Protein AF-0000000087422431 (afdb_homodimer)

InterPro domains:
  IPR000873 AMP-dependent synthetase/ligase domain [PF00501] (9-174)
  IPR000873 AMP-dependent synthetase/ligase domain [PF00501] (212-416)
  IPR042099 ANL, N-terminal domain [G3DSA:3.40.50.12780] (2-446)

Nearest PDB structures (foldseek):
  5u2a-assembly1_A  TM=7.750E-01  e=2.544E-23  Brucella canis ATCC 23365
  1ult-assembly1_A  TM=7.625E-01  e=5.627E-22  Thermus thermophilus
  1ult-assembly1_B  TM=7.715E-01  e=6.254E-21  Thermus thermophilus
  1v26-assembly1_A  TM=7.628E-01  e=1.396E-20  Thermus thermophilus
  3etc-assembly2_A  TM=7.411E-01  e=2.646E-21  Methanosarcina acetivorans

Radius of gyration: 31.4 Å; Cα contacts (8 Å, |Δi|>4): 1881; chains: 2; bounding box: 69×91×74 Å

Solvent-accessible surface area (backbone atoms only — not comparable to full-atom values): 45434 Å² total; per-residue (Å²): 133,68,31,35,41,47,46,53,51,53,51,42,61,74,32,28,88,37,55,30,42,34,31,47,47,96,89,68,43,75,45,76,33,28,28,45,60,49,49,51,52,23,48,21,36,28,51,26,39,42,74,74,66,55,46,65,60,41,28,37,31,36,40,32,68,58,27,50,64,48,52,39,48,53,53,13,37,38,42,51,30,14,16,43,30,45,31,54,57,88,52,55,56,68,54,52,51,49,45,38,58,55,65,58,42,40,32,38,33,25,44,30,55,66,53,46,48,56,65,29,45,94,84,43,81,62,70,83,82,43,32,37,35,20,65,39,86,53,92,77,51,72,86,48,96,41,57,39,36,45,65,55,36,41,53,50,7,51,56,42,48,74,71,55,48,56,60,57,50,53,53,47,29,72,63,39,57,42,73,36,53,31,36,35,30,39,56,76,78,48,56,98,76,60,64,36,20,25,26,26,20,48,34,47,49,50,46,34,50,40,50,34,37,64,63,46,71,52,80,81,36,20,37,27,61,79,49,45,42,15,34,52,67,51,33,50,53,51,52,14,38,48,73,68,52,17,24,35,40,41,15,30,94,89,44,58,44,83,82,41,32,38,75,63,39,28,28,31,37,36,35,42,41,65,60,53,48,54,50,47,50,50,43,48,53,51,45,49,60,51,34,50,68,59,44,73,65,82,81,88,77,57,56,69,64,41,54,49,76,67,44,49,55,63,51,41,24,58,64,46,36,42,52,53,25,47,53,24,45,58,49,48,40,36,36,38,32,40,86,70,72,66,54,69,68,55,46,51,54,42,66,44,30,84,48,41,80,24,30,41,39,63,46,48,51,50,41,70,40,24,39,31,41,86,61,49,69,53,92,78,34,29,20,33,56,33,52,32,20,30,74,51,46,53,94,38,58,92,58,37,66,24,40,36,28,40,32,47,90,45,46,41,80,43,35,66,71,66,77,53,82,87,42,58,48,96,85,50,40,30,57,68,84,44,42,22,30,46,55,67,49,29,36,30,75,46,81,132,133,67,30,36,41,48,46,55,50,54,49,42,59,75,32,28,86,38,54,30,41,34,30,48,47,97,89,68,44,77,46,76,32,28,28,45,61,48,49,51,53,23,49,20,37,28,51,26,40,42,74,73,65,55,47,64,59,40,28,36,31,35,39,32,68,59,26,51,64,49,53,39,51,53,52,14,38,38,42,52,31,15,16,42,31,45,31,55,58,88,54,57,56,69,53,50,52,47,46,39,58,54,63,58,43,40,32,38,32,26,44,29,58,66,53,46,48,56,65,26,46,96,86,39,80,62,69,82,80,42,32,36,34,19,65,38,85,51,92,78,51,70,85,49,94,42,58,38,36,44,65,55,36,41,52,50,6,51,58,42,48,75,71,57,48,56,60,56,50,53,53,46,30,72,62,41,56,42,75,37,52,31,36,35,28,40,56,76,80,48,56,97,76,59,62,37,21,24,26,27,20,48,34,47,48,48,46,33,51,40,50,34,37,64,64,46,71,53,80,80,36,20,39,27,62,79,49,45,42,15,35,53,67,50,33,50,52,51,53,15,38,48,74,67,50,17,26,35,38,41,15,30,95,88,44,60,44,83,83,41,31,37,75,61,39,27,28,29,38,36,35,42,40,65,60,54,49,52,50,46,50,51,45,47,52,50,43,48,62,52,35,50,68,60,45,72,70,80,87,84,74,57,55,69,64,42,54,50,76,68,44,48,54,64,51,42,24,59,63,46,35,45,54,52,24,46,54,25,44,58,51,47,40,38,35,38,32,40,86,69,72,64,55,67,68,56,47,54,54,43,66,45,29,85,48,41,79,24,30,42,38,64,44,48,50,51,42,72,41,24,40,30,43,87,62,50,69,53,91,78,35,29,20,31,55,33,54,32,20,27,75,49,48,53,96,40,58,92,61,37,64,24,41,36,29,42,32,49,91,44,45,42,81,44,33,67,71,65,75,54,82,87,43,57,50,98,86,50,39,29,57,67,82,43,43,21,29,46,56,65,49,29,36,30,73,45,82,131

Sequence (896 aa):
MHNFPTHFWRKFQDYKDLTALATVDERGKVVEETYWEWTRRVQRLAIALMDAGFEPGTRMGMVAPSGREWIDLAFATWLVGGCLVPIRPDRQRSTTLRALARTGAEWIVVRDADEWEYLRGKNGKLPPHLHWIALEDSADWPEASRFHSLEGLDGHGRSLAVRGRVDDLAEVIYGVDRDQPTLVLFDAKLGDDPHGAFFTGESVGEMLELLGDDLQLRDHDRLATTLEYGVFSSWLLTAATLLQGCQVATASSKGVLRANLNKLLPTRLVCGPAFLDDRANRLRDEIEESTEVLQADGGAAGGLTGLLGRVSKEAARRLFFDPLSRQFGGKLDTVYLIGGSLSDEVTDVIDRTDLTLLGVWGTPECGISHIERPGARRRGSVGRPVQGYACKIDGAKRGEPGEILIRSEVLFEGYWDGDGPRTVDAKGWLHTGTRGRIESGYLYLLPDMHNFPTHFWRKFQDYKDLTALATVDERGKVVEETYWEWTRRVQRLAIALMDAGFEPGTRMGMVAPSGREWIDLAFATWLVGGCLVPIRPDRQRSTTLRALARTGAEWIVVRDADEWEYLRGKNGKLPPHLHWIALEDSADWPEASRFHSLEGLDGHGRSLAVRGRVDDLAEVIYGVDRDQPTLVLFDAKLGDDPHGAFFTGESVGEMLELLGDDLQLRDHDRLATTLEYGVFSSWLLTAATLLQGCQVATASSKGVLRANLNKLLPTRLVCGPAFLDDRANRLRDEIEESTEVLQADGGAAGGLTGLLGRVSKEAARRLFFDPLSRQFGGKLDTVYLIGGSLSDEVTDVIDRTDLTLLGVWGTPECGISHIERPGARRRGSVGRPVQGYACKIDGAKRGEPGEILIRSEVLFEGYWDGDGPRTVDAKGWLHTGTRGRIESGYLYLLPD

Organism: Persicimonas caeni (NCBI:txid2292766)

Secondary structure (DSSP, 8-state):
---HHHHHHHHHHHTTTSEEEEEE-TTS-EEEEEHHHHHHHHHHHHHHHHHTT--TT-EEEEES-SSHHHHHHHHHHHHTT-EEEE--TTS-HHHHHHHHHHHT--EEEESSHHHHHHHH-SS----TT-EEEESS--TT----TTEEEHHHHHHHHHHHHHTTTHHHHHHHHHH--TTSEEEEE--TT--SS---EEEEHHHHHHHHHHHHHHTT--TT-EEEESS-TTSHHHHHHHHHHHHTT-EEE---TT--HHHHHHHH--SEEEE-HHHHHHHHHHHHHHHHHHHHHHHTSS---SHHHHHHTTS-HHHHIIIIIHHHHHHTTT---EEEEESS---HHHHHHHHTSS-EEEEEEEETTTEEEEE--TT---TTB--EEPTTEEEEETTPPTT--EEEEEEETT---EETTS-S---B-TTS-EEEEEEEEEETTEEEEPP-/---HHHHHHHHHHHTTTSEEEEEE-TTS-EEEEEHHHHHHHHHHHHHHHHHTT--TT-EEEEES-SSHHHHHHHHHHHHTT-EEEE--TTS-HHHHHHHHHHHT--EEEESSHHHHHHHH-TT----TT-EEEESS--TT----TTEEEHHHHHHHHHHHHHTTTHHHHHHHHHH--TTSEEEEE--TT--SS---EEEEHHHHHHHHHHHHHHTT--TT-EEEESS-TTSHHHHHHHHHHHHTT-EEE---TT--HHHHHHHH--SEEEE-HHHHHHHHHHHHHHHHHHHHHHHTSS---SHHHHHHTTS-HHHHIIIIIHHHHHHTTT---EEEEESS---HHHHHHHHTSS-EEEEEEEETTTEEEEE--TT---TTB--EEPTTEEEEETTPPTT--EEEEEEETT---EETTS-S---B-TTS-EEEEEEEEEETTEEEEPP-

Foldseek 3Di:
DAFQLVLLVVLLVVLQAFWAEWEADPVRDIDTDGSVRLVVLLLLLLLLCVVLPQAALAEEEELEFDFSLSVSVLSSCVLLNYAYEFAHNPDDLVLSVLSCVLLVHQEYEYADPVSVDNNCDDVRDDPPSHAYEHADDDPPPPPDSRYYYSVRSSVNSVVVVVVPCSVVSVVSNRPHDNQRWHYWAWDRNSPPNIFTFIFGRNLLSVLLQLVLVQVPDDLAAEEEEQDGVSNVLVVSVSVSCVSNSYYYYGYDSPDDSQQSLQVRQGQEYEYEQCVLQVLVVVLVVVVCVVCVVVVVPDDQPDPLCSVVVPDALVRLCVSPVVVVCNSRNNNYAEYEYEDDAHDPSSVVSCVSYNHHYKYWDDDSQQHTQAMAHPPGDDHQFNHAGRPQKDWDAPPDDAFDKHFIKMAGPSGTPDTSSNPDDDQADPVRIGRRVFMWHDDPRTTHGDDD/DAFQLVQLVVLLVVLQAFWAEWEADPVRDIDTDGSVRLVLLLLLLLLLCVVLPQAALAEEEELEFDFSLSVSVLSSCVLLNYAYEFAHNPDDLVLSVLSCVLLVHQEYEYADPVSVDRNCDPVRDDPPSHAYEHADDDPPPDPDSRYYYSVRSSVNSVVVVVVPCSVVSVVSNRPHDNQRWHYWAWDRVSPPNIFTFIFGRNLLSVLLQLVLVQVPDDQAAEEEEQDGVSNVLVVSVSVSCVSNSYYYYGYHSPDDSLQSLLVRQGQEYEYEQVVLQVLVVVLVVVVCVVCVVVPVDDDQPPPLCSVVVPDALVRLCVSPVVVVCNSRNNNYAEYEYEDDAHDPSSVVSCVSYNHHYKYWDDDSQQHTQAMAHPPGDDHQFNHAGRPQKDWDAPPDDAFDKHFIKMAGPSGTPDTSSNPDDDQADPVRIGRRVFMWHDDPRTTHGDDD

Structure (mmCIF, N/CA/C/O backbone):
data_AF-0000000087422431-model_v1
#
loop_
_entity.id
_entity.type
_entity.pdbx_description
1 polymer 'Acyl--CoA ligase'
#
loop_
_atom_site.group_PDB
_atom_site.id
_atom_site.type_symbol
_atom_site.label_atom_id
_atom_site.label_alt_id
_atom_site.label_comp_id
_atom_site.label_asym_id
_atom_site.label_entity_id
_atom_site.label_seq_id
_atom_site.pdbx_PDB_ins_code
_atom_site.Cartn_x
_atom_site.Cartn_y
_atom_site.Cartn_z
_atom_site.occupancy
_atom_site.B_iso_or_equiv
_atom_site.auth_seq_id
_atom_site.auth_comp_id
_atom_site.auth_asym_id
_atom_site.auth_atom_id
_atom_site.pdbx_PDB_model_num
ATOM 1 N N . MET A 1 1 ? 14.273 14.57 -10.117 1 48.66 1 MET A N 1
ATOM 2 C CA . MET A 1 1 ? 13.406 14.711 -8.953 1 48.66 1 MET A CA 1
ATOM 3 C C . MET A 1 1 ? 13.82 15.914 -8.109 1 48.66 1 MET A C 1
ATOM 5 O O . MET A 1 1 ? 15.008 16.094 -7.824 1 48.66 1 MET A O 1
ATOM 9 N N . HIS A 1 2 ? 13.102 16.953 -8.148 1 69.06 2 HIS A N 1
ATOM 10 C CA . HIS A 1 2 ? 13.367 18.25 -7.559 1 69.06 2 HIS A CA 1
ATOM 11 C C . HIS A 1 2 ? 13.367 18.188 -6.035 1 69.06 2 HIS A C 1
ATOM 13 O O . HIS A 1 2 ? 12.82 17.234 -5.457 1 69.06 2 HIS A O 1
ATOM 19 N N . ASN A 1 3 ? 14.328 18.797 -5.477 1 86.31 3 ASN A N 1
ATOM 20 C CA . ASN A 1 3 ? 14.32 18.922 -4.023 1 86.31 3 ASN A CA 1
ATOM 21 C C . ASN A 1 3 ? 12.945 19.312 -3.502 1 86.31 3 ASN A C 1
ATOM 23 O O . ASN A 1 3 ? 12.062 19.703 -4.281 1 86.31 3 ASN A O 1
ATOM 27 N N . PHE A 1 4 ? 12.797 19.125 -2.24 1 88.81 4 PHE A N 1
ATOM 28 C CA . PHE A 1 4 ? 11.469 19.219 -1.637 1 88.81 4 PHE A CA 1
ATOM 29 C C . PHE A 1 4 ? 10.875 20.609 -1.846 1 88.81 4 PHE A C 1
ATOM 31 O O . PHE A 1 4 ? 9.75 20.75 -2.328 1 88.81 4 PHE A O 1
ATOM 38 N N . PRO A 1 5 ? 11.547 21.672 -1.594 1 89.5 5 PRO A N 1
ATOM 39 C CA . PRO A 1 5 ? 10.961 23 -1.804 1 89.5 5 PRO A CA 1
ATOM 40 C C . PRO A 1 5 ? 10.57 23.25 -3.258 1 89.5 5 PRO A C 1
ATOM 42 O O . PRO A 1 5 ? 9.5 23.812 -3.527 1 89.5 5 PRO A O 1
ATOM 45 N N . THR A 1 6 ? 11.438 22.828 -4.109 1 87.38 6 THR A N 1
ATOM 46 C CA . THR A 1 6 ? 11.109 23 -5.52 1 87.38 6 THR A CA 1
ATOM 47 C C . THR A 1 6 ? 9.867 22.203 -5.887 1 87.38 6 THR A C 1
ATOM 49 O O . THR A 1 6 ? 9.031 22.656 -6.664 1 87.38 6 THR A O 1
ATOM 52 N N . HIS A 1 7 ? 9.758 21.078 -5.262 1 85.12 7 HIS A N 1
ATOM 53 C CA . HIS A 1 7 ? 8.648 20.172 -5.555 1 85.12 7 HIS A CA 1
ATOM 54 C C . HIS A 1 7 ? 7.309 20.812 -5.199 1 85.12 7 HIS A C 1
ATOM 56 O O . HIS A 1 7 ? 6.422 20.922 -6.051 1 85.12 7 HIS A O 1
ATOM 62 N N . PHE A 1 8 ? 7.184 21.312 -4.02 1 87.56 8 PHE A N 1
ATOM 63 C CA . PHE A 1 8 ? 5.867 21.812 -3.646 1 87.56 8 PHE A CA 1
ATOM 64 C C . PHE A 1 8 ? 5.645 23.203 -4.203 1 87.56 8 PHE A C 1
ATOM 66 O O . PHE A 1 8 ? 4.508 23.594 -4.484 1 87.56 8 PHE A O 1
ATOM 73 N N . TRP A 1 9 ? 6.703 23.906 -4.398 1 88.12 9 TRP A N 1
ATOM 74 C CA . TRP A 1 9 ? 6.562 25.25 -4.945 1 88.12 9 TRP A CA 1
ATOM 75 C C . TRP A 1 9 ? 6.031 25.203 -6.375 1 88.12 9 TRP A C 1
ATOM 77 O O . TRP A 1 9 ? 5.133 25.969 -6.734 1 88.12 9 TRP A O 1
ATOM 87 N N . ARG A 1 10 ? 6.539 24.344 -7.172 1 86.88 10 ARG A N 1
ATOM 88 C CA . ARG A 1 10 ? 6.051 24.156 -8.539 1 86.88 10 ARG A CA 1
ATOM 89 C C . ARG A 1 10 ? 4.582 23.75 -8.539 1 86.88 10 ARG A C 1
ATOM 91 O O . ARG A 1 10 ? 3.789 24.266 -9.328 1 86.88 10 ARG A O 1
ATOM 98 N N . LYS A 1 11 ? 4.215 22.906 -7.719 1 89.25 11 LYS A N 1
ATOM 99 C CA . LYS A 1 11 ? 2.822 22.469 -7.617 1 89.25 11 LYS A CA 1
ATOM 100 C C . LYS A 1 11 ? 1.907 23.641 -7.266 1 89.25 11 LYS A C 1
ATOM 102 O O . LYS A 1 11 ? 0.838 23.797 -7.859 1 89.25 11 LYS A O 1
ATOM 107 N N . PHE A 1 12 ? 2.367 24.438 -6.32 1 93.25 12 PHE A N 1
ATOM 108 C CA . PHE A 1 12 ? 1.546 25.562 -5.859 1 93.25 12 PHE A CA 1
ATOM 109 C C . PHE A 1 12 ? 1.369 26.594 -6.965 1 93.25 12 PHE A C 1
ATOM 111 O O . PHE A 1 12 ? 0.333 27.25 -7.039 1 93.25 12 PHE A O 1
ATOM 118 N N . GLN A 1 13 ? 2.316 26.625 -7.844 1 90.12 13 GLN A N 1
ATOM 119 C CA . GLN A 1 13 ? 2.17 27.516 -9 1 90.12 13 GLN A CA 1
ATOM 120 C C . GLN A 1 13 ? 1.125 26.969 -9.969 1 90.12 13 GLN A C 1
ATOM 122 O O . GLN A 1 13 ? 0.373 27.75 -10.57 1 90.12 13 GLN A O 1
ATOM 127 N N . ASP A 1 14 ? 1.081 25.719 -10.047 1 88.69 14 ASP A N 1
ATOM 128 C CA . ASP A 1 14 ? 0.095 25.078 -10.922 1 88.69 14 ASP A CA 1
ATOM 129 C C . ASP A 1 14 ? -1.32 25.281 -10.375 1 88.69 14 ASP A C 1
ATOM 131 O O . ASP A 1 14 ? -2.285 25.312 -11.148 1 88.69 14 ASP A O 1
ATOM 135 N N . TYR A 1 15 ? -1.396 25.438 -9.031 1 92.25 15 TYR A N 1
ATOM 136 C CA . TYR A 1 15 ? -2.68 25.578 -8.352 1 92.25 15 TYR A CA 1
ATOM 137 C C . TYR A 1 15 ? -3.041 27.031 -8.148 1 92.25 15 TYR A C 1
ATOM 139 O O . TYR A 1 15 ? -3.943 27.359 -7.367 1 92.25 15 TYR A O 1
ATOM 147 N N . LYS A 1 16 ? -2.471 27.938 -8.781 1 94.31 16 LYS A N 1
ATOM 148 C CA . LYS A 1 16 ? -2.447 29.344 -8.414 1 94.31 16 LYS A CA 1
ATOM 149 C C . LYS A 1 16 ? -3.861 29.906 -8.281 1 94.31 16 LYS A C 1
ATOM 151 O O . LYS A 1 16 ? -4.129 30.734 -7.414 1 94.31 16 LYS A O 1
ATOM 156 N N . ASP A 1 17 ? -4.84 29.438 -9.07 1 95.25 17 ASP A N 1
ATOM 157 C CA . ASP A 1 17 ? -6.172 30.031 -9.102 1 95.25 17 ASP A CA 1
ATOM 158 C C . ASP A 1 17 ? -7.129 29.297 -8.172 1 95.25 17 ASP A C 1
ATOM 160 O O . ASP A 1 17 ? -8.25 29.75 -7.941 1 95.25 17 ASP A O 1
ATOM 164 N N . LEU A 1 18 ? -6.699 28.203 -7.633 1 95.69 18 LEU A N 1
ATOM 165 C CA . LEU A 1 18 ? -7.516 27.422 -6.703 1 95.69 18 LEU A CA 1
ATOM 166 C C . LEU A 1 18 ? -7.457 28.016 -5.301 1 95.69 18 LEU A C 1
ATOM 168 O O . LEU A 1 18 ? -6.48 28.688 -4.945 1 95.69 18 LEU A O 1
ATOM 172 N N . THR A 1 19 ? -8.5 27.812 -4.516 1 97.44 19 THR A N 1
ATOM 173 C CA . THR A 1 19 ? -8.516 28.219 -3.119 1 97.44 19 THR A CA 1
ATOM 174 C C . THR A 1 19 ? -7.602 27.328 -2.279 1 97.44 19 THR A C 1
ATOM 176 O O . THR A 1 19 ? -7.664 26.109 -2.379 1 97.44 19 THR A O 1
ATOM 179 N N . ALA A 1 20 ? -6.73 27.984 -1.467 1 97.69 20 ALA A N 1
ATOM 180 C CA . ALA A 1 20 ? -5.812 27.234 -0.611 1 97.6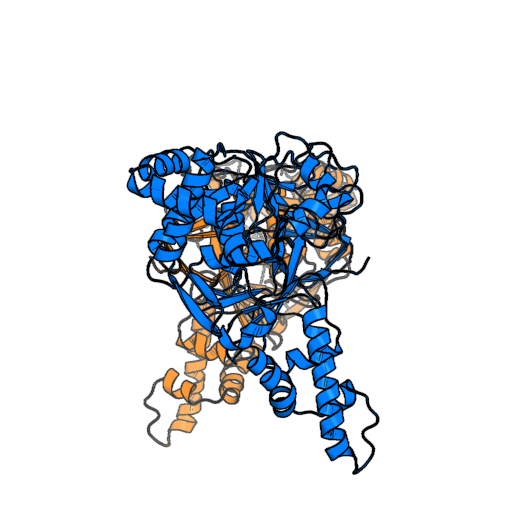9 20 ALA A CA 1
ATOM 181 C C . ALA A 1 20 ? -6.289 27.234 0.838 1 97.69 20 ALA A C 1
ATOM 183 O O . ALA A 1 20 ? -6.438 26.172 1.451 1 97.69 20 ALA A O 1
ATOM 184 N N . LEU A 1 21 ? -6.566 28.422 1.352 1 97.19 21 LEU A N 1
ATOM 185 C CA . LEU A 1 21 ? -6.906 28.562 2.762 1 97.19 21 LEU A CA 1
ATOM 186 C C . LEU A 1 21 ? -8.227 29.312 2.926 1 97.19 21 LEU A C 1
ATOM 188 O O . LEU A 1 21 ? -8.5 30.266 2.184 1 97.19 21 LEU A O 1
ATOM 192 N N . ALA A 1 22 ? -9.008 28.906 3.84 1 96.06 22 ALA A N 1
ATOM 193 C CA . ALA A 1 22 ? -10.234 29.578 4.238 1 96.06 22 ALA A CA 1
ATOM 194 C C . ALA A 1 22 ? -10.242 29.875 5.738 1 96.06 22 ALA A C 1
ATOM 196 O O . ALA A 1 22 ? -9.953 28.984 6.547 1 96.06 22 ALA A O 1
ATOM 197 N N . THR A 1 23 ? -10.492 31.094 6.113 1 94.5 23 THR A N 1
ATOM 198 C CA . THR A 1 23 ? -10.586 31.531 7.504 1 94.5 23 THR A CA 1
ATOM 199 C C . THR A 1 23 ? -11.805 32.406 7.715 1 94.5 23 THR A C 1
ATOM 201 O O . THR A 1 23 ? -12.523 32.719 6.762 1 94.5 23 THR A O 1
ATOM 204 N N . VAL A 1 24 ? -12.07 32.688 8.977 1 91.44 24 VAL A N 1
ATOM 205 C CA . VAL A 1 24 ? -13.102 33.656 9.328 1 91.44 24 VAL A CA 1
ATOM 206 C C . VAL A 1 24 ? -12.461 34.875 9.953 1 91.44 24 VAL A C 1
ATOM 208 O O . VAL A 1 24 ? -11.68 34.781 10.906 1 91.44 24 VAL A O 1
ATOM 211 N N . ASP A 1 25 ? -12.805 36.031 9.414 1 87.81 25 ASP A N 1
ATOM 212 C CA . ASP A 1 25 ? -12.188 37.25 9.922 1 87.81 25 ASP A CA 1
ATOM 213 C C . ASP A 1 25 ? -12.906 37.75 11.172 1 87.81 25 ASP A C 1
ATOM 215 O O . ASP A 1 25 ? -13.812 37.094 11.68 1 87.81 25 ASP A O 1
ATOM 219 N N . GLU A 1 26 ? -12.414 38.812 11.711 1 82.94 26 GLU A N 1
ATOM 220 C CA . GLU A 1 26 ? -12.93 39.375 12.961 1 82.94 26 GLU A CA 1
ATOM 221 C C . GLU A 1 26 ? -14.398 39.75 12.836 1 82.94 26 GLU A C 1
ATOM 223 O O . GLU A 1 26 ? -15.117 39.812 13.836 1 82.94 26 GLU A O 1
ATOM 228 N N . ARG A 1 27 ? -14.891 40.062 11.672 1 87.06 27 ARG A N 1
ATOM 229 C CA . ARG A 1 27 ? -16.281 40.469 11.438 1 87.06 27 ARG A CA 1
ATOM 230 C C . ARG A 1 27 ? -17.156 39.219 11.188 1 87.06 27 ARG A C 1
ATOM 232 O O . ARG A 1 27 ? -18.344 39.375 10.875 1 87.06 27 ARG A O 1
ATOM 239 N N . GLY A 1 28 ? -16.5 38.031 11.219 1 87.06 28 GLY A N 1
ATOM 240 C CA . GLY A 1 28 ? -17.266 36.812 11.039 1 87.06 28 GLY A CA 1
ATOM 241 C C . GLY A 1 28 ? -17.438 36.438 9.586 1 87.06 28 GLY A C 1
ATOM 242 O O . GLY A 1 28 ? -18.25 35.562 9.258 1 87.06 28 GLY A O 1
ATOM 243 N N . LYS A 1 29 ? -16.75 37.062 8.773 1 91.19 29 LYS A N 1
ATOM 244 C CA . LYS A 1 29 ? -16.844 36.75 7.344 1 91.19 29 LYS A CA 1
ATOM 245 C C . LYS A 1 29 ? -15.781 35.75 6.914 1 91.19 29 LYS A C 1
ATOM 247 O O . LYS A 1 29 ? -14.633 35.844 7.348 1 91.19 29 LYS A O 1
ATOM 252 N N . VAL A 1 30 ? -16.234 34.875 6.02 1 93.06 30 VAL A N 1
ATOM 253 C CA . VAL A 1 30 ? -15.297 33.906 5.484 1 93.06 30 VAL A CA 1
ATOM 254 C C . VAL A 1 30 ? -14.352 34.562 4.488 1 93.06 30 VAL A C 1
ATOM 256 O O . VAL A 1 30 ? -14.797 35.281 3.596 1 93.06 30 VAL A O 1
ATOM 259 N N . VAL A 1 31 ? -13.133 34.406 4.672 1 94.31 31 VAL A N 1
ATOM 260 C CA . VAL A 1 31 ? -12.102 34.875 3.76 1 94.31 31 VAL A CA 1
ATOM 261 C C . VAL A 1 31 ? -11.391 33.688 3.107 1 94.31 31 VAL A C 1
ATOM 263 O O . VAL A 1 31 ? -10.82 32.844 3.799 1 94.31 31 VAL A O 1
ATOM 266 N N . GLU A 1 32 ? -11.438 33.656 1.798 1 96.06 32 GLU A N 1
ATOM 267 C CA . GLU A 1 32 ? -10.742 32.625 1.038 1 96.06 32 GLU A CA 1
ATOM 268 C C . GLU A 1 32 ? -9.523 33.188 0.317 1 96.06 32 GLU A C 1
ATOM 270 O O . GLU A 1 32 ? -9.594 34.25 -0.28 1 96.06 32 GLU A O 1
ATOM 275 N N . GLU A 1 33 ? -8.484 32.5 0.453 1 97 33 GLU A N 1
ATOM 276 C CA . GLU A 1 33 ? -7.25 32.875 -0.231 1 97 33 GLU A CA 1
ATOM 277 C C . GLU A 1 33 ? -6.852 31.812 -1.267 1 97 33 GLU A C 1
ATOM 279 O O . GLU A 1 33 ? -6.871 30.609 -0.982 1 97 33 GLU A O 1
ATOM 284 N N . THR A 1 34 ? -6.516 32.312 -2.404 1 97.88 34 THR A N 1
ATOM 285 C CA . THR A 1 34 ? -6.031 31.406 -3.447 1 97.88 34 THR A CA 1
ATOM 286 C C . THR A 1 34 ? -4.598 30.969 -3.164 1 97.88 34 THR A C 1
ATOM 288 O O . THR A 1 34 ? -3.922 31.562 -2.314 1 97.88 34 THR A O 1
ATOM 291 N N . TYR A 1 35 ? -4.145 29.906 -3.844 1 97.75 35 TYR A N 1
ATOM 292 C CA . TYR A 1 35 ? -2.754 29.469 -3.732 1 97.75 35 TYR A CA 1
ATOM 293 C C . TYR A 1 35 ? -1.807 30.609 -4.129 1 97.75 35 TYR A C 1
ATOM 295 O O . TYR A 1 35 ? -0.732 30.75 -3.543 1 97.75 35 TYR A O 1
ATOM 303 N N . TRP A 1 36 ? -2.176 31.422 -5.047 1 96.62 36 TRP A N 1
ATOM 304 C CA . TRP A 1 36 ? -1.36 32.562 -5.469 1 96.62 36 TRP A CA 1
ATOM 305 C C . TRP A 1 36 ? -1.196 33.562 -4.336 1 96.62 36 TRP A C 1
ATOM 307 O O . TRP A 1 36 ? -0.077 33.969 -4.016 1 96.62 36 TRP A O 1
ATOM 317 N N . GLU A 1 37 ? -2.277 33.969 -3.777 1 96.38 37 GLU A N 1
ATOM 318 C CA . GLU A 1 37 ? -2.24 34.906 -2.674 1 96.38 37 GLU A CA 1
ATOM 319 C C . GLU A 1 37 ? -1.462 34.375 -1.485 1 96.38 37 GLU A C 1
ATOM 321 O O . GLU A 1 37 ? -0.617 35.062 -0.909 1 96.38 37 GLU A O 1
ATOM 326 N N . TRP A 1 38 ? -1.755 33.125 -1.165 1 96.81 38 TRP A N 1
ATOM 327 C CA . TRP A 1 38 ? -1.132 32.469 -0.02 1 96.81 38 TRP A CA 1
ATOM 328 C C . TRP A 1 38 ? 0.373 32.312 -0.228 1 96.81 38 TRP A C 1
ATOM 330 O O . TRP A 1 38 ? 1.162 32.625 0.667 1 96.81 38 TRP A O 1
ATOM 340 N N . THR A 1 39 ? 0.79 31.891 -1.399 1 95.31 39 THR A N 1
ATOM 341 C CA . THR A 1 39 ? 2.203 31.641 -1.647 1 95.31 39 THR A CA 1
ATOM 342 C C . THR A 1 39 ? 2.998 32.938 -1.671 1 95.31 39 THR A C 1
ATOM 344 O O . THR A 1 39 ? 4.184 32.938 -1.333 1 95.31 39 THR A O 1
ATOM 347 N N . ARG A 1 40 ? 2.363 34.062 -1.988 1 94.06 40 ARG A N 1
ATOM 348 C CA . ARG A 1 40 ? 3.029 35.344 -1.913 1 94.06 40 ARG A CA 1
ATOM 349 C C . ARG A 1 40 ? 3.365 35.719 -0.47 1 94.06 40 ARG A C 1
ATOM 351 O O . ARG A 1 40 ? 4.441 36.25 -0.192 1 94.06 40 ARG A O 1
ATOM 358 N N . ARG A 1 41 ? 2.447 35.438 0.38 1 94.88 41 ARG A N 1
ATOM 359 C CA . ARG A 1 41 ? 2.705 35.656 1.797 1 94.88 41 ARG A CA 1
ATOM 360 C C . ARG A 1 41 ? 3.811 34.75 2.314 1 94.88 41 ARG A C 1
ATOM 362 O O . ARG A 1 41 ? 4.695 35.188 3.053 1 94.88 41 ARG A O 1
ATOM 369 N N . VAL A 1 42 ? 3.787 33.5 1.936 1 96.38 42 VAL A N 1
ATOM 370 C CA . VAL A 1 42 ? 4.812 32.531 2.326 1 96.38 42 VAL A CA 1
ATOM 371 C C . VAL A 1 42 ? 6.18 33 1.836 1 96.38 42 VAL A C 1
ATOM 373 O O . VAL A 1 42 ? 7.168 32.938 2.572 1 96.38 42 VAL A O 1
ATOM 376 N N . GLN A 1 43 ? 6.199 33.5 0.636 1 94.75 43 GLN A N 1
ATOM 377 C CA . GLN A 1 43 ? 7.441 34.031 0.058 1 94.75 43 GLN A CA 1
ATOM 378 C C . GLN A 1 43 ? 7.977 35.188 0.854 1 94.75 43 GLN A C 1
ATOM 380 O O . GLN A 1 43 ? 9.18 35.281 1.123 1 94.75 43 GLN A O 1
ATOM 385 N N . ARG A 1 44 ? 7.148 36.125 1.2 1 95.19 44 ARG A N 1
ATOM 386 C CA . ARG A 1 44 ? 7.559 37.281 1.973 1 95.19 44 ARG A CA 1
ATOM 387 C C . ARG A 1 44 ? 8.133 36.875 3.326 1 95.19 44 ARG A C 1
ATOM 389 O O . ARG A 1 44 ? 9.164 37.406 3.752 1 95.19 44 ARG A O 1
ATOM 396 N N . LEU A 1 45 ? 7.473 35.969 3.924 1 96.31 45 LEU A N 1
ATOM 397 C CA . LEU A 1 45 ? 7.949 35.469 5.215 1 96.31 45 LEU A CA 1
ATOM 398 C C . LEU A 1 45 ? 9.297 34.781 5.07 1 96.31 45 LEU A C 1
ATOM 400 O O . LEU A 1 45 ? 10.18 34.938 5.922 1 96.31 45 LEU A O 1
ATOM 404 N N . ALA A 1 46 ? 9.43 34 4.039 1 96.31 46 ALA A N 1
ATOM 405 C CA . ALA A 1 46 ? 10.688 33.281 3.781 1 96.31 46 ALA A CA 1
ATOM 406 C C . ALA A 1 46 ? 11.836 34.281 3.611 1 96.31 46 ALA A C 1
ATOM 408 O O . ALA A 1 46 ? 12.906 34.094 4.203 1 96.31 46 ALA A O 1
ATOM 409 N N . ILE A 1 47 ? 11.594 35.344 2.836 1 95.44 47 ILE A N 1
ATOM 410 C CA . ILE A 1 47 ? 12.617 36.375 2.588 1 95.44 47 ILE A CA 1
ATOM 411 C C . ILE A 1 47 ? 12.969 37.062 3.895 1 95.44 47 ILE A C 1
ATOM 413 O O . ILE A 1 47 ? 14.141 37.344 4.172 1 95.44 47 ILE A O 1
ATOM 417 N N . ALA A 1 48 ? 11.938 37.344 4.641 1 95.69 48 ALA A N 1
ATOM 418 C CA . ALA A 1 48 ? 12.164 38 5.926 1 95.69 48 ALA A CA 1
ATOM 419 C C . ALA A 1 48 ? 12.969 37.125 6.867 1 95.69 48 ALA A C 1
ATOM 421 O O . ALA A 1 48 ? 13.867 37.594 7.562 1 95.69 48 ALA A O 1
ATOM 422 N N . LEU A 1 49 ? 12.664 35.875 6.918 1 95.56 49 LEU A N 1
ATOM 423 C CA . LEU A 1 49 ? 13.398 34.906 7.746 1 95.56 49 LEU A CA 1
ATOM 424 C C . LEU A 1 49 ? 14.859 34.844 7.324 1 95.56 49 LEU A C 1
ATOM 426 O O . LEU A 1 49 ? 15.758 34.906 8.172 1 95.56 49 LEU A O 1
ATOM 430 N N . MET A 1 50 ? 15.102 34.781 6.074 1 94.19 50 MET A N 1
ATOM 431 C CA . MET A 1 50 ? 16.469 34.719 5.555 1 94.19 50 MET A CA 1
ATOM 432 C C . MET A 1 50 ? 17.25 35.969 5.949 1 94.19 50 MET A C 1
ATOM 434 O O . MET A 1 50 ? 18.391 35.875 6.387 1 94.19 50 MET A O 1
ATOM 438 N N . ASP A 1 51 ? 16.594 37.062 5.758 1 93.31 51 ASP A N 1
ATOM 439 C CA . ASP A 1 51 ? 17.25 38.312 6.082 1 93.31 51 ASP A CA 1
ATOM 440 C C . ASP A 1 51 ? 17.547 38.406 7.578 1 93.31 51 ASP A C 1
ATOM 442 O O . ASP A 1 51 ? 18.531 39.031 7.98 1 93.31 51 ASP A O 1
ATOM 446 N N . ALA A 1 52 ? 16.703 37.781 8.344 1 91.81 52 ALA A N 1
ATOM 447 C CA . ALA A 1 52 ? 16.875 37.812 9.789 1 91.81 52 ALA A CA 1
ATOM 448 C C . ALA A 1 52 ? 17.906 36.781 10.242 1 91.81 52 ALA A C 1
ATOM 450 O O . ALA A 1 52 ? 18.203 36.656 11.43 1 91.81 52 ALA A O 1
ATOM 451 N N . GLY A 1 53 ? 18.406 35.938 9.312 1 92.12 53 GLY A N 1
ATOM 452 C CA . GLY A 1 53 ? 19.5 35.062 9.648 1 92.12 53 GLY A CA 1
ATOM 453 C C . GLY A 1 53 ? 19.078 33.594 9.656 1 92.12 53 GLY A C 1
ATOM 454 O O . GLY A 1 53 ? 19.859 32.719 10.078 1 92.12 53 GLY A O 1
ATOM 455 N N . PHE A 1 54 ? 17.891 33.312 9.227 1 94.75 54 PHE A N 1
ATOM 456 C CA . PHE A 1 54 ? 17.438 31.922 9.109 1 94.75 54 PHE A CA 1
ATOM 457 C C . PHE A 1 54 ? 18.109 31.234 7.926 1 94.75 54 PHE A C 1
ATOM 459 O O . PHE A 1 54 ? 17.984 31.688 6.785 1 94.75 54 PHE A O 1
ATOM 466 N N . GLU A 1 55 ? 18.812 30.172 8.141 1 92.75 55 GLU A N 1
ATOM 467 C CA . GLU A 1 55 ? 19.594 29.469 7.121 1 92.75 55 GLU A CA 1
ATOM 468 C C . GLU A 1 55 ? 19.031 28.078 6.871 1 92.75 55 GLU A C 1
ATOM 470 O O . GLU A 1 55 ? 18.344 27.516 7.727 1 92.75 55 GLU A O 1
ATOM 475 N N . PRO A 1 56 ? 19.344 27.547 5.66 1 92.88 56 PRO A N 1
ATOM 476 C CA . PRO A 1 56 ? 18.969 26.141 5.438 1 92.88 56 PRO A CA 1
ATOM 477 C C . PRO A 1 56 ? 19.531 25.219 6.512 1 92.88 56 PRO A C 1
ATOM 479 O O . PRO A 1 56 ? 20.672 25.375 6.949 1 92.88 56 PRO A O 1
ATOM 482 N N . GLY A 1 57 ? 18.672 24.328 6.953 1 92.06 57 GLY A N 1
ATOM 483 C CA . GLY A 1 57 ? 19.094 23.391 7.973 1 92.06 57 GLY A CA 1
ATOM 484 C C . GLY A 1 57 ? 18.734 23.812 9.383 1 92.06 57 GLY A C 1
ATOM 485 O O . GLY A 1 57 ? 18.766 23.016 10.312 1 92.06 57 GLY A O 1
ATOM 486 N N . THR A 1 58 ? 18.359 25.094 9.516 1 95 58 THR A N 1
ATOM 487 C CA . THR A 1 58 ? 17.938 25.609 10.82 1 95 58 THR A CA 1
ATOM 488 C C . THR A 1 58 ? 16.625 24.984 11.25 1 95 58 THR A C 1
ATOM 490 O O . THR A 1 58 ? 15.711 24.812 10.438 1 95 58 THR A O 1
ATOM 493 N N . ARG A 1 59 ? 16.578 24.625 12.539 1 96.31 59 ARG A N 1
ATOM 494 C CA . ARG A 1 59 ? 15.359 24.031 13.07 1 96.31 59 ARG A CA 1
ATOM 495 C C . ARG A 1 59 ? 14.414 25.094 13.625 1 96.31 59 ARG A C 1
ATOM 497 O O . ARG A 1 59 ? 14.836 25.953 14.398 1 96.31 59 ARG A O 1
ATOM 504 N N . MET A 1 60 ? 13.219 25.031 13.203 1 97.56 60 MET A N 1
ATOM 505 C CA . MET A 1 60 ? 12.133 25.875 13.68 1 97.56 60 MET A CA 1
ATOM 506 C C . MET A 1 60 ? 11.195 25.094 14.594 1 97.56 60 MET A C 1
ATOM 508 O O . MET A 1 60 ? 10.406 24.266 14.125 1 97.56 60 MET A O 1
ATOM 512 N N . GLY A 1 61 ? 11.305 25.375 15.891 1 96.75 61 GLY A N 1
ATOM 513 C CA . GLY A 1 61 ? 10.336 24.812 16.828 1 96.75 61 GLY A CA 1
ATOM 514 C C . GLY A 1 61 ? 8.992 25.5 16.781 1 96.75 61 GLY A C 1
ATOM 515 O O . GLY A 1 61 ? 8.891 26.703 17.047 1 96.75 61 GLY A O 1
ATOM 516 N N . MET A 1 62 ? 7.969 24.766 16.406 1 96.31 62 MET A N 1
ATOM 517 C CA . MET A 1 62 ? 6.613 25.297 16.312 1 96.31 62 MET A CA 1
ATOM 518 C C . MET A 1 62 ? 5.797 24.969 17.547 1 96.31 62 MET A C 1
ATOM 520 O O . MET A 1 62 ? 5.09 23.953 17.578 1 96.31 62 MET A O 1
ATOM 524 N N . VAL A 1 63 ? 5.91 25.859 18.562 1 93.81 63 VAL A N 1
ATOM 525 C CA . VAL A 1 63 ? 5.152 25.672 19.797 1 93.81 63 VAL A CA 1
ATOM 526 C C . VAL A 1 63 ? 3.977 26.641 19.844 1 93.81 63 VAL A C 1
ATOM 528 O O . VAL A 1 63 ? 3.877 27.469 20.75 1 93.81 63 VAL A O 1
ATOM 531 N N . ALA A 1 64 ? 3.162 26.688 18.844 1 92.56 64 ALA A N 1
ATOM 532 C CA . ALA A 1 64 ? 2.045 27.609 18.703 1 92.56 64 ALA A CA 1
ATOM 533 C C . ALA A 1 64 ? 0.765 26.875 18.312 1 92.56 64 ALA A C 1
ATOM 535 O O . ALA A 1 64 ? 0.816 25.75 17.828 1 92.56 64 ALA A O 1
ATOM 536 N N . PRO A 1 65 ? -0.363 27.484 18.609 1 91.31 65 PRO A N 1
ATOM 537 C CA . PRO A 1 65 ? -1.623 26.859 18.203 1 91.31 65 PRO A CA 1
ATOM 538 C C . PRO A 1 65 ? -1.791 26.797 16.688 1 91.31 65 PRO A C 1
ATOM 540 O O . PRO A 1 65 ? -1.229 27.625 15.961 1 91.31 65 PRO A O 1
ATOM 543 N N . SER A 1 66 ? -2.611 25.828 16.297 1 92.75 66 SER A N 1
ATOM 544 C CA . SER A 1 66 ? -2.91 25.688 14.875 1 92.75 66 SER A CA 1
ATOM 545 C C . SER A 1 66 ? -3.627 26.922 14.328 1 92.75 66 SER A C 1
ATOM 547 O O . SER A 1 66 ? -4.418 27.547 15.031 1 92.75 66 SER A O 1
ATOM 549 N N . GLY A 1 67 ? -3.371 27.203 13.062 1 93.56 67 GLY A N 1
ATOM 550 C CA . GLY A 1 67 ? -3.98 28.328 12.383 1 93.56 67 GLY A CA 1
ATOM 551 C C . GLY A 1 67 ? -3.277 28.688 11.086 1 93.56 67 GLY A C 1
ATOM 552 O O . GLY A 1 67 ? -2.32 28.031 10.688 1 93.56 67 GLY A O 1
ATOM 553 N N . ARG A 1 68 ? -3.793 29.703 10.492 1 94.38 68 ARG A N 1
ATOM 554 C CA . ARG A 1 68 ? -3.25 30.141 9.211 1 94.38 68 ARG A CA 1
ATOM 555 C C . ARG A 1 68 ? -1.78 30.531 9.344 1 94.38 68 ARG A C 1
ATOM 557 O O . ARG A 1 68 ? -0.957 30.156 8.508 1 94.38 68 ARG A O 1
ATOM 564 N N . GLU A 1 69 ? -1.456 31.234 10.352 1 94.38 69 GLU A N 1
ATOM 565 C CA . GLU A 1 69 ? -0.097 31.719 10.562 1 94.38 69 GLU A CA 1
ATOM 566 C C . GLU A 1 69 ? 0.881 30.562 10.766 1 94.38 69 GLU A C 1
ATOM 568 O O . GLU A 1 69 ? 2.031 30.641 10.328 1 94.38 69 GLU A O 1
ATOM 573 N N . TRP A 1 70 ? 0.412 29.562 11.484 1 95.69 70 TRP A N 1
ATOM 574 C CA . TRP A 1 70 ? 1.21 28.359 11.656 1 95.69 70 TRP A CA 1
ATOM 575 C C . TRP A 1 70 ? 1.561 27.734 10.305 1 95.69 70 TRP A C 1
ATOM 577 O O . TRP A 1 70 ? 2.721 27.406 10.047 1 95.69 70 TRP A O 1
ATOM 587 N N . ILE A 1 71 ? 0.58 27.672 9.422 1 97.19 71 ILE A N 1
ATOM 588 C CA . ILE A 1 71 ? 0.757 27.094 8.094 1 97.19 71 ILE A CA 1
ATOM 589 C C . ILE A 1 71 ? 1.726 27.953 7.289 1 97.19 71 ILE A C 1
ATOM 591 O O . ILE A 1 71 ? 2.623 27.438 6.625 1 97.19 71 ILE A O 1
ATOM 595 N N . ASP A 1 72 ? 1.558 29.266 7.395 1 96.75 72 ASP A N 1
ATOM 596 C CA . ASP A 1 72 ? 2.428 30.203 6.68 1 96.75 72 ASP A CA 1
ATOM 597 C C . ASP A 1 72 ? 3.893 29.969 7.047 1 96.75 72 ASP A C 1
ATOM 599 O O . ASP A 1 72 ? 4.746 29.844 6.164 1 96.75 72 ASP A O 1
ATOM 603 N N . LEU A 1 73 ? 4.098 29.891 8.297 1 96.94 73 LEU A N 1
ATOM 604 C CA . LEU A 1 73 ? 5.469 29.766 8.781 1 96.94 73 LEU A CA 1
ATOM 605 C C . LEU A 1 73 ? 6.043 28.391 8.461 1 96.94 73 LEU A C 1
ATOM 607 O O . LEU A 1 73 ? 7.242 28.266 8.195 1 96.94 73 LEU A O 1
ATOM 611 N N . ALA A 1 74 ? 5.258 27.422 8.578 1 97.88 74 ALA A N 1
ATOM 612 C CA . ALA A 1 74 ? 5.723 26.062 8.258 1 97.88 74 ALA A CA 1
ATOM 613 C C . ALA A 1 74 ? 6.234 25.984 6.824 1 97.88 74 ALA A C 1
ATOM 615 O O . ALA A 1 74 ? 7.34 25.5 6.582 1 97.88 74 ALA A O 1
ATOM 616 N N . PHE A 1 75 ? 5.469 26.5 5.891 1 98 75 PHE A N 1
ATOM 617 C CA . PHE A 1 75 ? 5.867 26.406 4.488 1 98 75 PHE A CA 1
ATOM 618 C C . PHE A 1 75 ? 6.984 27.391 4.18 1 98 75 PHE A C 1
ATOM 620 O O . PHE A 1 75 ? 7.84 27.125 3.332 1 98 75 PHE A O 1
ATOM 627 N N . ALA A 1 76 ? 6.984 28.562 4.879 1 97.5 76 ALA A N 1
ATOM 628 C CA . ALA A 1 76 ? 8.117 29.469 4.73 1 97.5 76 ALA A CA 1
ATOM 629 C C . ALA A 1 76 ? 9.414 28.812 5.191 1 97.5 76 ALA A C 1
ATOM 631 O O . ALA A 1 76 ? 10.453 28.953 4.535 1 97.5 76 ALA A O 1
ATOM 632 N N . THR A 1 77 ? 9.352 28.125 6.309 1 97.62 77 THR A N 1
ATOM 633 C CA . THR A 1 77 ? 10.492 27.375 6.836 1 97.62 77 THR A CA 1
ATOM 634 C C . THR A 1 77 ? 11 26.359 5.816 1 97.62 77 THR A C 1
ATOM 636 O O . THR A 1 77 ? 12.195 26.312 5.535 1 97.62 77 THR A O 1
ATOM 639 N N . TRP A 1 78 ? 10.102 25.625 5.246 1 97.06 78 TRP A N 1
ATOM 640 C CA . TRP A 1 78 ? 10.461 24.609 4.262 1 97.06 78 TRP A CA 1
ATOM 641 C C . TRP A 1 78 ? 11.008 25.25 2.994 1 97.06 78 TRP A C 1
ATOM 643 O O . TRP A 1 78 ? 11.93 24.719 2.365 1 97.06 78 TRP A O 1
ATOM 653 N N . LEU A 1 79 ? 10.438 26.375 2.66 1 95.31 79 LEU A N 1
ATOM 654 C CA . LEU A 1 79 ? 10.859 27.047 1.438 1 95.31 79 LEU A CA 1
ATOM 655 C C . LEU A 1 79 ? 12.32 27.484 1.527 1 95.31 79 LEU A C 1
ATOM 657 O O . LEU A 1 79 ? 13.047 27.438 0.532 1 95.31 79 LEU A O 1
ATOM 661 N N . VAL A 1 80 ? 12.781 27.875 2.719 1 94.75 80 VAL A N 1
ATOM 662 C CA . VAL A 1 80 ? 14.148 28.328 2.92 1 94.75 80 VAL A CA 1
ATOM 663 C C . VAL A 1 80 ? 15.062 27.141 3.191 1 94.75 80 VAL A C 1
ATOM 665 O O . VAL A 1 80 ? 16.281 27.297 3.34 1 94.75 80 VAL A O 1
ATOM 668 N N . GLY A 1 81 ? 14.484 25.922 3.277 1 95.25 81 GLY A N 1
ATOM 669 C CA . GLY A 1 81 ? 15.281 24.719 3.527 1 95.25 81 GLY A CA 1
ATOM 670 C C . GLY A 1 81 ? 15.438 24.406 5.004 1 95.25 81 GLY A C 1
ATOM 671 O O . GLY A 1 81 ? 16.328 23.656 5.387 1 95.25 81 GLY A O 1
ATOM 672 N N . GLY A 1 82 ? 14.648 25.016 5.773 1 96.94 82 GLY A N 1
ATOM 673 C CA . GLY A 1 82 ? 14.703 24.766 7.203 1 96.94 82 GLY A CA 1
ATOM 674 C C . GLY A 1 82 ? 14.031 23.469 7.605 1 96.94 82 GLY A C 1
ATOM 675 O O . GLY A 1 82 ? 13.422 22.797 6.77 1 96.94 82 GLY A O 1
ATOM 676 N N . CYS A 1 83 ? 14.188 23.141 8.883 1 97.62 83 CYS A N 1
ATOM 677 C CA . CYS A 1 83 ? 13.633 21.922 9.461 1 97.62 83 CYS A CA 1
ATOM 678 C C . CYS A 1 83 ? 12.516 22.25 10.453 1 97.62 83 CYS A C 1
ATOM 680 O O . CYS A 1 83 ? 12.734 22.984 11.422 1 97.62 83 CYS A O 1
ATOM 682 N N . LEU A 1 84 ? 11.391 21.734 10.141 1 98.06 84 LEU A N 1
ATOM 683 C CA . LEU A 1 84 ? 10.219 21.984 10.969 1 98.06 84 LEU A CA 1
ATOM 684 C C . LEU A 1 84 ? 10.164 21.031 12.148 1 98.06 84 LEU A C 1
ATOM 686 O O . LEU A 1 84 ? 10.352 19.828 11.977 1 98.06 84 LEU A O 1
ATOM 690 N N . VAL A 1 85 ? 9.922 21.562 13.375 1 97.06 85 VAL A N 1
ATOM 691 C CA . VAL A 1 85 ? 9.781 20.781 14.594 1 97.06 85 VAL A CA 1
ATOM 692 C C . VAL A 1 85 ? 8.453 21.109 15.281 1 97.06 85 VAL A C 1
ATOM 694 O O . VAL A 1 85 ? 8.422 21.906 16.219 1 97.06 85 VAL A O 1
ATOM 697 N N . PRO A 1 86 ? 7.402 20.438 14.898 1 96.31 86 PRO A N 1
ATOM 698 C CA . PRO A 1 86 ? 6.102 20.703 15.508 1 96.31 86 PRO A CA 1
ATOM 699 C C . PRO A 1 86 ? 5.984 20.141 16.922 1 96.31 86 PRO A C 1
ATOM 701 O O . PRO A 1 86 ? 6.324 18.969 17.156 1 96.31 86 PRO A O 1
ATOM 704 N N . ILE A 1 87 ? 5.551 20.969 17.844 1 93.06 87 ILE A N 1
ATOM 705 C CA . ILE A 1 87 ? 5.293 20.562 19.219 1 93.06 87 ILE A CA 1
ATOM 706 C C . ILE A 1 87 ? 3.961 21.141 19.688 1 93.06 87 ILE A C 1
ATOM 708 O O . ILE A 1 87 ? 3.684 22.328 19.484 1 93.06 87 ILE A O 1
ATOM 712 N N . ARG A 1 88 ? 3.193 20.297 20.344 1 89.81 88 ARG A N 1
ATOM 713 C CA . ARG A 1 88 ? 1.921 20.766 20.875 1 89.81 88 ARG A CA 1
ATOM 714 C C . ARG A 1 88 ? 2.141 21.844 21.938 1 89.81 88 ARG A C 1
ATOM 716 O O . ARG A 1 88 ? 2.994 21.688 22.828 1 89.81 88 ARG A O 1
ATOM 723 N N . PRO A 1 89 ? 1.353 22.859 21.875 1 83.12 89 PRO A N 1
ATOM 724 C CA . PRO A 1 89 ? 1.586 23.969 22.812 1 83.12 89 PRO A CA 1
ATOM 725 C C . PRO A 1 89 ? 1.098 23.672 24.219 1 83.12 89 PRO A C 1
ATOM 727 O O . PRO A 1 89 ? 1.474 24.375 25.172 1 83.12 89 PRO A O 1
ATOM 730 N N . ASP A 1 90 ? 0.258 22.75 24.453 1 77.62 90 ASP A N 1
ATOM 731 C CA . ASP A 1 90 ? -0.344 22.531 25.766 1 77.62 90 ASP A CA 1
ATOM 732 C C . ASP A 1 90 ? 0.485 21.547 26.578 1 77.62 90 ASP A C 1
ATOM 734 O O . ASP A 1 90 ? 0.038 21.078 27.641 1 77.62 90 ASP A O 1
ATOM 738 N N . ARG A 1 91 ? 1.652 21.391 26.188 1 74 91 ARG A N 1
ATOM 739 C CA . ARG A 1 91 ? 2.514 20.453 26.922 1 74 91 ARG A CA 1
ATOM 740 C C . ARG A 1 91 ? 3.238 21.172 28.062 1 74 91 ARG A C 1
ATOM 742 O O . ARG A 1 91 ? 3.279 22.406 28.109 1 74 91 ARG A O 1
ATOM 749 N N . GLN A 1 92 ? 3.758 20.25 28.891 1 78.88 92 GLN A N 1
ATOM 750 C CA . GLN A 1 92 ? 4.527 20.781 30 1 78.88 92 GLN A CA 1
ATOM 751 C C . GLN A 1 92 ? 5.766 21.531 29.516 1 78.88 92 GLN A C 1
ATOM 753 O O . GLN A 1 92 ? 6.43 21.094 28.562 1 78.88 92 GLN A O 1
ATOM 758 N N . ARG A 1 93 ? 5.953 22.594 30.234 1 84.19 93 ARG A N 1
ATOM 759 C CA . ARG A 1 93 ? 7.066 23.484 29.906 1 84.19 93 ARG A CA 1
ATOM 760 C C . ARG A 1 93 ? 8.375 22.703 29.828 1 84.19 93 ARG A C 1
ATOM 762 O O . ARG A 1 93 ? 9.109 22.812 28.828 1 84.19 93 ARG A O 1
ATOM 769 N N . SER A 1 94 ? 8.602 21.891 30.828 1 83.81 94 SER A N 1
ATOM 770 C CA . SER A 1 94 ? 9.875 21.188 30.922 1 83.81 94 SER A CA 1
ATOM 771 C C . SER A 1 94 ? 10.055 20.219 29.75 1 83.81 94 SER A C 1
ATOM 773 O O . SER A 1 94 ? 11.133 20.156 29.156 1 83.81 94 SER A O 1
ATOM 775 N N . THR A 1 95 ? 9.008 19.547 29.438 1 85.38 95 THR A N 1
ATOM 776 C CA . THR A 1 95 ? 9.078 18.594 28.359 1 85.38 95 THR A CA 1
ATOM 777 C C . THR A 1 95 ? 9.25 19.297 27.016 1 85.38 95 THR A C 1
ATOM 779 O O . THR A 1 95 ? 10.008 18.828 26.156 1 85.38 95 THR A O 1
ATOM 782 N N . THR A 1 96 ? 8.578 20.359 26.844 1 89 96 THR A N 1
ATOM 783 C CA . THR A 1 96 ? 8.68 21.156 25.625 1 89 96 THR A CA 1
ATOM 784 C C . THR A 1 96 ? 10.102 21.688 25.438 1 89 96 THR A C 1
ATOM 786 O O . THR A 1 96 ? 10.68 21.547 24.359 1 89 96 THR A O 1
ATOM 789 N N . LEU A 1 97 ? 10.672 22.172 26.484 1 87 97 LEU A N 1
ATOM 790 C CA . LEU A 1 97 ? 12.016 22.734 26.422 1 87 97 LEU A CA 1
ATOM 791 C C . LEU A 1 97 ? 13.047 21.656 26.172 1 87 97 LEU A C 1
ATOM 793 O O . LEU A 1 97 ? 14.031 21.875 25.469 1 87 97 LEU A O 1
ATOM 797 N N . ARG A 1 98 ? 12.828 20.562 26.75 1 87.25 98 ARG A N 1
ATOM 798 C CA . ARG A 1 98 ? 13.742 19.453 26.531 1 87.25 98 ARG A CA 1
ATOM 799 C C . ARG A 1 98 ? 13.703 19 25.078 1 87.25 98 ARG A C 1
ATOM 801 O O . ARG A 1 98 ? 14.75 18.703 24.484 1 87.25 98 ARG A O 1
ATOM 808 N N . ALA A 1 99 ? 12.531 18.859 24.547 1 89.69 99 ALA A N 1
ATOM 809 C CA . ALA A 1 99 ? 12.375 18.469 23.156 1 89.69 99 ALA A CA 1
ATOM 810 C C . ALA A 1 99 ? 13.062 19.469 22.219 1 89.69 99 ALA A C 1
ATOM 812 O O . ALA A 1 99 ? 13.773 19.078 21.297 1 89.69 99 ALA A O 1
ATOM 813 N N . LEU A 1 100 ? 12.883 20.734 22.516 1 89.44 100 LEU A N 1
ATOM 814 C CA . LEU A 1 100 ? 13.492 21.781 21.703 1 89.44 100 LEU A CA 1
ATOM 815 C C . LEU A 1 100 ? 15.008 21.734 21.797 1 89.44 100 LEU A C 1
ATOM 817 O O . LEU A 1 100 ? 15.711 21.859 20.797 1 89.44 100 LEU A O 1
ATOM 821 N N . ALA A 1 101 ? 15.453 21.562 22.953 1 87.5 101 ALA A N 1
ATOM 822 C CA . ALA A 1 101 ? 16.891 21.5 23.172 1 87.5 101 ALA A CA 1
ATOM 823 C C . ALA A 1 101 ? 17.516 20.297 22.469 1 87.5 101 ALA A C 1
ATOM 825 O O . ALA A 1 101 ? 18.609 20.391 21.906 1 87.5 101 ALA A O 1
ATOM 826 N N . ARG A 1 102 ? 16.828 19.25 22.453 1 88.5 102 ARG A N 1
ATOM 827 C CA . ARG A 1 102 ? 17.328 18.031 21.844 1 88.5 102 ARG A CA 1
ATOM 828 C C . ARG A 1 102 ? 17.422 18.156 20.328 1 88.5 102 ARG A C 1
ATOM 830 O O . ARG A 1 102 ? 18.25 17.516 19.703 1 88.5 102 ARG A O 1
ATOM 837 N N . THR A 1 103 ? 16.578 18.969 19.797 1 90.88 103 THR A N 1
ATOM 838 C CA . THR A 1 103 ? 16.609 19.156 18.344 1 90.88 103 THR A CA 1
ATOM 839 C C . THR A 1 103 ? 17.562 20.281 17.969 1 90.88 103 THR A C 1
ATOM 841 O O . THR A 1 103 ? 17.844 20.484 16.781 1 90.88 103 THR A O 1
ATOM 844 N N . GLY A 1 104 ? 18.016 21.016 18.984 1 89.06 104 GLY A N 1
ATOM 845 C CA . GLY A 1 104 ? 18.859 22.172 18.703 1 89.06 104 GLY A CA 1
ATOM 846 C C . GLY A 1 104 ? 18.109 23.281 17.984 1 89.06 104 GLY A C 1
ATOM 847 O O . GLY A 1 104 ? 18.703 24.016 17.172 1 89.06 104 GLY A O 1
ATOM 848 N N . ALA A 1 105 ? 16.891 23.391 18.203 1 91.94 105 ALA A N 1
ATOM 849 C CA . ALA A 1 105 ? 16.094 24.453 17.578 1 91.94 105 ALA A CA 1
ATOM 850 C C . ALA A 1 105 ? 16.625 25.828 17.969 1 91.94 105 ALA A C 1
ATOM 852 O O . ALA A 1 105 ? 16.906 26.078 19.141 1 91.94 105 ALA A O 1
ATOM 853 N N . GLU A 1 106 ? 16.734 26.625 16.984 1 92.75 106 GLU A N 1
ATOM 854 C CA . GLU A 1 106 ? 17.266 27.969 17.203 1 92.75 106 GLU A CA 1
ATOM 855 C C . GLU A 1 106 ? 16.156 29.016 17.078 1 92.75 106 GLU A C 1
ATOM 857 O O . GLU A 1 106 ? 16.312 30.156 17.531 1 92.75 106 GLU A O 1
ATOM 862 N N . TRP A 1 107 ? 15.203 28.656 16.375 1 95.44 107 TRP A N 1
ATOM 863 C CA . TRP A 1 107 ? 14.031 29.516 16.219 1 95.44 107 TRP A CA 1
ATOM 864 C C . TRP A 1 107 ? 12.797 28.859 16.812 1 95.44 107 TRP A C 1
ATOM 866 O O . TRP A 1 107 ? 12.547 27.656 16.594 1 95.44 107 TRP A O 1
ATOM 876 N N . ILE A 1 108 ? 12.086 29.609 17.656 1 95.19 108 ILE A N 1
ATOM 877 C CA . ILE A 1 108 ? 10.914 29.062 18.328 1 95.19 108 ILE A CA 1
ATOM 878 C C . ILE A 1 108 ? 9.711 29.969 18.078 1 95.19 108 ILE A C 1
ATOM 880 O O . ILE A 1 108 ? 9.797 31.188 18.25 1 95.19 108 ILE A O 1
ATOM 884 N N . VAL A 1 109 ? 8.648 29.375 17.656 1 95.31 109 VAL A N 1
ATOM 885 C CA . VAL A 1 109 ? 7.402 30.094 17.406 1 95.31 109 VAL A CA 1
ATOM 886 C C . VAL A 1 109 ? 6.441 29.875 18.578 1 95.31 109 VAL A C 1
ATOM 888 O O . VAL A 1 109 ? 6.199 28.734 18.984 1 95.31 109 VAL A O 1
ATOM 891 N N . VAL A 1 110 ? 5.926 30.906 19.109 1 92 110 VAL A N 1
ATOM 892 C CA . VAL A 1 110 ? 4.945 30.875 20.188 1 92 110 VAL A CA 1
ATOM 893 C C . VAL A 1 110 ? 3.736 31.719 19.828 1 92 110 VAL A C 1
ATOM 895 O O . VAL A 1 110 ? 3.789 32.531 18.875 1 92 110 VAL A O 1
ATOM 898 N N . ARG A 1 111 ? 2.721 31.531 20.547 1 90 111 ARG A N 1
ATOM 899 C CA . ARG A 1 111 ? 1.504 32.281 20.266 1 90 111 ARG A CA 1
ATOM 900 C C . ARG A 1 111 ? 1.714 33.781 20.531 1 90 111 ARG A C 1
ATOM 902 O O . ARG A 1 111 ? 1.389 34.594 19.688 1 90 111 ARG A O 1
ATOM 909 N N . ASP A 1 112 ? 2.195 34.062 21.797 1 87.75 112 ASP A N 1
ATOM 910 C CA . ASP A 1 112 ? 2.324 35.438 22.25 1 87.75 112 ASP A CA 1
ATOM 911 C C . ASP A 1 112 ? 3.357 35.531 23.375 1 87.75 112 ASP A C 1
ATOM 913 O O . ASP A 1 112 ? 4.074 34.594 23.656 1 87.75 112 ASP A O 1
ATOM 917 N N . ALA A 1 113 ? 3.371 36.688 23.922 1 82.31 113 ALA A N 1
ATOM 918 C CA . ALA A 1 113 ? 4.363 37 24.953 1 82.31 113 ALA A CA 1
ATOM 919 C C . ALA A 1 113 ? 4.105 36.156 26.203 1 82.31 113 ALA A C 1
ATOM 921 O O . ALA A 1 113 ? 5.047 35.75 26.891 1 82.31 113 ALA A O 1
ATOM 922 N N . ASP A 1 114 ? 2.873 35.906 26.422 1 83.25 114 ASP A N 1
ATOM 923 C CA . ASP A 1 114 ? 2.531 35.094 27.609 1 83.25 114 ASP A CA 1
ATOM 924 C C . ASP A 1 114 ? 3.104 33.688 27.5 1 83.25 114 ASP A C 1
ATOM 926 O O . ASP A 1 114 ? 3.627 33.156 28.484 1 83.25 114 ASP A O 1
ATOM 930 N N . GLU A 1 115 ? 2.941 33.156 26.391 1 85.19 115 GLU A N 1
ATOM 931 C CA . GLU A 1 115 ? 3.486 31.812 26.172 1 85.19 115 GLU A CA 1
ATOM 932 C C . GLU A 1 115 ? 5.012 31.828 26.234 1 85.19 115 GLU A C 1
ATOM 934 O O . GLU A 1 115 ? 5.629 30.859 26.688 1 85.19 115 GLU A O 1
ATOM 939 N N . TRP A 1 116 ? 5.578 32.781 25.75 1 86.06 116 TRP A N 1
ATOM 940 C CA . TRP A 1 116 ? 7.023 32.938 25.844 1 86.06 116 TRP A CA 1
ATOM 941 C C . TRP A 1 116 ? 7.473 33.031 27.297 1 86.06 116 TRP A C 1
ATOM 943 O O . TRP A 1 116 ? 8.453 32.375 27.688 1 86.06 116 TRP A O 1
ATOM 953 N N . GLU A 1 117 ? 6.805 33.781 28.031 1 83.38 117 GLU A N 1
ATOM 954 C CA . GLU A 1 117 ? 7.125 33.906 29.453 1 83.38 117 GLU A CA 1
ATOM 955 C C . GLU A 1 117 ? 6.969 32.562 30.172 1 83.38 117 GLU A C 1
ATOM 957 O O . GLU A 1 117 ? 7.75 32.25 31.062 1 83.38 117 GLU A O 1
ATOM 962 N N . TYR A 1 118 ? 5.953 31.984 29.75 1 85.31 118 TYR A N 1
ATOM 963 C CA . TYR A 1 118 ? 5.73 30.672 30.344 1 85.31 118 TYR A CA 1
ATOM 964 C C . TYR A 1 118 ? 6.922 29.75 30.078 1 85.31 118 TYR A C 1
ATOM 966 O O . TYR A 1 118 ? 7.406 29.078 30.984 1 85.31 118 TYR A O 1
ATOM 974 N N . LEU A 1 119 ? 7.402 29.719 28.891 1 85.5 119 LEU A N 1
ATOM 975 C CA . LEU A 1 119 ? 8.516 28.859 28.531 1 85.5 119 LEU A CA 1
ATOM 976 C C . LEU A 1 119 ? 9.812 29.328 29.172 1 85.5 119 LEU A C 1
ATOM 978 O O . LEU A 1 119 ? 10.672 28.516 29.531 1 85.5 119 LEU A O 1
ATOM 982 N N . ARG A 1 120 ? 9.906 30.547 29.281 1 77.94 120 ARG A N 1
ATOM 983 C CA . ARG A 1 120 ? 11.086 31.141 29.922 1 77.94 120 ARG A CA 1
ATOM 984 C C . ARG A 1 120 ? 11.133 30.812 31.406 1 77.94 120 ARG A C 1
ATOM 986 O O . ARG A 1 120 ? 12.203 30.562 31.953 1 77.94 120 ARG A O 1
ATOM 993 N N . GLY A 1 121 ? 9.984 30.641 32.031 1 75.5 121 GLY A N 1
ATOM 994 C CA . GLY A 1 121 ? 9.891 30.359 33.438 1 75.5 121 GLY A CA 1
ATOM 995 C C . GLY A 1 121 ? 10.461 31.469 34.312 1 75.5 121 GLY A C 1
ATOM 996 O O . GLY A 1 121 ? 10.992 32.469 33.781 1 75.5 121 GLY A O 1
ATOM 997 N N . LYS A 1 122 ? 10.188 31.375 35.688 1 59.34 122 LYS A N 1
ATOM 998 C CA . LYS A 1 122 ? 10.586 32.375 36.688 1 59.34 122 LYS A CA 1
ATOM 999 C C . LYS A 1 122 ? 12.102 32.562 36.719 1 59.34 122 LYS A C 1
ATOM 1001 O O . LYS A 1 122 ? 12.594 33.656 36.938 1 59.34 122 LYS A O 1
ATOM 1006 N N . ASN A 1 123 ? 12.695 31.547 36.844 1 51.41 123 ASN A N 1
ATOM 1007 C CA . ASN A 1 123 ? 14.148 31.594 36.969 1 51.41 123 ASN A CA 1
ATOM 1008 C C . ASN A 1 123 ? 14.812 31.469 35.594 1 51.41 123 ASN A C 1
ATOM 1010 O O . ASN A 1 123 ? 16.016 31.25 35.5 1 51.41 123 ASN A O 1
ATOM 1014 N N . GLY A 1 124 ? 14.133 31.281 34.406 1 55.28 124 GLY A N 1
ATOM 1015 C CA . GLY A 1 124 ? 14.414 30.328 33.312 1 55.28 124 GLY A CA 1
ATOM 1016 C C . GLY A 1 124 ? 15.188 30.938 32.156 1 55.28 124 GLY A C 1
ATOM 1017 O O . GLY A 1 124 ? 14.719 31.891 31.531 1 55.28 124 GLY A O 1
ATOM 1018 N N . LYS A 1 125 ? 16.469 30.938 32.375 1 62.56 125 LYS A N 1
ATOM 1019 C CA . LYS A 1 125 ? 17.391 31.375 31.312 1 62.56 125 LYS A CA 1
ATOM 1020 C C . LYS A 1 125 ? 17.266 30.516 30.062 1 62.56 125 LYS A C 1
ATOM 1022 O O . LYS A 1 125 ? 17.375 29.297 30.141 1 62.56 125 LYS A O 1
ATOM 1027 N N . LEU A 1 126 ? 16.547 31.031 29.062 1 68.81 126 LEU A N 1
ATOM 1028 C CA . LEU A 1 126 ? 16.641 30.438 27.734 1 68.81 126 LEU A CA 1
ATOM 1029 C C . LEU A 1 126 ? 17.953 30.828 27.062 1 68.81 126 LEU A C 1
ATOM 1031 O O . LEU A 1 126 ? 18.531 31.859 27.375 1 68.81 126 LEU A O 1
ATOM 1035 N N . PRO A 1 127 ? 18.406 29.891 26.312 1 74.31 127 PRO A N 1
ATOM 1036 C CA . PRO A 1 127 ? 19.641 30.25 25.625 1 74.31 127 PRO A CA 1
ATOM 1037 C C . PRO A 1 127 ? 19.516 31.562 24.859 1 74.31 127 PRO A C 1
ATOM 1039 O O . PRO A 1 127 ? 18.547 31.781 24.125 1 74.31 127 PRO A O 1
ATOM 1042 N N . PRO A 1 128 ? 20.484 32.406 25.062 1 71.88 128 PRO A N 1
ATOM 1043 C CA . PRO A 1 128 ? 20.406 33.75 24.484 1 71.88 128 PRO A CA 1
ATOM 1044 C C . PRO A 1 128 ? 20.453 33.75 22.953 1 71.88 128 PRO A C 1
ATOM 1046 O O . PRO A 1 128 ? 20.094 34.75 22.312 1 71.88 128 PRO A O 1
ATOM 1049 N N . HIS A 1 129 ? 20.844 32.75 22.422 1 78.81 129 HIS A N 1
ATOM 1050 C CA . HIS A 1 129 ? 21 32.75 20.969 1 78.81 129 HIS A CA 1
ATOM 1051 C C . HIS A 1 129 ? 19.688 32.375 20.281 1 78.81 129 HIS A C 1
ATOM 1053 O O . HIS A 1 129 ? 19.594 32.406 19.062 1 78.81 129 HIS A O 1
ATOM 1059 N N . LEU A 1 130 ? 18.688 32.188 21.062 1 86.75 130 LEU A N 1
ATOM 1060 C CA . LEU A 1 130 ? 17.422 31.734 20.484 1 86.75 130 LEU A CA 1
ATOM 1061 C C . LEU A 1 130 ? 16.656 32.906 19.891 1 86.75 130 LEU A C 1
ATOM 1063 O O . LEU A 1 130 ? 16.594 34 20.484 1 86.75 130 LEU A O 1
ATOM 1067 N N . HIS A 1 131 ? 16.125 32.688 18.672 1 91.56 131 HIS A N 1
ATOM 1068 C CA . HIS A 1 131 ? 15.172 33.594 18.047 1 91.56 131 HIS A CA 1
ATOM 1069 C C . HIS A 1 131 ? 13.734 33.156 18.359 1 91.56 131 HIS A C 1
ATOM 1071 O O . HIS A 1 131 ? 13.414 31.969 18.375 1 91.56 131 HIS A O 1
ATOM 1077 N N . TRP A 1 132 ? 12.961 34.219 18.656 1 91.56 132 TRP A N 1
ATOM 1078 C CA . TRP A 1 132 ? 11.562 33.938 18.969 1 91.56 132 TRP A CA 1
ATOM 1079 C C . TRP A 1 132 ? 10.641 34.656 17.984 1 91.56 132 TRP A C 1
ATOM 1081 O O . TRP A 1 132 ? 10.891 35.812 17.609 1 91.56 132 TRP A O 1
ATOM 1091 N N . ILE A 1 133 ? 9.617 33.938 17.531 1 93.19 133 ILE A N 1
ATOM 1092 C CA . ILE A 1 133 ? 8.57 34.531 16.703 1 93.19 133 ILE A CA 1
ATOM 1093 C C . ILE A 1 133 ? 7.227 34.438 17.406 1 93.19 133 ILE A C 1
ATOM 1095 O O . ILE A 1 133 ? 6.793 33.344 17.781 1 93.19 133 ILE A O 1
ATOM 1099 N N . ALA A 1 134 ? 6.578 35.5 17.609 1 91.38 134 ALA A N 1
ATOM 1100 C CA . ALA A 1 134 ? 5.23 35.5 18.172 1 91.38 134 ALA A CA 1
ATOM 1101 C C . ALA A 1 134 ? 4.176 35.625 17.062 1 91.38 134 ALA A C 1
ATOM 1103 O O . ALA A 1 134 ? 4.27 36.531 16.203 1 91.38 134 ALA A O 1
ATOM 1104 N N . LEU A 1 135 ? 3.213 34.812 17.047 1 90.56 135 LEU A N 1
ATOM 1105 C CA . LEU A 1 135 ? 2.145 34.844 16.062 1 90.56 135 LEU A CA 1
ATOM 1106 C C . LEU A 1 135 ? 1.255 36.062 16.281 1 90.56 135 LEU A C 1
ATOM 1108 O O . LEU A 1 135 ? 0.777 36.688 15.32 1 90.56 135 LEU A O 1
ATOM 1112 N N . GLU A 1 136 ? 1.021 36.344 17.531 1 84.62 136 GLU A N 1
ATOM 1113 C CA . GLU A 1 136 ? 0.183 37.469 17.875 1 84.62 136 GLU A CA 1
ATOM 1114 C C . GLU A 1 136 ? 1.022 38.625 18.422 1 84.62 136 GLU A C 1
ATOM 1116 O O . GLU A 1 136 ? 1.986 38.406 19.156 1 84.62 136 GLU A O 1
ATOM 1121 N N . ASP A 1 137 ? 0.719 39.781 17.891 1 72.19 137 ASP A N 1
ATOM 1122 C CA . ASP A 1 137 ? 1.461 40.969 18.297 1 72.19 137 ASP A CA 1
ATOM 1123 C C . ASP A 1 137 ? 1.194 41.281 19.766 1 72.19 137 ASP A C 1
ATOM 1125 O O . ASP A 1 137 ? 0.067 41.156 20.25 1 72.19 137 ASP A O 1
ATOM 1129 N N . SER A 1 138 ? 2.307 41.25 20.562 1 65.81 138 SER A N 1
ATOM 1130 C CA . SER A 1 138 ? 2.119 41.781 21.922 1 65.81 138 SER A CA 1
ATOM 1131 C C . SER A 1 138 ? 2.988 43 22.156 1 65.81 138 SER A C 1
ATOM 1133 O O . SER A 1 138 ? 4.094 43.125 21.625 1 65.81 138 SER A O 1
ATOM 1135 N N . ALA A 1 139 ? 2.414 44.031 22.625 1 57.59 139 ALA A N 1
ATOM 1136 C CA . ALA A 1 139 ? 3.051 45.281 22.969 1 57.59 139 ALA A CA 1
ATOM 1137 C C . ALA A 1 139 ? 4.234 45.094 23.906 1 57.59 139 ALA A C 1
ATOM 1139 O O . ALA A 1 139 ? 5.156 45.906 23.938 1 57.59 139 ALA A O 1
ATOM 1140 N N . ASP A 1 140 ? 4.223 44.125 24.703 1 60.91 140 ASP A N 1
ATOM 1141 C CA . ASP A 1 140 ? 5.188 44 25.781 1 60.91 140 ASP A CA 1
ATOM 1142 C C . ASP A 1 140 ? 6.277 43 25.438 1 60.91 140 ASP A C 1
ATOM 1144 O O . ASP A 1 140 ? 6.77 42.281 26.297 1 60.91 140 ASP A O 1
ATOM 1148 N N . TRP A 1 141 ? 6.609 42.938 24.219 1 63.84 141 TRP A N 1
ATOM 1149 C CA . TRP A 1 141 ? 7.684 42 23.906 1 63.84 141 TRP A CA 1
ATOM 1150 C C . TRP A 1 141 ? 9.023 42.531 24.406 1 63.84 141 TRP A C 1
ATOM 1152 O O . TRP A 1 141 ? 9.305 43.719 24.328 1 63.84 141 TRP A O 1
ATOM 1162 N N . PRO A 1 142 ? 9.742 41.656 25.141 1 59.16 142 PRO A N 1
ATOM 1163 C CA . PRO A 1 142 ? 11.078 42.156 25.484 1 59.16 142 PRO A CA 1
ATOM 1164 C C . PRO A 1 142 ? 11.844 42.656 24.281 1 59.16 142 PRO A C 1
ATOM 1166 O O . PRO A 1 142 ? 11.68 42.156 23.172 1 59.16 142 PRO A O 1
ATOM 1169 N N . GLU A 1 143 ? 12.055 43.938 24.25 1 55.78 143 GLU A N 1
ATOM 1170 C CA . GLU A 1 143 ? 12.797 44.625 23.203 1 55.78 143 GLU A CA 1
ATOM 1171 C C . GLU A 1 143 ? 14.07 43.875 22.828 1 55.78 143 GLU A C 1
ATOM 1173 O O . GLU A 1 143 ? 14.859 44.344 22.016 1 55.78 143 GLU A O 1
ATOM 1178 N N . ALA A 1 144 ? 14.102 42.625 23.078 1 58 144 ALA A N 1
ATOM 1179 C CA . ALA A 1 144 ? 15.383 42 22.75 1 58 144 ALA A CA 1
ATOM 1180 C C . ALA A 1 144 ? 15.453 41.625 21.281 1 58 144 ALA A C 1
ATOM 1182 O O . ALA A 1 144 ? 14.43 41.344 20.656 1 58 144 ALA A O 1
ATOM 1183 N N . SER A 1 145 ? 16.688 41.812 20.594 1 60.91 145 SER A N 1
ATOM 1184 C CA . SER A 1 145 ? 17.094 41.688 19.188 1 60.91 145 SER A CA 1
ATOM 1185 C C . SER A 1 145 ? 16.672 40.312 18.625 1 60.91 145 SER A C 1
ATOM 1187 O O . SER A 1 145 ? 16.656 40.125 17.406 1 60.91 145 SER A O 1
ATOM 1189 N N . ARG A 1 146 ? 16.141 39.531 19.391 1 82.94 146 ARG A N 1
ATOM 1190 C CA . ARG A 1 146 ? 15.891 38.188 18.828 1 82.94 146 ARG A CA 1
ATOM 1191 C C . ARG A 1 146 ? 14.43 37.812 19 1 82.94 146 ARG A C 1
ATOM 1193 O O . ARG A 1 146 ? 14.102 36.625 19.062 1 82.94 146 ARG A O 1
ATOM 1200 N N . PHE A 1 147 ? 13.656 38.938 19.109 1 83.94 147 PHE A N 1
ATOM 1201 C CA . PHE A 1 147 ? 12.211 38.75 19.156 1 83.94 147 PHE A CA 1
ATOM 1202 C C . PHE A 1 147 ? 11.547 39.344 17.922 1 83.94 147 PHE A C 1
ATOM 1204 O O . PHE A 1 147 ? 11.781 40.5 17.578 1 83.94 147 PHE A O 1
ATOM 1211 N N . HIS A 1 148 ? 10.766 38.5 17.281 1 88.5 148 HIS A N 1
ATOM 1212 C CA . HIS A 1 148 ? 10.078 38.906 16.062 1 88.5 148 HIS A CA 1
ATOM 1213 C C . HIS A 1 148 ? 8.57 38.688 16.188 1 88.5 148 HIS A C 1
ATOM 1215 O O . HIS A 1 148 ? 8.125 37.688 16.781 1 88.5 148 HIS A O 1
ATOM 1221 N N . SER A 1 149 ? 7.887 39.719 15.75 1 89.25 149 SER A N 1
ATOM 1222 C CA . SER A 1 149 ? 6.461 39.469 15.531 1 89.25 149 SER A CA 1
ATOM 1223 C C . SER A 1 149 ? 6.184 39.031 14.102 1 89.25 149 SER A C 1
ATOM 1225 O O . SER A 1 149 ? 6.859 39.438 13.164 1 89.25 149 SER A O 1
ATOM 1227 N N . LEU A 1 150 ? 5.219 38.156 13.984 1 90.94 150 LEU A N 1
ATOM 1228 C CA . LEU A 1 150 ? 4.887 37.688 12.648 1 90.94 150 LEU A CA 1
ATOM 1229 C C . LEU A 1 150 ? 4.508 38.844 11.734 1 90.94 150 LEU A C 1
ATOM 1231 O O . LEU A 1 150 ? 4.887 38.875 10.562 1 90.94 150 LEU A O 1
ATOM 1235 N N . GLU A 1 151 ? 3.762 39.75 12.242 1 88.12 151 GLU A N 1
ATOM 1236 C CA . GLU A 1 151 ? 3.379 40.938 11.484 1 88.12 151 GLU A CA 1
ATOM 1237 C C . GLU A 1 151 ? 4.605 41.75 11.055 1 88.12 151 GLU A C 1
ATOM 1239 O O . GLU A 1 151 ? 4.664 42.25 9.93 1 88.12 151 GLU A O 1
ATOM 1244 N N . GLY A 1 152 ? 5.488 41.875 12.023 1 88.62 152 GLY A N 1
ATOM 1245 C CA . GLY A 1 152 ? 6.734 42.531 11.695 1 88.62 152 GLY A CA 1
ATOM 1246 C C . GLY A 1 152 ? 7.527 41.844 10.609 1 88.62 152 GLY A C 1
ATOM 1247 O O . GLY A 1 152 ? 8.062 42.5 9.711 1 88.62 152 GLY A O 1
ATOM 1248 N N . LEU A 1 153 ? 7.613 40.562 10.727 1 91.88 153 LEU A N 1
ATOM 1249 C CA . LEU A 1 153 ? 8.32 39.781 9.711 1 91.88 153 LEU A CA 1
ATOM 1250 C C . LEU A 1 153 ? 7.645 39.938 8.352 1 91.88 153 LEU A C 1
ATOM 1252 O O . LEU A 1 153 ? 8.32 40.094 7.332 1 91.88 153 LEU A O 1
ATOM 1256 N N . ASP A 1 154 ? 6.34 39.812 8.328 1 92.38 154 ASP A N 1
ATOM 1257 C CA . ASP A 1 154 ? 5.598 39.969 7.082 1 92.38 154 ASP A CA 1
ATOM 1258 C C . ASP A 1 154 ? 5.836 41.344 6.453 1 92.38 154 ASP A C 1
ATOM 1260 O O . ASP A 1 154 ? 6.043 41.438 5.246 1 92.38 154 ASP A O 1
ATOM 1264 N N . GLY A 1 155 ? 5.77 42.406 7.262 1 91.69 155 GLY A N 1
ATOM 1265 C CA . GLY A 1 155 ? 6.055 43.75 6.785 1 91.69 155 GLY A CA 1
ATOM 1266 C C . GLY A 1 155 ? 7.461 43.906 6.234 1 91.69 155 GLY A C 1
ATOM 1267 O O . GLY A 1 155 ? 7.66 44.531 5.184 1 91.69 155 GLY A O 1
ATOM 1268 N N . HIS A 1 156 ? 8.359 43.375 7.023 1 91.69 156 HIS A N 1
ATOM 1269 C CA . HIS A 1 156 ? 9.75 43.375 6.578 1 91.69 156 HIS A CA 1
ATOM 1270 C C . HIS A 1 156 ? 9.914 42.656 5.254 1 91.69 156 HIS A C 1
ATOM 1272 O O . HIS A 1 156 ? 10.609 43.125 4.355 1 91.69 156 HIS A O 1
ATOM 1278 N N . GLY A 1 157 ? 9.297 41.531 5.121 1 92.69 157 GLY A N 1
ATOM 1279 C CA . GLY A 1 157 ? 9.336 40.781 3.891 1 92.69 157 GLY A CA 1
ATOM 1280 C C . GLY A 1 157 ? 8.758 41.531 2.701 1 92.69 157 GLY A C 1
ATOM 1281 O O . GLY A 1 157 ? 9.297 41.438 1.594 1 92.69 157 GLY A O 1
ATOM 1282 N N . ARG A 1 158 ? 7.695 42.219 2.938 1 92.06 158 ARG A N 1
ATOM 1283 C CA . ARG A 1 158 ? 7.09 43.031 1.888 1 92.06 158 ARG A CA 1
ATOM 1284 C C . ARG A 1 158 ? 8.07 44.062 1.365 1 92.06 158 ARG A C 1
ATOM 1286 O O . ARG A 1 158 ? 8.18 44.281 0.155 1 92.06 158 ARG A O 1
ATOM 1293 N N . SER A 1 159 ? 8.734 44.656 2.277 1 92.44 159 SER A N 1
ATOM 1294 C CA . SER A 1 159 ? 9.719 45.656 1.912 1 92.44 159 SER A CA 1
ATOM 1295 C C . SER A 1 159 ? 10.867 45.062 1.108 1 92.44 159 SER A C 1
ATOM 1297 O O . SER A 1 159 ? 11.336 45.656 0.143 1 92.44 159 SER A O 1
ATOM 1299 N N . LEU A 1 160 ? 11.258 43.938 1.501 1 90.19 160 LEU A N 1
ATOM 1300 C CA . LEU A 1 160 ? 12.367 43.281 0.834 1 90.19 160 LEU A CA 1
ATOM 1301 C C . LEU A 1 160 ? 11.953 42.781 -0.549 1 90.19 160 LEU A C 1
ATOM 1303 O O . LEU A 1 160 ? 12.758 42.812 -1.486 1 90.19 160 LEU A O 1
ATOM 1307 N N . ALA A 1 161 ? 10.781 42.281 -0.658 1 86.81 161 ALA A N 1
ATOM 1308 C CA . ALA A 1 161 ? 10.273 41.781 -1.938 1 86.81 161 ALA A CA 1
ATOM 1309 C C . ALA A 1 161 ? 10.258 42.906 -2.982 1 86.81 161 ALA A C 1
ATOM 1311 O O . ALA A 1 161 ? 10.617 42.688 -4.141 1 86.81 161 ALA A O 1
ATOM 1312 N N . VAL A 1 162 ? 9.922 44.031 -2.57 1 81.44 162 VAL A N 1
ATOM 1313 C CA . VAL A 1 162 ? 9.859 45.219 -3.453 1 81.44 162 VAL A CA 1
ATOM 1314 C C . VAL A 1 162 ? 11.273 45.562 -3.922 1 81.44 162 VAL A C 1
ATOM 1316 O O . VAL A 1 162 ? 11.453 46.031 -5.047 1 81.44 162 VAL A O 1
ATOM 1319 N N . ARG A 1 163 ? 12.211 45.25 -3.174 1 83.25 163 ARG A N 1
ATOM 1320 C CA . ARG A 1 163 ? 13.594 45.594 -3.494 1 83.25 163 ARG A CA 1
ATOM 1321 C C . ARG A 1 163 ? 14.242 44.5 -4.328 1 83.25 163 ARG A C 1
ATOM 1323 O O . ARG A 1 163 ? 15.461 44.5 -4.551 1 83.25 163 ARG A O 1
ATOM 1330 N N . GLY A 1 164 ? 13.5 43.469 -4.77 1 77.12 164 GLY A N 1
ATOM 1331 C CA . GLY A 1 164 ? 13.961 42.5 -5.73 1 77.12 164 GLY A CA 1
ATOM 1332 C C . GLY A 1 164 ? 14.609 41.281 -5.074 1 77.12 164 GLY A C 1
ATOM 1333 O O . GLY A 1 164 ? 15.367 40.562 -5.719 1 77.12 164 GLY A O 1
ATOM 1334 N N . ARG A 1 165 ? 14.383 41.062 -3.91 1 76.75 165 ARG A N 1
ATOM 1335 C CA . ARG A 1 165 ? 15.062 40 -3.207 1 76.75 165 ARG A CA 1
ATOM 1336 C C . ARG A 1 165 ? 14.375 38.656 -3.477 1 76.75 165 ARG A C 1
ATOM 1338 O O . ARG A 1 165 ? 14.797 37.625 -2.959 1 76.75 165 ARG A O 1
ATOM 1345 N N . VAL A 1 166 ? 13.438 38.656 -4.309 1 79.75 166 VAL A N 1
ATOM 1346 C CA . VAL A 1 166 ? 12.727 37.438 -4.703 1 79.75 166 VAL A CA 1
ATOM 1347 C C . VAL A 1 166 ? 13.672 36.5 -5.457 1 79.75 166 VAL A C 1
ATOM 1349 O O . VAL A 1 166 ? 13.594 35.281 -5.324 1 79.75 166 VAL A O 1
ATOM 1352 N N . ASP A 1 167 ? 14.547 37.062 -6.117 1 80.69 167 ASP A N 1
ATOM 1353 C CA . ASP A 1 167 ? 15.523 36.281 -6.875 1 80.69 167 ASP A CA 1
ATOM 1354 C C . ASP A 1 167 ? 16.469 35.531 -5.945 1 80.69 167 ASP A C 1
ATOM 1356 O O . ASP A 1 167 ? 16.891 34.406 -6.25 1 80.69 167 ASP A O 1
ATOM 1360 N N . ASP A 1 168 ? 16.719 36.156 -4.871 1 84.75 168 ASP A N 1
ATOM 1361 C CA . ASP A 1 168 ? 17.562 35.5 -3.873 1 84.75 168 ASP A CA 1
ATOM 1362 C C . ASP A 1 168 ? 16.891 34.25 -3.318 1 84.75 168 ASP A C 1
ATOM 1364 O O . ASP A 1 168 ? 17.562 33.25 -3.09 1 84.75 168 ASP A O 1
ATOM 1368 N N . LEU A 1 169 ? 15.664 34.344 -3.104 1 87.19 169 LEU A N 1
ATOM 1369 C CA . LEU A 1 169 ? 14.914 33.219 -2.582 1 87.19 169 LEU A CA 1
ATOM 1370 C C . LEU A 1 169 ? 14.93 32.062 -3.57 1 87.19 169 LEU A C 1
ATOM 1372 O O . LEU A 1 169 ? 15.055 30.891 -3.17 1 87.19 169 LEU A O 1
ATOM 1376 N N . ALA A 1 170 ? 14.805 32.344 -4.832 1 86 170 ALA A N 1
ATOM 1377 C CA . ALA A 1 170 ? 14.828 31.312 -5.867 1 86 170 ALA A CA 1
ATOM 1378 C C . ALA A 1 170 ? 16.141 30.547 -5.844 1 86 170 ALA A C 1
ATOM 1380 O O . ALA A 1 170 ? 16.156 29.328 -5.988 1 86 170 ALA A O 1
ATOM 1381 N N . GLU A 1 171 ? 17.156 31.25 -5.641 1 87.31 171 GLU A N 1
ATOM 1382 C CA . GLU A 1 171 ? 18.469 30.625 -5.57 1 87.31 171 GLU A CA 1
ATOM 1383 C C . GLU A 1 171 ? 18.578 29.703 -4.359 1 87.31 171 GLU A C 1
ATOM 1385 O O . GLU A 1 171 ? 19.141 28.609 -4.449 1 87.31 171 GLU A O 1
ATOM 1390 N N . VAL A 1 172 ? 18.047 30.172 -3.355 1 88.75 172 VAL A N 1
ATOM 1391 C CA . VAL A 1 172 ? 18.078 29.359 -2.137 1 88.75 172 VAL A CA 1
ATOM 1392 C C . VAL A 1 172 ? 17.234 28.109 -2.328 1 88.75 172 VAL A C 1
ATOM 1394 O O . VAL A 1 172 ? 17.672 27 -2.004 1 88.75 172 VAL A O 1
ATOM 1397 N N . ILE A 1 173 ? 16.078 28.234 -2.854 1 88.81 173 ILE A N 1
ATOM 1398 C CA . ILE A 1 173 ? 15.156 27.125 -3.066 1 88.81 173 ILE A CA 1
ATOM 1399 C C . ILE A 1 173 ? 15.828 26.047 -3.916 1 88.81 173 ILE A C 1
ATOM 1401 O O . ILE A 1 173 ? 15.789 24.875 -3.574 1 88.81 173 ILE A O 1
ATOM 1405 N N . TYR A 1 174 ? 16.531 26.438 -4.891 1 87.19 174 TYR A N 1
ATOM 1406 C CA . TYR A 1 174 ? 17.156 25.5 -5.82 1 87.19 174 TYR A CA 1
ATOM 1407 C C . TYR A 1 174 ? 18.406 24.875 -5.207 1 87.19 174 TYR A C 1
ATOM 1409 O O . TYR A 1 174 ? 18.812 23.781 -5.609 1 87.19 174 TYR A O 1
ATOM 1417 N N . GLY A 1 175 ? 18.938 25.531 -4.246 1 89.56 175 GLY A N 1
ATOM 1418 C CA . GLY A 1 175 ? 20.188 25.078 -3.654 1 89.56 175 GLY A CA 1
ATOM 1419 C C . GLY A 1 175 ? 19.984 24.156 -2.477 1 89.56 175 GLY A C 1
ATOM 1420 O O . GLY A 1 175 ? 20.938 23.562 -1.966 1 89.56 175 GLY A O 1
ATOM 1421 N N . VAL A 1 176 ? 18.766 23.953 -2.062 1 90.81 176 VAL A N 1
ATOM 1422 C CA . VAL A 1 176 ? 18.5 23.094 -0.92 1 90.81 176 VAL A CA 1
ATOM 1423 C C . VAL A 1 176 ? 18.797 21.641 -1.289 1 90.81 176 VAL A C 1
ATOM 1425 O O . VAL A 1 176 ? 18.359 21.156 -2.334 1 90.81 176 VAL A O 1
ATOM 1428 N N . ASP A 1 177 ? 19.578 20.984 -0.44 1 89.69 177 ASP A N 1
ATOM 1429 C CA . ASP A 1 177 ? 19.922 19.578 -0.666 1 89.69 177 ASP A CA 1
ATOM 1430 C C . ASP A 1 177 ? 18.719 18.672 -0.462 1 89.69 177 ASP A C 1
ATOM 1432 O O . ASP A 1 177 ? 17.938 18.875 0.458 1 89.69 177 ASP A O 1
ATOM 1436 N N . ARG A 1 178 ? 18.688 17.594 -1.249 1 86.75 178 ARG A N 1
ATOM 1437 C CA . ARG A 1 178 ? 17.562 16.641 -1.18 1 86.75 178 ARG A CA 1
ATOM 1438 C C . ARG A 1 178 ? 17.578 15.891 0.145 1 86.75 178 ARG A C 1
ATOM 1440 O O . ARG A 1 178 ? 16.516 15.492 0.643 1 86.75 178 ARG A O 1
ATOM 1447 N N . ASP A 1 179 ? 18.734 15.758 0.713 1 89.62 179 ASP A N 1
ATOM 1448 C CA . ASP A 1 179 ? 18.875 14.977 1.935 1 89.62 179 ASP A CA 1
ATOM 1449 C C . ASP A 1 179 ? 18.875 15.875 3.168 1 89.62 179 ASP A C 1
ATOM 1451 O O . ASP A 1 179 ? 19.141 15.406 4.281 1 89.62 179 ASP A O 1
ATOM 1455 N N . GLN A 1 180 ? 18.562 17.125 2.932 1 91.88 180 GLN A N 1
ATOM 1456 C CA . GLN A 1 180 ? 18.5 18.062 4.047 1 91.88 180 GLN A CA 1
ATOM 1457 C C . GLN A 1 180 ? 17.406 17.688 5.031 1 91.88 180 GLN A C 1
ATOM 1459 O O . GLN A 1 180 ? 16.266 17.422 4.629 1 91.88 180 GLN A O 1
ATOM 1464 N N . PRO A 1 181 ? 17.797 17.609 6.391 1 95.06 181 PRO A N 1
ATOM 1465 C CA . PRO A 1 181 ? 16.719 17.406 7.367 1 95.06 181 PRO A CA 1
ATOM 1466 C C . PRO A 1 181 ? 15.609 18.453 7.258 1 95.06 181 PRO A C 1
ATOM 1468 O O . PRO A 1 181 ? 15.898 19.656 7.176 1 95.06 181 PRO A O 1
ATOM 1471 N N . THR A 1 182 ? 14.383 18 7.215 1 97 182 THR A N 1
ATOM 1472 C CA . THR A 1 182 ? 13.281 18.891 6.859 1 97 182 THR A CA 1
ATOM 1473 C C . THR A 1 182 ? 12.172 18.812 7.902 1 97 182 THR A C 1
ATOM 1475 O O . THR A 1 182 ? 11.406 19.766 8.062 1 97 182 THR A O 1
ATOM 1478 N N . LEU A 1 183 ? 12.062 17.734 8.633 1 97.88 183 LEU A N 1
ATOM 1479 C CA . LEU A 1 183 ? 10.969 17.516 9.578 1 97.88 183 LEU A CA 1
ATOM 1480 C C . LEU A 1 183 ? 11.422 16.641 10.742 1 97.88 183 LEU A C 1
ATOM 1482 O O . LEU A 1 183 ? 12.102 15.633 10.539 1 97.88 183 LEU A O 1
ATOM 1486 N N . VAL A 1 184 ? 11.195 17.078 11.945 1 97.19 184 VAL A N 1
ATOM 1487 C CA . VAL A 1 184 ? 11.398 16.266 13.141 1 97.19 184 VAL A CA 1
ATOM 1488 C C . VAL A 1 184 ? 10.062 16.047 13.852 1 97.19 184 VAL A C 1
ATOM 1490 O O . VAL A 1 184 ? 9.352 17 14.156 1 97.19 184 VAL A O 1
ATOM 1493 N N . LEU A 1 185 ? 9.719 14.82 14.07 1 96.44 185 LEU A N 1
ATOM 1494 C CA . LEU A 1 185 ? 8.445 14.484 14.695 1 96.44 185 LEU A CA 1
ATOM 1495 C C . LEU A 1 185 ? 8.656 13.867 16.078 1 96.44 185 LEU A C 1
ATOM 1497 O O . LEU A 1 185 ? 9.57 13.062 16.266 1 96.44 185 LEU A O 1
ATOM 1501 N N . PHE A 1 186 ? 7.816 14.297 16.984 1 93.06 186 PHE A N 1
ATOM 1502 C CA . PHE A 1 186 ? 7.746 13.719 18.328 1 93.06 186 PHE A CA 1
ATOM 1503 C C . PHE A 1 186 ? 6.41 13.023 18.547 1 93.06 186 PHE A C 1
ATOM 1505 O O . PHE A 1 186 ? 5.418 13.352 17.891 1 93.06 186 PHE A O 1
ATOM 1512 N N . ASP A 1 187 ? 6.543 11.977 19.406 1 85.88 187 ASP A N 1
ATOM 1513 C CA . ASP A 1 187 ? 5.266 11.461 19.891 1 85.88 187 ASP A CA 1
ATOM 1514 C C . ASP A 1 187 ? 4.48 12.547 20.625 1 85.88 187 ASP A C 1
ATOM 1516 O O . ASP A 1 187 ? 5.051 13.336 21.359 1 85.88 187 ASP A O 1
ATOM 1520 N N . ALA A 1 188 ? 3.242 12.508 20.359 1 70.94 188 ALA A N 1
ATOM 1521 C CA . ALA A 1 188 ? 2.41 13.578 20.891 1 70.94 188 ALA A CA 1
ATOM 1522 C C . ALA A 1 188 ? 2.418 13.562 22.422 1 70.94 188 ALA A C 1
ATOM 1524 O O . ALA A 1 188 ? 2.191 14.586 23.062 1 70.94 188 ALA A O 1
ATOM 1525 N N . LYS A 1 189 ? 2.633 12.445 23.078 1 70 189 LYS A N 1
ATOM 1526 C CA . LYS A 1 189 ? 2.631 12.352 24.547 1 70 189 LYS A CA 1
ATOM 1527 C C . LYS A 1 189 ? 3.961 12.82 25.125 1 70 189 LYS A C 1
ATOM 1529 O O . LYS A 1 189 ? 4.043 13.148 26.312 1 70 189 LYS A O 1
ATOM 1534 N N . LEU A 1 190 ? 4.91 13.164 24.391 1 68.31 190 LEU A N 1
ATOM 1535 C CA . LEU A 1 190 ? 6.25 13.602 24.766 1 68.31 190 LEU A CA 1
ATOM 1536 C C . LEU A 1 190 ? 6.68 12.953 26.078 1 68.31 190 LEU A C 1
ATOM 1538 O O . LEU A 1 190 ? 6.566 13.562 27.141 1 68.31 190 LEU A O 1
ATOM 1542 N N . GLY A 1 191 ? 6.898 11.789 26.172 1 71.69 191 GLY A N 1
ATOM 1543 C CA . GLY A 1 191 ? 7.34 11.18 27.422 1 71.69 191 GLY A CA 1
ATOM 1544 C C . GLY A 1 191 ? 8.484 11.93 28.078 1 71.69 191 GLY A C 1
ATOM 1545 O O . GLY A 1 191 ? 8.812 13.047 27.672 1 71.69 191 GLY A O 1
ATOM 1546 N N . ASP A 1 192 ? 9.008 11.477 29.156 1 74.56 192 ASP A N 1
ATOM 1547 C CA . ASP A 1 192 ? 10.039 12.117 29.969 1 74.56 192 ASP A CA 1
ATOM 1548 C C . ASP A 1 192 ? 11.336 12.289 29.172 1 74.56 192 ASP A C 1
ATOM 1550 O O . ASP A 1 192 ? 12.102 13.219 29.422 1 74.56 192 ASP A O 1
ATOM 1554 N N . ASP A 1 193 ? 11.492 11.445 28.25 1 80.25 193 ASP A N 1
ATOM 1555 C CA . ASP A 1 193 ? 12.695 11.5 27.422 1 80.25 193 ASP A CA 1
ATOM 1556 C C . ASP A 1 193 ? 12.344 11.414 25.938 1 80.25 193 ASP A C 1
ATOM 1558 O O . ASP A 1 193 ? 12.609 10.398 25.297 1 80.25 193 ASP A O 1
ATOM 1562 N N . PRO A 1 194 ? 11.906 12.57 25.484 1 86.25 194 PRO A N 1
ATOM 1563 C CA . PRO A 1 194 ? 11.414 12.523 24.109 1 86.25 194 PRO A CA 1
ATOM 1564 C C . PRO A 1 194 ? 12.539 12.492 23.078 1 86.25 194 PRO A C 1
ATOM 1566 O O . PRO A 1 194 ? 13.531 13.219 23.219 1 86.25 194 PRO A O 1
ATOM 1569 N N . HIS A 1 195 ? 12.453 11.586 22.125 1 89.69 195 HIS A N 1
ATOM 1570 C CA . HIS A 1 195 ? 13.367 11.531 20.984 1 89.69 195 HIS A CA 1
ATOM 1571 C C . HIS A 1 195 ? 12.664 11.914 19.688 1 89.69 195 HIS A C 1
ATOM 1573 O O . HIS A 1 195 ? 11.594 11.383 19.375 1 89.69 195 HIS A O 1
ATOM 1579 N N . GLY A 1 196 ? 13.25 12.875 19.016 1 93.81 196 GLY A N 1
ATOM 1580 C CA . GLY A 1 196 ? 12.656 13.328 17.781 1 93.81 196 GLY A CA 1
ATOM 1581 C C . GLY A 1 196 ? 13.125 12.539 16.562 1 93.81 196 GLY A C 1
ATOM 1582 O O . GLY A 1 196 ? 14.32 12.438 16.312 1 93.81 196 GLY A O 1
ATOM 1583 N N . ALA A 1 197 ? 12.203 11.961 15.82 1 95.94 197 ALA A N 1
ATOM 1584 C CA . ALA A 1 197 ? 12.508 11.273 14.562 1 95.94 197 ALA A CA 1
ATOM 1585 C C . ALA A 1 197 ? 12.602 12.266 13.406 1 95.94 197 ALA A C 1
ATOM 1587 O O . ALA A 1 197 ? 11.688 13.055 13.18 1 95.94 197 ALA A O 1
ATOM 1588 N N . PHE A 1 198 ? 13.703 12.25 12.688 1 96.44 198 PHE A N 1
ATOM 1589 C CA . PHE A 1 198 ? 13.82 13.281 11.664 1 96.44 198 PHE A CA 1
ATOM 1590 C C . PHE A 1 198 ? 13.758 12.672 10.273 1 96.44 198 PHE A C 1
ATOM 1592 O O . PHE A 1 198 ? 14.117 11.508 10.078 1 96.44 198 PHE A O 1
ATOM 1599 N N . PHE A 1 199 ? 13.266 13.445 9.305 1 96.94 199 PHE A N 1
ATOM 1600 C CA . PHE A 1 199 ? 13.07 13.086 7.906 1 96.94 199 PHE A CA 1
ATOM 1601 C C . PHE A 1 199 ? 13.781 14.078 6.992 1 96.94 199 PHE A C 1
ATOM 1603 O O . PHE A 1 199 ? 13.859 15.266 7.305 1 96.94 199 PHE A O 1
ATOM 1610 N N . THR A 1 200 ? 14.258 13.562 5.906 1 95.88 200 THR A N 1
ATOM 1611 C CA . THR A 1 200 ? 14.859 14.422 4.891 1 95.88 200 THR A CA 1
ATOM 1612 C C . THR A 1 200 ? 13.781 15.023 3.994 1 95.88 200 THR A C 1
ATOM 1614 O O . THR A 1 200 ? 12.625 14.602 4.027 1 95.88 200 THR A O 1
ATOM 1617 N N . GLY A 1 201 ? 14.25 16.047 3.27 1 95.31 201 GLY A N 1
ATOM 1618 C CA . GLY A 1 201 ? 13.328 16.641 2.324 1 95.31 201 GLY A CA 1
ATOM 1619 C C . GLY A 1 201 ? 12.75 15.656 1.332 1 95.31 201 GLY A C 1
ATOM 1620 O O . GLY A 1 201 ? 11.555 15.695 1.028 1 95.31 201 GLY A O 1
ATOM 1621 N N . GLU A 1 202 ? 13.555 14.797 0.88 1 91.75 202 GLU A N 1
ATOM 1622 C CA . GLU A 1 202 ? 13.109 13.781 -0.071 1 91.75 202 GLU A CA 1
ATOM 1623 C C . GLU A 1 202 ? 12.062 12.859 0.55 1 91.75 202 GLU A C 1
ATOM 1625 O O . GLU A 1 202 ? 11.031 12.578 -0.064 1 91.75 202 GLU A O 1
ATOM 1630 N N . SER A 1 203 ? 12.273 12.43 1.723 1 93.12 203 SER A N 1
ATOM 1631 C CA . SER A 1 203 ? 11.352 11.523 2.404 1 93.12 203 SER A CA 1
ATOM 1632 C C . SER A 1 203 ? 10.031 12.219 2.727 1 93.12 203 SER A C 1
ATOM 1634 O O . SER A 1 203 ? 8.961 11.617 2.6 1 93.12 203 SER A O 1
ATOM 1636 N N . VAL A 1 204 ? 10.117 13.461 3.125 1 95.69 204 VAL A N 1
ATOM 1637 C CA . VAL A 1 204 ? 8.914 14.219 3.453 1 95.69 204 VAL A CA 1
ATOM 1638 C C . VAL A 1 204 ? 8.055 14.398 2.199 1 95.69 204 VAL A C 1
ATOM 1640 O O . VAL A 1 204 ? 6.848 14.172 2.227 1 95.69 204 VAL A O 1
ATOM 1643 N N . GLY A 1 205 ? 8.734 14.828 1.168 1 93 205 GLY A N 1
ATOM 1644 C CA . GLY A 1 205 ? 8.016 14.984 -0.088 1 93 205 GLY A CA 1
ATOM 1645 C C . GLY A 1 205 ? 7.316 13.711 -0.537 1 93 205 GLY A C 1
ATOM 1646 O O . GLY A 1 205 ? 6.137 13.742 -0.9 1 93 205 GLY A O 1
ATOM 1647 N N . GLU A 1 206 ? 7.988 12.617 -0.484 1 90.69 206 GLU A N 1
ATOM 1648 C CA . GLU A 1 206 ? 7.426 11.328 -0.886 1 90.69 206 GLU A CA 1
ATOM 1649 C C . GLU A 1 206 ? 6.301 10.898 0.054 1 90.69 206 GLU A C 1
ATOM 1651 O O . GLU A 1 206 ? 5.258 10.43 -0.396 1 90.69 206 GLU A O 1
ATOM 1656 N N . MET A 1 207 ? 6.531 11.078 1.292 1 94.25 207 MET A N 1
ATOM 1657 C CA . MET A 1 207 ? 5.531 10.727 2.295 1 94.25 207 MET A CA 1
ATOM 1658 C C . MET A 1 207 ? 4.227 11.477 2.045 1 94.25 207 MET A C 1
ATOM 1660 O O . MET A 1 207 ? 3.152 10.875 2.029 1 94.25 207 MET A O 1
ATOM 1664 N N . LEU A 1 208 ? 4.324 12.711 1.814 1 94.94 208 LEU A N 1
ATOM 1665 C CA . LEU A 1 208 ? 3.139 13.539 1.63 1 94.94 208 LEU A CA 1
ATOM 1666 C C . LEU A 1 208 ? 2.445 13.211 0.312 1 94.94 208 LEU A C 1
ATOM 1668 O O . LEU A 1 208 ? 1.216 13.25 0.226 1 94.94 208 LEU A O 1
ATOM 1672 N N . GLU A 1 209 ? 3.219 12.867 -0.692 1 89.56 209 GLU A N 1
ATOM 1673 C CA . GLU A 1 209 ? 2.631 12.484 -1.972 1 89.56 209 GLU A CA 1
ATOM 1674 C C . GLU A 1 209 ? 1.878 11.156 -1.854 1 89.56 209 GLU A C 1
ATOM 1676 O O . GLU A 1 209 ? 0.754 11.031 -2.346 1 89.56 209 GLU A O 1
ATOM 1681 N N . LEU A 1 210 ? 2.521 10.195 -1.236 1 89 210 LEU A N 1
ATOM 1682 C CA . LEU A 1 210 ? 1.896 8.891 -1.052 1 89 210 LEU A CA 1
ATOM 1683 C C . LEU A 1 210 ? 0.625 9.008 -0.217 1 89 210 LEU A C 1
ATOM 1685 O O . LEU A 1 210 ? -0.403 8.422 -0.556 1 89 210 LEU A O 1
ATOM 1689 N N . LEU A 1 211 ? 0.699 9.773 0.836 1 92.62 211 LEU A N 1
ATOM 1690 C CA . LEU A 1 211 ? -0.46 10.008 1.69 1 92.62 211 LEU A CA 1
ATOM 1691 C C . LEU A 1 211 ? -1.574 10.703 0.916 1 92.62 211 LEU A C 1
ATOM 1693 O O . LEU A 1 211 ? -2.74 10.312 1.008 1 92.62 211 LEU A O 1
ATOM 1697 N N . GLY A 1 212 ? -1.234 11.703 0.188 1 90.31 212 GLY A N 1
ATOM 1698 C CA . GLY A 1 212 ? -2.203 12.453 -0.597 1 90.31 212 GLY A CA 1
ATOM 1699 C C . GLY A 1 212 ? -2.99 11.586 -1.559 1 90.31 212 GLY A C 1
ATOM 1700 O O . GLY A 1 212 ? -4.203 11.758 -1.709 1 90.31 212 GLY A O 1
ATOM 1701 N N . ASP A 1 213 ? -2.361 10.648 -2.162 1 83.62 213 ASP A N 1
ATOM 1702 C CA . ASP A 1 213 ? -3 9.742 -3.107 1 83.62 213 ASP A CA 1
ATOM 1703 C C . ASP A 1 213 ? -4.031 8.852 -2.406 1 83.62 213 ASP A C 1
ATOM 1705 O O . ASP A 1 213 ? -5.039 8.477 -3.004 1 83.62 213 ASP A O 1
ATOM 1709 N N . ASP A 1 214 ? -3.754 8.57 -1.191 1 87.69 214 ASP A N 1
ATOM 1710 C CA . ASP A 1 214 ? -4.609 7.637 -0.465 1 87.69 214 ASP A CA 1
ATOM 1711 C C . ASP A 1 214 ? -5.773 8.367 0.205 1 87.69 214 ASP A C 1
ATOM 1713 O O . ASP A 1 214 ? -6.746 7.742 0.623 1 87.69 214 ASP A O 1
ATOM 1717 N N . LEU A 1 215 ? -5.699 9.664 0.319 1 88.38 215 LEU A N 1
ATOM 1718 C CA . LEU A 1 215 ? -6.773 10.438 0.939 1 88.38 215 LEU A CA 1
ATOM 1719 C C . LEU A 1 215 ? -7.988 10.508 0.021 1 88.38 215 LEU A C 1
ATOM 1721 O O . LEU A 1 215 ? -9.094 10.836 0.468 1 88.38 215 LEU A O 1
ATOM 1725 N N . GLN A 1 216 ? -7.824 10.211 -1.218 1 84.75 216 GLN A N 1
ATOM 1726 C CA . GLN A 1 216 ? -8.906 10.234 -2.197 1 84.75 216 GLN A CA 1
ATOM 1727 C C . GLN A 1 216 ? -9.648 11.57 -2.166 1 84.75 216 GLN A C 1
ATOM 1729 O O . GLN A 1 216 ? -10.875 11.602 -2.082 1 84.75 216 GLN A O 1
ATOM 1734 N N . LEU A 1 217 ? -8.906 12.625 -2.229 1 87.12 217 LEU A N 1
ATOM 1735 C CA . LEU A 1 217 ? -9.477 13.969 -2.174 1 87.12 217 LEU A CA 1
ATOM 1736 C C . LEU A 1 217 ? -10.125 14.344 -3.504 1 87.12 217 LEU A C 1
ATOM 1738 O O . LEU A 1 217 ? -9.617 13.969 -4.566 1 87.12 217 LEU A O 1
ATOM 1742 N N . ARG A 1 218 ? -11.227 15.078 -3.385 1 85 218 ARG A N 1
ATOM 1743 C CA . ARG A 1 218 ? -11.867 15.734 -4.523 1 85 218 ARG A CA 1
ATOM 1744 C C . ARG A 1 218 ? -11.383 17.172 -4.664 1 85 218 ARG A C 1
ATOM 1746 O O . ARG A 1 218 ? -10.852 17.75 -3.717 1 85 218 ARG A O 1
ATOM 1753 N N . ASP A 1 219 ? -11.492 17.734 -5.777 1 82.5 219 ASP A N 1
ATOM 1754 C CA . ASP A 1 219 ? -10.984 19.078 -6.055 1 82.5 219 AS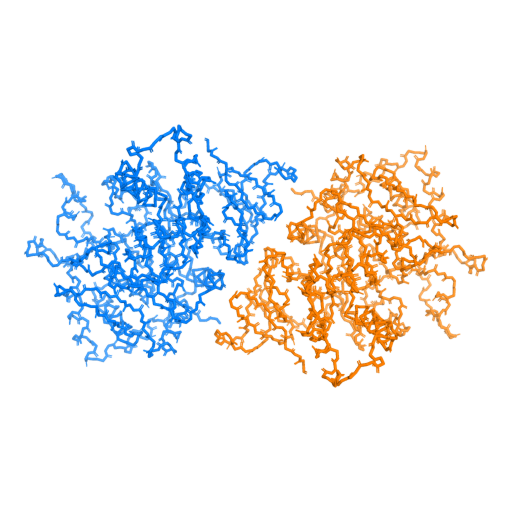P A CA 1
ATOM 1755 C C . ASP A 1 219 ? -11.594 20.109 -5.098 1 82.5 219 ASP A C 1
ATOM 1757 O O . ASP A 1 219 ? -10.93 21.078 -4.719 1 82.5 219 ASP A O 1
ATOM 1761 N N . HIS A 1 220 ? -12.75 19.797 -4.664 1 87.88 220 HIS A N 1
ATOM 1762 C CA . HIS A 1 220 ? -13.469 20.797 -3.875 1 87.88 220 HIS A CA 1
ATOM 1763 C C . HIS A 1 220 ? -13.328 20.516 -2.381 1 87.88 220 HIS A C 1
ATOM 1765 O O . HIS A 1 220 ? -13.953 21.188 -1.559 1 87.88 220 HIS A O 1
ATOM 1771 N N . ASP A 1 221 ? -12.539 19.531 -2.09 1 94.19 221 ASP A N 1
ATOM 1772 C CA . ASP A 1 221 ? -12.461 19.141 -0.683 1 94.19 221 ASP A CA 1
ATOM 1773 C C . ASP A 1 221 ? -11.773 20.234 0.143 1 94.19 221 ASP A C 1
ATOM 1775 O O . ASP A 1 221 ? -10.797 20.828 -0.301 1 94.19 221 ASP A O 1
ATOM 1779 N N . ARG A 1 222 ? -12.383 20.5 1.284 1 96.44 222 ARG A N 1
ATOM 1780 C CA . ARG A 1 222 ? -11.867 21.422 2.287 1 96.44 222 ARG A CA 1
ATOM 1781 C C . ARG A 1 222 ? -11.633 20.719 3.619 1 96.44 222 ARG A C 1
ATOM 1783 O O . ARG A 1 222 ? -12.586 20.25 4.254 1 96.44 222 ARG A O 1
ATOM 1790 N N . LEU A 1 223 ? -10.414 20.656 4.02 1 97 223 LEU A N 1
ATOM 1791 C CA . LEU A 1 223 ? -10.055 19.953 5.238 1 97 223 LEU A CA 1
ATOM 1792 C C . LEU A 1 223 ? -9.961 20.906 6.422 1 97 223 LEU A C 1
ATOM 1794 O O . LEU A 1 223 ? -9.375 21.984 6.309 1 97 223 LEU A O 1
ATOM 1798 N N . ALA A 1 224 ? -10.586 20.562 7.5 1 95.06 224 ALA A N 1
ATOM 1799 C CA . ALA A 1 224 ? -10.414 21.234 8.781 1 95.06 224 ALA A CA 1
ATOM 1800 C C . ALA A 1 224 ? -9.922 20.266 9.852 1 95.06 224 ALA A C 1
ATOM 1802 O O . ALA A 1 224 ? -10.211 19.078 9.797 1 95.06 224 ALA A O 1
ATOM 1803 N N . THR A 1 225 ? -9.141 20.766 10.75 1 94.12 225 THR A N 1
ATOM 1804 C CA . THR A 1 225 ? -8.68 19.922 11.844 1 94.12 225 THR A CA 1
ATOM 1805 C C . THR A 1 225 ? -8.969 20.578 13.195 1 94.12 225 THR A C 1
ATOM 1807 O O . THR A 1 225 ? -8.797 21.797 13.344 1 94.12 225 THR A O 1
ATOM 1810 N N . THR A 1 226 ? -9.461 19.781 14.133 1 90.19 226 THR A N 1
ATOM 1811 C CA . THR A 1 226 ? -9.672 20.281 15.492 1 90.19 226 THR A CA 1
ATOM 1812 C C . THR A 1 226 ? -8.461 19.969 16.375 1 90.19 226 THR A C 1
ATOM 1814 O O . THR A 1 226 ? -8.406 20.391 17.531 1 90.19 226 THR A O 1
ATOM 1817 N N . LEU A 1 227 ? -7.508 19.297 15.836 1 91.62 227 LEU A N 1
ATOM 1818 C CA . LEU A 1 227 ? -6.281 18.969 16.547 1 91.62 227 LEU A CA 1
ATOM 1819 C C . LEU A 1 227 ? -5.18 19.984 16.234 1 91.62 227 LEU A C 1
ATOM 1821 O O . LEU A 1 227 ? -5.137 20.531 15.141 1 91.62 227 LEU A O 1
ATOM 1825 N N . GLU A 1 228 ? -4.379 20.125 17.203 1 92.38 228 GLU A N 1
ATOM 1826 C CA . GLU A 1 228 ? -3.223 20.984 17 1 92.38 228 GLU A CA 1
ATOM 1827 C C . GLU A 1 228 ? -2.285 20.406 15.938 1 92.38 228 GLU A C 1
ATOM 1829 O O . GLU A 1 228 ? -2.111 19.188 15.859 1 92.38 228 GLU A O 1
ATOM 1834 N N . TYR A 1 229 ? -1.625 21.328 15.219 1 94.75 229 TYR A N 1
ATOM 1835 C CA . TYR A 1 229 ? -0.654 20.891 14.219 1 94.75 229 TYR A CA 1
ATOM 1836 C C . TYR A 1 229 ? 0.573 20.281 14.875 1 94.75 229 TYR A C 1
ATOM 1838 O O . TYR A 1 229 ? 1.369 19.609 14.219 1 94.75 229 TYR A O 1
ATOM 1846 N N . GLY A 1 230 ? 0.697 20.453 16.203 1 93.12 230 GLY A N 1
ATOM 1847 C CA . GLY A 1 230 ? 1.733 19.766 16.953 1 93.12 230 GLY A CA 1
ATOM 1848 C C . GLY A 1 230 ? 1.518 18.266 17.016 1 93.12 230 GLY A C 1
ATOM 1849 O O . GLY A 1 230 ? 2.449 17.5 17.312 1 93.12 230 GLY A O 1
ATOM 1850 N N . VAL A 1 231 ? 0.307 17.859 16.844 1 93.56 231 VAL A N 1
ATOM 1851 C CA . VAL A 1 231 ? 0.034 16.453 16.578 1 93.56 231 VAL A CA 1
ATOM 1852 C C . VAL A 1 231 ? 0.446 16.109 15.141 1 93.56 231 VAL A C 1
ATOM 1854 O O . VAL A 1 231 ? -0.199 16.547 14.188 1 93.56 231 VAL A O 1
ATOM 1857 N N . PHE A 1 232 ? 1.409 15.258 15.008 1 95.38 232 PHE A N 1
ATOM 1858 C CA . PHE A 1 232 ? 2.086 15.148 13.719 1 95.38 232 PHE A CA 1
ATOM 1859 C C . PHE A 1 232 ? 1.112 14.711 12.633 1 95.38 232 PHE A C 1
ATOM 1861 O O . PHE A 1 232 ? 1.212 15.148 11.484 1 95.38 232 PHE A O 1
ATOM 1868 N N . SER A 1 233 ? 0.185 13.773 12.977 1 96.31 233 SER A N 1
ATOM 1869 C CA . SER A 1 233 ? -0.75 13.289 11.969 1 96.31 233 SER A CA 1
ATOM 1870 C C . SER A 1 233 ? -1.661 14.406 11.469 1 96.31 233 SER A C 1
ATOM 1872 O O . SER A 1 233 ? -2.018 14.445 10.289 1 96.31 233 SER A O 1
ATOM 1874 N N . SER A 1 234 ? -2.047 15.305 12.383 1 95.69 234 SER A N 1
ATOM 1875 C CA . SER A 1 234 ? -2.848 16.453 12 1 95.69 234 SER A CA 1
ATOM 1876 C C . SER A 1 234 ? -2.107 17.328 10.992 1 95.69 234 SER A C 1
ATOM 1878 O O . SER A 1 234 ? -2.68 17.75 9.977 1 95.69 234 SER A O 1
ATOM 1880 N N . TRP A 1 235 ? -0.887 17.547 11.234 1 97.12 235 TRP A N 1
ATOM 1881 C CA . TRP A 1 235 ? -0.091 18.375 10.336 1 97.12 235 TRP A CA 1
ATOM 1882 C C . TRP A 1 235 ? 0.138 17.672 9 1 97.12 235 TRP A C 1
ATOM 1884 O O . TRP A 1 235 ? 0.013 18.297 7.938 1 97.12 235 TRP A O 1
ATOM 1894 N N . LEU A 1 236 ? 0.485 16.406 9.062 1 97.88 236 LEU A N 1
ATOM 1895 C CA . LEU A 1 236 ? 0.774 15.68 7.836 1 97.88 236 LEU A CA 1
ATOM 1896 C C . LEU A 1 236 ? -0.452 15.633 6.93 1 97.88 236 LEU A C 1
ATOM 1898 O O . LEU A 1 236 ? -0.334 15.773 5.711 1 97.88 236 LEU A O 1
ATOM 1902 N N . LEU A 1 237 ? -1.626 15.453 7.512 1 97.94 237 LEU A N 1
ATOM 1903 C CA . LEU A 1 237 ? -2.854 15.461 6.723 1 97.94 237 LEU A CA 1
ATOM 1904 C C . LEU A 1 237 ? -3.098 16.828 6.098 1 97.94 237 LEU A C 1
ATOM 1906 O O . LEU A 1 237 ? -3.488 16.922 4.934 1 97.94 237 LEU A O 1
ATOM 1910 N N . THR A 1 238 ? -2.816 17.844 6.844 1 97.88 238 THR A N 1
ATOM 1911 C CA . THR A 1 238 ? -3.002 19.203 6.363 1 97.88 238 THR A CA 1
ATOM 1912 C C . THR A 1 238 ? -2.039 19.516 5.219 1 97.88 238 THR A C 1
ATOM 1914 O O . THR A 1 238 ? -2.457 19.984 4.16 1 97.88 238 THR A O 1
ATOM 1917 N N . ALA A 1 239 ? -0.793 19.188 5.445 1 98 239 ALA A N 1
ATOM 1918 C CA . ALA A 1 239 ? 0.223 19.453 4.426 1 98 239 ALA A CA 1
ATOM 1919 C C . ALA A 1 239 ? -0.054 18.641 3.158 1 98 239 ALA A C 1
ATOM 1921 O O . ALA A 1 239 ? 0.068 19.172 2.049 1 98 239 ALA A O 1
ATOM 1922 N N . ALA A 1 240 ? -0.42 17.406 3.34 1 96.31 240 ALA A N 1
ATOM 1923 C CA . ALA A 1 240 ? -0.727 16.562 2.188 1 96.31 240 ALA A CA 1
ATOM 1924 C C . ALA A 1 240 ? -1.911 17.109 1.4 1 96.31 240 ALA A C 1
ATOM 1926 O O . ALA A 1 240 ? -1.917 17.078 0.167 1 96.31 240 ALA A O 1
ATOM 1927 N N . THR A 1 241 ? -2.918 17.625 2.072 1 96.75 241 THR A N 1
ATOM 1928 C CA . THR A 1 241 ? -4.098 18.188 1.437 1 96.75 241 THR A CA 1
ATOM 1929 C C . THR A 1 241 ? -3.721 19.375 0.562 1 96.75 241 THR A C 1
ATOM 1931 O O . THR A 1 241 ? -4.176 19.484 -0.58 1 96.75 241 THR A O 1
ATOM 1934 N N . LEU A 1 242 ? -2.871 20.188 1.045 1 96.62 242 LEU A N 1
ATOM 1935 C CA . LEU A 1 242 ? -2.432 21.344 0.286 1 96.62 242 LEU A CA 1
ATOM 1936 C C . LEU A 1 242 ? -1.59 20.938 -0.915 1 96.62 242 LEU A C 1
ATOM 1938 O O . LEU A 1 242 ? -1.718 21.5 -1.998 1 96.62 242 LEU A O 1
ATOM 1942 N N . LEU A 1 243 ? -0.778 19.953 -0.696 1 93.62 243 LEU A N 1
ATOM 1943 C CA . LEU A 1 243 ? 0.076 19.484 -1.782 1 93.62 243 LEU A CA 1
ATOM 1944 C C . LEU A 1 243 ? -0.758 18.891 -2.91 1 93.62 243 LEU A C 1
ATOM 1946 O O . LEU A 1 243 ? -0.28 18.75 -4.039 1 93.62 243 LEU A O 1
ATOM 1950 N N . GLN A 1 244 ? -1.991 18.5 -2.598 1 91.62 244 GLN A N 1
ATOM 1951 C CA . GLN A 1 244 ? -2.891 17.938 -3.604 1 91.62 244 GLN A CA 1
ATOM 1952 C C . GLN A 1 244 ? -3.734 19.047 -4.25 1 91.62 244 GLN A C 1
ATOM 1954 O O . GLN A 1 244 ? -4.609 18.75 -5.07 1 91.62 244 GLN A O 1
ATOM 1959 N N . GLY A 1 245 ? -3.518 20.266 -3.855 1 93.38 245 GLY A N 1
ATOM 1960 C CA . GLY A 1 245 ? -4.223 21.375 -4.453 1 93.38 245 GLY A CA 1
ATOM 1961 C C . GLY A 1 245 ? -5.605 21.594 -3.861 1 93.38 245 GLY A C 1
ATOM 1962 O O . GLY A 1 245 ? -6.434 22.297 -4.449 1 93.38 245 GLY A O 1
ATOM 1963 N N . CYS A 1 246 ? -5.855 21 -2.752 1 95.31 246 CYS A N 1
ATOM 1964 C CA . CYS A 1 246 ? -7.145 21.156 -2.084 1 95.31 246 CYS A CA 1
ATOM 1965 C C . CYS A 1 246 ? -7.09 22.281 -1.052 1 95.31 246 CYS A C 1
ATOM 1967 O O . CYS A 1 246 ? -6.102 23.016 -0.971 1 95.31 246 CYS A O 1
ATOM 1969 N N . GLN A 1 247 ? -8.211 22.484 -0.365 1 97.44 247 GLN A N 1
ATOM 1970 C CA . GLN A 1 247 ? -8.336 23.625 0.535 1 97.44 247 GLN A CA 1
ATOM 1971 C C . GLN A 1 247 ? -8.227 23.188 1.993 1 97.44 247 GLN A C 1
ATOM 1973 O O . GLN A 1 247 ? -8.578 22.062 2.338 1 97.44 247 GLN A O 1
ATOM 1978 N N . VAL A 1 248 ? -7.746 24.141 2.76 1 97.56 248 VAL A N 1
ATOM 1979 C CA . VAL A 1 248 ? -7.703 23.938 4.207 1 97.56 248 VAL A CA 1
ATOM 1980 C C . VAL A 1 248 ? -8.453 25.078 4.906 1 97.56 248 VAL A C 1
ATOM 1982 O O . VAL A 1 248 ? -8.219 26.25 4.617 1 97.56 248 VAL A O 1
ATOM 1985 N N . ALA A 1 249 ? -9.414 24.703 5.703 1 96.06 249 ALA A N 1
ATOM 1986 C CA . ALA A 1 249 ? -10.086 25.641 6.602 1 96.06 249 ALA A CA 1
ATOM 1987 C C . ALA A 1 249 ? -9.406 25.672 7.969 1 96.06 249 ALA A C 1
ATOM 1989 O O . ALA A 1 249 ? -9.25 24.625 8.609 1 96.06 249 ALA A O 1
ATOM 1990 N N . THR A 1 250 ? -8.992 26.781 8.375 1 93.31 250 THR A N 1
ATOM 1991 C CA . THR A 1 250 ? -8.273 26.891 9.641 1 93.31 250 THR A CA 1
ATOM 1992 C C . THR A 1 250 ? -8.617 28.188 10.359 1 93.31 250 THR A C 1
ATOM 1994 O O . THR A 1 250 ? -9.398 29 9.844 1 93.31 250 THR A O 1
ATOM 1997 N N . ALA A 1 251 ? -8.195 28.234 11.617 1 84.12 251 ALA A N 1
ATOM 1998 C CA . ALA A 1 251 ? -8.445 29.438 12.422 1 84.12 251 ALA A CA 1
ATOM 1999 C C . ALA A 1 251 ? -7.531 30.578 12 1 84.12 251 ALA A C 1
ATOM 2001 O O . ALA A 1 251 ? -6.434 30.344 11.492 1 84.12 251 ALA A O 1
ATOM 2002 N N . SER A 1 252 ? -8.156 31.688 12.141 1 71.31 252 SER A N 1
ATOM 2003 C CA . SER A 1 252 ? -7.293 32.875 12.07 1 71.31 252 SER A CA 1
ATOM 2004 C C . SER A 1 252 ? -6.637 33.156 13.414 1 71.31 252 SER A C 1
ATOM 2006 O O . SER A 1 252 ? -7.039 32.594 14.438 1 71.31 252 SER A O 1
ATOM 2008 N N . SER A 1 253 ? -5.504 33.781 13.43 1 59.84 253 SER A N 1
ATOM 2009 C CA . SER A 1 253 ? -4.742 34.125 14.633 1 59.84 253 SER A CA 1
ATOM 2010 C C . SER A 1 253 ? -5.66 34.562 15.758 1 59.84 253 SER A C 1
ATOM 2012 O O . SER A 1 253 ? -5.332 34.438 16.938 1 59.84 253 SER A O 1
ATOM 2014 N N . LYS A 1 254 ? -6.742 35.062 15.469 1 58.31 254 LYS A N 1
ATOM 2015 C CA . LYS A 1 254 ? -7.598 35.656 16.484 1 58.31 254 LYS A CA 1
ATOM 2016 C C . LYS A 1 254 ? -8.883 34.875 16.672 1 58.31 254 LYS A C 1
ATOM 2018 O O . LYS A 1 254 ? -9.734 35.219 17.484 1 58.31 254 LYS A O 1
ATOM 2023 N N . GLY A 1 255 ? -8.812 33.688 15.992 1 62.38 255 GLY A N 1
ATOM 2024 C CA . GLY A 1 255 ? -10.094 33 16 1 62.38 255 GLY A CA 1
ATOM 2025 C C . GLY A 1 255 ? -9.969 31.547 16.438 1 62.38 255 GLY A C 1
ATOM 2026 O O . GLY A 1 255 ? -8.859 31.031 16.594 1 62.38 255 GLY A O 1
ATOM 2027 N N . VAL A 1 256 ? -11.148 31.094 16.812 1 68.25 256 VAL A N 1
ATOM 2028 C CA . VAL A 1 256 ? -11.258 29.688 17.188 1 68.25 256 VAL A CA 1
ATOM 2029 C C . VAL A 1 256 ? -11.906 28.891 16.062 1 68.25 256 VAL A C 1
ATOM 2031 O O . VAL A 1 256 ? -12.977 29.266 15.57 1 68.25 256 VAL A O 1
ATOM 2034 N N . LEU A 1 257 ? -11.18 27.906 15.648 1 74.44 257 LEU A N 1
ATOM 2035 C CA . LEU A 1 257 ? -11.648 27.094 14.539 1 74.44 257 LEU A CA 1
ATOM 2036 C C . LEU A 1 257 ? -13 26.469 14.859 1 74.44 257 LEU A C 1
ATOM 2038 O O . LEU A 1 257 ? -13.938 26.562 14.062 1 74.44 257 LEU A O 1
ATOM 2042 N N . ARG A 1 258 ? -13.156 26.016 16.031 1 72.81 258 ARG A N 1
ATOM 2043 C CA . ARG A 1 258 ? -14.336 25.234 16.391 1 72.81 258 ARG A CA 1
ATOM 2044 C C . ARG A 1 258 ? -15.609 26.062 16.266 1 72.81 258 ARG A C 1
ATOM 2046 O O . ARG A 1 258 ? -16.641 25.547 15.805 1 72.81 258 ARG A O 1
ATOM 2053 N N . ALA A 1 259 ? -15.461 27.344 16.547 1 71.69 259 ALA A N 1
ATOM 2054 C CA . ALA A 1 259 ? -16.625 28.219 16.547 1 71.69 259 ALA A CA 1
ATOM 2055 C C . ALA A 1 259 ? -17.016 28.625 15.133 1 71.69 259 ALA A C 1
ATOM 2057 O O . ALA A 1 259 ? -18.141 29.094 14.898 1 71.69 259 ALA A O 1
ATOM 2058 N N . ASN A 1 260 ? -16.156 28.344 14.234 1 81.38 260 ASN A N 1
ATOM 2059 C CA . ASN A 1 260 ? -16.391 28.875 12.891 1 81.38 260 ASN A CA 1
ATOM 2060 C C . ASN A 1 260 ? -16.531 27.75 11.875 1 81.38 260 ASN A C 1
ATOM 2062 O O . ASN A 1 260 ? -16.594 28 10.664 1 81.38 260 ASN A O 1
ATOM 2066 N N . LEU A 1 261 ? -16.594 26.578 12.352 1 84.81 261 LEU A N 1
ATOM 2067 C CA . LEU A 1 261 ? -16.656 25.438 11.445 1 84.81 261 LEU A CA 1
ATOM 2068 C C . LEU A 1 261 ? -17.906 25.484 10.594 1 84.81 261 LEU A C 1
ATOM 2070 O O . LEU A 1 261 ? -17.891 25.078 9.422 1 84.81 261 LEU A O 1
ATOM 2074 N N . ASN A 1 262 ? -19 25.984 11.109 1 84.31 262 ASN A N 1
ATOM 2075 C CA . ASN A 1 262 ? -20.25 26.062 10.383 1 84.31 262 ASN A CA 1
ATOM 2076 C C . ASN A 1 262 ? -20.172 27.047 9.211 1 84.31 262 ASN A C 1
ATOM 2078 O O . ASN A 1 262 ? -20.859 26.891 8.211 1 84.31 262 ASN A O 1
ATOM 2082 N N . LYS A 1 263 ? -19.344 28.016 9.344 1 88.12 263 LYS A N 1
ATOM 2083 C CA . LYS A 1 263 ? -19.172 29 8.289 1 88.12 263 LYS A CA 1
ATOM 2084 C C . LYS A 1 263 ? -18.172 28.531 7.238 1 88.12 263 LYS A C 1
ATOM 2086 O O . LYS A 1 263 ? -18.312 28.828 6.051 1 88.12 263 LYS A O 1
ATOM 2091 N N . LEU A 1 264 ? -17.281 27.781 7.648 1 92.31 264 LEU A N 1
ATOM 2092 C CA . LEU A 1 264 ? -16.172 27.391 6.785 1 92.31 264 LEU A CA 1
ATOM 2093 C C . LEU A 1 264 ? -16.562 26.188 5.926 1 92.31 264 LEU A C 1
ATOM 2095 O O . LEU A 1 264 ? -15.883 25.891 4.938 1 92.31 264 LEU A O 1
ATOM 2099 N N . LEU A 1 265 ? -17.562 25.5 6.258 1 91.31 265 LEU A N 1
ATOM 2100 C CA . LEU A 1 265 ? -18.188 24.438 5.477 1 91.31 265 LEU A CA 1
ATOM 2101 C C . LEU A 1 265 ? -17.156 23.391 5.082 1 91.31 265 LEU A C 1
ATOM 2103 O O . LEU A 1 265 ? -17 23.062 3.902 1 91.31 265 LEU A O 1
ATOM 2107 N N . PRO A 1 266 ? -16.469 22.812 6.066 1 94.06 266 PRO A N 1
ATOM 2108 C CA . PRO A 1 266 ? -15.516 21.75 5.715 1 94.06 266 PRO A CA 1
ATOM 2109 C C . PRO A 1 266 ? -16.203 20.5 5.164 1 94.06 266 PRO A C 1
ATOM 2111 O O . PRO A 1 266 ? -17.312 20.172 5.578 1 94.06 266 PRO A O 1
ATOM 2114 N N . THR A 1 267 ? -15.562 19.906 4.188 1 93.81 267 THR A N 1
ATOM 2115 C CA . THR A 1 267 ? -16.047 18.625 3.672 1 93.81 267 THR A CA 1
ATOM 2116 C C . THR A 1 267 ? -15.367 17.469 4.402 1 93.81 267 THR A C 1
ATOM 2118 O O . THR A 1 267 ? -15.914 16.359 4.449 1 93.81 267 THR A O 1
ATOM 2121 N N . ARG A 1 268 ? -14.188 17.672 4.918 1 94.44 268 ARG A N 1
ATOM 2122 C CA . ARG A 1 268 ? -13.406 16.703 5.68 1 94.44 268 ARG A CA 1
ATOM 2123 C C . ARG A 1 268 ? -12.953 17.281 7.016 1 94.44 268 ARG A C 1
ATOM 2125 O O . ARG A 1 268 ? -12.586 18.453 7.094 1 94.44 268 ARG A O 1
ATOM 2132 N N . LEU A 1 269 ? -13.008 16.422 8.023 1 92.81 269 LEU A N 1
ATOM 2133 C CA . LEU A 1 269 ? -12.641 16.875 9.359 1 92.81 269 LEU A CA 1
ATOM 2134 C C . LEU A 1 269 ? -11.664 15.898 10.008 1 92.81 269 LEU A C 1
ATOM 2136 O O . LEU A 1 269 ? -11.852 14.68 9.938 1 92.81 269 LEU A O 1
ATOM 2140 N N . VAL A 1 270 ? -10.586 16.422 10.555 1 94.56 270 VAL A N 1
ATOM 2141 C CA . VAL A 1 270 ? -9.672 15.656 11.391 1 94.56 270 VAL A CA 1
ATOM 2142 C C . VAL A 1 270 ? -9.953 15.93 12.859 1 94.56 270 VAL A C 1
ATOM 2144 O O . VAL A 1 270 ? -9.984 17.078 13.297 1 94.56 270 VAL A O 1
ATOM 2147 N N . CYS A 1 271 ? -10.172 14.891 13.625 1 91.94 271 CYS A N 1
ATOM 2148 C CA . CYS A 1 271 ? -10.445 15.102 15.047 1 91.94 271 CYS A CA 1
ATOM 2149 C C . CYS A 1 271 ? -10.055 13.883 15.867 1 91.94 271 CYS A C 1
ATOM 2151 O O . CYS A 1 271 ? -9.672 12.852 15.305 1 91.94 271 CYS A O 1
ATOM 2153 N N . GLY A 1 272 ? -10.008 14.086 17.172 1 90.19 272 GLY A N 1
ATOM 2154 C CA . GLY A 1 272 ? -9.828 12.977 18.094 1 90.19 272 GLY A CA 1
ATOM 2155 C C . GLY A 1 272 ? -11.141 12.391 18.562 1 90.19 272 GLY A C 1
ATOM 2156 O O . GLY A 1 272 ? -12.203 13 18.406 1 90.19 272 GLY A O 1
ATOM 2157 N N . PRO A 1 273 ? -11.062 11.227 19.172 1 87.5 273 PRO A N 1
ATOM 2158 C CA . PRO A 1 273 ? -12.281 10.57 19.641 1 87.5 273 PRO A CA 1
ATOM 2159 C C . PRO A 1 273 ? -13.055 11.414 20.656 1 87.5 273 PRO A C 1
ATOM 2161 O O . PRO A 1 273 ? -14.289 11.422 20.641 1 87.5 273 PRO A O 1
ATOM 2164 N N . ALA A 1 274 ? -12.367 12.133 21.469 1 81.44 274 ALA A N 1
ATOM 2165 C CA . ALA A 1 274 ? -13.016 12.938 22.5 1 81.44 274 ALA A CA 1
ATOM 2166 C C . ALA A 1 274 ? -13.914 14 21.875 1 81.44 274 ALA A C 1
ATOM 2168 O O . ALA A 1 274 ? -14.992 14.305 22.406 1 81.44 274 ALA A O 1
ATOM 2169 N N . PHE A 1 275 ? -13.492 14.469 20.844 1 81.94 275 PHE A N 1
ATOM 2170 C CA . PHE A 1 275 ? -14.266 15.5 20.172 1 81.94 275 PHE A CA 1
ATOM 2171 C C . PHE A 1 275 ? -15.617 14.953 19.703 1 81.94 275 PHE A C 1
ATOM 2173 O O . PHE A 1 275 ? -16.656 15.578 19.922 1 81.94 275 PHE A O 1
ATOM 2180 N N . LEU A 1 276 ? -15.617 13.812 19.141 1 78.44 276 LEU A N 1
ATOM 2181 C CA . LEU A 1 276 ? -16.844 13.203 18.625 1 78.44 276 LEU A CA 1
ATOM 2182 C C . LEU A 1 276 ? -17.688 12.641 19.75 1 78.44 276 LEU A C 1
ATOM 2184 O O . LEU A 1 276 ? -18.922 12.703 19.703 1 78.44 276 LEU A O 1
ATOM 2188 N N . ASP A 1 277 ? -16.953 12.062 20.703 1 77.75 277 ASP A N 1
ATOM 2189 C CA . ASP A 1 277 ? -17.688 11.523 21.844 1 77.75 277 ASP A CA 1
ATOM 2190 C C . ASP A 1 277 ? -18.453 12.625 22.578 1 77.75 277 ASP A C 1
ATOM 2192 O O . ASP A 1 277 ? -19.609 12.43 22.969 1 77.75 277 ASP A O 1
ATOM 2196 N N . ASP A 1 278 ? -17.766 13.711 22.781 1 74.62 278 ASP A N 1
ATOM 2197 C CA . ASP A 1 278 ? -18.391 14.844 23.453 1 74.62 278 ASP A CA 1
ATOM 2198 C C . ASP A 1 278 ? -19.609 15.344 22.672 1 74.62 278 ASP A C 1
ATOM 2200 O O . ASP A 1 278 ? -20.641 15.672 23.266 1 74.62 278 ASP A O 1
ATOM 2204 N N . ARG A 1 279 ? -19.469 15.312 21.484 1 72 279 ARG A N 1
ATOM 2205 C CA . ARG A 1 279 ? -20.562 15.797 20.625 1 72 279 ARG A CA 1
ATOM 2206 C C . ARG A 1 279 ? -21.719 14.805 20.609 1 72 279 ARG A C 1
ATOM 2208 O O . ARG A 1 279 ? -22.891 15.203 20.641 1 72 279 ARG A O 1
ATOM 2215 N N . ALA A 1 280 ? -21.344 13.586 20.562 1 69.25 280 ALA A N 1
ATOM 2216 C CA . ALA A 1 280 ? -22.375 12.547 20.594 1 69.25 280 ALA A CA 1
ATOM 2217 C C . ALA A 1 280 ? -23.125 12.555 21.922 1 69.25 280 ALA A C 1
ATOM 2219 O O . ALA A 1 280 ? -24.344 12.375 21.953 1 69.25 280 ALA A O 1
ATOM 2220 N N . ASN A 1 281 ? -22.391 12.734 22.953 1 69.69 281 ASN A N 1
ATOM 2221 C CA . ASN A 1 281 ? -23.016 12.789 24.266 1 69.69 281 ASN A CA 1
ATOM 2222 C C . ASN A 1 281 ? -23.953 13.984 24.406 1 69.69 281 ASN A C 1
ATOM 2224 O O . ASN A 1 281 ? -25.031 13.883 24.984 1 69.69 281 ASN A O 1
ATOM 2228 N N . ARG A 1 282 ? -23.547 14.984 23.891 1 69.31 282 ARG A N 1
ATOM 2229 C CA . ARG A 1 282 ? -24.406 16.172 23.922 1 69.31 282 ARG A CA 1
ATOM 2230 C C . ARG A 1 282 ? -25.688 15.938 23.141 1 69.31 282 ARG A C 1
ATOM 2232 O O . ARG A 1 282 ? -26.766 16.359 23.562 1 69.31 282 ARG A O 1
ATOM 2239 N N . LEU A 1 283 ? -25.469 15.32 22.062 1 65.56 283 LEU A N 1
ATOM 2240 C CA . LEU A 1 283 ? -26.641 15.008 21.234 1 65.56 283 LEU A CA 1
ATOM 2241 C C . LEU A 1 283 ? -27.578 14.055 21.953 1 65.56 283 LEU A C 1
ATOM 2243 O O . LEU A 1 283 ? -28.797 14.195 21.859 1 65.56 283 LEU A O 1
ATOM 2247 N N . ARG A 1 284 ? -26.984 13.148 22.531 1 65.56 284 ARG A N 1
ATOM 2248 C CA . ARG A 1 284 ? -27.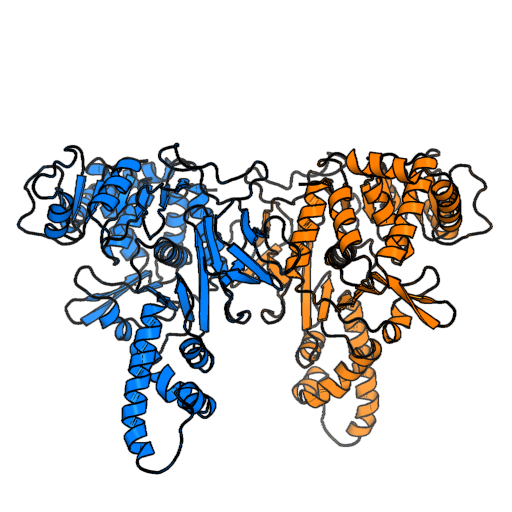766 12.219 23.344 1 65.56 284 ARG A CA 1
ATOM 2249 C C . ARG A 1 284 ? -28.594 12.969 24.391 1 65.56 284 ARG A C 1
ATOM 2251 O O . ARG A 1 284 ? -29.781 12.711 24.547 1 65.56 284 ARG A O 1
ATOM 2258 N N . ASP A 1 285 ? -27.969 13.82 25.031 1 69.12 285 ASP A N 1
ATOM 2259 C CA . ASP A 1 285 ? -28.641 14.602 26.062 1 69.12 285 ASP A CA 1
ATOM 2260 C C . ASP A 1 285 ? -29.766 15.438 25.469 1 69.12 285 ASP A C 1
ATOM 2262 O O . ASP A 1 285 ? -30.844 15.539 26.062 1 69.12 285 ASP A O 1
ATOM 2266 N N . GLU A 1 286 ? -29.531 15.875 24.344 1 65.19 286 GLU A N 1
ATOM 2267 C CA . GLU A 1 286 ? -30.547 16.703 23.688 1 65.19 286 GLU A CA 1
ATOM 2268 C C . GLU A 1 286 ? -31.734 15.852 23.25 1 65.19 286 GLU A C 1
ATOM 2270 O O . GLU A 1 286 ? -32.875 16.297 23.375 1 65.19 286 GLU A O 1
ATOM 2275 N N . ILE A 1 287 ? -31.453 14.695 22.766 1 62.62 287 ILE A N 1
ATOM 2276 C CA . ILE A 1 287 ? -32.5 13.781 22.328 1 62.62 287 ILE A CA 1
ATOM 2277 C C . ILE A 1 287 ? -33.312 13.312 23.547 1 62.62 287 ILE A C 1
ATOM 2279 O O . ILE A 1 287 ? -34.562 13.242 23.484 1 62.62 287 ILE A O 1
ATOM 2283 N N . GLU A 1 288 ? -32.625 12.922 24.484 1 62.59 288 GLU A N 1
ATOM 2284 C CA . GLU A 1 288 ? -33.312 12.477 25.703 1 62.59 288 GLU A CA 1
ATOM 2285 C C . GLU A 1 288 ? -34.219 13.578 26.281 1 62.59 288 GLU A C 1
ATOM 2287 O O . GLU A 1 288 ? -35.312 13.297 26.766 1 62.59 288 GLU A O 1
ATOM 2292 N N . GLU A 1 289 ? -33.688 14.695 26.172 1 60.62 289 GLU A N 1
ATOM 2293 C CA . GLU A 1 289 ? -34.469 15.828 26.656 1 60.62 289 GLU A CA 1
ATOM 2294 C C . GLU A 1 289 ? -35.688 16.047 25.766 1 60.62 289 GLU A C 1
ATOM 2296 O O . GLU A 1 289 ? -36.75 16.438 26.266 1 60.62 289 GLU A O 1
ATOM 2301 N N . SER A 1 290 ? -35.344 15.766 24.531 1 55.28 290 SER A N 1
ATOM 2302 C CA . SER A 1 290 ? -36.469 15.969 23.594 1 55.28 290 SER A CA 1
ATOM 2303 C C . SER A 1 290 ? -37.469 14.82 23.672 1 55.28 290 SER A C 1
ATOM 2305 O O . SER A 1 290 ? -38.656 15.031 23.484 1 55.28 290 SER A O 1
ATOM 2307 N N . THR A 1 291 ? -36.875 13.594 23.703 1 50.28 291 THR A N 1
ATOM 2308 C CA . THR A 1 291 ? -37.719 12.422 23.781 1 50.28 291 THR A CA 1
ATOM 2309 C C . THR A 1 291 ? -38.406 12.352 25.141 1 50.28 291 THR A C 1
ATOM 2311 O O . THR A 1 291 ? -39.469 11.734 25.281 1 50.28 291 THR A O 1
ATOM 2314 N N . GLU A 1 292 ? -37.688 12.625 26.219 1 49.16 292 GLU A N 1
ATOM 2315 C CA . GLU A 1 292 ? -38.5 12.711 27.438 1 49.16 292 GLU A CA 1
ATOM 2316 C C . GLU A 1 292 ? -39.781 13.492 27.188 1 49.16 292 GLU A C 1
ATOM 2318 O O . GLU A 1 292 ? -40.812 13.18 27.781 1 49.16 292 GLU A O 1
ATOM 2323 N N . VAL A 1 293 ? -39.781 14.461 26.312 1 38.56 293 VAL A N 1
ATOM 2324 C CA . VAL A 1 293 ? -41.062 15.023 25.906 1 38.56 293 VAL A CA 1
ATOM 2325 C C . VAL A 1 293 ? -41.906 13.969 25.188 1 38.56 293 VAL A C 1
ATOM 2327 O O . VAL A 1 293 ? -43.125 13.906 25.359 1 38.56 293 VAL A O 1
ATOM 2330 N N . LEU A 1 294 ? -41.125 13.141 24.375 1 38.84 294 LEU A N 1
ATOM 2331 C CA . LEU A 1 294 ? -41.906 12.086 23.75 1 38.84 294 LEU A CA 1
ATOM 2332 C C . LEU A 1 294 ? -42.156 10.945 24.719 1 38.84 294 LEU A C 1
ATOM 2334 O O . LEU A 1 294 ? -43.125 10.18 24.547 1 38.84 294 LEU A O 1
ATOM 2338 N N . GLN A 1 295 ? -41.125 10.57 25.547 1 40.09 295 GLN A N 1
ATOM 2339 C CA . GLN A 1 295 ? -41.344 9.453 26.453 1 40.09 295 GLN A CA 1
ATOM 2340 C C . GLN A 1 295 ? -42.312 9.836 27.578 1 40.09 295 GLN A C 1
ATOM 2342 O O . GLN A 1 295 ? -42.562 9.031 28.469 1 40.09 295 GLN A O 1
ATOM 2347 N N . ALA A 1 296 ? -42.781 11.008 27.812 1 36.69 296 ALA A N 1
ATOM 2348 C CA . ALA A 1 296 ? -43.781 10.922 28.891 1 36.69 296 ALA A CA 1
ATOM 2349 C C . ALA A 1 296 ? -44.656 9.688 28.719 1 36.69 296 ALA A C 1
ATOM 2351 O O . ALA A 1 296 ? -45.375 9.297 29.641 1 36.69 296 ALA A O 1
ATOM 2352 N N . ASP A 1 297 ? -45.094 9.375 27.5 1 31.03 297 ASP A N 1
ATOM 2353 C CA . ASP A 1 297 ? -45.938 8.203 27.297 1 31.03 297 ASP A CA 1
ATOM 2354 C C . ASP A 1 297 ? -45.094 6.961 27.016 1 31.03 297 ASP A C 1
ATOM 2356 O O . ASP A 1 297 ? -44.031 7.047 26.375 1 31.03 297 ASP A O 1
ATOM 2360 N N . GLY A 1 298 ? -44.938 5.527 27.656 1 33.91 298 GLY A N 1
ATOM 2361 C CA . GLY A 1 298 ? -44.594 4.184 28.094 1 33.91 298 GLY A CA 1
ATOM 2362 C C . GLY A 1 298 ? -43.094 3.939 28.141 1 33.91 298 GLY A C 1
ATOM 2363 O O . GLY A 1 298 ? -42.312 4.781 27.703 1 33.91 298 GLY A O 1
ATOM 2364 N N . GLY A 1 299 ? -42.469 2.385 28.234 1 34.97 299 GLY A N 1
ATOM 2365 C CA . GLY A 1 299 ? -41.469 1.442 28.734 1 34.97 299 GLY A CA 1
ATOM 2366 C C . GLY A 1 299 ? -40.156 1.562 28.016 1 34.97 299 GLY A C 1
ATOM 2367 O O . GLY A 1 299 ? -39.344 0.631 28.047 1 34.97 299 GLY A O 1
ATOM 2368 N N . ALA A 1 300 ? -39.594 2.398 27.281 1 36.06 300 ALA A N 1
ATOM 2369 C CA . ALA A 1 300 ? -38.406 2.016 26.5 1 36.06 300 ALA A CA 1
ATOM 2370 C C . ALA A 1 300 ? -37.188 1.945 27.391 1 36.06 300 ALA A C 1
ATOM 2372 O O . ALA A 1 300 ? -36.594 2.975 27.734 1 36.06 300 ALA A O 1
ATOM 2373 N N . ALA A 1 301 ? -36.906 0.983 28.312 1 37.19 301 ALA A N 1
ATOM 2374 C CA . ALA A 1 301 ? -35.844 0.582 29.234 1 37.19 301 ALA A CA 1
ATOM 2375 C C . ALA A 1 301 ? -34.5 0.596 28.531 1 37.19 301 ALA A C 1
ATOM 2377 O O . ALA A 1 301 ? -33.469 0.406 29.172 1 37.19 301 ALA A O 1
ATOM 2378 N N . GLY A 1 302 ? -34.188 0.071 27.312 1 42.12 302 GLY A N 1
ATOM 2379 C CA . GLY A 1 302 ? -33 -0.538 26.766 1 42.12 302 GLY A CA 1
ATOM 2380 C C . GLY A 1 302 ? -31.938 0.477 26.359 1 42.12 302 GLY A C 1
ATOM 2381 O O . GLY A 1 302 ? -31.047 0.175 25.562 1 42.12 302 GLY A O 1
ATOM 2382 N N . GLY A 1 303 ? -31.5 1.354 27.188 1 43.09 303 GLY A N 1
ATOM 2383 C CA . GLY A 1 303 ? -30.438 2.328 27.016 1 43.09 303 GLY A CA 1
ATOM 2384 C C . GLY A 1 303 ? -30.375 2.904 25.625 1 43.09 303 GLY A C 1
ATOM 2385 O O . GLY A 1 303 ? -31.266 2.689 24.812 1 43.09 303 GLY A O 1
ATOM 2386 N N . LEU A 1 304 ? -29.25 3.795 25.391 1 45.56 304 LEU A N 1
ATOM 2387 C CA . LEU A 1 304 ? -29.062 4.461 24.109 1 45.56 304 LEU A CA 1
ATOM 2388 C C . LEU A 1 304 ? -29.125 3.461 22.969 1 45.56 304 LEU A C 1
ATOM 2390 O O . LEU A 1 304 ? -29.734 3.742 21.922 1 45.56 304 LEU A O 1
ATOM 2394 N N . THR A 1 305 ? -28.328 2.408 23.188 1 48.41 305 THR A N 1
ATOM 2395 C CA . THR A 1 305 ? -28.344 1.374 22.156 1 48.41 305 THR A CA 1
ATOM 2396 C C . THR A 1 305 ? -29.75 0.875 21.891 1 48.41 305 THR A C 1
ATOM 2398 O O . THR A 1 305 ? -30.141 0.621 20.75 1 48.41 305 THR A O 1
ATOM 2401 N N . GLY A 1 306 ? -30.328 0.708 22.969 1 51.31 306 GLY A N 1
ATOM 2402 C CA . GLY A 1 306 ? -31.719 0.273 22.891 1 51.31 306 GLY A CA 1
ATOM 2403 C C . GLY A 1 306 ? -32.594 1.256 22.156 1 51.31 306 GLY A C 1
ATOM 2404 O O . GLY A 1 306 ? -33.438 0.856 21.344 1 51.31 306 GLY A O 1
ATOM 2405 N N . LEU A 1 307 ? -32.469 2.443 22.516 1 51.16 307 LEU A N 1
ATOM 2406 C CA . LEU A 1 307 ? -33.281 3.467 21.844 1 51.16 307 LEU A CA 1
ATOM 2407 C C . LEU A 1 307 ? -32.875 3.576 20.375 1 51.16 307 LEU A C 1
ATOM 2409 O O . LEU A 1 307 ? -33.719 3.703 19.5 1 51.16 307 LEU A O 1
ATOM 2413 N N . LEU A 1 308 ? -31.547 3.572 20.094 1 53.12 308 LEU A N 1
ATOM 2414 C CA . LEU A 1 308 ? -30.984 3.764 18.766 1 53.12 308 LEU A CA 1
ATOM 2415 C C . LEU A 1 308 ? -31.234 2.533 17.891 1 53.12 308 LEU A C 1
ATOM 2417 O O . LEU A 1 308 ? -31.344 2.643 16.672 1 53.12 308 LEU A O 1
ATOM 2421 N N . GLY A 1 309 ? -31.094 1.304 18.547 1 52.06 309 GLY A N 1
ATOM 2422 C CA . GLY A 1 309 ? -31.406 0.08 17.828 1 52.06 309 GLY A CA 1
ATOM 2423 C C . GLY A 1 309 ? -32.781 0.112 17.188 1 52.06 309 GLY A C 1
ATOM 2424 O O . GLY A 1 309 ? -33.062 -0.655 16.25 1 52.06 309 GLY A O 1
ATOM 2425 N N . ARG A 1 310 ? -33.594 1.104 17.797 1 51.97 310 ARG A N 1
ATOM 2426 C CA . ARG A 1 310 ? -34.969 1.174 17.344 1 51.97 310 ARG A CA 1
ATOM 2427 C C . ARG A 1 310 ? -35.188 2.365 16.406 1 51.97 310 ARG A C 1
ATOM 2429 O O . ARG A 1 310 ? -36.281 2.576 15.898 1 51.97 310 ARG A O 1
ATOM 2436 N N . VAL A 1 311 ? -34.094 3.234 16.469 1 53.16 311 VAL A N 1
ATOM 2437 C CA . VAL A 1 311 ? -34.281 4.449 15.688 1 53.16 311 VAL A CA 1
ATOM 2438 C C . VAL A 1 311 ? -33.906 4.18 14.227 1 53.16 311 VAL A C 1
ATOM 2440 O O . VAL A 1 311 ? -32.906 3.539 13.938 1 53.16 311 VAL A O 1
ATOM 2443 N N . SER A 1 312 ? -34.688 4.438 13.336 1 59.91 312 SER A N 1
ATOM 2444 C CA . SER A 1 312 ? -34.5 4.297 11.898 1 59.91 312 SER A CA 1
ATOM 2445 C C . SER A 1 312 ? -33.312 5.121 11.398 1 59.91 312 SER A C 1
ATOM 2447 O O . SER A 1 312 ? -32.875 6.055 12.07 1 59.91 312 SER A O 1
ATOM 2449 N N . LYS A 1 313 ? -32.625 4.73 10.422 1 62 313 LYS A N 1
ATOM 2450 C CA . LYS A 1 313 ? -31.594 5.488 9.734 1 62 313 LYS A CA 1
ATOM 2451 C C . LYS A 1 313 ? -32 6.945 9.539 1 62 313 LYS A C 1
ATOM 2453 O O . LYS A 1 313 ? -31.188 7.852 9.688 1 62 313 LYS A O 1
ATOM 2458 N N . GLU A 1 314 ? -33.25 7.098 9.344 1 64.62 314 GLU A N 1
ATOM 2459 C CA . GLU A 1 314 ? -33.781 8.438 9.117 1 64.62 314 GLU A CA 1
ATOM 2460 C C . GLU A 1 314 ? -33.75 9.273 10.398 1 64.62 314 GLU A C 1
ATOM 2462 O O . GLU A 1 314 ? -33.375 10.453 10.367 1 64.62 314 GLU A O 1
ATOM 2467 N N . ALA A 1 315 ? -34.125 8.664 11.398 1 62.38 315 ALA A N 1
ATOM 2468 C CA . ALA A 1 315 ? -34.125 9.375 12.672 1 62.38 315 ALA A CA 1
ATOM 2469 C C . ALA A 1 315 ? -32.688 9.672 13.141 1 62.38 315 ALA A C 1
ATOM 2471 O O . ALA A 1 315 ? -32.406 10.758 13.648 1 62.38 315 ALA A O 1
ATOM 2472 N N . ALA A 1 316 ? -31.844 8.68 13.008 1 62.41 316 ALA A N 1
ATOM 2473 C CA . ALA A 1 316 ? -30.438 8.891 13.336 1 62.41 316 ALA A CA 1
ATOM 2474 C C . ALA A 1 316 ? -29.844 10.031 12.523 1 62.41 316 ALA A C 1
ATOM 2476 O O . ALA A 1 316 ? -29.094 10.859 13.055 1 62.41 316 ALA A O 1
ATOM 2477 N N . ARG A 1 317 ? -30.188 10.016 11.305 1 66.81 317 ARG A N 1
ATOM 2478 C CA . ARG A 1 317 ? -29.734 11.094 10.43 1 66.81 317 ARG A CA 1
ATOM 2479 C C . ARG A 1 317 ? -30.219 12.453 10.93 1 66.81 317 ARG A C 1
ATOM 2481 O O . ARG A 1 317 ? -29.438 13.398 11.023 1 66.81 317 ARG A O 1
ATOM 2488 N N . ARG A 1 318 ? -31.484 12.492 11.164 1 65.19 318 ARG A N 1
ATOM 2489 C CA . ARG A 1 318 ? -32.094 13.758 11.531 1 65.19 318 ARG A CA 1
ATOM 2490 C C . ARG A 1 318 ? -31.609 14.234 12.898 1 65.19 318 ARG A C 1
ATOM 2492 O O . ARG A 1 318 ? -31.391 15.43 13.102 1 65.19 318 ARG A O 1
ATOM 2499 N N . LEU A 1 319 ? -31.438 13.281 13.742 1 62.53 319 LEU A N 1
ATOM 2500 C CA . LEU A 1 319 ? -31.188 13.648 15.125 1 62.53 319 LEU A CA 1
ATOM 2501 C C . LEU A 1 319 ? -29.688 13.812 15.383 1 62.53 319 LEU A C 1
ATOM 2503 O O . LEU A 1 319 ? -29.281 14.586 16.25 1 62.53 319 LEU A O 1
ATOM 2507 N N . PHE A 1 320 ? -28.953 13.07 14.648 1 64.19 320 PHE A N 1
ATOM 2508 C CA . PHE A 1 320 ? -27.516 13.094 14.922 1 64.19 320 PHE A CA 1
ATOM 2509 C C . PHE A 1 320 ? -26.75 13.727 13.766 1 64.19 320 PHE A C 1
ATOM 2511 O O . PHE A 1 320 ? -25.984 14.664 13.969 1 64.19 320 PHE A O 1
ATOM 2518 N N . PHE A 1 321 ? -27.062 13.203 12.703 1 64.56 321 PHE A N 1
ATOM 2519 C CA . PHE A 1 321 ? -26.281 13.641 11.555 1 64.56 321 PHE A CA 1
ATOM 2520 C C . PHE A 1 321 ? -26.562 15.109 11.234 1 64.56 321 PHE A C 1
ATOM 2522 O O . PHE A 1 321 ? -25.641 15.898 11.047 1 64.56 321 PHE A O 1
ATOM 2529 N N . ASP A 1 322 ? -27.812 15.305 11.109 1 67.88 322 ASP A N 1
ATOM 2530 C CA . ASP A 1 322 ? -28.172 16.641 10.656 1 67.88 322 ASP A CA 1
ATOM 2531 C C . ASP A 1 322 ? -27.625 17.719 11.594 1 67.88 322 ASP A C 1
ATOM 2533 O O . ASP A 1 322 ? -26.984 18.672 11.156 1 67.88 322 ASP A O 1
ATOM 2537 N N . PRO A 1 323 ? -27.797 17.469 12.828 1 65.69 323 PRO A N 1
ATOM 2538 C CA . PRO A 1 323 ? -27.234 18.484 13.711 1 65.69 323 PRO A CA 1
ATOM 2539 C C . PRO A 1 323 ? -25.703 18.516 13.656 1 65.69 323 PRO A C 1
ATOM 2541 O O . PRO A 1 323 ? -25.109 19.594 13.68 1 65.69 323 PRO A O 1
ATOM 2544 N N . LEU A 1 324 ? -25.125 17.391 13.594 1 67.38 324 LEU A N 1
ATOM 2545 C CA . LEU A 1 324 ? -23.672 17.344 13.469 1 67.38 324 LEU A CA 1
ATOM 2546 C C . LEU A 1 324 ? -23.219 17.969 12.156 1 67.38 324 LEU A C 1
ATOM 2548 O O . LEU A 1 324 ? -22.281 18.781 12.141 1 67.38 324 LEU A O 1
ATOM 2552 N N . SER A 1 325 ? -23.859 17.516 11.188 1 71.12 325 SER A N 1
ATOM 2553 C CA . SER A 1 325 ? -23.531 18.078 9.875 1 71.12 325 SER A CA 1
ATOM 2554 C C . SER A 1 325 ? -23.797 19.578 9.852 1 71.12 325 SER A C 1
ATOM 2556 O O . SER A 1 325 ? -23 20.328 9.289 1 71.12 325 SER A O 1
ATOM 2558 N N . ARG A 1 326 ? -24.875 19.984 10.453 1 69.75 326 ARG A N 1
ATOM 2559 C CA . ARG A 1 326 ? -25.219 21.406 10.484 1 69.75 326 ARG A CA 1
ATOM 2560 C C . ARG A 1 326 ? -24.172 22.203 11.266 1 69.75 326 ARG A C 1
ATOM 2562 O O . ARG A 1 326 ? -23.891 23.344 10.93 1 69.75 326 ARG A O 1
ATOM 2569 N N . GLN A 1 327 ? -23.688 21.516 12.203 1 70.62 327 GLN A N 1
ATOM 2570 C CA . GLN A 1 327 ? -22.656 22.172 12.992 1 70.62 327 GLN A CA 1
ATOM 2571 C C . GLN A 1 327 ? -21.406 22.438 12.148 1 70.62 327 GLN A C 1
ATOM 2573 O O . GLN A 1 327 ? -20.641 23.359 12.438 1 70.62 327 GLN A O 1
ATOM 2578 N N . PHE A 1 328 ? -21.391 21.688 11.109 1 74.25 328 PHE A N 1
ATOM 2579 C CA . PHE A 1 328 ? -20.234 21.844 10.25 1 74.25 328 PHE A CA 1
ATOM 2580 C C . PHE A 1 328 ? -20.625 22.453 8.914 1 74.25 328 PHE A C 1
ATOM 2582 O O . PHE A 1 328 ? -19.859 22.406 7.945 1 74.25 328 PHE A O 1
ATOM 2589 N N . GLY A 1 329 ? -21.812 23.031 8.883 1 71.5 329 GLY A N 1
ATOM 2590 C CA . GLY A 1 329 ? -22.281 23.75 7.703 1 71.5 329 GLY A CA 1
ATOM 2591 C C . GLY A 1 329 ? -22.938 22.859 6.676 1 71.5 329 GLY A C 1
ATOM 2592 O O . GLY A 1 329 ? -23.375 23.328 5.625 1 71.5 329 GLY A O 1
ATOM 2593 N N . GLY A 1 330 ? -22.938 21.562 6.895 1 79.69 330 GLY A N 1
ATOM 2594 C CA . GLY A 1 330 ? -23.766 20.672 6.098 1 79.69 330 GLY A CA 1
ATOM 2595 C C . GLY A 1 330 ? -23 20.016 4.961 1 79.69 330 GLY A C 1
ATOM 2596 O O . GLY A 1 330 ? -23.578 19.234 4.191 1 79.69 330 GLY A O 1
ATOM 2597 N N . LYS A 1 331 ? -21.703 20.312 4.812 1 87.75 331 LYS A N 1
ATOM 2598 C CA . LYS A 1 331 ? -20.969 19.75 3.678 1 87.75 331 LYS A CA 1
ATOM 2599 C C . LYS A 1 331 ? -20.047 18.625 4.121 1 87.75 331 LYS A C 1
ATOM 2601 O O . LYS A 1 331 ? -19.438 17.953 3.291 1 87.75 331 LYS A O 1
ATOM 2606 N N . LEU A 1 332 ? -20.031 18.391 5.414 1 89.44 332 LEU A N 1
ATOM 2607 C CA . LEU A 1 332 ? -19.125 17.391 5.965 1 89.44 332 LEU A CA 1
ATOM 2608 C C . LEU A 1 332 ? -19.562 15.984 5.562 1 89.44 332 LEU A C 1
ATOM 2610 O O . LEU A 1 332 ? -20.719 15.609 5.754 1 89.44 332 LEU A O 1
ATOM 2614 N N . ASP A 1 333 ? -18.578 15.234 5.027 1 89.19 333 ASP A N 1
ATOM 2615 C CA . ASP A 1 333 ? -18.953 13.875 4.668 1 89.19 333 ASP A CA 1
ATOM 2616 C C . ASP A 1 333 ? -17.906 12.867 5.125 1 89.19 333 ASP A C 1
ATOM 2618 O O . ASP A 1 333 ? -18.172 11.656 5.168 1 89.19 333 ASP A O 1
ATOM 2622 N N . THR A 1 334 ? -16.734 13.312 5.5 1 91.69 334 THR A N 1
ATOM 2623 C CA . THR A 1 334 ? -15.672 12.414 5.926 1 91.69 334 THR A CA 1
ATOM 2624 C C . THR A 1 334 ? -15 12.922 7.195 1 91.69 334 THR A C 1
ATOM 2626 O O . THR A 1 334 ? -14.711 14.117 7.312 1 91.69 334 THR A O 1
ATOM 2629 N N . VAL A 1 335 ? -14.766 12.062 8.141 1 90.62 335 VAL A N 1
ATOM 2630 C CA . VAL A 1 335 ? -14.062 12.383 9.375 1 90.62 335 VAL A CA 1
ATOM 2631 C C . VAL A 1 335 ? -12.867 11.445 9.547 1 90.62 335 VAL A C 1
ATOM 2633 O O . VAL A 1 335 ? -13.008 10.227 9.477 1 90.62 335 VAL A O 1
ATOM 2636 N N . TYR A 1 336 ? -11.719 12.023 9.703 1 94 336 TYR A N 1
ATOM 2637 C CA . TYR A 1 336 ? -10.516 11.273 10.055 1 94 336 TYR A CA 1
ATOM 2638 C C . TYR A 1 336 ? -10.305 11.242 11.562 1 94 336 TYR A C 1
ATOM 2640 O O . TYR A 1 336 ? -10.172 12.289 12.195 1 94 336 TYR A O 1
ATOM 2648 N N . LEU A 1 337 ? -10.242 10.078 12.062 1 93.19 337 LEU A N 1
ATOM 2649 C CA . LEU A 1 337 ? -10.062 9.914 13.508 1 93.19 337 LEU A CA 1
ATOM 2650 C C . LEU A 1 337 ? -8.617 9.57 13.836 1 93.19 337 LEU A C 1
ATOM 2652 O O . LEU A 1 337 ? -8.07 8.586 13.344 1 93.19 337 LEU A O 1
ATOM 2656 N N . ILE A 1 338 ? -8.008 10.398 14.688 1 92.5 338 ILE A N 1
ATOM 2657 C CA . ILE A 1 338 ? -6.629 10.211 15.117 1 92.5 338 ILE A CA 1
ATOM 2658 C C . ILE A 1 338 ? -6.594 9.852 16.609 1 92.5 338 ILE A C 1
ATOM 2660 O O . ILE A 1 338 ? -7.277 10.477 17.406 1 92.5 338 ILE A O 1
ATOM 2664 N N . GLY A 1 339 ? -5.711 8.953 17.031 1 79.38 339 GLY A N 1
ATOM 2665 C CA . GLY A 1 339 ? -5.355 8.75 18.422 1 79.38 339 GLY A CA 1
ATOM 2666 C C . GLY A 1 339 ? -6.332 7.863 19.172 1 79.38 339 GLY A C 1
ATOM 2667 O O . GLY A 1 339 ? -6.531 8.023 20.375 1 79.38 339 GLY A O 1
ATOM 2668 N N . GLY A 1 340 ? -6.965 6.91 18.531 1 77.88 340 GLY A N 1
ATOM 2669 C CA . GLY A 1 340 ? -7.801 6.016 19.312 1 77.88 340 GLY A CA 1
ATOM 2670 C C . GLY A 1 340 ? -9.055 5.578 18.578 1 77.88 340 GLY A C 1
ATOM 2671 O O . GLY A 1 340 ? -9.133 5.684 17.359 1 77.88 340 GLY A O 1
ATOM 2672 N N . SER A 1 341 ? -9.914 4.953 19.453 1 78.75 341 SER A N 1
ATOM 2673 C CA . SER A 1 341 ? -11.18 4.457 18.922 1 78.75 341 SER A CA 1
ATOM 2674 C C . SER A 1 341 ? -12.367 5.109 19.625 1 78.75 341 SER A C 1
ATOM 2676 O O . SER A 1 341 ? -12.242 5.602 20.75 1 78.75 341 SER A O 1
ATOM 2678 N N . LEU A 1 342 ? -13.391 5.23 18.875 1 80.62 342 LEU A N 1
ATOM 2679 C CA . LEU A 1 342 ? -14.648 5.707 19.438 1 80.62 342 LEU A CA 1
ATOM 2680 C C . LEU A 1 342 ? -15.352 4.602 20.219 1 80.62 342 LEU A C 1
ATOM 2682 O O . LEU A 1 342 ? -15.086 3.418 20 1 80.62 342 LEU A O 1
ATOM 2686 N N . SER A 1 343 ? -16.172 5.082 21.141 1 76.94 343 SER A N 1
ATOM 2687 C CA . SER A 1 343 ? -17.031 4.098 21.781 1 76.94 343 SER A CA 1
ATOM 2688 C C . SER A 1 343 ? -17.938 3.416 20.766 1 76.94 343 SER A C 1
ATOM 2690 O O . SER A 1 343 ? -18.266 3.994 19.734 1 76.94 343 SER A O 1
ATOM 2692 N N . ASP A 1 344 ? -18.281 2.215 21.094 1 76.75 344 ASP A N 1
ATOM 2693 C CA . ASP A 1 344 ? -19.172 1.461 20.219 1 76.75 344 ASP A CA 1
ATOM 2694 C C . ASP A 1 344 ? -20.469 2.217 19.984 1 76.75 344 ASP A C 1
ATOM 2696 O O . ASP A 1 344 ? -21.016 2.195 18.875 1 76.75 344 ASP A O 1
ATOM 2700 N N . GLU A 1 345 ? -20.875 2.855 21 1 73.12 345 GLU A N 1
ATOM 2701 C CA . GLU A 1 345 ? -22.141 3.586 20.922 1 73.12 345 GLU A CA 1
ATOM 2702 C C . GLU A 1 345 ? -22.062 4.715 19.891 1 73.12 345 GLU A C 1
ATOM 2704 O O . GLU A 1 345 ? -22.938 4.859 19.047 1 73.12 345 GLU A O 1
ATOM 2709 N N . VAL A 1 346 ? -21.031 5.418 19.984 1 76.38 346 VAL A N 1
ATOM 2710 C CA . VAL A 1 346 ? -20.859 6.547 19.078 1 76.38 346 VAL A CA 1
ATOM 2711 C C . VAL A 1 346 ? -20.594 6.043 17.672 1 76.38 346 VAL A C 1
ATOM 2713 O O . VAL A 1 346 ? -21.109 6.602 16.703 1 76.38 346 VAL A O 1
ATOM 2716 N N . THR A 1 347 ? -19.844 4.992 17.609 1 80.81 347 THR A N 1
ATOM 2717 C CA . THR A 1 347 ? -19.547 4.402 16.312 1 80.81 347 THR A CA 1
ATOM 2718 C C . THR A 1 347 ? -20.828 3.93 15.633 1 80.81 347 THR A C 1
ATOM 2720 O O . THR A 1 347 ? -21.016 4.133 14.43 1 80.81 347 THR A O 1
ATOM 2723 N N . ASP A 1 348 ? -21.688 3.373 16.391 1 76.69 348 ASP A N 1
ATOM 2724 C CA . ASP A 1 348 ? -22.969 2.9 15.867 1 76.69 348 ASP A CA 1
ATOM 2725 C C . ASP A 1 348 ? -23.797 4.059 15.312 1 76.69 348 ASP A C 1
ATOM 2727 O O . ASP A 1 348 ? -24.438 3.928 14.273 1 76.69 348 ASP A O 1
ATOM 2731 N N . VAL A 1 349 ? -23.75 5.086 16.047 1 72.19 349 VAL A N 1
ATOM 2732 C CA . VAL A 1 349 ? -24.516 6.262 15.648 1 72.19 349 VAL A CA 1
ATOM 2733 C C . VAL A 1 349 ? -23.953 6.812 14.336 1 72.19 349 VAL A C 1
ATOM 2735 O O . VAL A 1 349 ? -24.703 7.121 13.414 1 72.19 349 VAL A O 1
ATOM 2738 N N . ILE A 1 350 ? -22.719 6.926 14.25 1 77.06 350 ILE A N 1
ATOM 2739 C CA . ILE A 1 350 ? -22.078 7.492 13.078 1 77.06 350 ILE A CA 1
ATOM 2740 C C . ILE A 1 350 ? -22.297 6.578 11.875 1 77.06 350 ILE A C 1
ATOM 2742 O O . ILE A 1 350 ? -22.547 7.051 10.758 1 77.06 350 ILE A O 1
ATOM 2746 N N . ASP A 1 351 ? -22.234 5.281 12.133 1 76.94 351 ASP A N 1
ATOM 2747 C CA . ASP A 1 351 ? -22.406 4.312 11.055 1 76.94 351 ASP A CA 1
ATOM 2748 C C . ASP A 1 351 ? -23.797 4.398 10.453 1 76.94 351 ASP A C 1
ATOM 2750 O O . ASP A 1 351 ? -24.031 3.934 9.328 1 76.94 351 ASP A O 1
ATOM 2754 N N . ARG A 1 3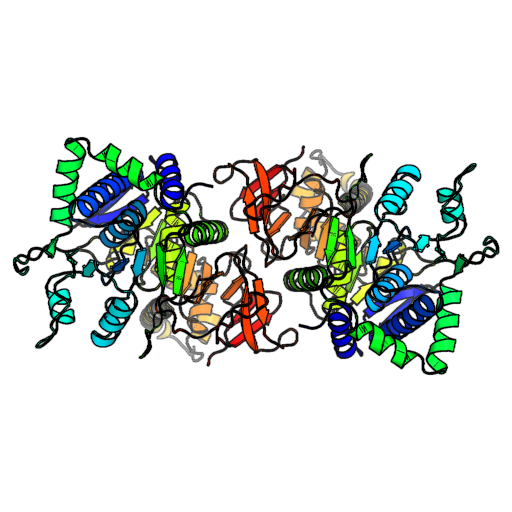52 ? -24.688 4.961 11.141 1 72.12 352 ARG A N 1
ATOM 2755 C CA . ARG A 1 352 ? -26.062 5.078 10.656 1 72.12 352 ARG A CA 1
ATOM 2756 C C . ARG A 1 352 ? -26.266 6.371 9.875 1 72.12 352 ARG A C 1
ATOM 2758 O O . ARG A 1 352 ? -27.344 6.613 9.328 1 72.12 352 ARG A O 1
ATOM 2765 N N . THR A 1 353 ? -25.219 7.176 9.898 1 75.25 353 THR A N 1
ATOM 2766 C CA . THR A 1 353 ? -25.266 8.414 9.133 1 75.25 353 THR A CA 1
ATOM 2767 C C . THR A 1 353 ? -24.516 8.266 7.812 1 75.25 353 THR A C 1
ATOM 2769 O O . THR A 1 353 ? -24 7.191 7.504 1 75.25 353 THR A O 1
ATOM 2772 N N . ASP A 1 354 ? -24.562 9.375 7.066 1 76.75 354 ASP A N 1
ATOM 2773 C CA . ASP A 1 354 ? -23.844 9.375 5.793 1 76.75 354 ASP A CA 1
ATOM 2774 C C . ASP A 1 354 ? -22.391 9.82 5.977 1 76.75 354 ASP A C 1
ATOM 2776 O O . ASP A 1 354 ? -21.672 10 4.996 1 76.75 354 ASP A O 1
ATOM 2780 N N . LEU A 1 355 ? -22.109 9.984 7.258 1 82 355 LEU A N 1
ATOM 2781 C CA . LEU A 1 355 ? -20.734 10.359 7.543 1 82 355 LEU A CA 1
ATOM 2782 C C . LEU A 1 355 ? -19.812 9.148 7.453 1 82 355 LEU A C 1
ATOM 2784 O O . LEU A 1 355 ? -20.156 8.062 7.914 1 82 355 LEU A O 1
ATOM 2788 N N . THR A 1 356 ? -18.766 9.367 6.805 1 87.38 356 THR A N 1
ATOM 2789 C CA . THR A 1 356 ? -17.75 8.312 6.711 1 87.38 356 THR A CA 1
ATOM 2790 C C . THR A 1 356 ? -16.641 8.531 7.742 1 87.38 356 THR A C 1
ATOM 2792 O O . THR A 1 356 ? -15.969 9.562 7.73 1 87.38 356 THR A O 1
ATOM 2795 N N . LEU A 1 357 ? -16.578 7.629 8.633 1 89.25 357 LEU A N 1
ATOM 2796 C CA . LEU A 1 357 ? -15.531 7.672 9.641 1 89.25 357 LEU A CA 1
ATOM 2797 C C . LEU A 1 357 ? -14.32 6.855 9.203 1 89.25 357 LEU A C 1
ATOM 2799 O O . LEU A 1 357 ? -14.445 5.664 8.898 1 89.25 357 LEU A O 1
ATOM 2803 N N . LEU A 1 358 ? -13.172 7.508 9.211 1 92.38 358 LEU A N 1
ATOM 2804 C CA . LEU A 1 358 ? -11.953 6.844 8.766 1 92.38 358 LEU A CA 1
ATOM 2805 C C . LEU A 1 358 ? -10.867 6.922 9.836 1 92.38 358 LEU A C 1
ATOM 2807 O O . LEU A 1 358 ? -10.484 8.016 10.258 1 92.38 358 LEU A O 1
ATOM 2811 N N . GLY A 1 359 ? -10.406 5.805 10.234 1 93 359 GLY A N 1
ATOM 2812 C CA . GLY A 1 359 ? -9.297 5.766 11.172 1 93 359 GLY A CA 1
ATOM 2813 C C . GLY A 1 359 ? -7.953 6.031 10.523 1 93 359 GLY A C 1
ATOM 2814 O O . GLY A 1 359 ? -7.723 5.637 9.375 1 93 359 GLY A O 1
ATOM 2815 N N . VAL A 1 360 ? -7.039 6.715 11.281 1 95.19 360 VAL A N 1
ATOM 2816 C CA . VAL A 1 360 ? -5.68 7.023 10.844 1 95.19 360 VAL A CA 1
ATOM 2817 C C . VAL A 1 360 ? -4.688 6.602 11.922 1 95.19 360 VAL A C 1
ATOM 2819 O O . VAL A 1 360 ? -4.918 6.832 13.109 1 95.19 360 VAL A O 1
ATOM 2822 N N . TRP A 1 361 ? -3.643 5.941 11.477 1 95.44 361 TRP A N 1
ATOM 2823 C CA . TRP A 1 361 ? -2.641 5.543 12.461 1 95.44 361 TRP A CA 1
ATOM 2824 C C . TRP A 1 361 ? -1.233 5.68 11.891 1 95.44 361 TRP A C 1
ATOM 2826 O O . TRP A 1 361 ? -1.021 5.484 10.688 1 95.44 361 TRP A O 1
ATOM 2836 N N . GLY A 1 362 ? -0.309 5.945 12.789 1 95.5 362 GLY A N 1
ATOM 2837 C CA . GLY A 1 362 ? 1.116 6.027 12.516 1 95.5 362 GLY A CA 1
ATOM 2838 C C . GLY A 1 362 ? 1.95 6.32 13.75 1 95.5 362 GLY A C 1
ATOM 2839 O O . GLY A 1 362 ? 1.421 6.391 14.859 1 95.5 362 GLY A O 1
ATOM 2840 N N . THR A 1 363 ? 3.238 6.344 13.547 1 95.31 363 THR A N 1
ATOM 2841 C CA . THR A 1 363 ? 4.199 6.711 14.586 1 95.31 363 THR A CA 1
ATOM 2842 C C . THR A 1 363 ? 5.137 7.809 14.086 1 95.31 363 THR A C 1
ATOM 2844 O O . THR A 1 363 ? 5.23 8.047 12.875 1 95.31 363 THR A O 1
ATOM 2847 N N . PRO A 1 364 ? 5.742 8.523 14.969 1 95.44 364 PRO A N 1
ATOM 2848 C CA . PRO A 1 364 ? 6.672 9.57 14.539 1 95.44 364 PRO A CA 1
ATOM 2849 C C . PRO A 1 364 ? 7.754 9.047 13.594 1 95.44 364 PRO A C 1
ATOM 2851 O O . PRO A 1 364 ? 8.234 9.781 12.727 1 95.44 364 PRO A O 1
ATOM 2854 N N . GLU A 1 365 ? 8.086 7.766 13.711 1 96.44 365 GLU A N 1
ATOM 2855 C CA . GLU A 1 365 ? 9.188 7.188 12.945 1 96.44 365 GLU A CA 1
ATOM 2856 C C . GLU A 1 365 ? 8.766 6.875 11.516 1 96.44 365 GLU A C 1
ATOM 2858 O O . GLU A 1 365 ? 9.609 6.684 10.641 1 96.44 365 GLU A O 1
ATOM 2863 N N . CYS A 1 366 ? 7.438 6.793 11.258 1 96.81 366 CYS A N 1
ATOM 2864 C CA . CYS A 1 366 ? 7.016 6.426 9.914 1 96.81 366 CYS A CA 1
ATOM 2865 C C . CYS A 1 366 ? 5.953 7.387 9.391 1 96.81 366 CYS A C 1
ATOM 2867 O O . CYS A 1 366 ? 5.52 7.281 8.242 1 96.81 366 CYS A O 1
ATOM 2869 N N . GLY A 1 367 ? 5.586 8.383 10.211 1 96.69 367 GLY A N 1
ATOM 2870 C CA . GLY A 1 367 ? 4.445 9.188 9.812 1 96.69 367 GLY A CA 1
ATOM 2871 C C . GLY A 1 367 ? 3.133 8.43 9.844 1 96.69 367 GLY A C 1
ATOM 2872 O O . GLY A 1 367 ? 2.865 7.68 10.781 1 96.69 367 GLY A O 1
ATOM 2873 N N . ILE A 1 368 ? 2.266 8.688 8.883 1 97 368 ILE A N 1
ATOM 2874 C CA . ILE A 1 368 ? 0.997 7.973 8.781 1 97 368 ILE A CA 1
ATOM 2875 C C . ILE A 1 368 ? 1.168 6.734 7.906 1 97 368 ILE A C 1
ATOM 2877 O O . ILE A 1 368 ? 1.33 6.848 6.688 1 97 368 ILE A O 1
ATOM 2881 N N . SER A 1 369 ? 1.071 5.598 8.508 1 97.06 369 SER A N 1
ATOM 2882 C CA . SER A 1 369 ? 1.295 4.359 7.77 1 97.06 369 SER A CA 1
ATOM 2883 C C . SER A 1 369 ? -0.025 3.717 7.355 1 97.06 369 SER A C 1
ATOM 2885 O O . SER A 1 369 ? -0.061 2.904 6.43 1 97.06 369 SER A O 1
ATOM 2887 N N . HIS A 1 370 ? -1.121 3.975 8.109 1 96.31 370 HIS A N 1
ATOM 2888 C CA . HIS A 1 370 ? -2.414 3.352 7.844 1 96.31 370 HIS A CA 1
ATOM 2889 C C . HIS A 1 370 ? -3.531 4.391 7.816 1 96.31 370 HIS A C 1
ATOM 2891 O O . HIS A 1 370 ? -3.533 5.328 8.617 1 96.31 370 HIS A O 1
ATOM 2897 N N . ILE A 1 371 ? -4.414 4.176 6.953 1 93.44 371 ILE A N 1
ATOM 2898 C CA . ILE A 1 371 ? -5.633 4.973 6.871 1 93.44 371 ILE A CA 1
ATOM 2899 C C . ILE A 1 371 ? -6.785 4.102 6.379 1 93.44 371 ILE A C 1
ATOM 2901 O O . ILE A 1 371 ? -6.598 3.238 5.52 1 93.44 371 ILE A O 1
ATOM 2905 N N . GLU A 1 372 ? -7.914 4.223 6.984 1 90.88 372 GLU A N 1
ATOM 2906 C CA . GLU A 1 372 ? -9.117 3.594 6.449 1 90.88 372 GLU A CA 1
ATOM 2907 C C . GLU A 1 372 ? -9.602 4.312 5.191 1 90.88 372 GLU A C 1
ATOM 2909 O O . GLU A 1 372 ? -9.352 5.508 5.02 1 90.88 372 GLU A O 1
ATOM 2914 N N . ARG A 1 373 ? -10.203 3.572 4.293 1 86.19 373 ARG A N 1
ATOM 2915 C CA . ARG A 1 373 ? -10.688 4.145 3.041 1 86.19 373 ARG A CA 1
ATOM 2916 C C . ARG A 1 373 ? -12.195 3.979 2.914 1 86.19 373 ARG A C 1
ATOM 2918 O O . ARG A 1 373 ? -12.766 3.004 3.41 1 86.19 373 ARG A O 1
ATOM 2925 N N . PRO A 1 374 ? -12.727 4.98 2.197 1 78.5 374 PRO A N 1
ATOM 2926 C CA . PRO A 1 374 ? -14.164 4.859 1.975 1 78.5 374 PRO A CA 1
ATOM 2927 C C . PRO A 1 374 ? -14.547 3.561 1.266 1 78.5 374 PRO A C 1
ATOM 2929 O O . PRO A 1 374 ? -13.867 3.148 0.321 1 78.5 374 PRO A O 1
ATOM 2932 N N . GLY A 1 375 ? -15.547 2.91 1.689 1 73.5 375 GLY A N 1
ATOM 2933 C CA . GLY A 1 375 ? -16.031 1.682 1.083 1 73.5 375 GLY A CA 1
ATOM 2934 C C . GLY A 1 375 ? -15.297 0.446 1.562 1 73.5 375 GLY A C 1
ATOM 2935 O O . GLY A 1 375 ? -15.695 -0.68 1.259 1 73.5 375 GLY A O 1
ATOM 2936 N N . ALA A 1 376 ? -14.281 0.651 2.244 1 77.56 376 ALA A N 1
ATOM 2937 C CA . ALA A 1 376 ? -13.484 -0.464 2.746 1 77.56 376 ALA A CA 1
ATOM 2938 C C . ALA A 1 376 ? -13.164 -0.283 4.227 1 77.56 376 ALA A C 1
ATOM 2940 O O . ALA A 1 376 ? -12.016 -0.481 4.648 1 77.56 376 ALA A O 1
ATOM 2941 N N . ARG A 1 377 ? -14.117 0.1 4.91 1 82.56 377 ARG A N 1
ATOM 2942 C CA . ARG A 1 377 ? -13.93 0.302 6.344 1 82.56 377 ARG A CA 1
ATOM 2943 C C . ARG A 1 377 ? -14.32 -0.946 7.129 1 82.56 377 ARG A C 1
ATOM 2945 O O . ARG A 1 377 ? -15.25 -1.659 6.746 1 82.56 377 ARG A O 1
ATOM 2952 N N . ARG A 1 378 ? -13.539 -1.194 8.133 1 83.12 378 ARG A N 1
ATOM 2953 C CA . ARG A 1 378 ? -13.883 -2.221 9.109 1 83.12 378 ARG A CA 1
ATOM 2954 C C . ARG A 1 378 ? -13.852 -1.658 10.523 1 83.12 378 ARG A C 1
ATOM 2956 O O . ARG A 1 378 ? -12.867 -1.037 10.93 1 83.12 378 ARG A O 1
ATOM 2963 N N . ARG A 1 379 ? -14.922 -1.936 11.156 1 83.19 379 ARG A N 1
ATOM 2964 C CA . ARG A 1 379 ? -15.047 -1.393 12.508 1 83.19 379 ARG A CA 1
ATOM 2965 C C . ARG A 1 379 ? -13.883 -1.843 13.383 1 83.19 379 ARG A C 1
ATOM 2967 O O . ARG A 1 379 ? -13.539 -3.027 13.414 1 83.19 379 ARG A O 1
ATOM 2974 N N . GLY A 1 380 ? -13.328 -0.875 14.016 1 84.06 380 GLY A N 1
ATOM 2975 C CA . GLY A 1 380 ? -12.266 -1.166 14.961 1 84.06 380 GLY A CA 1
ATOM 2976 C C . GLY A 1 380 ? -10.891 -1.181 14.32 1 84.06 380 GLY A C 1
ATOM 2977 O O . GLY A 1 380 ? -9.875 -1.174 15.023 1 84.06 380 GLY A O 1
ATOM 2978 N N . SER A 1 381 ? -10.836 -1.268 13.039 1 90.5 381 SER A N 1
ATOM 2979 C CA . SER A 1 381 ? -9.555 -1.279 12.336 1 90.5 381 SER A CA 1
ATOM 2980 C C . SER A 1 381 ? -9.047 0.137 12.102 1 90.5 381 SER A C 1
ATOM 2982 O O . SER A 1 381 ? -9.805 1.104 12.211 1 90.5 381 SER A O 1
ATOM 2984 N N . VAL A 1 382 ? -7.754 0.233 11.867 1 92.75 382 VAL A N 1
ATOM 2985 C CA . VAL A 1 382 ? -7.203 1.518 11.445 1 92.75 382 VAL A CA 1
ATOM 2986 C C . VAL A 1 382 ? -6.91 1.492 9.953 1 92.75 382 VAL A C 1
ATOM 2988 O O . VAL A 1 382 ? -6.23 2.381 9.43 1 92.75 382 VAL A O 1
ATOM 2991 N N . GLY A 1 383 ? -7.453 0.46 9.383 1 92.25 383 GLY A N 1
ATOM 2992 C CA . GLY A 1 383 ? -7.383 0.415 7.93 1 92.25 383 GLY A CA 1
ATOM 2993 C C . GLY A 1 383 ? -6.211 -0.397 7.414 1 92.25 383 GLY A C 1
ATOM 2994 O O . GLY A 1 383 ? -5.758 -1.336 8.078 1 92.25 383 GLY A O 1
ATOM 2995 N N . ARG A 1 384 ? -5.832 -0.155 6.195 1 92.44 384 ARG A N 1
ATOM 2996 C CA . ARG A 1 384 ? -4.77 -0.856 5.484 1 92.44 384 ARG A CA 1
ATOM 2997 C C . ARG A 1 384 ? -3.578 0.062 5.234 1 92.44 384 ARG A C 1
ATOM 2999 O O . ARG A 1 384 ? -3.693 1.284 5.352 1 92.44 384 ARG A O 1
ATOM 3006 N N . PRO A 1 385 ? -2.449 -0.507 4.926 1 94.75 385 PRO A N 1
ATOM 3007 C CA . PRO A 1 385 ? -1.272 0.335 4.699 1 94.75 385 PRO A CA 1
ATOM 3008 C C . PRO A 1 385 ? -1.469 1.325 3.555 1 94.75 385 PRO A C 1
ATOM 3010 O O . PRO A 1 385 ? -2.072 0.983 2.535 1 94.75 385 PRO A O 1
ATOM 3013 N N . VAL A 1 386 ? -0.994 2.533 3.812 1 94.69 386 VAL A N 1
ATOM 3014 C CA . VAL A 1 386 ? -0.842 3.512 2.74 1 94.69 386 VAL A CA 1
ATOM 3015 C C . VAL A 1 386 ? 0.11 2.971 1.677 1 94.69 386 VAL A C 1
ATOM 3017 O O . VAL A 1 386 ? 1.011 2.186 1.983 1 94.69 386 VAL A O 1
ATOM 3020 N N . GLN A 1 387 ? -0.171 3.33 0.462 1 92.75 387 GLN A N 1
ATOM 3021 C CA . GLN A 1 387 ? 0.736 2.848 -0.575 1 92.75 387 GLN A CA 1
ATOM 3022 C C . GLN A 1 387 ? 2.189 3.137 -0.211 1 92.75 387 GLN A C 1
ATOM 3024 O O . GLN A 1 387 ? 2.494 4.176 0.377 1 92.75 387 GLN A O 1
ATOM 3029 N N . GLY A 1 388 ? 3.076 2.227 -0.553 1 93.81 388 GLY A N 1
ATOM 3030 C CA . GLY A 1 388 ? 4.492 2.357 -0.247 1 93.81 388 GLY A CA 1
ATOM 3031 C C . GLY A 1 388 ? 4.859 1.807 1.118 1 93.81 388 GLY A C 1
ATOM 3032 O O . GLY A 1 388 ? 6.039 1.719 1.46 1 93.81 388 GLY A O 1
ATOM 3033 N N . TYR A 1 389 ? 3.84 1.502 1.904 1 96.19 389 TYR A N 1
ATOM 3034 C CA . TYR A 1 389 ? 4.074 0.939 3.229 1 96.19 389 TYR A CA 1
ATOM 3035 C C . TYR A 1 389 ? 3.721 -0.543 3.264 1 96.19 389 TYR A C 1
ATOM 3037 O O . TYR A 1 389 ? 2.762 -0.973 2.617 1 96.19 389 TYR A O 1
ATOM 3045 N N . ALA A 1 390 ? 4.516 -1.273 3.947 1 94.88 390 ALA A N 1
ATOM 3046 C CA . ALA A 1 390 ? 4.227 -2.668 4.273 1 94.88 390 ALA A CA 1
ATOM 3047 C C . ALA A 1 390 ? 4.09 -2.861 5.781 1 94.88 390 ALA A C 1
ATOM 3049 O O . ALA A 1 390 ? 4.762 -2.189 6.562 1 94.88 390 ALA A O 1
ATOM 3050 N N . CYS A 1 391 ? 3.209 -3.729 6.121 1 95.56 391 CYS A N 1
ATOM 3051 C CA . CYS A 1 391 ? 2.949 -4 7.531 1 95.56 391 CYS A CA 1
ATOM 3052 C C . CYS A 1 391 ? 2.885 -5.5 7.793 1 95.56 391 CYS A C 1
ATOM 3054 O O . CYS A 1 391 ? 2.299 -6.25 7.012 1 95.56 391 CYS A O 1
ATOM 3056 N N . LYS A 1 392 ? 3.512 -5.949 8.828 1 91.44 392 LYS A N 1
ATOM 3057 C CA . LYS A 1 392 ? 3.363 -7.324 9.297 1 91.44 392 LYS A CA 1
ATOM 3058 C C . LYS A 1 392 ? 3.404 -7.391 10.82 1 91.44 392 LYS A C 1
ATOM 3060 O O . LYS A 1 392 ? 3.691 -6.391 11.484 1 91.44 392 LYS A O 1
ATOM 3065 N N . ILE A 1 393 ? 2.947 -8.508 11.297 1 92.06 393 ILE A N 1
ATOM 3066 C CA . ILE A 1 393 ? 3.002 -8.742 12.734 1 92.06 393 ILE A CA 1
ATOM 3067 C C . ILE A 1 393 ? 4.188 -9.648 13.062 1 92.06 393 ILE A C 1
ATOM 3069 O O . ILE A 1 393 ? 4.344 -10.719 12.469 1 92.06 393 ILE A O 1
ATOM 3073 N N . ASP A 1 394 ? 5.016 -9.188 13.945 1 88.81 394 ASP A N 1
ATOM 3074 C CA . ASP A 1 394 ? 6.223 -9.922 14.305 1 88.81 394 ASP A CA 1
ATOM 3075 C C . ASP A 1 394 ? 5.883 -11.305 14.852 1 88.81 394 ASP A C 1
ATOM 3077 O O . ASP A 1 394 ? 5.164 -11.43 15.844 1 88.81 394 ASP A O 1
ATOM 3081 N N . GLY A 1 395 ? 6.535 -12.281 14.211 1 74.19 395 GLY A N 1
ATOM 3082 C CA . GLY A 1 395 ? 6.527 -13.648 14.695 1 74.19 395 GLY A CA 1
ATOM 3083 C C . GLY A 1 395 ? 5.129 -14.227 14.82 1 74.19 395 GLY A C 1
ATOM 3084 O O . GLY A 1 395 ? 4.93 -15.25 15.484 1 74.19 395 GLY A O 1
ATOM 3085 N N . ALA A 1 396 ? 4.086 -13.625 14.312 1 70.19 396 ALA A N 1
ATOM 3086 C CA . ALA A 1 396 ? 2.727 -14.102 14.57 1 70.19 396 ALA A CA 1
ATOM 3087 C C . ALA A 1 396 ? 2.182 -14.875 13.375 1 70.19 396 ALA A C 1
ATOM 3089 O O . ALA A 1 396 ? 2.564 -14.617 12.234 1 70.19 396 ALA A O 1
ATOM 3090 N N . LYS A 1 397 ? 1.444 -15.852 13.766 1 67.88 397 LYS A N 1
ATOM 3091 C CA . LYS A 1 397 ? 0.621 -16.516 12.758 1 67.88 397 LYS A CA 1
ATOM 3092 C C . LYS A 1 397 ? -0.502 -15.602 12.281 1 67.88 397 LYS A C 1
ATOM 3094 O O . LYS A 1 397 ? -0.789 -14.578 12.906 1 67.88 397 LYS A O 1
ATOM 3099 N N . ARG A 1 398 ? -1.065 -15.953 11.141 1 69.12 398 ARG A N 1
ATOM 3100 C CA . ARG A 1 398 ? -2.162 -15.156 10.594 1 69.12 398 ARG A CA 1
ATOM 3101 C C . ARG A 1 398 ? -3.24 -14.914 11.648 1 69.12 398 ARG A C 1
ATOM 3103 O O . ARG A 1 398 ? -3.691 -15.859 12.305 1 69.12 398 ARG A O 1
ATOM 3110 N N . GLY A 1 399 ? -3.545 -13.719 11.891 1 74.19 399 GLY A N 1
ATOM 3111 C CA . GLY A 1 399 ? -4.633 -13.359 12.781 1 74.19 399 GLY A CA 1
ATOM 3112 C C . GLY A 1 399 ? -4.199 -13.219 14.227 1 74.19 399 GLY A C 1
ATOM 3113 O O . GLY A 1 399 ? -4.941 -12.688 15.055 1 74.19 399 GLY A O 1
ATOM 3114 N N . GLU A 1 400 ? -3.012 -13.664 14.555 1 85.5 400 GLU A N 1
ATOM 3115 C CA . GLU A 1 400 ? -2.545 -13.578 15.938 1 85.5 400 GLU A CA 1
ATOM 3116 C C . GLU A 1 400 ? -1.926 -12.211 16.234 1 85.5 400 GLU A C 1
ATOM 3118 O O . GLU A 1 400 ? -1.323 -11.602 15.344 1 85.5 400 GLU A O 1
ATOM 3123 N N . PRO A 1 401 ? -2.105 -11.781 17.484 1 92.25 401 PRO A N 1
ATOM 3124 C CA . PRO A 1 401 ? -1.552 -10.477 17.859 1 92.25 401 PRO A CA 1
ATOM 3125 C C . PRO A 1 401 ? -0.041 -10.516 18.078 1 92.25 401 PRO A C 1
ATOM 3127 O O . PRO A 1 401 ? 0.517 -11.57 18.375 1 92.25 401 PRO A O 1
ATOM 3130 N N . GLY A 1 402 ? 0.598 -9.445 17.906 1 94.38 402 GLY A N 1
ATOM 3131 C CA . GLY A 1 402 ? 2.021 -9.227 18.109 1 94.38 402 GLY A CA 1
ATOM 3132 C C . GLY A 1 402 ? 2.451 -7.797 17.828 1 94.38 402 GLY A C 1
ATOM 3133 O O . GLY A 1 402 ? 1.611 -6.898 17.719 1 94.38 402 GLY A O 1
ATOM 3134 N N . GLU A 1 403 ? 3.771 -7.617 17.797 1 95.88 403 GLU A N 1
ATOM 3135 C CA . GLU A 1 403 ? 4.273 -6.273 17.516 1 95.88 403 GLU A CA 1
ATOM 3136 C C . GLU A 1 403 ? 4.074 -5.902 16.047 1 95.88 403 GLU A C 1
ATOM 3138 O O . GLU A 1 403 ? 4.348 -6.711 15.156 1 95.88 403 GLU A O 1
ATOM 3143 N N . ILE A 1 404 ? 3.59 -4.734 15.891 1 96.06 404 ILE A N 1
ATOM 3144 C CA . ILE A 1 404 ? 3.408 -4.211 14.539 1 96.06 404 ILE A CA 1
ATOM 3145 C C . ILE A 1 404 ? 4.758 -3.795 13.961 1 96.06 404 ILE A C 1
ATOM 3147 O O . ILE A 1 404 ? 5.484 -3.002 14.57 1 96.06 404 ILE A O 1
ATOM 3151 N N . LEU A 1 405 ? 5.09 -4.344 12.812 1 96.38 405 LEU A N 1
ATOM 3152 C CA . LEU A 1 405 ? 6.281 -3.951 12.07 1 96.38 405 LEU A CA 1
ATOM 3153 C C . LEU A 1 405 ? 5.906 -3.213 10.789 1 96.38 405 LEU A C 1
ATOM 3155 O O . LEU A 1 405 ? 4.953 -3.592 10.109 1 96.38 405 LEU A O 1
ATOM 3159 N N . ILE A 1 406 ? 6.605 -2.133 10.57 1 97.44 406 ILE A N 1
ATOM 3160 C CA . ILE A 1 406 ? 6.352 -1.317 9.391 1 97.44 406 ILE A CA 1
ATOM 3161 C C . ILE A 1 406 ? 7.625 -1.212 8.555 1 97.44 406 ILE A C 1
ATOM 3163 O O . ILE A 1 406 ? 8.719 -1.037 9.094 1 97.44 406 ILE A O 1
ATOM 3167 N N . ARG A 1 407 ? 7.449 -1.308 7.27 1 95.94 407 ARG A N 1
ATOM 3168 C CA . ARG A 1 407 ? 8.547 -1.071 6.344 1 95.94 407 ARG A CA 1
ATOM 3169 C C . ARG A 1 407 ? 8.133 -0.121 5.227 1 95.94 407 ARG A C 1
ATOM 3171 O O . ARG A 1 407 ? 7.008 -0.203 4.723 1 95.94 407 ARG A O 1
ATOM 3178 N N . SER A 1 408 ? 8.953 0.798 4.93 1 96 408 SER A N 1
ATOM 3179 C CA . SER A 1 408 ? 8.719 1.788 3.883 1 96 408 SER A CA 1
ATOM 3180 C C . SER A 1 408 ? 10.008 2.496 3.492 1 96 408 SER A C 1
ATOM 3182 O O . SER A 1 408 ? 10.969 2.516 4.266 1 96 408 SER A O 1
ATOM 3184 N N . GLU A 1 409 ? 9.984 3.064 2.273 1 90.62 409 GLU A N 1
ATOM 3185 C CA . GLU A 1 409 ? 11.125 3.867 1.832 1 90.62 409 GLU A CA 1
ATOM 3186 C C . GLU A 1 409 ? 11.117 5.246 2.486 1 90.62 409 GLU A C 1
ATOM 3188 O O . GLU A 1 409 ? 12.086 5.992 2.385 1 90.62 409 GLU A O 1
ATOM 3193 N N . VAL A 1 410 ? 10.047 5.543 3.287 1 92.69 410 VAL A N 1
ATOM 3194 C CA . VAL A 1 410 ? 9.938 6.895 3.83 1 92.69 410 VAL A CA 1
ATOM 3195 C C . VAL A 1 410 ? 10.016 6.848 5.355 1 92.69 410 VAL A C 1
ATOM 3197 O O . VAL A 1 410 ? 9.461 7.715 6.035 1 92.69 410 VAL A O 1
ATOM 3200 N N . LEU A 1 411 ? 10.703 5.898 5.891 1 95.94 411 LEU A N 1
ATOM 3201 C CA . LEU A 1 411 ? 10.938 5.871 7.332 1 95.94 411 LEU A CA 1
ATOM 3202 C C . LEU A 1 411 ? 11.898 6.984 7.742 1 95.94 411 LEU A C 1
ATOM 3204 O O . LEU A 1 411 ? 12.57 7.578 6.895 1 95.94 411 LEU A O 1
ATOM 3208 N N . PHE A 1 412 ? 11.914 7.277 9.023 1 96.75 412 PHE A N 1
ATOM 3209 C CA . PHE A 1 412 ? 12.836 8.281 9.547 1 96.75 412 PHE A CA 1
ATOM 3210 C C . PHE A 1 412 ? 14.281 7.863 9.312 1 96.75 412 PHE A C 1
ATOM 3212 O O . PHE A 1 412 ? 14.57 6.68 9.117 1 96.75 412 PHE A O 1
ATOM 3219 N N . GLU A 1 413 ? 15.164 8.859 9.312 1 94.81 413 GLU A N 1
ATOM 3220 C CA . GLU A 1 413 ? 16.594 8.602 9.148 1 94.81 413 GLU A CA 1
ATOM 3221 C C . GLU A 1 413 ? 17.234 8.211 10.477 1 94.81 413 GLU A C 1
ATOM 3223 O O . GLU A 1 413 ? 18.328 7.641 10.492 1 94.81 413 GLU A O 1
ATOM 3228 N N . GLY A 1 414 ? 16.672 8.477 11.5 1 94.06 414 GLY A N 1
ATOM 3229 C CA . GLY A 1 414 ? 17.141 8.281 12.867 1 94.06 414 GLY A CA 1
ATOM 3230 C C . GLY A 1 414 ? 16.609 9.328 13.828 1 94.06 414 GLY A C 1
ATOM 3231 O O . GLY A 1 414 ? 15.844 10.203 13.438 1 94.06 414 GLY A O 1
ATOM 3232 N N . TYR A 1 415 ? 17 9.148 15.031 1 93.5 415 TYR A N 1
ATOM 3233 C CA . TYR A 1 415 ? 16.656 10.172 16.016 1 93.5 415 TYR A CA 1
ATOM 3234 C C . TYR A 1 415 ? 17.672 11.305 16 1 93.5 415 TYR A C 1
ATOM 3236 O O . TYR A 1 415 ? 18.875 11.062 15.867 1 93.5 415 TYR A O 1
ATOM 3244 N N . TRP A 1 416 ? 17.172 12.477 16.062 1 91.25 416 TRP A N 1
ATOM 3245 C CA . TRP A 1 416 ? 17.984 13.672 15.844 1 91.25 416 TRP A CA 1
ATOM 3246 C C . TRP A 1 416 ? 19.203 13.68 16.766 1 91.25 416 TRP A C 1
ATOM 3248 O O . TRP A 1 416 ? 20.312 14.016 16.344 1 91.25 416 TRP A O 1
ATOM 3258 N N . ASP A 1 417 ? 19.062 13.32 17.984 1 84.25 417 ASP A N 1
ATOM 3259 C CA . ASP A 1 417 ? 20.141 13.398 18.969 1 84.25 417 ASP A CA 1
ATOM 3260 C C . ASP A 1 417 ? 21.078 12.203 18.844 1 84.25 417 ASP A C 1
ATOM 3262 O O . ASP A 1 417 ? 22.141 12.164 19.469 1 84.25 417 ASP A O 1
ATOM 3266 N N . GLY A 1 418 ? 20.75 11.234 18.016 1 80.38 418 GLY A N 1
ATOM 3267 C CA . GLY A 1 418 ? 21.594 10.078 17.75 1 80.38 418 GLY A CA 1
ATOM 3268 C C . GLY A 1 418 ? 21.578 9.062 18.875 1 80.38 418 GLY A C 1
ATOM 3269 O O . GLY A 1 418 ? 22.172 7.984 18.75 1 80.38 418 GLY A O 1
ATOM 3270 N N . ASP A 1 419 ? 21 9.359 19.906 1 77.06 419 ASP A N 1
ATOM 3271 C CA . ASP A 1 419 ? 21.031 8.484 21.062 1 77.06 419 ASP A CA 1
ATOM 3272 C C . ASP A 1 419 ? 19.703 7.719 21.219 1 77.06 419 ASP A C 1
ATOM 3274 O O . ASP A 1 419 ? 19.453 7.102 22.25 1 77.06 419 ASP A O 1
ATOM 3278 N N . GLY A 1 420 ? 19.016 7.742 20.281 1 77.25 420 GLY A N 1
ATOM 3279 C CA . GLY A 1 420 ? 17.766 7 20.344 1 77.25 420 GLY A CA 1
ATOM 3280 C C . GLY A 1 420 ? 17.938 5.512 20.109 1 77.25 420 GLY A C 1
ATOM 3281 O O . GLY A 1 420 ? 19 5.07 19.688 1 77.25 420 GLY A O 1
ATOM 3282 N N . PRO A 1 421 ? 16.906 4.695 20.484 1 81 421 PRO A N 1
ATOM 3283 C CA . PRO A 1 421 ? 16.969 3.248 20.281 1 81 421 PRO A CA 1
ATOM 3284 C C . PRO A 1 421 ? 17.031 2.861 18.797 1 81 421 PRO A C 1
ATOM 3286 O O . PRO A 1 421 ? 16.578 3.621 17.938 1 81 421 PRO A O 1
ATOM 3289 N N . ARG A 1 422 ? 17.703 1.795 18.578 1 83.25 422 ARG A N 1
ATOM 3290 C CA . ARG A 1 422 ? 17.656 1.223 17.234 1 83.25 422 ARG A CA 1
ATOM 3291 C C . ARG A 1 422 ? 16.359 0.473 17 1 83.25 422 ARG A C 1
ATOM 3293 O O . ARG A 1 422 ? 16.172 -0.636 17.5 1 83.25 422 ARG A O 1
ATOM 3300 N N . THR A 1 423 ? 15.523 1.095 16.203 1 92.12 423 THR A N 1
ATOM 3301 C CA . THR A 1 423 ? 14.18 0.55 16.062 1 92.12 423 THR A CA 1
ATOM 3302 C C . THR A 1 423 ? 13.984 -0.072 14.688 1 92.12 423 THR A C 1
ATOM 3304 O O . THR A 1 423 ? 12.992 -0.762 14.445 1 92.12 423 THR A O 1
ATOM 3307 N N . VAL A 1 424 ? 14.898 0.141 13.781 1 94.56 424 VAL A N 1
ATOM 3308 C CA . VAL A 1 424 ? 14.82 -0.469 12.453 1 94.56 424 VAL A CA 1
ATOM 3309 C C . VAL A 1 424 ? 15.82 -1.62 12.359 1 94.56 424 VAL A C 1
ATOM 3311 O O . VAL A 1 424 ? 17.016 -1.438 12.617 1 94.56 424 VAL A O 1
ATOM 3314 N N . ASP A 1 425 ? 15.43 -2.783 12.023 1 93.19 425 ASP A N 1
ATOM 3315 C CA . ASP A 1 425 ? 16.312 -3.949 12 1 93.19 425 ASP A CA 1
ATOM 3316 C C . ASP A 1 425 ? 17.062 -4.047 10.68 1 93.19 425 ASP A C 1
ATOM 3318 O O . ASP A 1 425 ? 16.922 -3.176 9.812 1 93.19 425 ASP A O 1
ATOM 3322 N N . ALA A 1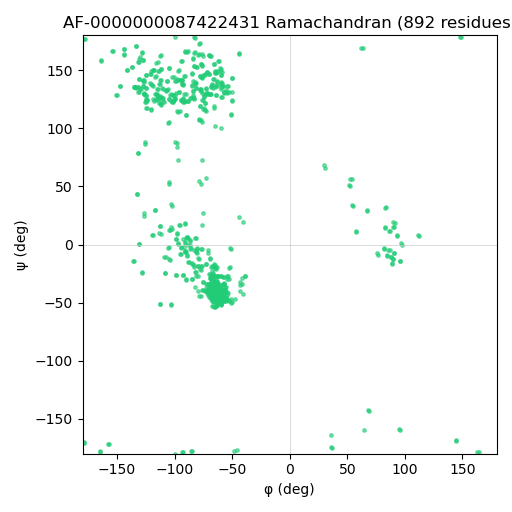 426 ? 17.828 -5.039 10.492 1 88.44 426 ALA A N 1
ATOM 3323 C CA . ALA A 1 426 ? 18.734 -5.188 9.359 1 88.44 426 ALA A CA 1
ATOM 3324 C C . ALA A 1 426 ? 17.953 -5.383 8.062 1 88.44 426 ALA A C 1
ATOM 3326 O O . ALA A 1 426 ? 18.469 -5.121 6.973 1 88.44 426 ALA A O 1
ATOM 3327 N N . LYS A 1 427 ? 16.656 -5.785 8.188 1 86.62 427 LYS A N 1
ATOM 3328 C CA . LYS A 1 427 ? 15.852 -6.035 7 1 86.62 427 LYS A CA 1
ATOM 3329 C C . LYS A 1 427 ? 14.992 -4.824 6.656 1 86.62 427 LYS A C 1
ATOM 3331 O O . LYS A 1 427 ? 14.156 -4.883 5.754 1 86.62 427 LYS A O 1
ATOM 3336 N N . GLY A 1 428 ? 15.125 -3.771 7.449 1 91.88 428 GLY A N 1
ATOM 3337 C CA . GLY A 1 428 ? 14.438 -2.527 7.137 1 91.88 428 GLY A CA 1
ATOM 3338 C C . GLY A 1 428 ? 13.078 -2.408 7.809 1 91.88 428 GLY A C 1
ATOM 3339 O O . GLY A 1 428 ? 12.297 -1.515 7.48 1 91.88 428 GLY A O 1
ATOM 3340 N N . TRP A 1 429 ? 12.797 -3.361 8.695 1 94.62 429 TRP A N 1
ATOM 3341 C CA . TRP A 1 429 ? 11.523 -3.311 9.406 1 94.62 429 TRP A CA 1
ATOM 3342 C C . TRP A 1 429 ? 11.625 -2.449 10.656 1 94.62 429 TRP A C 1
ATOM 3344 O O . TRP A 1 429 ? 12.516 -2.656 11.484 1 94.62 429 TRP A O 1
ATOM 3354 N N . LEU A 1 430 ? 10.773 -1.475 10.805 1 97.38 430 LEU A N 1
ATOM 3355 C CA . LEU A 1 430 ? 10.633 -0.664 12.008 1 97.38 430 LEU A CA 1
ATOM 3356 C C . LEU A 1 430 ? 9.859 -1.418 13.086 1 97.38 430 LEU A C 1
ATOM 3358 O O . LEU A 1 430 ? 8.719 -1.834 12.859 1 97.38 430 LEU A O 1
ATOM 3362 N N . HIS A 1 431 ? 10.469 -1.633 14.164 1 96.19 431 HIS A N 1
ATOM 3363 C CA . HIS A 1 431 ? 9.773 -2.109 15.352 1 96.19 431 HIS A CA 1
ATOM 3364 C C . HIS A 1 431 ? 9.039 -0.97 16.047 1 96.19 431 HIS A C 1
ATOM 3366 O O . HIS A 1 431 ? 9.664 -0.137 16.719 1 96.19 431 HIS A O 1
ATOM 3372 N N . THR A 1 432 ? 7.742 -0.916 15.977 1 94.38 432 THR A N 1
ATOM 3373 C CA . THR A 1 432 ? 6.977 0.25 16.406 1 94.38 432 THR A CA 1
ATOM 3374 C C . THR A 1 432 ? 6.773 0.243 17.922 1 94.38 432 THR A C 1
ATOM 3376 O O . THR A 1 432 ? 6.438 1.271 18.5 1 94.38 432 THR A O 1
ATOM 3379 N N . GLY A 1 433 ? 6.852 -0.923 18.516 1 92.38 433 GLY A N 1
ATOM 3380 C CA . GLY A 1 433 ? 6.555 -1.063 19.922 1 92.38 433 GLY A CA 1
ATOM 3381 C C . GLY A 1 433 ? 5.07 -1.164 20.219 1 92.38 433 GLY A C 1
ATOM 3382 O O . GLY A 1 433 ? 4.672 -1.378 21.375 1 92.38 433 GLY A O 1
ATOM 3383 N N . THR A 1 434 ? 4.258 -1.053 19.234 1 92.56 434 THR A N 1
ATOM 3384 C CA . THR A 1 434 ? 2.809 -1.145 19.391 1 92.56 434 THR A CA 1
ATOM 3385 C C . THR A 1 434 ? 2.316 -2.547 19.047 1 92.56 434 THR A C 1
ATOM 3387 O O . THR A 1 434 ? 2.814 -3.174 18.109 1 92.56 434 THR A O 1
ATOM 3390 N N . ARG A 1 435 ? 1.374 -3.012 19.766 1 94.5 435 ARG A N 1
ATOM 3391 C CA . ARG A 1 435 ? 0.825 -4.344 19.531 1 94.5 435 ARG A CA 1
ATOM 3392 C C . ARG A 1 435 ? -0.468 -4.27 18.734 1 94.5 435 ARG A C 1
ATOM 3394 O O . ARG A 1 435 ? -1.279 -3.361 18.938 1 94.5 435 ARG A O 1
ATOM 3401 N N . GLY A 1 436 ? -0.628 -5.207 17.828 1 94.88 436 GLY A N 1
ATOM 3402 C CA . GLY A 1 436 ? -1.832 -5.297 17.016 1 94.88 436 GLY A CA 1
ATOM 3403 C C . GLY A 1 436 ? -1.982 -6.633 16.312 1 94.88 436 GLY A C 1
ATOM 3404 O O . GLY A 1 436 ? -1.215 -7.562 16.562 1 94.88 436 GLY A O 1
ATOM 3405 N N . ARG A 1 437 ? -3.037 -6.758 15.531 1 93.38 437 ARG A N 1
ATOM 3406 C CA . ARG A 1 437 ? -3.275 -7.934 14.703 1 93.38 437 ARG A CA 1
ATOM 3407 C C . ARG A 1 437 ? -3.766 -7.527 13.312 1 93.38 437 ARG A C 1
ATOM 3409 O O . ARG A 1 437 ? -4.312 -6.438 13.133 1 93.38 437 ARG A O 1
ATOM 3416 N N . ILE A 1 438 ? -3.473 -8.383 12.375 1 90.94 438 ILE A N 1
ATOM 3417 C CA . ILE A 1 438 ? -3.924 -8.156 11.008 1 90.94 438 ILE A CA 1
ATOM 3418 C C . ILE A 1 438 ? -4.945 -9.219 10.609 1 90.94 438 ILE A C 1
ATOM 3420 O O . ILE A 1 438 ? -4.703 -10.414 10.797 1 90.94 438 ILE A O 1
ATOM 3424 N N . GLU A 1 439 ? -6.09 -8.742 10.172 1 85.75 439 GLU A N 1
ATOM 3425 C CA . GLU A 1 439 ? -7.133 -9.609 9.633 1 85.75 439 GLU A CA 1
ATOM 3426 C C . GLU A 1 439 ? -7.535 -9.18 8.227 1 85.75 439 GLU A C 1
ATOM 3428 O O . GLU A 1 439 ? -8.07 -8.086 8.039 1 85.75 439 GLU A O 1
ATOM 3433 N N . SER A 1 440 ? -7.336 -10.008 7.25 1 80.94 440 SER A N 1
ATOM 3434 C CA . SER A 1 440 ? -7.688 -9.719 5.863 1 80.94 440 SER A CA 1
ATOM 3435 C C . SER A 1 440 ? -7.062 -8.406 5.395 1 80.94 440 SER A C 1
ATOM 3437 O O . SER A 1 440 ? -7.73 -7.59 4.762 1 80.94 440 SER A O 1
ATOM 3439 N N . GLY A 1 441 ? -5.863 -8.148 5.926 1 85.31 441 GLY A N 1
ATOM 3440 C CA . GLY A 1 441 ? -5.121 -6.984 5.477 1 85.31 441 GLY A CA 1
ATOM 3441 C C . GLY A 1 441 ? -5.41 -5.742 6.297 1 85.31 441 GLY A C 1
ATOM 3442 O O . GLY A 1 441 ? -4.77 -4.703 6.102 1 85.31 441 GLY A O 1
ATOM 3443 N N . TYR A 1 442 ? -6.402 -5.832 7.211 1 90.75 442 TYR A N 1
ATOM 3444 C CA . TYR A 1 442 ? -6.738 -4.695 8.062 1 90.75 442 TYR A CA 1
ATOM 3445 C C . TYR A 1 442 ? -6 -4.773 9.391 1 90.75 442 TYR A C 1
ATOM 3447 O O . TYR A 1 442 ? -5.926 -5.84 10.008 1 90.75 442 TYR A O 1
ATOM 3455 N N . LEU A 1 443 ? -5.516 -3.65 9.828 1 94.19 443 LEU A N 1
ATOM 3456 C CA . LEU A 1 443 ? -4.773 -3.582 11.078 1 94.19 443 LEU A CA 1
ATOM 3457 C C . LEU A 1 443 ? -5.691 -3.195 12.234 1 94.19 443 LEU A C 1
ATOM 3459 O O . LEU A 1 443 ? -6.441 -2.221 12.141 1 94.19 443 LEU A O 1
ATOM 3463 N N . TYR A 1 444 ? -5.711 -4.008 13.227 1 92.62 444 TYR A N 1
ATOM 3464 C CA . TYR A 1 444 ? -6.398 -3.736 14.484 1 92.62 444 TYR A CA 1
ATOM 3465 C C . TYR A 1 444 ? -5.402 -3.488 15.609 1 92.62 444 TYR A C 1
ATOM 3467 O O . TYR A 1 444 ? -4.516 -4.309 15.852 1 92.62 444 TYR A O 1
ATOM 3475 N N . LEU A 1 445 ? -5.508 -2.352 16.234 1 93.56 445 LEU A N 1
ATOM 3476 C CA . LEU A 1 445 ? -4.621 -2.033 17.359 1 93.56 445 LEU A CA 1
ATOM 3477 C C . LEU A 1 445 ? -5.125 -2.67 18.641 1 93.56 445 LEU A C 1
ATOM 3479 O O . LEU A 1 445 ? -6.336 -2.762 18.875 1 93.56 445 LEU A O 1
ATOM 3483 N N . LEU A 1 446 ? -4.195 -3.182 19.375 1 88.06 446 LEU A N 1
ATOM 3484 C CA . LEU A 1 446 ? -4.551 -3.723 20.672 1 88.06 446 LEU A CA 1
ATOM 3485 C C . LEU A 1 446 ? -4.137 -2.77 21.797 1 88.06 446 LEU A C 1
ATOM 3487 O O . LEU A 1 446 ? -3.078 -2.143 21.719 1 88.06 446 LEU A O 1
ATOM 3491 N N . PRO A 1 447 ? -5.113 -2.533 22.594 1 70.25 447 PRO A N 1
ATOM 3492 C CA . PRO A 1 447 ? -4.785 -1.67 23.734 1 70.25 447 PRO A CA 1
ATOM 3493 C C . PRO A 1 447 ? -3.621 -2.203 24.562 1 70.25 447 PRO A C 1
ATOM 3495 O O . PRO A 1 447 ? -3.41 -3.418 24.625 1 70.25 447 PRO A O 1
ATOM 3498 N N . ASP A 1 448 ? -2.584 -1.413 24.953 1 56.09 448 ASP A N 1
ATOM 3499 C CA . ASP A 1 448 ? -1.566 -1.8 25.922 1 56.09 448 ASP A CA 1
ATOM 3500 C C . ASP A 1 448 ? -2.203 -2.398 27.172 1 56.09 448 ASP A C 1
ATOM 3502 O O . ASP A 1 448 ? -3.314 -2.023 27.547 1 56.09 448 ASP A O 1
ATOM 3506 N N . MET B 1 1 ? 14.984 -14.164 9.852 1 49.06 1 MET B N 1
ATOM 3507 C CA . MET B 1 1 ? 14.125 -14.422 8.695 1 49.06 1 MET B CA 1
ATOM 3508 C C . MET B 1 1 ? 14.656 -15.594 7.879 1 49.06 1 MET B C 1
ATOM 3510 O O . MET B 1 1 ? 15.852 -15.664 7.59 1 49.06 1 MET B O 1
ATOM 3514 N N . HIS B 1 2 ? 14.031 -16.688 7.93 1 69.31 2 HIS B N 1
ATOM 3515 C CA . HIS B 1 2 ? 14.398 -17.984 7.34 1 69.31 2 HIS B CA 1
ATOM 3516 C C . HIS B 1 2 ? 14.398 -17.906 5.816 1 69.31 2 HIS B C 1
ATOM 3518 O O . HIS B 1 2 ? 13.789 -17.016 5.234 1 69.31 2 HIS B O 1
ATOM 3524 N N . ASN B 1 3 ? 15.414 -18.469 5.266 1 86 3 ASN B N 1
ATOM 3525 C CA . ASN B 1 3 ? 15.414 -18.594 3.812 1 86 3 ASN B CA 1
ATOM 3526 C C . ASN B 1 3 ? 14.07 -19.062 3.283 1 86 3 ASN B C 1
ATOM 3528 O O . ASN B 1 3 ? 13.211 -19.5 4.055 1 86 3 ASN B O 1
ATOM 3532 N N . PHE B 1 4 ? 13.906 -18.891 2.012 1 88.94 4 PHE B N 1
ATOM 3533 C CA . PHE B 1 4 ? 12.594 -19.062 1.4 1 88.94 4 PHE B CA 1
ATOM 3534 C C . PHE B 1 4 ? 12.078 -20.484 1.604 1 88.94 4 PHE B C 1
ATOM 3536 O O . PHE B 1 4 ? 10.961 -20.688 2.08 1 88.94 4 PHE B O 1
ATOM 3543 N N . PRO B 1 5 ? 12.828 -21.5 1.355 1 89.38 5 PRO B N 1
ATOM 3544 C CA . PRO B 1 5 ? 12.312 -22.859 1.561 1 89.38 5 PRO B CA 1
ATOM 3545 C C . PRO B 1 5 ? 11.93 -23.125 3.014 1 89.38 5 PRO B C 1
ATOM 3547 O O . PRO B 1 5 ? 10.898 -23.75 3.277 1 89.38 5 PRO B O 1
ATOM 3550 N N . THR B 1 6 ? 12.766 -22.672 3.871 1 87.25 6 THR B N 1
ATOM 3551 C CA . THR B 1 6 ? 12.445 -22.859 5.281 1 87.25 6 THR B CA 1
ATOM 3552 C C . THR B 1 6 ? 11.156 -22.125 5.645 1 87.25 6 THR B C 1
ATOM 3554 O O . THR B 1 6 ? 10.344 -22.641 6.418 1 87.25 6 THR B O 1
ATOM 3557 N N . HIS B 1 7 ? 10.984 -21.016 5.027 1 85.12 7 HIS B N 1
ATOM 3558 C CA . HIS B 1 7 ? 9.828 -20.188 5.316 1 85.12 7 HIS B CA 1
ATOM 3559 C C . HIS B 1 7 ? 8.531 -20.891 4.953 1 85.12 7 HIS B C 1
ATOM 3561 O O . HIS B 1 7 ? 7.648 -21.062 5.801 1 85.12 7 HIS B O 1
ATOM 3567 N N . PHE B 1 8 ? 8.43 -21.375 3.762 1 87.5 8 PHE B N 1
ATOM 3568 C CA . PHE B 1 8 ? 7.148 -21.953 3.381 1 87.5 8 PHE B CA 1
ATOM 3569 C C . PHE B 1 8 ? 7.004 -23.375 3.936 1 87.5 8 PHE B C 1
ATOM 3571 O O . PHE B 1 8 ? 5.891 -23.828 4.207 1 87.5 8 PHE B O 1
ATOM 3578 N N . TRP B 1 9 ? 8.109 -24.016 4.137 1 88 9 TRP B N 1
ATOM 3579 C CA . TRP B 1 9 ? 8.039 -25.359 4.68 1 88 9 TRP B CA 1
ATOM 3580 C C . TRP B 1 9 ? 7.5 -25.344 6.105 1 88 9 TRP B C 1
ATOM 3582 O O . TRP B 1 9 ? 6.648 -26.172 6.461 1 88 9 TRP B O 1
ATOM 3592 N N . ARG B 1 10 ? 7.953 -24.453 6.918 1 86.81 10 ARG B N 1
ATOM 3593 C CA . ARG B 1 10 ? 7.445 -24.312 8.281 1 86.81 10 ARG B CA 1
ATOM 3594 C C . ARG B 1 10 ? 5.953 -23.984 8.273 1 86.81 10 ARG B C 1
ATOM 3596 O O . ARG B 1 10 ? 5.188 -24.547 9.062 1 86.81 10 ARG B O 1
ATOM 3603 N N . LYS B 1 11 ? 5.543 -23.156 7.449 1 89.25 11 LYS B N 1
ATOM 3604 C CA . LYS B 1 11 ? 4.129 -22.812 7.34 1 89.25 11 LYS B CA 1
ATOM 3605 C C . LYS B 1 11 ? 3.287 -24.031 6.984 1 89.25 11 LYS B C 1
ATOM 3607 O O . LYS B 1 11 ? 2.227 -24.25 7.574 1 89.25 11 LYS B O 1
ATOM 3612 N N . PHE B 1 12 ? 3.795 -24.797 6.035 1 93.19 12 PHE B N 1
ATOM 3613 C CA . PHE B 1 12 ? 3.045 -25.969 5.574 1 93.19 12 PHE B CA 1
ATOM 3614 C C . PHE B 1 12 ? 2.922 -27 6.676 1 93.19 12 PHE B C 1
ATOM 3616 O O . PHE B 1 12 ? 1.925 -27.734 6.75 1 93.19 12 PHE B O 1
ATOM 3623 N N . GLN B 1 13 ? 3.869 -27 7.562 1 90 13 GLN B N 1
ATOM 3624 C CA . GLN B 1 13 ? 3.77 -27.891 8.719 1 90 13 GLN B CA 1
ATOM 3625 C C . GLN B 1 13 ? 2.689 -27.406 9.688 1 90 13 GLN B C 1
ATOM 3627 O O . GLN B 1 13 ? 1.979 -28.219 10.281 1 90 13 GLN B O 1
ATOM 3632 N N . ASP B 1 14 ? 2.566 -26.156 9.766 1 88.62 14 ASP B N 1
ATOM 3633 C CA . ASP B 1 14 ? 1.539 -25.578 10.633 1 88.62 14 ASP B CA 1
ATOM 3634 C C . ASP B 1 14 ? 0.141 -25.859 10.086 1 88.62 14 ASP B C 1
ATOM 3636 O O . ASP B 1 14 ? -0.824 -25.953 10.844 1 88.62 14 ASP B O 1
ATOM 3640 N N . TYR B 1 15 ? 0.083 -26.031 8.734 1 92.25 15 TYR B N 1
ATOM 3641 C CA . TYR B 1 15 ? -1.186 -26.234 8.047 1 92.25 15 TYR B CA 1
ATOM 3642 C C . TYR B 1 15 ? -1.458 -27.719 7.836 1 92.25 15 TYR B C 1
ATOM 3644 O O . TYR B 1 15 ? -2.336 -28.094 7.055 1 92.25 15 TYR B O 1
ATOM 3652 N N . LYS B 1 16 ? -0.838 -28.578 8.477 1 94.31 16 LYS B N 1
ATOM 3653 C CA . LYS B 1 16 ? -0.726 -29.984 8.109 1 94.31 16 LYS B CA 1
ATOM 3654 C C . LYS B 1 16 ? -2.102 -30.625 7.969 1 94.31 16 LYS B C 1
ATOM 3656 O O . LYS B 1 16 ? -2.311 -31.484 7.098 1 94.31 16 LYS B O 1
ATOM 3661 N N . ASP B 1 17 ? -3.107 -30.234 8.75 1 95.25 17 ASP B N 1
ATOM 3662 C CA . ASP B 1 17 ? -4.398 -30.906 8.773 1 95.25 17 ASP B CA 1
ATOM 3663 C C . ASP B 1 17 ? -5.395 -30.234 7.84 1 95.25 17 ASP B C 1
ATOM 3665 O O . ASP B 1 17 ? -6.488 -30.75 7.605 1 95.25 17 ASP B O 1
ATOM 3669 N N . LEU B 1 18 ? -5.035 -29.109 7.305 1 95.75 18 LEU B N 1
ATOM 3670 C CA . LEU B 1 18 ? -5.898 -28.375 6.375 1 95.75 18 LEU B CA 1
ATOM 3671 C C . LEU B 1 18 ? -5.793 -28.969 4.969 1 95.75 18 LEU B C 1
ATOM 3673 O O . LEU B 1 18 ? -4.777 -29.562 4.617 1 95.75 18 LEU B O 1
ATOM 3677 N N . THR B 1 19 ? -6.844 -28.828 4.184 1 97.44 19 THR B N 1
ATOM 3678 C CA . THR B 1 19 ? -6.824 -29.234 2.785 1 97.44 19 THR B CA 1
ATOM 3679 C C . THR B 1 19 ? -5.965 -28.297 1.951 1 97.44 19 THR B C 1
ATOM 3681 O O . THR B 1 19 ? -6.098 -27.062 2.055 1 97.44 19 THR B O 1
ATOM 3684 N N . ALA B 1 20 ? -5.051 -28.875 1.144 1 97.75 20 ALA B N 1
ATOM 3685 C CA . ALA B 1 20 ? -4.176 -28.062 0.293 1 97.75 20 ALA B CA 1
ATOM 3686 C C . ALA B 1 20 ? -4.648 -28.094 -1.158 1 97.75 20 ALA B C 1
ATOM 3688 O O . ALA B 1 20 ? -4.855 -27.047 -1.771 1 97.75 20 ALA B O 1
ATOM 3689 N N . LEU B 1 21 ? -4.852 -29.297 -1.674 1 97.19 21 LEU B N 1
ATOM 3690 C CA . LEU B 1 21 ? -5.176 -29.469 -3.086 1 97.19 21 LEU B CA 1
ATOM 3691 C C . LEU B 1 21 ? -6.445 -30.297 -3.256 1 97.19 21 LEU B C 1
ATOM 3693 O O . LEU B 1 21 ? -6.668 -31.266 -2.518 1 97.19 21 LEU B O 1
ATOM 3697 N N . ALA B 1 22 ? -7.246 -29.922 -4.168 1 96 22 ALA B N 1
ATOM 3698 C CA . ALA B 1 22 ? -8.43 -30.688 -4.574 1 96 22 ALA B CA 1
ATOM 3699 C C . ALA B 1 22 ? -8.406 -30.969 -6.074 1 96 22 ALA B C 1
ATOM 3701 O O . ALA B 1 22 ? -8.172 -30.062 -6.879 1 96 22 ALA B O 1
ATOM 3702 N N . THR B 1 23 ? -8.578 -32.219 -6.441 1 94.38 23 THR B N 1
ATOM 3703 C CA . THR B 1 23 ? -8.641 -32.656 -7.832 1 94.38 23 THR B CA 1
ATOM 3704 C C . THR B 1 23 ? -9.805 -33.594 -8.047 1 94.38 23 THR B C 1
ATOM 3706 O O . THR B 1 23 ? -10.5 -33.969 -7.102 1 94.38 23 THR B O 1
ATOM 3709 N N . VAL B 1 24 ? -10.047 -33.875 -9.312 1 91.25 24 VAL B N 1
ATOM 3710 C CA . VAL B 1 24 ? -11.023 -34.906 -9.672 1 91.25 24 VAL B CA 1
ATOM 3711 C C . VAL B 1 24 ? -10.305 -36.125 -10.297 1 91.25 24 VAL B C 1
ATOM 3713 O O . VAL B 1 24 ? -9.523 -35.969 -11.234 1 91.25 24 VAL B O 1
ATOM 3716 N N . ASP B 1 25 ? -10.586 -37.281 -9.742 1 87.62 25 ASP B N 1
ATOM 3717 C CA . ASP B 1 25 ? -9.898 -38.469 -10.242 1 87.62 25 ASP B CA 1
ATOM 3718 C C . ASP B 1 25 ? -10.578 -39 -11.5 1 87.62 25 ASP B C 1
ATOM 3720 O O . ASP B 1 25 ? -11.516 -38.375 -12.008 1 87.62 25 ASP B O 1
ATOM 3724 N N . GLU B 1 26 ? -10.008 -40.031 -12.039 1 82.81 26 GLU B N 1
ATOM 3725 C CA . GLU B 1 26 ? -10.484 -40.625 -13.289 1 82.81 26 GLU B CA 1
ATOM 3726 C C . GLU B 1 26 ? -11.93 -41.094 -13.164 1 82.81 26 GLU B C 1
ATOM 3728 O O . GLU B 1 26 ? -12.633 -41.219 -14.172 1 82.81 26 GLU B O 1
ATOM 3733 N N . ARG B 1 27 ? -12.406 -41.438 -12.008 1 86.94 27 ARG B N 1
ATOM 3734 C CA . ARG B 1 27 ? -13.766 -41.906 -11.773 1 86.94 27 ARG B CA 1
ATOM 3735 C C . ARG B 1 27 ? -14.727 -40.75 -11.539 1 86.94 27 ARG B C 1
ATOM 3737 O O . ARG B 1 27 ? -15.898 -40.938 -11.227 1 86.94 27 ARG B O 1
ATOM 3744 N N . GLY B 1 28 ? -14.133 -39.5 -11.578 1 87 28 GLY B N 1
ATOM 3745 C CA . GLY B 1 28 ? -14.969 -38.344 -11.414 1 87 28 GLY B CA 1
ATOM 3746 C C . GLY B 1 28 ? -15.18 -37.969 -9.961 1 87 28 GLY B C 1
ATOM 3747 O O . GLY B 1 28 ? -16.047 -37.125 -9.641 1 87 28 GLY B O 1
ATOM 3748 N N . LYS B 1 29 ? -14.453 -38.531 -9.133 1 91.12 29 LYS B N 1
ATOM 3749 C CA . LYS B 1 29 ? -14.586 -38.25 -7.711 1 91.12 29 LYS B CA 1
ATOM 3750 C C . LYS B 1 29 ? -13.586 -37.188 -7.273 1 91.12 29 LYS B C 1
ATOM 3752 O O . LYS B 1 29 ? -12.43 -37.188 -7.703 1 91.12 29 LYS B O 1
ATOM 3757 N N . VAL B 1 30 ? -14.086 -36.344 -6.387 1 93.06 30 VAL B N 1
ATOM 3758 C CA . VAL B 1 30 ? -13.219 -35.281 -5.848 1 93.06 30 VAL B CA 1
ATOM 3759 C C . VAL B 1 30 ? -12.242 -35.906 -4.848 1 93.06 30 VAL B C 1
ATOM 3761 O O . VAL B 1 30 ? -12.641 -36.656 -3.953 1 93.06 30 VAL B O 1
ATOM 3764 N N . VAL B 1 31 ? -11.023 -35.656 -5.016 1 94.25 31 VAL B N 1
ATOM 3765 C CA . VAL B 1 31 ? -9.969 -36.062 -4.098 1 94.25 31 VAL B CA 1
ATOM 3766 C C . VAL B 1 31 ? -9.336 -34.844 -3.443 1 94.25 31 VAL B C 1
ATOM 3768 O O . VAL B 1 31 ? -8.812 -33.969 -4.133 1 94.25 31 VAL B O 1
ATOM 3771 N N . GLU B 1 32 ? -9.391 -34.812 -2.145 1 96 32 GLU B N 1
ATOM 3772 C CA . GLU B 1 32 ? -8.766 -33.75 -1.383 1 96 32 GLU B CA 1
ATOM 3773 C C . GLU B 1 32 ? -7.52 -34.219 -0.654 1 96 32 GLU B C 1
ATOM 3775 O O . GLU B 1 32 ? -7.531 -35.312 -0.051 1 96 32 GLU B O 1
ATOM 3780 N N . GLU B 1 33 ? -6.52 -33.469 -0.787 1 96.94 33 GLU B N 1
ATOM 3781 C CA . GLU B 1 33 ? -5.27 -33.781 -0.096 1 96.94 33 GLU B CA 1
ATOM 3782 C C . GLU B 1 33 ? -4.941 -32.719 0.941 1 96.94 33 GLU B C 1
ATOM 3784 O O . GLU B 1 33 ? -5.031 -31.516 0.658 1 96.94 33 GLU B O 1
ATOM 3789 N N . THR B 1 34 ? -4.586 -33.188 2.082 1 97.94 34 THR B N 1
ATOM 3790 C CA . THR B 1 34 ? -4.16 -32.281 3.129 1 97.94 34 THR B CA 1
ATOM 3791 C C . THR B 1 34 ? -2.752 -31.75 2.852 1 97.94 34 THR B C 1
ATOM 3793 O O . THR B 1 34 ? -2.039 -32.281 2.004 1 97.94 34 THR B O 1
ATOM 3796 N N . TYR B 1 35 ? -2.369 -30.641 3.527 1 97.75 35 TYR B N 1
ATOM 3797 C CA . TYR B 1 35 ? -1.005 -30.141 3.422 1 97.75 35 TYR B CA 1
ATOM 3798 C C . TYR B 1 35 ? 0.006 -31.203 3.82 1 97.75 35 TYR B C 1
ATOM 3800 O O . TYR B 1 35 ? 1.091 -31.297 3.24 1 97.75 35 TYR B O 1
ATOM 3808 N N . TRP B 1 36 ? -0.316 -32.031 4.742 1 96.62 36 TRP B N 1
ATOM 3809 C CA . TRP B 1 36 ? 0.564 -33.125 5.168 1 96.62 36 TRP B CA 1
ATOM 3810 C C . TRP B 1 36 ? 0.793 -34.125 4.031 1 96.62 36 TRP B C 1
ATOM 3812 O O . TRP B 1 36 ? 1.937 -34.469 3.715 1 96.62 36 TRP B O 1
ATOM 3822 N N . GLU B 1 37 ? -0.259 -34.594 3.463 1 96.38 37 GLU B N 1
ATOM 3823 C CA . GLU B 1 37 ? -0.161 -35.531 2.357 1 96.38 37 GLU B CA 1
ATOM 3824 C C . GLU B 1 37 ? 0.587 -34.938 1.174 1 96.38 37 GLU B C 1
ATOM 3826 O O . GLU B 1 37 ? 1.476 -35.562 0.603 1 96.38 37 GLU B O 1
ATOM 3831 N N . TRP B 1 38 ? 0.223 -33.719 0.855 1 96.75 38 TRP B N 1
ATOM 3832 C CA . TRP B 1 38 ? 0.812 -33.031 -0.287 1 96.75 38 TRP B CA 1
ATOM 3833 C C . TRP B 1 38 ? 2.303 -32.781 -0.072 1 96.75 38 TRP B C 1
ATOM 3835 O O . TRP B 1 38 ? 3.113 -33.062 -0.962 1 96.75 38 TRP B O 1
ATOM 3845 N N . THR B 1 39 ? 2.684 -32.344 1.105 1 95.25 39 THR B N 1
ATOM 3846 C CA . THR B 1 39 ? 4.078 -32 1.362 1 95.25 39 THR B CA 1
ATOM 3847 C C . THR B 1 39 ? 4.949 -33.25 1.388 1 95.25 39 THR B C 1
ATOM 3849 O O . THR B 1 39 ? 6.133 -33.188 1.048 1 95.25 39 THR B O 1
ATOM 3852 N N . ARG B 1 40 ? 4.383 -34.406 1.697 1 94 40 ARG B N 1
ATOM 3853 C CA . ARG B 1 40 ? 5.129 -35.656 1.624 1 94 40 ARG B CA 1
ATOM 3854 C C . ARG B 1 40 ? 5.492 -36 0.181 1 94 40 ARG B C 1
ATOM 3856 O O . ARG B 1 40 ? 6.602 -36.438 -0.093 1 94 40 ARG B O 1
ATOM 3863 N N . ARG B 1 41 ? 4.559 -35.75 -0.669 1 94.81 41 ARG B N 1
ATOM 3864 C CA . ARG B 1 41 ? 4.84 -35.969 -2.084 1 94.81 41 ARG B CA 1
ATOM 3865 C C . ARG B 1 41 ? 5.891 -35 -2.596 1 94.81 41 ARG B C 1
ATOM 3867 O O . ARG B 1 41 ? 6.801 -35.375 -3.33 1 94.81 41 ARG B O 1
ATOM 3874 N N . VAL B 1 42 ? 5.789 -33.75 -2.217 1 96.31 42 VAL B N 1
ATOM 3875 C CA . VAL B 1 42 ? 6.758 -32.75 -2.602 1 96.31 42 VAL B CA 1
ATOM 3876 C C . VAL B 1 42 ? 8.148 -33.125 -2.105 1 96.31 42 VAL B C 1
ATOM 3878 O O . VAL B 1 42 ? 9.133 -33 -2.836 1 96.31 42 VAL B O 1
ATOM 3881 N N . GLN B 1 43 ? 8.195 -33.625 -0.9 1 94.69 43 GLN B N 1
ATOM 3882 C CA . GLN B 1 43 ? 9.461 -34.062 -0.315 1 94.69 43 GLN B CA 1
ATOM 3883 C C . GLN B 1 43 ? 10.07 -35.219 -1.108 1 94.69 43 GLN B C 1
ATOM 3885 O O . GLN B 1 43 ? 11.273 -35.219 -1.372 1 94.69 43 GLN B O 1
ATOM 3890 N N . ARG B 1 44 ? 9.297 -36.188 -1.464 1 95.12 44 ARG B N 1
ATOM 3891 C CA . ARG B 1 44 ? 9.781 -37.312 -2.236 1 95.12 44 ARG B CA 1
ATOM 3892 C C . ARG B 1 44 ? 10.336 -36.875 -3.584 1 95.12 44 ARG B C 1
ATOM 3894 O O . ARG B 1 44 ? 11.406 -37.312 -4.004 1 95.12 44 ARG B O 1
ATOM 3901 N N . LEU B 1 45 ? 9.633 -36 -4.18 1 96.31 45 LEU B N 1
ATOM 3902 C CA . LEU B 1 45 ? 10.086 -35.469 -5.469 1 96.31 45 LEU B CA 1
ATOM 3903 C C . LEU B 1 45 ? 11.391 -34.688 -5.32 1 96.31 45 LEU B C 1
ATOM 3905 O O . LEU B 1 45 ? 12.281 -34.812 -6.164 1 96.31 45 LEU B O 1
ATOM 3909 N N . ALA B 1 46 ? 11.469 -33.906 -4.285 1 96.31 46 ALA B N 1
ATOM 3910 C CA . ALA B 1 46 ? 12.68 -33.125 -4.02 1 96.31 46 ALA B CA 1
ATOM 3911 C C . ALA B 1 46 ? 13.891 -34.062 -3.844 1 96.31 46 ALA B C 1
ATOM 3913 O O . ALA B 1 46 ? 14.945 -33.812 -4.43 1 96.31 46 ALA B O 1
ATOM 3914 N N . ILE B 1 47 ? 13.695 -35.156 -3.076 1 95.44 47 ILE B N 1
ATOM 3915 C CA . ILE B 1 47 ? 14.773 -36.094 -2.824 1 95.44 47 ILE B CA 1
ATOM 3916 C C . ILE B 1 47 ? 15.172 -36.781 -4.129 1 95.44 47 ILE B C 1
ATOM 3918 O O . ILE B 1 47 ? 16.359 -36.969 -4.402 1 95.44 47 ILE B O 1
ATOM 3922 N N . ALA B 1 48 ? 14.172 -37.125 -4.875 1 95.69 48 ALA B N 1
ATOM 3923 C CA . ALA B 1 48 ? 14.438 -37.75 -6.16 1 95.69 48 ALA B CA 1
ATOM 3924 C C . ALA B 1 48 ? 15.203 -36.812 -7.094 1 95.69 48 ALA B C 1
ATOM 3926 O O . ALA B 1 48 ? 16.125 -37.25 -7.785 1 95.69 48 ALA B O 1
ATOM 3927 N N . LEU B 1 49 ? 14.82 -35.594 -7.156 1 95.5 49 LEU B N 1
ATOM 3928 C CA . LEU B 1 49 ? 15.5 -34.594 -7.977 1 95.5 49 LEU B CA 1
ATOM 3929 C C . LEU B 1 49 ? 16.953 -34.438 -7.551 1 95.5 49 LEU B C 1
ATOM 3931 O O . LEU B 1 49 ? 17.859 -34.469 -8.391 1 95.5 49 LEU B O 1
ATOM 3935 N N . MET B 1 50 ? 17.188 -34.344 -6.297 1 94.12 50 MET B N 1
ATOM 3936 C CA . MET B 1 50 ? 18.531 -34.219 -5.77 1 94.12 50 MET B CA 1
ATOM 3937 C C . MET B 1 50 ? 19.391 -35.438 -6.164 1 94.12 50 MET B C 1
ATOM 3939 O O . MET B 1 50 ? 20.531 -35.25 -6.594 1 94.12 50 MET B O 1
ATOM 3943 N N . ASP B 1 51 ? 18.812 -36.531 -5.977 1 93.38 51 ASP B N 1
ATOM 3944 C CA . ASP B 1 51 ? 19.531 -37.781 -6.301 1 93.38 51 ASP B CA 1
ATOM 3945 C C . ASP B 1 51 ? 19.844 -37.844 -7.793 1 93.38 51 ASP B C 1
ATOM 3947 O O . ASP B 1 51 ? 20.859 -38.406 -8.195 1 93.38 51 ASP B O 1
ATOM 3951 N N . ALA B 1 52 ? 18.969 -37.25 -8.555 1 91.88 52 ALA B N 1
ATOM 3952 C CA . ALA B 1 52 ? 19.141 -37.281 -10.008 1 91.88 52 ALA B CA 1
ATOM 3953 C C . ALA B 1 52 ? 20.109 -36.188 -10.453 1 91.88 52 ALA B C 1
ATOM 3955 O O . ALA B 1 52 ? 20.406 -36.062 -11.641 1 91.88 52 ALA B O 1
ATOM 3956 N N . GLY B 1 53 ? 20.562 -35.344 -9.531 1 92.06 53 GLY B N 1
ATOM 3957 C CA . GLY B 1 53 ? 21.609 -34.375 -9.852 1 92.06 53 GLY B CA 1
ATOM 3958 C C . GLY B 1 53 ? 21.109 -32.938 -9.859 1 92.06 53 GLY B C 1
ATOM 3959 O O . GLY B 1 53 ? 21.828 -32.031 -10.281 1 92.06 53 GLY B O 1
ATOM 3960 N N . PHE B 1 54 ? 19.906 -32.719 -9.43 1 94.75 54 PHE B N 1
ATOM 3961 C CA . PHE B 1 54 ? 19.375 -31.375 -9.32 1 94.75 54 PHE B CA 1
ATOM 3962 C C . PHE B 1 54 ? 20 -30.656 -8.133 1 94.75 54 PHE B C 1
ATOM 3964 O O . PHE B 1 54 ? 19.891 -31.109 -6.992 1 94.75 54 PHE B O 1
ATOM 3971 N N . GLU B 1 55 ? 20.641 -29.531 -8.344 1 92.69 55 GLU B N 1
ATOM 3972 C CA . GLU B 1 55 ? 21.359 -28.797 -7.32 1 92.69 55 GLU B CA 1
ATOM 3973 C C . GLU B 1 55 ? 20.734 -27.422 -7.074 1 92.69 55 GLU B C 1
ATOM 3975 O O . GLU B 1 55 ? 20.016 -26.906 -7.934 1 92.69 55 GLU B O 1
ATOM 3980 N N . PRO B 1 56 ? 20.984 -26.891 -5.855 1 92.75 56 PRO B N 1
ATOM 3981 C CA . PRO B 1 56 ? 20.531 -25.516 -5.637 1 92.75 56 PRO B CA 1
ATOM 3982 C C . PRO B 1 56 ? 21.047 -24.547 -6.707 1 92.75 56 PRO B C 1
ATOM 3984 O O . PRO B 1 56 ? 22.203 -24.641 -7.137 1 92.75 56 PRO B O 1
ATOM 3987 N N . GLY B 1 57 ? 20.141 -23.703 -7.152 1 92 57 GLY B N 1
ATOM 3988 C CA . GLY B 1 57 ? 20.516 -22.734 -8.172 1 92 57 GLY B CA 1
ATOM 3989 C C . GLY B 1 57 ? 20.172 -23.203 -9.578 1 92 57 GLY B C 1
ATOM 3990 O O . GLY B 1 57 ? 20.172 -22.391 -10.516 1 92 57 GLY B O 1
ATOM 3991 N N . THR B 1 58 ? 19.875 -24.5 -9.719 1 95 58 THR B N 1
ATOM 3992 C CA . THR B 1 58 ? 19.5 -25.047 -11.023 1 95 58 THR B CA 1
ATOM 3993 C C . THR B 1 58 ? 18.141 -24.484 -11.461 1 95 58 THR B C 1
ATOM 3995 O O . THR B 1 58 ? 17.219 -24.359 -10.648 1 95 58 THR B O 1
ATOM 3998 N N . ARG B 1 59 ? 18.078 -24.141 -12.75 1 96.31 59 ARG B N 1
ATOM 3999 C CA . ARG B 1 59 ? 16.828 -23.609 -13.281 1 96.31 59 ARG B CA 1
ATOM 4000 C C . ARG B 1 59 ? 15.961 -24.734 -13.844 1 96.31 59 ARG B C 1
ATOM 4002 O O . ARG B 1 59 ? 16.438 -25.562 -14.617 1 96.31 59 ARG B O 1
ATOM 4009 N N . MET B 1 60 ? 14.758 -24.734 -13.43 1 97.56 60 MET B N 1
ATOM 4010 C CA . MET B 1 60 ? 13.719 -25.641 -13.906 1 97.56 60 MET B CA 1
ATOM 4011 C C . MET B 1 60 ? 12.742 -24.922 -14.828 1 97.56 60 MET B C 1
ATOM 4013 O O . MET B 1 60 ? 11.906 -24.141 -14.367 1 97.56 60 MET B O 1
ATOM 4017 N N . GLY B 1 61 ? 12.875 -25.188 -16.141 1 96.75 61 GLY B N 1
ATOM 4018 C CA . GLY B 1 61 ? 11.891 -24.688 -17.078 1 96.75 61 GLY B CA 1
ATOM 4019 C C . GLY B 1 61 ? 10.578 -25.453 -17.031 1 96.75 61 GLY B C 1
ATOM 4020 O O . GLY B 1 61 ? 10.555 -26.656 -17.312 1 96.75 61 GLY B O 1
ATOM 4021 N N . MET B 1 62 ? 9.516 -24.781 -16.672 1 96.31 62 MET B N 1
ATOM 4022 C CA . MET B 1 62 ? 8.195 -25.406 -16.578 1 96.31 62 MET B CA 1
ATOM 4023 C C . MET B 1 62 ? 7.363 -25.109 -17.812 1 96.31 62 MET B C 1
ATOM 4025 O O . MET B 1 62 ? 6.598 -24.141 -17.844 1 96.31 62 MET B O 1
ATOM 4029 N N . VAL B 1 63 ? 7.539 -26 -18.828 1 93.88 63 VAL B N 1
ATOM 4030 C CA . VAL B 1 63 ? 6.781 -25.844 -20.062 1 93.88 63 VAL B CA 1
ATOM 4031 C C . VAL B 1 63 ? 5.664 -26.891 -20.109 1 93.88 63 VAL B C 1
ATOM 4033 O O . VAL B 1 63 ? 5.613 -27.719 -21.031 1 93.88 63 VAL B O 1
ATOM 4036 N N . ALA B 1 64 ? 4.855 -26.969 -19.125 1 92.56 64 ALA B N 1
ATOM 4037 C CA . ALA B 1 64 ? 3.797 -27.969 -18.984 1 92.56 64 ALA B CA 1
ATOM 4038 C C . ALA B 1 64 ? 2.475 -27.312 -18.609 1 92.56 64 ALA B C 1
ATOM 4040 O O . ALA B 1 64 ? 2.455 -26.188 -18.109 1 92.56 64 ALA B O 1
ATOM 4041 N N . PRO B 1 65 ? 1.377 -27.984 -18.906 1 91.38 65 PRO B N 1
ATOM 4042 C CA . PRO B 1 65 ? 0.08 -27.438 -18.5 1 91.38 65 PRO B CA 1
ATOM 4043 C C . PRO B 1 65 ? -0.096 -27.391 -16.984 1 91.38 65 PRO B C 1
ATOM 4045 O O . PRO B 1 65 ? 0.512 -28.188 -16.266 1 91.38 65 PRO B O 1
ATOM 4048 N N . SER B 1 66 ? -0.969 -26.484 -16.594 1 92.69 66 SER B N 1
ATOM 4049 C CA . SER B 1 66 ? -1.279 -26.344 -15.18 1 92.69 66 SER B CA 1
ATOM 4050 C C . SER B 1 66 ? -1.926 -27.625 -14.633 1 92.69 66 SER B C 1
ATOM 4052 O O . SER B 1 66 ? -2.674 -28.297 -15.344 1 92.69 66 SER B O 1
ATOM 4054 N N . GLY B 1 67 ? -1.675 -27.875 -13.375 1 93.38 67 GLY B N 1
ATOM 4055 C CA . GLY B 1 67 ? -2.219 -29.047 -12.695 1 93.38 67 GLY B CA 1
ATOM 4056 C C . GLY B 1 67 ? -1.502 -29.375 -11.398 1 93.38 67 GLY B C 1
ATOM 4057 O O . GLY B 1 67 ? -0.59 -28.656 -10.992 1 93.38 67 GLY B O 1
ATOM 4058 N N . ARG B 1 68 ? -1.964 -30.422 -10.812 1 94.31 68 ARG B N 1
ATOM 4059 C CA . ARG B 1 68 ? -1.401 -30.828 -9.523 1 94.31 68 ARG B CA 1
ATOM 4060 C C . ARG B 1 68 ? 0.089 -31.125 -9.648 1 94.31 68 ARG B C 1
ATOM 4062 O O . ARG B 1 68 ? 0.885 -30.688 -8.805 1 94.31 68 ARG B O 1
ATOM 4069 N N . GLU B 1 69 ? 0.46 -31.797 -10.656 1 94.31 69 GLU B N 1
ATOM 4070 C CA . GLU B 1 69 ? 1.847 -32.219 -10.859 1 94.31 69 GLU B CA 1
ATOM 4071 C C . GLU B 1 69 ? 2.756 -31 -11.055 1 94.31 69 GLU B C 1
ATOM 4073 O O . GLU B 1 69 ? 3.906 -31 -10.609 1 94.31 69 GLU B O 1
ATOM 4078 N N . TRP B 1 70 ? 2.232 -30.016 -11.781 1 95.69 70 TRP B N 1
ATOM 4079 C CA . TRP B 1 70 ? 2.959 -28.766 -11.945 1 95.69 70 TRP B CA 1
ATOM 4080 C C . TRP B 1 70 ? 3.266 -28.141 -10.594 1 95.69 70 TRP B C 1
ATOM 4082 O O . TRP B 1 70 ? 4.402 -27.734 -10.336 1 95.69 70 TRP B O 1
ATOM 4092 N N . ILE B 1 71 ? 2.277 -28.125 -9.719 1 97.12 71 ILE B N 1
ATOM 4093 C CA . ILE B 1 71 ? 2.414 -27.547 -8.383 1 97.12 71 ILE B CA 1
ATOM 4094 C C . ILE B 1 71 ? 3.43 -28.344 -7.578 1 97.12 71 ILE B C 1
ATOM 4096 O O . ILE B 1 71 ? 4.293 -27.766 -6.91 1 97.12 71 ILE B O 1
ATOM 4100 N N . ASP B 1 72 ? 3.344 -29.672 -7.691 1 96.69 72 ASP B N 1
ATOM 4101 C CA . ASP B 1 72 ? 4.266 -30.547 -6.973 1 96.69 72 ASP B CA 1
ATOM 4102 C C . ASP B 1 72 ? 5.715 -30.234 -7.332 1 96.69 72 ASP B C 1
ATOM 4104 O O . ASP B 1 72 ? 6.551 -30.047 -6.449 1 96.69 72 ASP B O 1
ATOM 4108 N N . LEU B 1 73 ? 5.918 -30.125 -8.578 1 96.88 73 LEU B N 1
ATOM 4109 C CA . LEU B 1 73 ? 7.285 -29.922 -9.047 1 96.88 73 LEU B CA 1
ATOM 4110 C C . LEU B 1 73 ? 7.777 -28.516 -8.734 1 96.88 73 LEU B C 1
ATOM 4112 O O . LEU B 1 73 ? 8.961 -28.328 -8.453 1 96.88 73 LEU B O 1
ATOM 4116 N N . ALA B 1 74 ? 6.93 -27.594 -8.844 1 97.88 74 ALA B N 1
ATOM 4117 C CA . ALA B 1 74 ? 7.312 -26.219 -8.523 1 97.88 74 ALA B CA 1
ATOM 4118 C C . ALA B 1 74 ? 7.812 -26.109 -7.086 1 97.88 74 ALA B C 1
ATOM 4120 O O . ALA B 1 74 ? 8.891 -25.562 -6.84 1 97.88 74 ALA B O 1
ATOM 4121 N N . PHE B 1 75 ? 7.078 -26.672 -6.16 1 98 75 PHE B N 1
ATOM 4122 C CA . PHE B 1 75 ? 7.461 -26.562 -4.758 1 98 75 PHE B CA 1
ATOM 4123 C C . PHE B 1 75 ? 8.633 -27.484 -4.441 1 98 75 PHE B C 1
ATOM 4125 O O . PHE B 1 75 ? 9.469 -27.156 -3.588 1 98 75 PHE B O 1
ATOM 4132 N N . ALA B 1 76 ? 8.703 -28.641 -5.145 1 97.44 76 ALA B N 1
ATOM 4133 C CA . ALA B 1 76 ? 9.891 -29.484 -4.992 1 97.44 76 ALA B CA 1
ATOM 4134 C C . ALA B 1 76 ? 11.148 -28.75 -5.445 1 97.44 76 ALA B C 1
ATOM 4136 O O . ALA B 1 76 ? 12.188 -28.812 -4.785 1 97.44 76 ALA B O 1
ATOM 4137 N N . THR B 1 77 ? 11.055 -28.062 -6.562 1 97.56 77 THR B N 1
ATOM 4138 C CA . THR B 1 77 ? 12.156 -27.25 -7.086 1 97.56 77 THR B CA 1
ATOM 4139 C C . THR B 1 77 ? 12.594 -26.219 -6.062 1 97.56 77 THR B C 1
ATOM 4141 O O . THR B 1 77 ? 13.781 -26.078 -5.77 1 97.56 77 THR B O 1
ATOM 4144 N N . TRP B 1 78 ? 11.648 -25.516 -5.488 1 97.06 78 TRP B N 1
ATOM 4145 C CA . TRP B 1 78 ? 11.938 -24.484 -4.504 1 97.06 78 TRP B CA 1
ATOM 4146 C C . TRP B 1 78 ? 12.523 -25.094 -3.23 1 97.06 78 TRP B C 1
ATOM 4148 O O . TRP B 1 78 ? 13.398 -24.5 -2.598 1 97.06 78 TRP B O 1
ATOM 4158 N N . LEU B 1 79 ? 12.016 -26.25 -2.908 1 95.25 79 LEU B N 1
ATOM 4159 C CA . LEU B 1 79 ? 12.469 -26.906 -1.685 1 95.25 79 LEU B CA 1
ATOM 4160 C C . LEU B 1 79 ? 13.953 -27.234 -1.765 1 95.25 79 LEU B C 1
ATOM 4162 O O . LEU B 1 79 ? 14.672 -27.156 -0.765 1 95.25 79 LEU B O 1
ATOM 4166 N N . VAL B 1 80 ? 14.438 -27.609 -2.955 1 94.69 80 VAL B N 1
ATOM 4167 C CA . VAL B 1 80 ? 15.836 -27.984 -3.148 1 94.69 80 VAL B CA 1
ATOM 4168 C C . VAL B 1 80 ? 16.672 -26.734 -3.418 1 94.69 80 VAL B C 1
ATOM 4170 O O . VAL B 1 80 ? 17.891 -26.828 -3.574 1 94.69 80 VAL B O 1
ATOM 4173 N N . GLY B 1 81 ? 16.047 -25.562 -3.504 1 95.19 81 GLY B N 1
ATOM 4174 C CA . GLY B 1 81 ? 16.766 -24.328 -3.748 1 95.19 81 GLY B CA 1
ATOM 4175 C C . GLY B 1 81 ? 16.906 -24 -5.223 1 95.19 81 GLY B C 1
ATOM 4176 O O . GLY B 1 81 ? 17.766 -23.188 -5.605 1 95.19 81 GLY B O 1
ATOM 4177 N N . GLY B 1 82 ? 16.156 -24.641 -5.996 1 96.94 82 GLY B N 1
ATOM 4178 C CA . GLY B 1 82 ? 16.203 -24.391 -7.43 1 96.94 82 GLY B CA 1
ATOM 4179 C C . GLY B 1 82 ? 15.453 -23.141 -7.836 1 96.94 82 GLY B C 1
ATOM 4180 O O . GLY B 1 82 ? 14.805 -22.5 -7.004 1 96.94 82 GLY B O 1
ATOM 4181 N N . CYS B 1 83 ? 15.594 -22.797 -9.109 1 97.62 83 CYS B N 1
ATOM 4182 C CA . CYS B 1 83 ? 14.969 -21.625 -9.688 1 97.62 83 CYS B CA 1
ATOM 4183 C C . CYS B 1 83 ? 13.883 -22.016 -10.68 1 97.62 83 CYS B C 1
ATOM 4185 O O . CYS B 1 83 ? 14.148 -22.719 -11.656 1 97.62 83 CYS B O 1
ATOM 4187 N N . LEU B 1 84 ? 12.719 -21.562 -10.375 1 98.06 84 LEU B N 1
ATOM 4188 C CA . LEU B 1 84 ? 11.57 -21.875 -11.211 1 98.06 84 LEU B CA 1
ATOM 4189 C C . LEU B 1 84 ? 11.469 -20.922 -12.391 1 98.06 84 LEU B C 1
ATOM 4191 O O . LEU B 1 84 ? 11.578 -19.703 -12.219 1 98.06 84 LEU B O 1
ATOM 4195 N N . VAL B 1 85 ? 11.266 -21.469 -13.625 1 97.06 85 VAL B N 1
ATOM 4196 C CA . VAL B 1 85 ? 11.086 -20.688 -14.844 1 97.06 85 VAL B CA 1
ATOM 4197 C C . VAL B 1 85 ? 9.789 -21.109 -15.531 1 97.06 85 VAL B C 1
ATOM 4199 O O . VAL B 1 85 ? 9.805 -21.906 -16.484 1 97.06 85 VAL B O 1
ATOM 4202 N N . PRO B 1 86 ? 8.688 -20.484 -15.156 1 96.38 86 PRO B N 1
ATOM 4203 C CA . PRO B 1 86 ? 7.41 -20.844 -15.773 1 96.38 86 PRO B CA 1
ATOM 4204 C C . PRO B 1 86 ? 7.266 -20.266 -17.188 1 96.38 86 PRO B C 1
ATOM 4206 O O . PRO B 1 86 ? 7.539 -19.094 -17.406 1 96.38 86 PRO B O 1
ATOM 4209 N N . ILE B 1 87 ? 6.887 -21.125 -18.109 1 93.12 87 ILE B N 1
ATOM 4210 C CA . ILE B 1 87 ? 6.613 -20.734 -19.484 1 93.12 87 ILE B CA 1
ATOM 4211 C C . ILE B 1 87 ? 5.316 -21.391 -19.969 1 93.12 87 ILE B C 1
ATOM 4213 O O . ILE B 1 87 ? 5.109 -22.594 -19.766 1 93.12 87 ILE B O 1
ATOM 4217 N N . ARG B 1 88 ? 4.504 -20.594 -20.625 1 90 88 ARG B N 1
ATOM 4218 C CA . ARG B 1 88 ? 3.264 -21.141 -21.172 1 90 88 ARG B CA 1
ATOM 4219 C C . ARG B 1 88 ? 3.553 -22.203 -22.234 1 90 88 ARG B C 1
ATOM 4221 O O . ARG B 1 88 ? 4.398 -22 -23.094 1 90 88 ARG B O 1
ATOM 4228 N N . PRO B 1 89 ? 2.818 -23.266 -22.156 1 83.5 89 PRO B N 1
ATOM 4229 C CA . PRO B 1 89 ? 3.119 -24.359 -23.078 1 83.5 89 PRO B CA 1
ATOM 4230 C C . PRO B 1 89 ? 2.619 -24.094 -24.5 1 83.5 89 PRO B C 1
ATOM 4232 O O . PRO B 1 89 ? 3.033 -24.766 -25.438 1 83.5 89 PRO B O 1
ATOM 4235 N N . ASP B 1 90 ? 1.727 -23.203 -24.719 1 78.5 90 ASP B N 1
ATOM 4236 C CA . ASP B 1 90 ? 1.12 -23.016 -26.031 1 78.5 90 ASP B CA 1
ATOM 4237 C C . ASP B 1 90 ? 1.897 -21.984 -26.859 1 78.5 90 ASP B C 1
ATOM 4239 O O . ASP B 1 90 ? 1.432 -21.531 -27.906 1 78.5 90 ASP B O 1
ATOM 4243 N N . ARG B 1 91 ? 3.057 -21.75 -26.453 1 74.56 91 ARG B N 1
ATOM 4244 C CA . ARG B 1 91 ? 3.867 -20.766 -27.188 1 74.56 91 ARG B CA 1
ATOM 4245 C C . ARG B 1 91 ? 4.641 -21.438 -28.312 1 74.56 91 ARG B C 1
ATOM 4247 O O . ARG B 1 91 ? 4.754 -22.656 -28.359 1 74.56 91 ARG B O 1
ATOM 4254 N N . GLN B 1 92 ? 5.113 -20.484 -29.125 1 79 92 GLN B N 1
ATOM 4255 C CA . GLN B 1 92 ? 5.918 -20.953 -30.25 1 79 92 GLN B CA 1
ATOM 4256 C C . GLN B 1 92 ? 7.195 -21.641 -29.75 1 79 92 GLN B C 1
ATOM 4258 O O . GLN B 1 92 ? 7.828 -21.156 -28.812 1 79 92 GLN B O 1
ATOM 4263 N N . ARG B 1 93 ? 7.453 -22.703 -30.484 1 84.5 93 ARG B N 1
ATOM 4264 C CA . ARG B 1 93 ? 8.617 -23.516 -30.156 1 84.5 93 ARG B CA 1
ATOM 4265 C C . ARG B 1 93 ? 9.875 -22.672 -30.062 1 84.5 93 ARG B C 1
ATOM 4267 O O . ARG B 1 93 ? 10.609 -22.734 -29.078 1 84.5 93 ARG B O 1
ATOM 4274 N N . SER B 1 94 ? 10.055 -21.844 -31.078 1 84.19 94 SER B N 1
ATOM 4275 C CA . SER B 1 94 ? 11.289 -21.062 -31.156 1 84.19 94 SER B CA 1
ATOM 4276 C C . SER B 1 94 ? 11.414 -20.109 -29.984 1 84.19 94 SER B C 1
ATOM 4278 O O . SER B 1 94 ? 12.484 -19.969 -29.391 1 84.19 94 SER B O 1
ATOM 4280 N N . THR B 1 95 ? 10.328 -19.5 -29.672 1 85.56 95 THR B N 1
ATOM 4281 C CA . THR B 1 95 ? 10.336 -18.531 -28.578 1 85.56 95 THR B CA 1
ATOM 4282 C C . THR B 1 95 ? 10.547 -19.234 -27.25 1 85.56 95 THR B C 1
ATOM 4284 O O . THR B 1 95 ? 11.273 -18.719 -26.391 1 85.56 95 THR B O 1
ATOM 4287 N N . THR B 1 96 ? 9.93 -20.328 -27.094 1 89.25 96 THR B N 1
ATOM 4288 C CA . THR B 1 96 ? 10.078 -21.125 -25.859 1 89.25 96 THR B CA 1
ATOM 4289 C C . THR B 1 96 ? 11.523 -21.562 -25.672 1 89.25 96 THR B C 1
ATOM 4291 O O . THR B 1 96 ? 12.086 -21.406 -24.594 1 89.25 96 THR B O 1
ATOM 4294 N N . LEU B 1 97 ? 12.125 -22.016 -26.734 1 87.25 97 LEU B N 1
ATOM 4295 C CA . LEU B 1 97 ? 13.5 -22.516 -26.656 1 87.25 97 LEU B CA 1
ATOM 4296 C C . LEU B 1 97 ? 14.469 -21.359 -26.406 1 87.25 97 LEU B C 1
ATOM 4298 O O . LEU B 1 97 ? 15.453 -21.531 -25.688 1 87.25 97 LEU B O 1
ATOM 4302 N N . ARG B 1 98 ? 14.188 -20.281 -26.969 1 87.38 98 ARG B N 1
ATOM 4303 C CA . ARG B 1 98 ? 15.031 -19.125 -26.75 1 87.38 98 ARG B CA 1
ATOM 4304 C C . ARG B 1 98 ? 14.961 -18.672 -25.297 1 87.38 98 ARG B C 1
ATOM 4306 O O . ARG B 1 98 ? 15.984 -18.328 -24.688 1 87.38 98 ARG B O 1
ATOM 4313 N N . ALA B 1 99 ? 13.781 -18.625 -24.766 1 89.88 99 ALA B N 1
ATOM 4314 C CA . ALA B 1 99 ? 13.594 -18.234 -23.359 1 89.88 99 ALA B CA 1
ATOM 4315 C C . ALA B 1 99 ? 14.328 -19.188 -22.438 1 89.88 99 ALA B C 1
ATOM 4317 O O . ALA B 1 99 ? 15.016 -18.75 -21.5 1 89.88 99 ALA B O 1
ATOM 4318 N N . LEU B 1 100 ? 14.234 -20.453 -22.734 1 89.69 100 LEU B N 1
ATOM 4319 C CA . LEU B 1 100 ? 14.891 -21.469 -21.922 1 89.69 100 LEU B CA 1
ATOM 4320 C C . LEU B 1 100 ? 16.406 -21.344 -22.016 1 89.69 100 LEU B C 1
ATOM 4322 O O . LEU B 1 100 ? 17.109 -21.406 -21 1 89.69 100 LEU B O 1
ATOM 4326 N N . ALA B 1 101 ? 16.844 -21.141 -23.156 1 87.62 101 ALA B N 1
ATOM 4327 C CA . ALA B 1 101 ? 18.281 -20.984 -23.375 1 87.62 101 ALA B CA 1
ATOM 4328 C C . ALA B 1 101 ? 18.828 -19.75 -22.656 1 87.62 101 ALA B C 1
ATOM 4330 O O . ALA B 1 101 ? 19.922 -19.781 -22.094 1 87.62 101 ALA B O 1
ATOM 4331 N N . ARG B 1 102 ? 18.078 -18.75 -22.656 1 88.5 102 ARG B N 1
ATOM 4332 C CA . ARG B 1 102 ? 18.5 -17.5 -22.062 1 88.5 102 ARG B CA 1
ATOM 4333 C C . ARG B 1 102 ? 18.594 -17.625 -20.547 1 88.5 102 ARG B C 1
ATOM 4335 O O . ARG B 1 102 ? 19.391 -16.922 -19.906 1 88.5 102 ARG B O 1
ATOM 4342 N N . THR B 1 103 ? 17.797 -18.484 -20 1 90.94 103 THR B N 1
ATOM 4343 C CA . THR B 1 103 ? 17.828 -18.656 -18.562 1 90.94 103 THR B CA 1
ATOM 4344 C C . THR B 1 103 ? 18.844 -19.734 -18.156 1 90.94 103 THR B C 1
ATOM 4346 O O . THR B 1 103 ? 19.125 -19.922 -16.984 1 90.94 103 THR B O 1
ATOM 4349 N N . GLY B 1 104 ? 19.359 -20.438 -19.188 1 89.12 104 GLY B N 1
ATOM 4350 C CA . GLY B 1 104 ? 20.266 -21.547 -18.891 1 89.12 104 GLY B CA 1
ATOM 4351 C C . GLY B 1 104 ? 19.578 -22.688 -18.188 1 89.12 104 GLY B C 1
ATOM 4352 O O . GLY B 1 104 ? 20.203 -23.375 -17.359 1 89.12 104 GLY B O 1
ATOM 4353 N N . ALA B 1 105 ? 18.359 -22.875 -18.406 1 92.06 105 ALA B N 1
ATOM 4354 C CA . ALA B 1 105 ? 17.641 -23.984 -17.781 1 92.06 105 ALA B CA 1
ATOM 4355 C C . ALA B 1 105 ? 18.25 -25.328 -18.172 1 92.06 105 ALA B C 1
ATOM 4357 O O . ALA B 1 105 ? 18.547 -25.562 -19.344 1 92.06 105 ALA B O 1
ATOM 4358 N N . GLU B 1 106 ? 18.391 -26.125 -17.203 1 92.75 106 GLU B N 1
ATOM 4359 C CA . GLU B 1 106 ? 19 -27.438 -17.406 1 92.75 106 GLU B CA 1
ATOM 4360 C C . GLU B 1 106 ? 17.969 -28.547 -17.297 1 92.75 106 GLU B C 1
ATOM 4362 O O . GLU B 1 106 ? 18.203 -29.672 -17.75 1 92.75 106 GLU B O 1
ATOM 4367 N N . TRP B 1 107 ? 16.984 -28.234 -16.609 1 95.38 107 TRP B N 1
ATOM 4368 C CA . TRP B 1 107 ? 15.859 -29.156 -16.453 1 95.38 107 TRP B CA 1
ATOM 4369 C C . TRP B 1 107 ? 14.586 -28.578 -17.062 1 95.38 107 TRP B C 1
ATOM 4371 O O . TRP B 1 107 ? 14.266 -27.406 -16.844 1 95.38 107 TRP B O 1
ATOM 4381 N N . ILE B 1 108 ? 13.93 -29.375 -17.891 1 95.19 108 ILE B N 1
ATOM 4382 C CA . ILE B 1 108 ? 12.727 -28.891 -18.578 1 95.19 108 ILE B CA 1
ATOM 4383 C C . ILE B 1 108 ? 11.578 -29.875 -18.328 1 95.19 108 ILE B C 1
ATOM 4385 O O . ILE B 1 108 ? 11.742 -31.094 -18.5 1 95.19 108 ILE B O 1
ATOM 4389 N N . VAL B 1 109 ? 10.477 -29.344 -17.906 1 95.31 109 VAL B N 1
ATOM 4390 C CA . VAL B 1 109 ? 9.281 -30.141 -17.672 1 95.31 109 VAL B CA 1
ATOM 4391 C C . VAL B 1 109 ? 8.312 -29.969 -18.844 1 95.31 109 VAL B C 1
ATOM 4393 O O . VAL B 1 109 ? 8.008 -28.859 -19.25 1 95.31 109 VAL B O 1
ATOM 4396 N N . VAL B 1 110 ? 7.863 -31.031 -19.375 1 92 110 VAL B N 1
ATOM 4397 C CA . VAL B 1 110 ? 6.891 -31.047 -20.469 1 92 110 VAL B CA 1
ATOM 4398 C C . VAL B 1 110 ? 5.727 -31.969 -20.109 1 92 110 VAL B C 1
ATOM 4400 O O . VAL B 1 110 ? 5.82 -32.75 -19.156 1 92 110 VAL B O 1
ATOM 4403 N N . ARG B 1 111 ? 4.703 -31.828 -20.828 1 90 111 ARG B N 1
ATOM 4404 C CA . ARG B 1 111 ? 3.533 -32.656 -20.562 1 90 111 ARG B CA 1
ATOM 4405 C C . ARG B 1 111 ? 3.83 -34.125 -20.828 1 90 111 ARG B C 1
ATOM 4407 O O . ARG B 1 111 ? 3.555 -35 -19.984 1 90 111 ARG B O 1
ATOM 4414 N N . ASP B 1 112 ? 4.34 -34.375 -22.094 1 87.69 112 ASP B N 1
ATOM 4415 C CA . ASP B 1 112 ? 4.555 -35.75 -22.547 1 87.69 112 ASP B CA 1
ATOM 4416 C C . ASP B 1 112 ? 5.594 -35.781 -23.672 1 87.69 112 ASP B C 1
ATOM 4418 O O . ASP B 1 112 ? 6.254 -34.781 -23.953 1 87.69 112 ASP B O 1
ATOM 4422 N N . ALA B 1 113 ? 5.68 -36.938 -24.219 1 82.19 113 ALA B N 1
ATOM 4423 C CA . ALA B 1 113 ? 6.688 -37.188 -25.25 1 82.19 113 ALA B CA 1
ATOM 4424 C C . ALA B 1 113 ? 6.383 -36.344 -26.5 1 82.19 113 ALA B C 1
ATOM 4426 O O . ALA B 1 113 ? 7.301 -35.906 -27.203 1 82.19 113 ALA B O 1
ATOM 4427 N N . ASP B 1 114 ? 5.141 -36.156 -26.734 1 83.31 114 ASP B N 1
ATOM 4428 C CA . ASP B 1 114 ? 4.754 -35.406 -27.906 1 83.31 114 ASP B CA 1
ATOM 4429 C C . ASP B 1 114 ? 5.242 -33.938 -27.797 1 83.31 114 ASP B C 1
ATOM 4431 O O . ASP B 1 114 ? 5.738 -33.375 -28.781 1 83.31 114 ASP B O 1
ATOM 4435 N N . GLU B 1 115 ? 5.047 -33.438 -26.688 1 85.25 115 GLU B N 1
ATOM 4436 C CA . GLU B 1 115 ? 5.512 -32.062 -26.469 1 85.25 115 GLU B CA 1
ATOM 4437 C C . GLU B 1 115 ? 7.035 -31.984 -26.516 1 85.25 115 GLU B C 1
ATOM 4439 O O . GLU B 1 115 ? 7.594 -30.984 -26.969 1 85.25 115 GLU B O 1
ATOM 4444 N N . TRP B 1 116 ? 7.648 -32.906 -26.031 1 86 116 TRP B N 1
ATOM 4445 C CA . TRP B 1 116 ? 9.102 -32.969 -26.125 1 86 116 TRP B CA 1
ATOM 4446 C C . TRP B 1 116 ? 9.562 -33.031 -27.578 1 86 116 TRP B C 1
ATOM 4448 O O . TRP B 1 116 ? 10.5 -32.312 -27.953 1 86 116 TRP B O 1
ATOM 4458 N N . GLU B 1 117 ? 8.938 -33.812 -28.297 1 83.44 117 GLU B N 1
ATOM 4459 C CA . GLU B 1 117 ? 9.266 -33.938 -29.719 1 83.44 117 GLU B CA 1
ATOM 4460 C C . GLU B 1 117 ? 9.031 -32.594 -30.438 1 83.44 117 GLU B C 1
ATOM 4462 O O . GLU B 1 117 ? 9.797 -32.219 -31.328 1 83.44 117 GLU B O 1
ATOM 4467 N N . TYR B 1 118 ? 7.988 -32.062 -30.016 1 85.44 118 TYR B N 1
ATOM 4468 C CA . TYR B 1 118 ? 7.691 -30.75 -30.594 1 85.44 118 TYR B CA 1
ATOM 4469 C C . TYR B 1 118 ? 8.828 -29.781 -30.328 1 85.44 118 TYR B C 1
ATOM 4471 O O . TYR B 1 118 ? 9.273 -29.078 -31.234 1 85.44 118 TYR B O 1
ATOM 4479 N N . LEU B 1 119 ? 9.32 -29.719 -29.156 1 85.62 119 LEU B N 1
ATOM 4480 C CA . LEU B 1 119 ? 10.383 -28.797 -28.781 1 85.62 119 LEU B CA 1
ATOM 4481 C C . LEU B 1 119 ? 11.703 -29.203 -29.438 1 85.62 119 LEU B C 1
ATOM 4483 O O . LEU B 1 119 ? 12.516 -28.344 -29.781 1 85.62 119 LEU B O 1
ATOM 4487 N N . ARG B 1 120 ? 11.859 -30.422 -29.562 1 78.69 120 ARG B N 1
ATOM 4488 C CA . ARG B 1 120 ? 13.07 -30.938 -30.203 1 78.69 120 ARG B CA 1
ATOM 4489 C C . ARG B 1 120 ? 13.102 -30.594 -31.688 1 78.69 120 ARG B C 1
ATOM 4491 O O . ARG B 1 120 ? 14.156 -30.281 -32.219 1 78.69 120 ARG B O 1
ATOM 4498 N N . GLY B 1 121 ? 11.953 -30.5 -32.312 1 75.94 121 GLY B N 1
ATOM 4499 C CA . GLY B 1 121 ? 11.859 -30.203 -33.719 1 75.94 121 GLY B CA 1
ATOM 4500 C C . GLY B 1 121 ? 12.492 -31.281 -34.594 1 75.94 121 GLY B C 1
ATOM 4501 O O . GLY B 1 121 ? 13.062 -32.25 -34.094 1 75.94 121 GLY B O 1
ATOM 4502 N N . LYS B 1 122 ? 12.242 -31.188 -36 1 59.84 122 LYS B N 1
ATOM 4503 C CA . LYS B 1 122 ? 12.695 -32.156 -37.031 1 59.84 122 LYS B CA 1
ATOM 4504 C C . LYS B 1 122 ? 14.219 -32.25 -37.031 1 59.84 122 LYS B C 1
ATOM 4506 O O . LYS B 1 122 ? 14.766 -33.344 -37.25 1 59.84 122 LYS B O 1
ATOM 4511 N N . ASN B 1 123 ? 14.773 -31.203 -37.094 1 52.12 123 ASN B N 1
ATOM 4512 C CA . ASN B 1 123 ? 16.234 -31.188 -37.188 1 52.12 123 ASN B CA 1
ATOM 4513 C C . ASN B 1 123 ? 16.859 -31.078 -35.781 1 52.12 123 ASN B C 1
ATOM 4515 O O . ASN B 1 123 ? 18.047 -30.734 -35.656 1 52.12 123 ASN B O 1
ATOM 4519 N N . GLY B 1 124 ? 16.188 -31.094 -34.594 1 55.62 124 GLY B N 1
ATOM 4520 C CA . GLY B 1 124 ? 16.141 -30.234 -33.438 1 55.62 124 GLY B CA 1
ATOM 4521 C C . GLY B 1 124 ? 17.047 -30.703 -32.312 1 55.62 124 GLY B C 1
ATOM 4522 O O . GLY B 1 124 ? 16.641 -31.531 -31.484 1 55.62 124 GLY B O 1
ATOM 4523 N N . LYS B 1 125 ? 18.312 -30.516 -32.562 1 62.94 125 LYS B N 1
ATOM 4524 C CA . LYS B 1 125 ? 19.266 -30.891 -31.531 1 62.94 125 LYS B CA 1
ATOM 4525 C C . LYS B 1 125 ? 19.094 -30.016 -30.297 1 62.94 125 LYS B C 1
ATOM 4527 O O . LYS B 1 125 ? 19.125 -28.781 -30.375 1 62.94 125 LYS B O 1
ATOM 4532 N N . LEU B 1 126 ? 18.453 -30.547 -29.281 1 69.25 126 LEU B N 1
ATOM 4533 C CA . LEU B 1 126 ? 18.5 -29.938 -27.953 1 69.25 126 LEU B CA 1
ATOM 4534 C C . LEU B 1 126 ? 19.828 -30.25 -27.266 1 69.25 126 LEU B C 1
ATOM 4536 O O . LEU B 1 126 ? 20.484 -31.25 -27.594 1 69.25 126 LEU B O 1
ATOM 4540 N N . PRO B 1 127 ? 20.266 -29.266 -26.531 1 74.5 127 PRO B N 1
ATOM 4541 C CA . PRO B 1 127 ? 21.516 -29.562 -25.828 1 74.5 127 PRO B CA 1
ATOM 4542 C C . PRO B 1 127 ? 21.469 -30.891 -25.062 1 74.5 127 PRO B C 1
ATOM 4544 O O . PRO B 1 127 ? 20.5 -31.141 -24.344 1 74.5 127 PRO B O 1
ATOM 4547 N N . PRO B 1 128 ? 22.484 -31.688 -25.266 1 71.88 128 PRO B N 1
ATOM 4548 C CA . PRO B 1 128 ? 22.484 -33.031 -24.688 1 71.88 128 PRO B CA 1
ATOM 4549 C C . PRO B 1 128 ? 22.516 -33.031 -23.172 1 71.88 128 PRO B C 1
ATOM 4551 O O . PRO B 1 128 ? 22.219 -34.031 -22.531 1 71.88 128 PRO B O 1
ATOM 4554 N N . HIS B 1 129 ? 22.859 -32 -22.641 1 78.81 129 HIS B N 1
ATOM 4555 C CA . HIS B 1 129 ? 23.016 -31.984 -21.188 1 78.81 129 HIS B CA 1
ATOM 4556 C C . HIS B 1 129 ? 21.688 -31.672 -20.5 1 78.81 129 HIS B C 1
ATOM 4558 O O . HIS B 1 129 ? 21.594 -31.719 -19.266 1 78.81 129 HIS B O 1
ATOM 4564 N N . LEU B 1 130 ? 20.672 -31.562 -21.281 1 86.75 130 LEU B N 1
ATOM 4565 C CA . LEU B 1 130 ? 19.391 -31.188 -20.719 1 86.75 130 LEU B CA 1
ATOM 4566 C C . LEU B 1 130 ? 18.688 -32.406 -20.109 1 86.75 130 LEU B C 1
ATOM 4568 O O . LEU B 1 130 ? 18.688 -33.469 -20.703 1 86.75 130 LEU B O 1
ATOM 4572 N N . HIS B 1 131 ? 18.156 -32.188 -18.891 1 91.5 131 HIS B N 1
ATOM 4573 C CA . HIS B 1 131 ? 17.234 -33.156 -18.281 1 91.5 131 HIS B CA 1
ATOM 4574 C C . HIS B 1 131 ? 15.789 -32.812 -18.609 1 91.5 131 HIS B C 1
ATOM 4576 O O . HIS B 1 131 ? 15.398 -31.656 -18.609 1 91.5 131 HIS B O 1
ATOM 4582 N N . TRP B 1 132 ? 15.086 -33.906 -18.906 1 91.44 132 TRP B N 1
ATOM 4583 C CA . TRP B 1 132 ? 13.672 -33.75 -19.219 1 91.44 132 TRP B CA 1
ATOM 4584 C C . TRP B 1 132 ? 12.797 -34.5 -18.234 1 91.44 132 TRP B C 1
ATOM 4586 O O . TRP B 1 132 ? 13.102 -35.625 -17.875 1 91.44 132 TRP B O 1
ATOM 4596 N N . ILE B 1 133 ? 11.727 -33.844 -17.797 1 93.12 133 ILE B N 1
ATOM 4597 C CA . ILE B 1 133 ? 10.719 -34.5 -16.969 1 93.12 133 ILE B CA 1
ATOM 4598 C C . ILE B 1 133 ? 9.367 -34.469 -17.688 1 93.12 133 ILE B C 1
ATOM 4600 O O . ILE B 1 133 ? 8.875 -33.406 -18.062 1 93.12 133 ILE B O 1
ATOM 4604 N N . ALA B 1 134 ? 8.789 -35.594 -17.859 1 91.31 134 ALA B N 1
ATOM 4605 C CA . ALA B 1 134 ? 7.445 -35.688 -18.438 1 91.31 134 ALA B CA 1
ATOM 4606 C C . ALA B 1 134 ? 6.395 -35.875 -17.344 1 91.31 134 ALA B C 1
ATOM 4608 O O . ALA B 1 134 ? 6.535 -36.75 -16.484 1 91.31 134 ALA B O 1
ATOM 4609 N N . LEU B 1 135 ? 5.383 -35.094 -17.344 1 90.5 135 LEU B N 1
ATOM 4610 C CA . LEU B 1 135 ? 4.316 -35.219 -16.359 1 90.5 135 LEU B CA 1
ATOM 4611 C C . LEU B 1 135 ? 3.5 -36.469 -16.578 1 90.5 135 LEU B C 1
ATOM 4613 O O . LEU B 1 135 ? 3.057 -37.125 -15.625 1 90.5 135 LEU B O 1
ATOM 4617 N N . GLU B 1 136 ? 3.281 -36.75 -17.844 1 84.5 136 GLU B N 1
ATOM 4618 C CA . GLU B 1 136 ? 2.518 -37.938 -18.188 1 84.5 136 GLU B CA 1
ATOM 4619 C C . GLU B 1 136 ? 3.428 -39.031 -18.719 1 84.5 136 GLU B C 1
ATOM 4621 O O . GLU B 1 136 ? 4.379 -38.75 -19.453 1 84.5 136 GLU B O 1
ATOM 4626 N N . ASP B 1 137 ? 3.189 -40.188 -18.188 1 71.81 137 ASP B N 1
ATOM 4627 C CA . ASP B 1 137 ? 4.008 -41.344 -18.594 1 71.81 137 ASP B CA 1
ATOM 4628 C C . ASP B 1 137 ? 3.779 -41.688 -20.062 1 71.81 137 ASP B C 1
ATOM 4630 O O . ASP B 1 137 ? 2.65 -41.625 -20.547 1 71.81 137 ASP B O 1
ATOM 4634 N N . SER B 1 138 ? 4.891 -41.562 -20.844 1 65.69 138 SER B N 1
ATOM 4635 C CA . SER B 1 138 ? 4.754 -42.094 -22.203 1 65.69 138 SER B CA 1
ATOM 4636 C C . SER B 1 138 ? 5.691 -43.281 -22.422 1 65.69 138 SER B C 1
ATOM 4638 O O . SER B 1 138 ? 6.801 -43.312 -21.891 1 65.69 138 SER B O 1
ATOM 4640 N N . ALA B 1 139 ? 5.184 -44.344 -22.891 1 57.47 139 ALA B N 1
ATOM 4641 C CA . ALA B 1 139 ? 5.895 -45.562 -23.203 1 57.47 139 ALA B CA 1
ATOM 4642 C C . ALA B 1 139 ? 7.062 -45.312 -24.141 1 57.47 139 ALA B C 1
ATOM 4644 O O . ALA B 1 139 ? 8.039 -46.062 -24.172 1 57.47 139 ALA B O 1
ATOM 4645 N N . ASP B 1 140 ? 7.004 -44.375 -24.953 1 60.66 140 ASP B N 1
ATOM 4646 C CA . ASP B 1 140 ? 7.965 -44.219 -26.047 1 60.66 140 ASP B CA 1
ATOM 4647 C C . ASP B 1 140 ? 8.984 -43.125 -25.703 1 60.66 140 ASP B C 1
ATOM 4649 O O . ASP B 1 140 ? 9.398 -42.375 -26.594 1 60.66 140 ASP B O 1
ATOM 4653 N N . TRP B 1 141 ? 9.32 -43.031 -24.484 1 63.38 141 TRP B N 1
ATOM 4654 C CA . TRP B 1 141 ? 10.328 -42.031 -24.203 1 63.38 141 TRP B CA 1
ATOM 4655 C C . TRP B 1 141 ? 11.695 -42.438 -24.719 1 63.38 141 TRP B C 1
ATOM 4657 O O . TRP B 1 141 ? 12.055 -43.625 -24.672 1 63.38 141 TRP B O 1
ATOM 4667 N N . PRO B 1 142 ? 12.336 -41.531 -25.453 1 58.53 142 PRO B N 1
ATOM 4668 C CA . PRO B 1 142 ? 13.695 -41.938 -25.828 1 58.53 142 PRO B CA 1
ATOM 4669 C C . PRO B 1 142 ? 14.516 -42.406 -24.625 1 58.53 142 PRO B C 1
ATOM 4671 O O . PRO B 1 142 ? 14.328 -41.906 -23.5 1 58.53 142 PRO B O 1
ATOM 4674 N N . GLU B 1 143 ? 14.789 -43.656 -24.609 1 55.28 143 GLU B N 1
ATOM 4675 C CA . GLU B 1 143 ? 15.594 -44.344 -23.578 1 55.28 143 GLU B CA 1
ATOM 4676 C C . GLU B 1 143 ? 16.797 -43.469 -23.172 1 55.28 143 GLU B C 1
ATOM 4678 O O . GLU B 1 143 ? 17.609 -43.906 -22.359 1 55.28 143 GLU B O 1
ATOM 4683 N N . ALA B 1 144 ? 16.75 -42.219 -23.438 1 57.34 144 ALA B N 1
ATOM 4684 C CA . ALA B 1 144 ? 17.984 -41.5 -23.109 1 57.34 144 ALA B CA 1
ATOM 4685 C C . ALA B 1 144 ? 18.031 -41.125 -21.625 1 57.34 144 ALA B C 1
ATOM 4687 O O . ALA B 1 144 ? 16.984 -40.938 -21 1 57.34 144 ALA B O 1
ATOM 4688 N N . SER B 1 145 ? 19.281 -41.25 -20.922 1 60.41 145 SER B N 1
ATOM 4689 C CA . SER B 1 145 ? 19.688 -41.125 -19.531 1 60.41 145 SER B CA 1
ATOM 4690 C C . SER B 1 145 ? 19.188 -39.812 -18.938 1 60.41 145 SER B C 1
ATOM 4692 O O . SER B 1 145 ? 19.172 -39.625 -17.719 1 60.41 145 SER B O 1
ATOM 4694 N N . ARG B 1 146 ? 18.594 -39 -19.688 1 83.06 146 ARG B N 1
ATOM 4695 C CA . ARG B 1 146 ? 18.266 -37.719 -19.094 1 83.06 146 ARG B CA 1
ATOM 4696 C C . ARG B 1 146 ? 16.781 -37.406 -19.266 1 83.06 146 ARG B C 1
ATOM 4698 O O . ARG B 1 146 ? 16.391 -36.25 -19.359 1 83.06 146 ARG B O 1
ATOM 4705 N N . PHE B 1 147 ? 16.047 -38.594 -19.359 1 84.25 147 PHE B N 1
ATOM 4706 C CA . PHE B 1 147 ? 14.602 -38.5 -19.406 1 84.25 147 PHE B CA 1
ATOM 4707 C C . PHE B 1 147 ? 13.977 -39.125 -18.156 1 84.25 147 PHE B C 1
ATOM 4709 O O . PHE B 1 147 ? 14.289 -40.25 -17.812 1 84.25 147 PHE B O 1
ATOM 4716 N N . HIS B 1 148 ? 13.141 -38.312 -17.547 1 88.56 148 HIS B N 1
ATOM 4717 C CA . HIS B 1 148 ? 12.477 -38.75 -16.328 1 88.56 148 HIS B CA 1
ATOM 4718 C C . HIS B 1 148 ? 10.961 -38.625 -16.453 1 88.56 148 HIS B C 1
ATOM 4720 O O . HIS B 1 148 ? 10.453 -37.688 -17.047 1 88.56 148 HIS B O 1
ATOM 4726 N N . SER B 1 149 ? 10.336 -39.688 -16.016 1 89.19 149 SER B N 1
ATOM 4727 C CA . SER B 1 149 ? 8.898 -39.562 -15.812 1 89.19 149 SER B CA 1
ATOM 4728 C C . SER B 1 149 ? 8.586 -39.125 -14.383 1 89.19 149 SER B C 1
ATOM 4730 O O . SER B 1 149 ? 9.273 -39.5 -13.438 1 89.19 149 SER B O 1
ATOM 4732 N N . LEU B 1 150 ? 7.57 -38.344 -14.266 1 90.94 150 LEU B N 1
ATOM 4733 C CA . LEU B 1 150 ? 7.203 -37.875 -12.93 1 90.94 150 LEU B CA 1
ATOM 4734 C C . LEU B 1 150 ? 6.887 -39.062 -12.023 1 90.94 150 LEU B C 1
ATOM 4736 O O . LEU B 1 150 ? 7.262 -39.062 -10.844 1 90.94 150 LEU B O 1
ATOM 4740 N N . GLU B 1 151 ? 6.195 -40 -12.539 1 88.12 151 GLU B N 1
ATOM 4741 C CA . GLU B 1 151 ? 5.879 -41.219 -11.781 1 88.12 151 GLU B CA 1
ATOM 4742 C C . GLU B 1 151 ? 7.148 -41.938 -11.344 1 88.12 151 GLU B C 1
ATOM 4744 O O . GLU B 1 151 ? 7.23 -42.438 -10.219 1 88.12 151 GLU B O 1
ATOM 4749 N N . GLY B 1 152 ? 8.039 -42 -12.305 1 88.56 152 GLY B N 1
ATOM 4750 C CA . GLY B 1 152 ? 9.32 -42.594 -11.977 1 88.56 152 GLY B CA 1
ATOM 4751 C C . GLY B 1 152 ? 10.07 -41.875 -10.883 1 88.56 152 GLY B C 1
ATOM 4752 O O . GLY B 1 152 ? 10.633 -42.5 -9.977 1 88.56 152 GLY B O 1
ATOM 4753 N N . LEU B 1 153 ? 10.078 -40.594 -10.984 1 91.88 153 LEU B N 1
ATOM 4754 C CA . LEU B 1 153 ? 10.734 -39.75 -9.969 1 91.88 153 LEU B CA 1
ATOM 4755 C C . LEU B 1 153 ? 10.062 -39.938 -8.617 1 91.88 153 LEU B C 1
ATOM 4757 O O . LEU B 1 153 ? 10.742 -40.062 -7.594 1 91.88 153 LEU B O 1
ATOM 4761 N N . ASP B 1 154 ? 8.75 -39.906 -8.602 1 92.38 154 ASP B N 1
ATOM 4762 C CA . ASP B 1 154 ? 8.008 -40.094 -7.359 1 92.38 154 ASP B CA 1
ATOM 4763 C C . ASP B 1 154 ? 8.32 -41.469 -6.73 1 92.38 154 ASP B C 1
ATOM 4765 O O . ASP B 1 154 ? 8.539 -41.562 -5.52 1 92.38 154 ASP B O 1
ATOM 4769 N N . GLY B 1 155 ? 8.328 -42.531 -7.539 1 91.69 155 GLY B N 1
ATOM 4770 C CA . GLY B 1 155 ? 8.695 -43.844 -7.062 1 91.69 155 GLY B CA 1
ATOM 4771 C C . GLY B 1 155 ? 10.102 -43.938 -6.508 1 91.69 155 GLY B C 1
ATOM 4772 O O . GLY B 1 155 ? 10.328 -44.531 -5.449 1 91.69 155 GLY B O 1
ATOM 4773 N N . HIS B 1 156 ? 10.977 -43.344 -7.293 1 91.75 156 HIS B N 1
ATOM 4774 C CA . HIS B 1 156 ? 12.359 -43.281 -6.844 1 91.75 156 HIS B CA 1
ATOM 4775 C C . HIS B 1 156 ? 12.477 -42.531 -5.52 1 91.75 156 HIS B C 1
ATOM 4777 O O . HIS B 1 156 ? 13.188 -42.969 -4.613 1 91.75 156 HIS B O 1
ATOM 4783 N N . GLY B 1 157 ? 11.797 -41.438 -5.379 1 92.81 157 GLY B N 1
ATOM 4784 C CA . GLY B 1 157 ? 11.781 -40.688 -4.145 1 92.81 157 GLY B CA 1
ATOM 4785 C C . GLY B 1 157 ? 11.25 -41.469 -2.961 1 92.81 157 GLY B C 1
ATOM 4786 O O . GLY B 1 157 ? 11.773 -41.344 -1.849 1 92.81 157 GLY B O 1
ATOM 4787 N N . ARG B 1 158 ? 10.227 -42.219 -3.197 1 92.19 158 ARG B N 1
ATOM 4788 C CA . ARG B 1 158 ? 9.664 -43.062 -2.15 1 92.19 158 ARG B CA 1
ATOM 4789 C C . ARG B 1 158 ? 10.703 -44.062 -1.624 1 92.19 158 ARG B C 1
ATOM 4791 O O . ARG B 1 158 ? 10.812 -44.25 -0.413 1 92.19 158 ARG B O 1
ATOM 4798 N N . SER B 1 159 ? 11.398 -44.594 -2.541 1 92.44 159 SER B N 1
ATOM 4799 C CA . SER B 1 159 ? 12.438 -45.562 -2.172 1 92.44 159 SER B CA 1
ATOM 4800 C C . SER B 1 159 ? 13.539 -44.875 -1.36 1 92.44 159 SER B C 1
ATOM 4802 O O . SER B 1 159 ? 14.047 -45.469 -0.392 1 92.44 159 SER B O 1
ATOM 4804 N N . 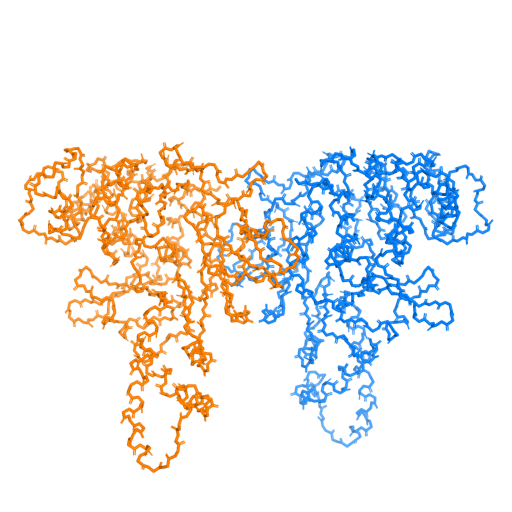LEU B 1 160 ? 13.875 -43.75 -1.744 1 90.31 160 LEU B N 1
ATOM 4805 C CA . LEU B 1 160 ? 14.945 -43.031 -1.071 1 90.31 160 LEU B CA 1
ATOM 4806 C C . LEU B 1 160 ? 14.492 -42.562 0.31 1 90.31 160 LEU B C 1
ATOM 4808 O O . LEU B 1 160 ? 15.289 -42.531 1.252 1 90.31 160 LEU B O 1
ATOM 4812 N N . ALA B 1 161 ? 13.289 -42.125 0.417 1 86.81 161 ALA B N 1
ATOM 4813 C CA . ALA B 1 161 ? 12.75 -41.656 1.694 1 86.81 161 ALA B CA 1
ATOM 4814 C C . ALA B 1 161 ? 12.797 -42.781 2.736 1 86.81 161 ALA B C 1
ATOM 4816 O O . ALA B 1 161 ? 13.141 -42.531 3.896 1 86.81 161 ALA B O 1
ATOM 4817 N N . VAL B 1 162 ? 12.516 -43.938 2.322 1 81.25 162 VAL B N 1
ATOM 4818 C CA . VAL B 1 162 ? 12.523 -45.094 3.205 1 81.25 162 VAL B CA 1
ATOM 4819 C C . VAL B 1 162 ? 13.945 -45.375 3.68 1 81.25 162 VAL B C 1
ATOM 4821 O O . VAL B 1 162 ? 14.156 -45.844 4.809 1 81.25 162 VAL B O 1
ATOM 4824 N N . ARG B 1 163 ? 14.859 -45 2.941 1 83.06 163 ARG B N 1
ATOM 4825 C CA . ARG B 1 163 ? 16.266 -45.25 3.268 1 83.06 163 ARG B CA 1
ATOM 4826 C C . ARG B 1 163 ? 16.844 -44.125 4.105 1 83.06 163 ARG B C 1
ATOM 4828 O O . ARG B 1 163 ? 18.062 -44.062 4.32 1 83.06 163 ARG B O 1
ATOM 4835 N N . GLY B 1 164 ? 16.047 -43.156 4.547 1 77.12 164 GLY B N 1
ATOM 4836 C CA . GLY B 1 164 ? 16.453 -42.125 5.508 1 77.12 164 GLY B CA 1
ATOM 4837 C C . GLY B 1 164 ? 17.031 -40.906 4.859 1 77.12 164 GLY B C 1
ATOM 4838 O O . GLY B 1 164 ? 17.75 -40.125 5.508 1 77.12 164 GLY B O 1
ATOM 4839 N N . ARG B 1 165 ? 16.812 -40.688 3.688 1 76.81 165 ARG B N 1
ATOM 4840 C CA . ARG B 1 165 ? 17.422 -39.562 2.992 1 76.81 165 ARG B CA 1
ATOM 4841 C C . ARG B 1 165 ? 16.656 -38.281 3.258 1 76.81 165 ARG B C 1
ATOM 4843 O O . ARG B 1 165 ? 17.016 -37.219 2.744 1 76.81 165 ARG B O 1
ATOM 4850 N N . VAL B 1 166 ? 15.711 -38.344 4.094 1 79.69 166 VAL B N 1
ATOM 4851 C CA . VAL B 1 166 ? 14.93 -37.188 4.48 1 79.69 166 VAL B CA 1
ATOM 4852 C C . VAL B 1 166 ? 15.812 -36.188 5.234 1 79.69 166 VAL B C 1
ATOM 4854 O O . VAL B 1 166 ? 15.656 -34.969 5.098 1 79.69 166 VAL B O 1
ATOM 4857 N N . ASP B 1 167 ? 16.703 -36.688 5.902 1 80.69 167 ASP B N 1
ATOM 4858 C CA . ASP B 1 167 ? 17.641 -35.844 6.664 1 80.69 167 ASP B CA 1
ATOM 4859 C C . ASP B 1 167 ? 18.547 -35.031 5.734 1 80.69 167 ASP B C 1
ATOM 4861 O O . ASP B 1 167 ? 18.891 -33.906 6.039 1 80.69 167 ASP B O 1
ATOM 4865 N N . ASP B 1 168 ? 18.828 -35.656 4.66 1 84.56 168 ASP B N 1
ATOM 4866 C CA . ASP B 1 168 ? 19.641 -34.969 3.666 1 84.56 168 ASP B CA 1
ATOM 4867 C C . ASP B 1 168 ? 18.906 -33.75 3.109 1 84.56 168 ASP B C 1
ATOM 4869 O O . ASP B 1 168 ? 19.5 -32.688 2.883 1 84.56 168 ASP B O 1
ATOM 4873 N N . LEU B 1 169 ? 17.672 -33.906 2.887 1 87.19 169 LEU B N 1
ATOM 4874 C CA . LEU B 1 169 ? 16.859 -32.812 2.361 1 87.19 169 LEU B CA 1
ATOM 4875 C C . LEU B 1 169 ? 16.797 -31.656 3.352 1 87.19 169 LEU B C 1
ATOM 4877 O O . LEU B 1 169 ? 16.859 -30.5 2.953 1 87.19 169 LEU B O 1
ATOM 4881 N N . ALA B 1 170 ? 16.703 -31.969 4.621 1 86 170 ALA B N 1
ATOM 4882 C CA . ALA B 1 170 ? 16.656 -30.938 5.652 1 86 170 ALA B CA 1
ATOM 4883 C C . ALA B 1 170 ? 17.922 -30.094 5.637 1 86 170 ALA B C 1
ATOM 4885 O O . ALA B 1 170 ? 17.859 -28.859 5.781 1 86 170 ALA B O 1
ATOM 4886 N N . GLU B 1 171 ? 18.969 -30.734 5.438 1 87.31 171 GLU B N 1
ATOM 4887 C CA . GLU B 1 171 ? 20.25 -30.016 5.371 1 87.31 171 GLU B CA 1
ATOM 4888 C C . GLU B 1 171 ? 20.297 -29.094 4.164 1 87.31 171 GLU B C 1
ATOM 4890 O O . GLU B 1 171 ? 20.812 -27.969 4.258 1 87.31 171 GLU B O 1
ATOM 4895 N N . VAL B 1 172 ? 19.812 -29.594 3.158 1 88.62 172 VAL B N 1
ATOM 4896 C CA . VAL B 1 172 ? 19.797 -28.797 1.938 1 88.62 172 VAL B CA 1
ATOM 4897 C C . VAL B 1 172 ? 18.875 -27.578 2.125 1 88.62 172 VAL B C 1
ATOM 4899 O O . VAL B 1 172 ? 19.266 -26.453 1.805 1 88.62 172 VAL B O 1
ATOM 4902 N N . ILE B 1 173 ? 17.734 -27.781 2.645 1 88.69 173 ILE B N 1
ATOM 4903 C CA . ILE B 1 173 ? 16.75 -26.734 2.854 1 88.69 173 ILE B CA 1
ATOM 4904 C C . ILE B 1 173 ? 17.344 -25.625 3.709 1 88.69 173 ILE B C 1
ATOM 4906 O O . ILE B 1 173 ? 17.25 -24.438 3.367 1 88.69 173 ILE B O 1
ATOM 4910 N N . TYR B 1 174 ? 18.062 -25.953 4.684 1 87.12 174 TYR B N 1
ATOM 4911 C CA . TYR B 1 174 ? 18.625 -24.984 5.621 1 87.12 174 TYR B CA 1
ATOM 4912 C C . TYR B 1 174 ? 19.828 -24.281 5.016 1 87.12 174 TYR B C 1
ATOM 4914 O O . TYR B 1 174 ? 20.188 -23.172 5.422 1 87.12 174 TYR B O 1
ATOM 4922 N N . GLY B 1 175 ? 20.406 -24.922 4.051 1 89.31 175 GLY B N 1
ATOM 4923 C CA . GLY B 1 175 ? 21.625 -24.406 3.467 1 89.31 175 GLY B CA 1
ATOM 4924 C C . GLY B 1 175 ? 21.375 -23.484 2.287 1 89.31 175 GLY B C 1
ATOM 4925 O O . GLY B 1 175 ? 22.312 -22.844 1.779 1 89.31 175 GLY B O 1
ATOM 4926 N N . VAL B 1 176 ? 20.156 -23.359 1.868 1 90.69 176 VAL B N 1
ATOM 4927 C CA . VAL B 1 176 ? 19.844 -22.5 0.725 1 90.69 176 VAL B CA 1
ATOM 4928 C C . VAL B 1 176 ? 20.062 -21.047 1.095 1 90.69 176 VAL B C 1
ATOM 4930 O O . VAL B 1 176 ? 19.594 -20.578 2.137 1 90.69 176 VAL B O 1
ATOM 4933 N N . ASP B 1 177 ? 20.812 -20.328 0.253 1 89.62 177 ASP B N 1
ATOM 4934 C CA . ASP B 1 177 ? 21.078 -18.922 0.481 1 89.62 177 ASP B CA 1
ATOM 4935 C C . ASP B 1 177 ? 19.828 -18.078 0.275 1 89.62 177 ASP B C 1
ATOM 4937 O O . ASP B 1 177 ? 19.047 -18.328 -0.648 1 89.62 177 ASP B O 1
ATOM 4941 N N . ARG B 1 178 ? 19.719 -17 1.061 1 86.75 178 ARG B N 1
ATOM 4942 C CA . ARG B 1 178 ? 18.547 -16.125 0.985 1 86.75 178 ARG B CA 1
ATOM 4943 C C . ARG B 1 178 ? 18.516 -15.375 -0.34 1 86.75 178 ARG B C 1
ATOM 4945 O O . ARG B 1 178 ? 17.438 -15.039 -0.842 1 86.75 178 ARG B O 1
ATOM 4952 N N . ASP B 1 179 ? 19.672 -15.18 -0.898 1 89.69 179 ASP B N 1
ATOM 4953 C CA . ASP B 1 179 ? 19.766 -14.383 -2.119 1 89.69 179 ASP B CA 1
ATOM 4954 C C . ASP B 1 179 ? 19.828 -15.281 -3.354 1 89.69 179 ASP B C 1
ATOM 4956 O O . ASP B 1 179 ? 20.062 -14.805 -4.465 1 89.69 179 ASP B O 1
ATOM 4960 N N . GLN B 1 180 ? 19.578 -16.562 -3.119 1 91.88 180 GLN B N 1
ATOM 4961 C CA . GLN B 1 180 ? 19.578 -17.5 -4.234 1 91.88 180 GLN B CA 1
ATOM 4962 C C . GLN B 1 180 ? 18.469 -17.188 -5.227 1 91.88 180 GLN B C 1
ATOM 4964 O O . GLN B 1 180 ? 17.312 -16.984 -4.832 1 91.88 180 GLN B O 1
ATOM 4969 N N . PRO B 1 181 ? 18.859 -17.078 -6.586 1 95.12 181 PRO B N 1
ATOM 4970 C CA . PRO B 1 181 ? 17.781 -16.938 -7.566 1 95.12 181 PRO B CA 1
ATOM 4971 C C . PRO B 1 181 ? 16.734 -18.047 -7.465 1 95.12 181 PRO B C 1
ATOM 4973 O O . PRO B 1 181 ? 17.078 -19.219 -7.383 1 95.12 181 PRO B O 1
ATOM 4976 N N . THR B 1 182 ? 15.477 -17.656 -7.426 1 96.94 182 THR B N 1
ATOM 4977 C CA . THR B 1 182 ? 14.43 -18.609 -7.078 1 96.94 182 THR B CA 1
ATOM 4978 C C . THR B 1 182 ? 13.32 -18.594 -8.125 1 96.94 182 THR B C 1
ATOM 4980 O O . THR B 1 182 ? 12.609 -19.594 -8.297 1 96.94 182 THR B O 1
ATOM 4983 N N . LEU B 1 183 ? 13.148 -17.531 -8.859 1 97.88 183 LEU B N 1
ATOM 4984 C CA . LEU B 1 183 ? 12.055 -17.375 -9.812 1 97.88 183 LEU B CA 1
ATOM 4985 C C . LEU B 1 183 ? 12.461 -16.469 -10.969 1 97.88 183 LEU B C 1
ATOM 4987 O O . LEU B 1 183 ? 13.078 -15.43 -10.758 1 97.88 183 LEU B O 1
ATOM 4991 N N . VAL B 1 184 ? 12.266 -16.922 -12.18 1 97.25 184 VAL B N 1
ATOM 4992 C CA . VAL B 1 184 ? 12.43 -16.094 -13.375 1 97.25 184 VAL B CA 1
ATOM 4993 C C . VAL B 1 184 ? 11.094 -15.953 -14.086 1 97.25 184 VAL B C 1
ATOM 4995 O O . VAL B 1 184 ? 10.43 -16.953 -14.398 1 97.25 184 VAL B O 1
ATOM 4998 N N . LEU B 1 185 ? 10.672 -14.75 -14.312 1 96.5 185 LEU B N 1
ATOM 4999 C CA . LEU B 1 185 ? 9.383 -14.492 -14.938 1 96.5 185 LEU B CA 1
ATOM 5000 C C . LEU B 1 185 ? 9.562 -13.859 -16.312 1 96.5 185 LEU B C 1
ATOM 5002 O O . LEU B 1 185 ? 10.43 -13 -16.5 1 96.5 185 LEU B O 1
ATOM 5006 N N . PHE B 1 186 ? 8.758 -14.328 -17.234 1 93.12 186 PHE B N 1
ATOM 5007 C CA . PHE B 1 186 ? 8.664 -13.758 -18.578 1 93.12 186 PHE B CA 1
ATOM 5008 C C . PHE B 1 186 ? 7.289 -13.133 -18.797 1 93.12 186 PHE B C 1
ATOM 5010 O O . PHE B 1 186 ? 6.312 -13.523 -18.156 1 93.12 186 PHE B O 1
ATOM 5017 N N . ASP B 1 187 ? 7.363 -12.086 -19.641 1 85.94 187 ASP B N 1
ATOM 5018 C CA . ASP B 1 187 ? 6.059 -11.641 -20.141 1 85.94 187 ASP B CA 1
ATOM 5019 C C . ASP B 1 187 ? 5.34 -12.773 -20.875 1 85.94 187 ASP B C 1
ATOM 5021 O O . ASP B 1 187 ? 5.961 -13.531 -21.609 1 85.94 187 ASP B O 1
ATOM 5025 N N . ALA B 1 188 ? 4.098 -12.812 -20.609 1 70.69 188 ALA B N 1
ATOM 5026 C CA . ALA B 1 188 ? 3.332 -13.93 -21.156 1 70.69 188 ALA B CA 1
ATOM 5027 C C . ALA B 1 188 ? 3.342 -13.906 -22.672 1 70.69 188 ALA B C 1
ATOM 5029 O O . ALA B 1 188 ? 3.178 -14.945 -23.328 1 70.69 188 ALA B O 1
ATOM 5030 N N . LYS B 1 189 ? 3.49 -12.773 -23.344 1 69.81 189 LYS B N 1
ATOM 5031 C CA . LYS B 1 189 ? 3.488 -12.68 -24.797 1 69.81 189 LYS B CA 1
ATOM 5032 C C . LYS B 1 189 ? 4.844 -13.07 -25.375 1 69.81 189 LYS B C 1
ATOM 5034 O O . LYS B 1 189 ? 4.949 -13.398 -26.562 1 69.81 189 LYS B O 1
ATOM 5039 N N . LEU B 1 190 ? 5.82 -13.352 -24.641 1 68 190 LEU B N 1
ATOM 5040 C CA . LEU B 1 190 ? 7.184 -13.719 -25 1 68 190 LEU B CA 1
ATOM 5041 C C . LEU B 1 190 ? 7.59 -13.047 -26.312 1 68 190 LEU B C 1
ATOM 5043 O O . LEU B 1 190 ? 7.539 -13.68 -27.375 1 68 190 LEU B O 1
ATOM 5047 N N . GLY B 1 191 ? 7.707 -11.859 -26.406 1 71.5 191 GLY B N 1
ATOM 5048 C CA . GLY B 1 191 ? 8.117 -11.234 -27.656 1 71.5 191 GLY B CA 1
ATOM 5049 C C . GLY B 1 191 ? 9.305 -11.914 -28.312 1 71.5 191 GLY B C 1
ATOM 5050 O O . GLY B 1 191 ? 9.703 -13.008 -27.891 1 71.5 191 GLY B O 1
ATOM 5051 N N . ASP B 1 192 ? 9.805 -11.43 -29.375 1 74.38 192 ASP B N 1
ATOM 5052 C CA . ASP B 1 192 ? 10.875 -12.008 -30.188 1 74.38 192 ASP B CA 1
ATOM 5053 C C . ASP B 1 192 ? 12.18 -12.102 -29.391 1 74.38 192 ASP B C 1
ATOM 5055 O O . ASP B 1 192 ? 13 -12.984 -29.641 1 74.38 192 ASP B O 1
ATOM 5059 N N . ASP B 1 193 ? 12.289 -11.266 -28.484 1 80.25 193 ASP B N 1
ATOM 5060 C CA . ASP B 1 193 ? 13.484 -11.242 -27.641 1 80.25 193 ASP B CA 1
ATOM 5061 C C . ASP B 1 193 ? 13.125 -11.18 -26.172 1 80.25 193 ASP B C 1
ATOM 5063 O O . ASP B 1 193 ? 13.32 -10.148 -25.516 1 80.25 193 ASP B O 1
ATOM 5067 N N . PRO B 1 194 ? 12.773 -12.367 -25.719 1 86.19 194 PRO B N 1
ATOM 5068 C CA . PRO B 1 194 ? 12.281 -12.344 -24.344 1 86.19 194 PRO B CA 1
ATOM 5069 C C . PRO B 1 194 ? 13.398 -12.25 -23.312 1 86.19 194 PRO B C 1
ATOM 5071 O O . PRO B 1 194 ? 14.43 -12.906 -23.453 1 86.19 194 PRO B O 1
ATOM 5074 N N . HIS B 1 195 ? 13.258 -11.359 -22.344 1 89.69 195 HIS B N 1
ATOM 5075 C CA . HIS B 1 195 ? 14.156 -11.242 -21.203 1 89.69 195 HIS B CA 1
ATOM 5076 C C . HIS B 1 195 ? 13.469 -11.664 -19.922 1 89.69 195 HIS B C 1
ATOM 5078 O O . HIS B 1 195 ? 12.375 -11.188 -19.609 1 89.69 195 HIS B O 1
ATOM 5084 N N . GLY B 1 196 ? 14.109 -12.594 -19.25 1 93.81 196 GLY B N 1
ATOM 5085 C CA . GLY B 1 196 ? 13.531 -13.086 -18 1 93.81 196 GLY B CA 1
ATOM 5086 C C . GLY B 1 196 ? 13.945 -12.273 -16.781 1 93.81 196 GLY B C 1
ATOM 5087 O O . GLY B 1 196 ? 15.141 -12.094 -16.531 1 93.81 196 GLY B O 1
ATOM 5088 N N . ALA B 1 197 ? 12.992 -11.742 -16.031 1 95.94 197 ALA B N 1
ATOM 5089 C CA . ALA B 1 197 ? 13.25 -11.047 -14.781 1 95.94 197 ALA B CA 1
ATOM 5090 C C . ALA B 1 197 ? 13.398 -12.031 -13.625 1 95.94 197 ALA B C 1
ATOM 5092 O O . ALA B 1 197 ? 12.523 -12.859 -13.391 1 95.94 197 ALA B O 1
ATOM 5093 N N . PHE B 1 198 ? 14.5 -11.953 -12.906 1 96.44 198 PHE B N 1
ATOM 5094 C CA . PHE B 1 198 ? 14.664 -12.977 -11.883 1 96.44 198 PHE B CA 1
ATOM 5095 C C . PHE B 1 198 ? 14.562 -12.367 -10.484 1 96.44 198 PHE B C 1
ATOM 5097 O O . PHE B 1 198 ? 14.859 -11.188 -10.297 1 96.44 198 PHE B O 1
ATOM 5104 N N . PHE B 1 199 ? 14.109 -13.18 -9.523 1 97 199 PHE B N 1
ATOM 5105 C CA . PHE B 1 199 ? 13.891 -12.836 -8.125 1 97 199 PHE B CA 1
ATOM 5106 C C . PHE B 1 199 ? 14.648 -13.781 -7.211 1 97 199 PHE B C 1
ATOM 5108 O O . PHE B 1 199 ? 14.805 -14.969 -7.52 1 97 199 PHE B O 1
ATOM 5115 N N . THR B 1 200 ? 15.094 -13.234 -6.117 1 95.94 200 THR B N 1
ATOM 5116 C CA . THR B 1 200 ? 15.734 -14.062 -5.102 1 95.94 200 THR B CA 1
ATOM 5117 C C . THR B 1 200 ? 14.688 -14.727 -4.211 1 95.94 200 THR B C 1
ATOM 5119 O O . THR B 1 200 ? 13.508 -14.375 -4.25 1 95.94 200 THR B O 1
ATOM 5122 N N . GLY B 1 201 ? 15.219 -15.719 -3.484 1 95.25 201 GLY B N 1
ATOM 5123 C CA . GLY B 1 201 ? 14.328 -16.375 -2.545 1 95.25 201 GLY B CA 1
ATOM 5124 C C . GLY B 1 201 ? 13.688 -15.43 -1.556 1 95.2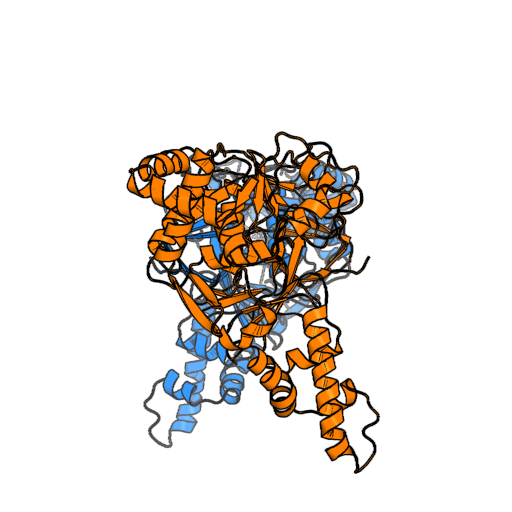5 201 GLY B C 1
ATOM 5125 O O . GLY B 1 201 ? 12.492 -15.539 -1.26 1 95.25 201 GLY B O 1
ATOM 5126 N N . GLU B 1 202 ? 14.43 -14.508 -1.098 1 91.69 202 GLU B N 1
ATOM 5127 C CA . GLU B 1 202 ? 13.93 -13.523 -0.148 1 91.69 202 GLU B CA 1
ATOM 5128 C C . GLU B 1 202 ? 12.828 -12.664 -0.774 1 91.69 202 GLU B C 1
ATOM 5130 O O . GLU B 1 202 ? 11.781 -12.445 -0.167 1 91.69 202 GLU B O 1
ATOM 5135 N N . SER B 1 203 ? 13.023 -12.219 -1.949 1 93.12 203 SER B N 1
ATOM 5136 C CA . SER B 1 203 ? 12.047 -11.367 -2.633 1 93.12 203 SER B CA 1
ATOM 5137 C C . SER B 1 203 ? 10.773 -12.141 -2.963 1 93.12 203 SER B C 1
ATOM 5139 O O . SER B 1 203 ? 9.672 -11.609 -2.844 1 93.12 203 SER B O 1
ATOM 5141 N N . VAL B 1 204 ? 10.938 -13.383 -3.357 1 95.69 204 VAL B N 1
ATOM 5142 C CA . VAL B 1 204 ? 9.773 -14.203 -3.691 1 95.69 204 VAL B CA 1
ATOM 5143 C C . VAL B 1 204 ? 8.93 -14.438 -2.443 1 95.69 204 VAL B C 1
ATOM 5145 O O . VAL B 1 204 ? 7.707 -14.281 -2.475 1 95.69 204 VAL B O 1
ATOM 5148 N N . GLY B 1 205 ? 9.625 -14.828 -1.408 1 93 205 GLY B N 1
ATOM 5149 C CA . GLY B 1 205 ? 8.914 -15.031 -0.156 1 93 205 GLY B CA 1
ATOM 5150 C C . GLY B 1 205 ? 8.141 -13.805 0.29 1 93 205 GLY B C 1
ATOM 5151 O O . GLY B 1 205 ? 6.961 -13.906 0.647 1 93 205 GLY B O 1
ATOM 5152 N N . GLU B 1 206 ? 8.75 -12.672 0.242 1 90.75 206 GLU B N 1
ATOM 5153 C CA . GLU B 1 206 ? 8.109 -11.422 0.641 1 90.75 206 GLU B CA 1
ATOM 5154 C C . GLU B 1 206 ? 6.965 -11.055 -0.304 1 90.75 206 GLU B C 1
ATOM 5156 O O . GLU B 1 206 ? 5.895 -10.641 0.141 1 90.75 206 GLU B O 1
ATOM 5161 N N . MET B 1 207 ? 7.215 -11.211 -1.543 1 94.31 207 MET B N 1
ATOM 5162 C CA . MET B 1 207 ? 6.199 -10.922 -2.551 1 94.31 207 MET B CA 1
ATOM 5163 C C . MET B 1 207 ? 4.938 -11.75 -2.309 1 94.31 207 MET B C 1
ATOM 5165 O O . MET B 1 207 ? 3.83 -11.211 -2.297 1 94.31 207 MET B O 1
ATOM 5169 N N . LEU B 1 208 ? 5.102 -12.977 -2.078 1 94.94 208 LEU B N 1
ATOM 5170 C CA . LEU B 1 208 ? 3.967 -13.875 -1.897 1 94.94 208 LEU B CA 1
ATOM 5171 C C . LEU B 1 208 ? 3.248 -13.586 -0.583 1 94.94 208 LEU B C 1
ATOM 5173 O O . LEU B 1 208 ? 2.023 -13.695 -0.504 1 94.94 208 LEU B O 1
ATOM 5177 N N . GLU B 1 209 ? 3.992 -13.203 0.427 1 89.56 209 GLU B N 1
ATOM 5178 C CA . GLU B 1 209 ? 3.377 -12.852 1.704 1 89.56 209 GLU B CA 1
ATOM 5179 C C . GLU B 1 209 ? 2.551 -11.57 1.585 1 89.56 209 GLU B C 1
ATOM 5181 O O . GLU B 1 209 ? 1.419 -11.516 2.072 1 89.56 209 GLU B O 1
ATOM 5186 N N . LEU B 1 210 ? 3.141 -10.57 0.967 1 89.06 210 LEU B N 1
ATOM 5187 C CA . LEU B 1 210 ? 2.441 -9.305 0.779 1 89.06 210 LEU B CA 1
ATOM 5188 C C . LEU B 1 210 ? 1.183 -9.492 -0.059 1 89.06 210 LEU B C 1
ATOM 5190 O O . LEU B 1 210 ? 0.12 -8.969 0.278 1 89.06 210 LEU B O 1
ATOM 5194 N N . LEU B 1 211 ? 1.31 -10.258 -1.114 1 92.62 211 LEU B N 1
ATOM 5195 C CA . LEU B 1 211 ? 0.168 -10.555 -1.971 1 92.62 211 LEU B CA 1
ATOM 5196 C C . LEU B 1 211 ? -0.905 -11.32 -1.199 1 92.62 211 LEU B C 1
ATOM 5198 O O . LEU B 1 211 ? -2.09 -10.992 -1.294 1 92.62 211 LEU B O 1
ATOM 5202 N N . GLY B 1 212 ? -0.511 -12.305 -0.462 1 90.38 212 GLY B N 1
ATOM 5203 C CA . GLY B 1 212 ? -1.437 -13.102 0.322 1 90.38 212 GLY B CA 1
ATOM 5204 C C . GLY B 1 212 ? -2.277 -12.281 1.279 1 90.38 212 GLY B C 1
ATOM 5205 O O . GLY B 1 212 ? -3.477 -12.523 1.426 1 90.38 212 GLY B O 1
ATOM 5206 N N . ASP B 1 213 ? -1.708 -11.312 1.877 1 83.62 213 ASP B N 1
ATOM 5207 C CA . ASP B 1 213 ? -2.402 -10.438 2.818 1 83.62 213 ASP B CA 1
ATOM 5208 C C . ASP B 1 213 ? -3.48 -9.617 2.113 1 83.62 213 ASP B C 1
ATOM 5210 O O . ASP B 1 213 ? -4.516 -9.297 2.705 1 83.62 213 ASP B O 1
ATOM 5214 N N . ASP B 1 214 ? -3.209 -9.312 0.901 1 87.81 214 ASP B N 1
ATOM 5215 C CA . ASP B 1 214 ? -4.113 -8.438 0.171 1 87.81 214 ASP B CA 1
ATOM 5216 C C . ASP B 1 214 ? -5.227 -9.227 -0.507 1 87.81 214 ASP B C 1
ATOM 5218 O O . ASP B 1 214 ? -6.234 -8.664 -0.931 1 87.81 214 ASP B O 1
ATOM 5222 N N . LEU B 1 215 ? -5.078 -10.516 -0.62 1 88.56 215 LEU B N 1
ATOM 5223 C CA . LEU B 1 215 ? -6.102 -11.352 -1.243 1 88.56 215 LEU B CA 1
ATOM 5224 C C . LEU B 1 215 ? -7.316 -11.492 -0.33 1 88.56 215 LEU B C 1
ATOM 5226 O O . LEU B 1 215 ? -8.398 -11.883 -0.781 1 88.56 215 LEU B O 1
ATOM 5230 N N . GLN B 1 216 ? -7.172 -11.18 0.902 1 84.75 216 GLN B N 1
ATOM 5231 C CA . GLN B 1 216 ? -8.25 -11.273 1.879 1 84.75 216 GLN B CA 1
ATOM 5232 C C . GLN B 1 216 ? -8.914 -12.641 1.844 1 84.75 216 GLN B C 1
ATOM 5234 O O . GLN B 1 216 ? -10.141 -12.742 1.754 1 84.75 216 GLN B O 1
ATOM 5239 N N . LEU B 1 217 ? -8.125 -13.664 1.914 1 87.25 217 LEU B N 1
ATOM 5240 C CA . LEU B 1 217 ? -8.617 -15.031 1.853 1 87.25 217 LEU B CA 1
ATOM 5241 C C . LEU B 1 217 ? -9.25 -15.445 3.178 1 87.25 217 LEU B C 1
ATOM 5243 O O . LEU B 1 217 ? -8.773 -15.047 4.246 1 87.25 217 LEU B O 1
ATOM 5247 N N . ARG B 1 218 ? -10.312 -16.234 3.051 1 85.19 218 ARG B N 1
ATOM 5248 C CA . ARG B 1 218 ? -10.914 -16.938 4.184 1 85.19 218 ARG B CA 1
ATOM 5249 C C . ARG B 1 218 ? -10.352 -18.344 4.328 1 85.19 218 ARG B C 1
ATOM 5251 O O . ARG B 1 218 ? -9.781 -18.891 3.379 1 85.19 218 ARG B O 1
ATOM 5258 N N . ASP B 1 219 ? -10.43 -18.922 5.441 1 82.62 219 ASP B N 1
ATOM 5259 C CA . ASP B 1 219 ? -9.852 -20.219 5.719 1 82.62 219 ASP B CA 1
ATOM 5260 C C . ASP B 1 219 ? -10.391 -21.281 4.758 1 82.62 219 ASP B C 1
ATOM 5262 O O . ASP B 1 219 ? -9.672 -22.203 4.379 1 82.62 219 ASP B O 1
ATOM 5266 N N . HIS B 1 220 ? -11.555 -21.047 4.324 1 88.12 220 HIS B N 1
ATOM 5267 C CA . HIS B 1 220 ? -12.203 -22.078 3.531 1 88.12 220 HIS B CA 1
ATOM 5268 C C . HIS B 1 220 ? -12.078 -21.797 2.039 1 88.12 220 HIS B C 1
ATOM 5270 O O . HIS B 1 220 ? -12.648 -22.516 1.214 1 88.12 220 HIS B O 1
ATOM 5276 N N . ASP B 1 221 ? -11.352 -20.766 1.749 1 94.25 221 ASP B N 1
ATOM 5277 C CA . ASP B 1 221 ? -11.289 -20.391 0.342 1 94.25 221 ASP B CA 1
ATOM 5278 C C . ASP B 1 221 ? -10.539 -21.438 -0.48 1 94.25 221 ASP B C 1
ATOM 5280 O O . ASP B 1 221 ? -9.523 -21.969 -0.031 1 94.25 221 ASP B O 1
ATOM 5284 N N . ARG B 1 222 ? -11.125 -21.734 -1.627 1 96.5 222 ARG B N 1
ATOM 5285 C CA . ARG B 1 222 ? -10.547 -22.625 -2.627 1 96.5 222 ARG B CA 1
ATOM 5286 C C . ARG B 1 222 ? -10.359 -21.906 -3.957 1 96.5 222 ARG B C 1
ATOM 5288 O O . ARG B 1 222 ? -11.328 -21.5 -4.594 1 96.5 222 ARG B O 1
ATOM 5295 N N . LEU B 1 223 ? -9.133 -21.781 -4.355 1 97.06 223 LEU B N 1
ATOM 5296 C CA . LEU B 1 223 ? -8.805 -21.047 -5.57 1 97.06 223 LEU B CA 1
ATOM 5297 C C . LEU B 1 223 ? -8.656 -22 -6.754 1 97.06 223 LEU B C 1
ATOM 5299 O O . LEU B 1 223 ? -8.016 -23.047 -6.641 1 97.06 223 LEU B O 1
ATOM 5303 N N . ALA B 1 224 ? -9.297 -21.688 -7.84 1 95.06 224 ALA B N 1
ATOM 5304 C CA . ALA B 1 224 ? -9.086 -22.359 -9.125 1 95.06 224 ALA B CA 1
ATOM 5305 C C . ALA B 1 224 ? -8.648 -21.359 -10.188 1 95.06 224 ALA B C 1
ATOM 5307 O O . ALA B 1 224 ? -9 -20.172 -10.133 1 95.06 224 ALA B O 1
ATOM 5308 N N . THR B 1 225 ? -7.836 -21.812 -11.086 1 94.06 225 THR B N 1
ATOM 5309 C CA . THR B 1 225 ? -7.426 -20.938 -12.172 1 94.06 225 THR B CA 1
ATOM 5310 C C . THR B 1 225 ? -7.664 -21.609 -13.523 1 94.06 225 THR B C 1
ATOM 5312 O O . THR B 1 225 ? -7.43 -22.812 -13.68 1 94.06 225 THR B O 1
ATOM 5315 N N . THR B 1 226 ? -8.195 -20.844 -14.461 1 90.12 226 THR B N 1
ATOM 5316 C CA . THR B 1 226 ? -8.367 -21.344 -15.828 1 90.12 226 THR B CA 1
ATOM 5317 C C . THR B 1 226 ? -7.176 -20.953 -16.688 1 90.12 226 THR B C 1
ATOM 5319 O O . THR B 1 226 ? -7.086 -21.359 -17.859 1 90.12 226 THR B O 1
ATOM 5322 N N . LEU B 1 227 ? -6.258 -20.25 -16.156 1 91.62 227 LEU B N 1
ATOM 5323 C CA . LEU B 1 227 ? -5.051 -19.844 -16.859 1 91.62 227 LEU B CA 1
ATOM 5324 C C . LEU B 1 227 ? -3.891 -20.781 -16.547 1 91.62 227 LEU B C 1
ATOM 5326 O O . LEU B 1 227 ? -3.82 -21.328 -15.445 1 91.62 227 LEU B O 1
ATOM 5330 N N . GLU B 1 228 ? -3.08 -20.875 -17.516 1 92.38 228 GLU B N 1
ATOM 5331 C CA . GLU B 1 228 ? -1.874 -21.672 -17.297 1 92.38 228 GLU B CA 1
ATOM 5332 C C . GLU B 1 228 ? -0.977 -21.031 -16.234 1 92.38 228 GLU B C 1
ATOM 5334 O O . GLU B 1 228 ? -0.881 -19.797 -16.156 1 92.38 228 GLU B O 1
ATOM 5339 N N . TYR B 1 229 ? -0.263 -21.922 -15.516 1 94.81 229 TYR B N 1
ATOM 5340 C CA . TYR B 1 229 ? 0.676 -21.422 -14.516 1 94.81 229 TYR B CA 1
ATOM 5341 C C . TYR B 1 229 ? 1.866 -20.734 -15.172 1 94.81 229 TYR B C 1
ATOM 5343 O O . TYR B 1 229 ? 2.619 -20.016 -14.508 1 94.81 229 TYR B O 1
ATOM 5351 N N . GLY B 1 230 ? 2.008 -20.906 -16.5 1 93.12 230 GLY B N 1
ATOM 5352 C CA . GLY B 1 230 ? 3.002 -20.141 -17.25 1 93.12 230 GLY B CA 1
ATOM 5353 C C . GLY B 1 230 ? 2.699 -18.656 -17.297 1 93.12 230 GLY B C 1
ATOM 5354 O O . GLY B 1 230 ? 3.584 -17.859 -17.594 1 93.12 230 GLY B O 1
ATOM 5355 N N . VAL B 1 231 ? 1.461 -18.328 -17.141 1 93.69 231 VAL B N 1
ATOM 5356 C CA . VAL B 1 231 ? 1.103 -16.953 -16.859 1 93.69 231 VAL B CA 1
ATOM 5357 C C . VAL B 1 231 ? 1.485 -16.594 -15.422 1 93.69 231 VAL B C 1
ATOM 5359 O O . VAL B 1 231 ? 0.861 -17.062 -14.469 1 93.69 231 VAL B O 1
ATOM 5362 N N . PHE B 1 232 ? 2.404 -15.68 -15.289 1 95.38 232 PHE B N 1
ATOM 5363 C CA . PHE B 1 232 ? 3.068 -15.531 -14 1 95.38 232 PHE B CA 1
ATOM 5364 C C . PHE B 1 232 ? 2.066 -15.148 -12.914 1 95.38 232 PHE B C 1
ATOM 5366 O O . PHE B 1 232 ? 2.186 -15.586 -11.766 1 95.38 232 PHE B O 1
ATOM 5373 N N . SER B 1 233 ? 1.086 -14.273 -13.258 1 96.38 233 SER B N 1
ATOM 5374 C CA . SER B 1 233 ? 0.122 -13.844 -12.25 1 96.38 233 SER B CA 1
ATOM 5375 C C . SER B 1 233 ? -0.726 -15.016 -11.758 1 96.38 233 SER B C 1
ATOM 5377 O O . SER B 1 233 ? -1.084 -15.078 -10.586 1 96.38 233 SER B O 1
ATOM 5379 N N . SER B 1 234 ? -1.06 -15.922 -12.672 1 95.69 234 SER B N 1
ATOM 5380 C CA . SER B 1 234 ? -1.794 -17.125 -12.297 1 95.69 234 SER B CA 1
ATOM 5381 C C . SER B 1 234 ? -1.011 -17.953 -11.289 1 95.69 234 SER B C 1
ATOM 5383 O O . SER B 1 234 ? -1.562 -18.391 -10.273 1 95.69 234 SER B O 1
ATOM 5385 N N . TRP B 1 235 ? 0.224 -18.094 -11.523 1 97.06 235 TRP B N 1
ATOM 5386 C CA . TRP B 1 235 ? 1.062 -18.891 -10.625 1 97.06 235 TRP B CA 1
ATOM 5387 C C . TRP B 1 235 ? 1.243 -18.172 -9.289 1 97.06 235 TRP B C 1
ATOM 5389 O O . TRP B 1 235 ? 1.148 -18.797 -8.227 1 97.06 235 TRP B O 1
ATOM 5399 N N . LEU B 1 236 ? 1.517 -16.891 -9.352 1 97.88 236 LEU B N 1
ATOM 5400 C CA . LEU B 1 236 ? 1.756 -16.156 -8.117 1 97.88 236 LEU B CA 1
ATOM 5401 C C . LEU B 1 236 ? 0.525 -16.172 -7.219 1 97.88 236 LEU B C 1
ATOM 5403 O O . LEU B 1 236 ? 0.645 -16.312 -6 1 97.88 236 LEU B O 1
ATOM 5407 N N . LEU B 1 237 ? -0.652 -16.062 -7.805 1 97.94 237 LEU B N 1
ATOM 5408 C CA . LEU B 1 237 ? -1.882 -16.141 -7.023 1 97.94 237 LEU B CA 1
ATOM 5409 C C . LEU B 1 237 ? -2.047 -17.516 -6.398 1 97.94 237 LEU B C 1
ATOM 5411 O O . LEU B 1 237 ? -2.436 -17.641 -5.234 1 97.94 237 LEU B O 1
ATOM 5415 N N . THR B 1 238 ? -1.704 -18.516 -7.145 1 97.88 238 THR B N 1
ATOM 5416 C CA . THR B 1 238 ? -1.812 -19.891 -6.668 1 97.88 238 THR B CA 1
ATOM 5417 C C . THR B 1 238 ? -0.84 -20.141 -5.52 1 97.88 238 THR B C 1
ATOM 5419 O O . THR B 1 238 ? -1.234 -20.641 -4.461 1 97.88 238 THR B O 1
ATOM 5422 N N . ALA B 1 239 ? 0.391 -19.75 -5.738 1 98 239 ALA B N 1
ATOM 5423 C CA . ALA B 1 239 ? 1.416 -19.938 -4.715 1 98 239 ALA B CA 1
ATOM 5424 C C . ALA B 1 239 ? 1.085 -19.156 -3.447 1 98 239 ALA B C 1
ATOM 5426 O O . ALA B 1 239 ? 1.233 -19.672 -2.336 1 98 239 ALA B O 1
ATOM 5427 N N . ALA B 1 240 ? 0.645 -17.938 -3.629 1 96.31 240 ALA B N 1
ATOM 5428 C CA . ALA B 1 240 ? 0.282 -17.109 -2.479 1 96.31 240 ALA B CA 1
ATOM 5429 C C . ALA B 1 240 ? -0.871 -17.734 -1.699 1 96.31 240 ALA B C 1
ATOM 5431 O O . ALA B 1 240 ? -0.885 -17.703 -0.466 1 96.31 240 ALA B O 1
ATOM 5432 N N . THR B 1 241 ? -1.841 -18.297 -2.373 1 96.75 241 THR B N 1
ATOM 5433 C CA . THR B 1 241 ? -2.992 -18.938 -1.745 1 96.75 241 THR B CA 1
ATOM 5434 C C . THR B 1 241 ? -2.549 -20.109 -0.869 1 96.75 241 THR B C 1
ATOM 5436 O O . THR B 1 241 ? -3 -20.25 0.27 1 96.75 241 THR B O 1
ATOM 5439 N N . LEU B 1 242 ? -1.651 -20.859 -1.351 1 96.62 242 LEU B N 1
ATOM 5440 C CA . LEU B 1 242 ? -1.148 -22 -0.59 1 96.62 242 LEU B CA 1
ATOM 5441 C C . LEU B 1 242 ? -0.337 -21.531 0.614 1 96.62 242 LEU B C 1
ATOM 5443 O O . LEU B 1 242 ? -0.438 -22.109 1.697 1 96.62 242 LEU B O 1
ATOM 5447 N N . LEU B 1 243 ? 0.418 -20.516 0.401 1 93.56 243 LEU B N 1
ATOM 5448 C CA . LEU B 1 243 ? 1.238 -19.984 1.49 1 93.56 243 LEU B CA 1
ATOM 5449 C C . LEU B 1 243 ? 0.366 -19.438 2.615 1 93.56 243 LEU B C 1
ATOM 5451 O O . LEU B 1 243 ? 0.83 -19.297 3.748 1 93.56 243 LEU B O 1
ATOM 5455 N N . GLN B 1 244 ? -0.883 -19.125 2.297 1 91.62 244 GLN B N 1
ATOM 5456 C CA . GLN B 1 244 ? -1.817 -18.625 3.301 1 91.62 244 GLN B CA 1
ATOM 5457 C C . GLN B 1 244 ? -2.6 -19.766 3.943 1 91.62 244 GLN B C 1
ATOM 5459 O O . GLN B 1 244 ? -3.494 -19.531 4.758 1 91.62 244 GLN B O 1
ATOM 5464 N N . GLY B 1 245 ? -2.311 -20.984 3.559 1 93.44 245 GLY B N 1
ATOM 5465 C CA . GLY B 1 245 ? -2.951 -22.141 4.152 1 93.44 245 GLY B CA 1
ATOM 5466 C C . GLY B 1 245 ? -4.312 -22.453 3.551 1 93.44 245 GLY B C 1
ATOM 5467 O O . GLY B 1 245 ? -5.098 -23.203 4.133 1 93.44 245 GLY B O 1
ATOM 5468 N N . CYS B 1 246 ? -4.602 -21.859 2.445 1 95.38 246 CYS B N 1
ATOM 5469 C CA . CYS B 1 246 ? -5.875 -22.094 1.77 1 95.38 246 CYS B CA 1
ATOM 5470 C C . CYS B 1 246 ? -5.75 -23.203 0.738 1 95.38 246 CYS B C 1
ATOM 5472 O O . CYS B 1 246 ? -4.715 -23.859 0.661 1 95.38 246 CYS B O 1
ATOM 5474 N N . GLN B 1 247 ? -6.848 -23.469 0.043 1 97.44 247 GLN B N 1
ATOM 5475 C CA . GLN B 1 247 ? -6.898 -24.609 -0.859 1 97.44 247 GLN B CA 1
ATOM 5476 C C . GLN B 1 247 ? -6.809 -24.172 -2.316 1 97.44 247 GLN B C 1
ATOM 5478 O O . GLN B 1 247 ? -7.23 -23.062 -2.662 1 97.44 247 GLN B O 1
ATOM 5483 N N . VAL B 1 248 ? -6.273 -25.094 -3.086 1 97.56 248 VAL B N 1
ATOM 5484 C CA . VAL B 1 248 ? -6.238 -24.891 -4.531 1 97.56 248 VAL B CA 1
ATOM 5485 C C . VAL B 1 248 ? -6.914 -26.078 -5.234 1 97.56 248 VAL B C 1
ATOM 5487 O O . VAL B 1 248 ? -6.617 -27.234 -4.941 1 97.56 248 VAL B O 1
ATOM 5490 N N . ALA B 1 249 ? -7.898 -25.75 -6.039 1 96 249 ALA B N 1
ATOM 5491 C CA . ALA B 1 249 ? -8.5 -26.734 -6.941 1 96 249 ALA B CA 1
ATOM 5492 C C . ALA B 1 249 ? -7.82 -26.719 -8.305 1 96 249 ALA B C 1
ATOM 5494 O O . ALA B 1 249 ? -7.719 -25.672 -8.945 1 96 249 ALA B O 1
ATOM 5495 N N . THR B 1 250 ? -7.328 -27.812 -8.711 1 93.12 250 THR B N 1
ATOM 5496 C CA . THR B 1 250 ? -6.605 -27.875 -9.977 1 93.12 250 THR B CA 1
ATOM 5497 C C . THR B 1 250 ? -6.867 -29.188 -10.695 1 93.12 250 THR B C 1
ATOM 5499 O O . THR B 1 250 ? -7.594 -30.047 -10.188 1 93.12 250 THR B O 1
ATOM 5502 N N . ALA B 1 251 ? -6.441 -29.203 -11.961 1 83.62 251 ALA B N 1
ATOM 5503 C CA . ALA B 1 251 ? -6.617 -30.406 -12.766 1 83.62 251 ALA B CA 1
ATOM 5504 C C . ALA B 1 251 ? -5.637 -31.5 -12.344 1 83.62 251 ALA B C 1
ATOM 5506 O O . ALA B 1 251 ? -4.559 -31.203 -11.82 1 83.62 251 ALA B O 1
ATOM 5507 N N . SER B 1 252 ? -6.195 -32.656 -12.477 1 70.75 252 SER B N 1
ATOM 5508 C CA . SER B 1 252 ? -5.262 -33.781 -12.398 1 70.75 252 SER B CA 1
ATOM 5509 C C . SER B 1 252 ? -4.586 -34.031 -13.742 1 70.75 252 SER B C 1
ATOM 5511 O O . SER B 1 252 ? -5.012 -33.5 -14.766 1 70.75 252 SER B O 1
ATOM 5513 N N . SER B 1 253 ? -3.42 -34.594 -13.742 1 59.56 253 SER B N 1
ATOM 5514 C CA . SER B 1 253 ? -2.637 -34.906 -14.938 1 59.56 253 SER B CA 1
ATOM 5515 C C . SER B 1 253 ? -3.523 -35.406 -16.062 1 59.56 253 SER B C 1
ATOM 5517 O O . SER B 1 253 ? -3.191 -35.281 -17.234 1 59.56 253 SER B O 1
ATOM 5519 N N . LYS B 1 254 ? -4.582 -35.969 -15.758 1 57.75 254 LYS B N 1
ATOM 5520 C CA . LYS B 1 254 ? -5.398 -36.625 -16.766 1 57.75 254 LYS B CA 1
ATOM 5521 C C . LYS B 1 254 ? -6.727 -35.875 -16.969 1 57.75 254 LYS B C 1
ATOM 5523 O O . LYS B 1 254 ? -7.555 -36.312 -17.781 1 57.75 254 LYS B O 1
ATOM 5528 N N . GLY B 1 255 ? -6.727 -34.688 -16.312 1 62.03 255 GLY B N 1
ATOM 5529 C CA . GLY B 1 255 ? -8.039 -34.062 -16.328 1 62.03 255 GLY B CA 1
ATOM 5530 C C . GLY B 1 255 ? -8 -32.625 -16.75 1 62.03 255 GLY B C 1
ATOM 5531 O O . GLY B 1 255 ? -6.922 -32.031 -16.875 1 62.03 255 GLY B O 1
ATOM 5532 N N . VAL B 1 256 ? -9.195 -32.25 -17.156 1 67.94 256 VAL B N 1
ATOM 5533 C CA . VAL B 1 256 ? -9.383 -30.844 -17.531 1 67.94 256 VAL B CA 1
ATOM 5534 C C . VAL B 1 256 ? -10.078 -30.094 -16.406 1 67.94 256 VAL B C 1
ATOM 5536 O O . VAL B 1 256 ? -11.125 -30.531 -15.914 1 67.94 256 VAL B O 1
ATOM 5539 N N . LEU B 1 257 ? -9.414 -29.078 -15.977 1 74.19 257 LEU B N 1
ATOM 5540 C CA . LEU B 1 257 ? -9.945 -28.281 -14.867 1 74.19 257 LEU B CA 1
ATOM 5541 C C . LEU B 1 257 ? -11.328 -27.734 -15.203 1 74.19 257 LEU B C 1
ATOM 5543 O O . LEU B 1 257 ? -12.258 -27.875 -14.414 1 74.19 257 LEU B O 1
ATOM 5547 N N . ARG B 1 258 ? -11.508 -27.281 -16.375 1 72.5 258 ARG B N 1
ATOM 5548 C CA . ARG B 1 258 ? -12.727 -26.562 -16.75 1 72.5 258 ARG B CA 1
ATOM 5549 C C . ARG B 1 258 ? -13.953 -27.469 -16.609 1 72.5 258 ARG B C 1
ATOM 5551 O O . ARG B 1 258 ? -15.008 -27.031 -16.172 1 72.5 258 ARG B O 1
ATOM 5558 N N . ALA B 1 259 ? -13.727 -28.75 -16.906 1 71.5 259 ALA B N 1
ATOM 5559 C CA . ALA B 1 259 ? -14.836 -29.703 -16.922 1 71.5 259 ALA B CA 1
ATOM 5560 C C . ALA B 1 259 ? -15.211 -30.125 -15.5 1 71.5 259 ALA B C 1
ATOM 5562 O O . ALA B 1 259 ? -16.297 -30.656 -15.273 1 71.5 259 ALA B O 1
ATOM 5563 N N . ASN B 1 260 ? -14.367 -29.797 -14.586 1 81.25 260 ASN B N 1
ATOM 5564 C CA . ASN B 1 260 ? -14.57 -30.328 -13.25 1 81.25 260 ASN B CA 1
ATOM 5565 C C . ASN B 1 260 ? -14.781 -29.219 -12.227 1 81.25 260 ASN B C 1
ATOM 5567 O O . ASN B 1 260 ? -14.836 -29.484 -11.023 1 81.25 260 ASN B O 1
ATOM 5571 N N . LEU B 1 261 ? -14.914 -28.062 -12.711 1 84.62 261 LEU B N 1
ATOM 5572 C CA . LEU B 1 261 ? -15.039 -26.922 -11.812 1 84.62 261 LEU B CA 1
ATOM 5573 C C . LEU B 1 261 ? -16.297 -27.031 -10.953 1 84.62 261 LEU B C 1
ATOM 5575 O O . LEU B 1 261 ? -16.297 -26.625 -9.789 1 84.62 261 LEU B O 1
ATOM 5579 N N . ASN B 1 262 ? -17.359 -27.609 -11.477 1 84.38 262 ASN B N 1
ATOM 5580 C CA . ASN B 1 262 ? -18.609 -27.766 -10.75 1 84.38 262 ASN B CA 1
ATOM 5581 C C . ASN B 1 262 ? -18.469 -28.734 -9.586 1 84.38 262 ASN B C 1
ATOM 5583 O O . ASN B 1 262 ? -19.188 -28.625 -8.586 1 84.38 262 ASN B O 1
ATOM 5587 N N . LYS B 1 263 ? -17.578 -29.656 -9.711 1 88.19 263 LYS B N 1
ATOM 5588 C CA . LYS B 1 263 ? -17.359 -30.625 -8.656 1 88.19 263 LYS B CA 1
ATOM 5589 C C . LYS B 1 263 ? -16.391 -30.094 -7.602 1 88.19 263 LYS B C 1
ATOM 5591 O O . LYS B 1 263 ? -16.516 -30.406 -6.418 1 88.19 263 LYS B O 1
ATOM 5596 N N . LEU B 1 264 ? -15.539 -29.297 -8.008 1 92.38 264 LEU B N 1
ATOM 5597 C CA . LEU B 1 264 ? -14.461 -28.844 -7.141 1 92.38 264 LEU B CA 1
ATOM 5598 C C . LEU B 1 264 ? -14.922 -27.656 -6.281 1 92.38 264 LEU B C 1
ATOM 5600 O O . LEU B 1 264 ? -14.273 -27.328 -5.293 1 92.38 264 LEU B O 1
ATOM 5604 N N . LEU B 1 265 ? -15.977 -27.047 -6.609 1 91.44 265 LEU B N 1
ATOM 5605 C CA . LEU B 1 265 ? -16.656 -26.016 -5.828 1 91.44 265 LEU B CA 1
ATOM 5606 C C . LEU B 1 265 ? -15.688 -24.906 -5.434 1 91.44 265 LEU B C 1
ATOM 5608 O O . LEU B 1 265 ? -15.57 -24.562 -4.254 1 91.44 265 LEU B O 1
ATOM 5612 N N . PRO B 1 266 ? -15.039 -24.297 -6.418 1 94.12 266 PRO B N 1
ATOM 5613 C CA . PRO B 1 266 ? -14.156 -23.172 -6.062 1 94.12 266 PRO B CA 1
ATOM 5614 C C . PRO B 1 266 ? -14.914 -21.969 -5.516 1 94.12 266 PRO B C 1
ATOM 5616 O O . PRO B 1 266 ? -16.031 -21.703 -5.941 1 94.12 266 PRO B O 1
ATOM 5619 N N . THR B 1 267 ? -14.32 -21.328 -4.547 1 93.88 267 THR B N 1
ATOM 5620 C CA . THR B 1 267 ? -14.875 -20.078 -4.031 1 93.88 267 THR B CA 1
ATOM 5621 C C . THR B 1 267 ? -14.266 -18.875 -4.758 1 93.88 267 THR B C 1
ATOM 5623 O O . THR B 1 267 ? -14.867 -17.812 -4.809 1 93.88 267 THR B O 1
ATOM 5626 N N . ARG B 1 268 ? -13.07 -19.016 -5.273 1 94.5 268 ARG B N 1
ATOM 5627 C CA . ARG B 1 268 ? -12.344 -18 -6.031 1 94.5 268 ARG B CA 1
ATOM 5628 C C . ARG B 1 268 ? -11.859 -18.562 -7.367 1 94.5 268 ARG B C 1
ATOM 5630 O O . ARG B 1 268 ? -11.422 -19.703 -7.441 1 94.5 268 ARG B O 1
ATOM 5637 N N . LEU B 1 269 ? -11.953 -17.688 -8.367 1 92.94 269 LEU B N 1
ATOM 5638 C CA . LEU B 1 269 ? -11.555 -18.125 -9.703 1 92.94 269 LEU B CA 1
ATOM 5639 C C . LEU B 1 269 ? -10.633 -17.094 -10.352 1 92.94 269 LEU B C 1
ATOM 5641 O O . LEU B 1 269 ? -10.891 -15.883 -10.273 1 92.94 269 LEU B O 1
ATOM 5645 N N . VAL B 1 270 ? -9.523 -17.547 -10.891 1 94.62 270 VAL B N 1
ATOM 5646 C CA . VAL B 1 270 ? -8.641 -16.734 -11.711 1 94.62 270 VAL B CA 1
ATOM 5647 C C . VAL B 1 270 ? -8.906 -17.016 -13.195 1 94.62 270 VAL B C 1
ATOM 5649 O O . VAL B 1 270 ? -8.867 -18.172 -13.625 1 94.62 270 VAL B O 1
ATOM 5652 N N . CYS B 1 271 ? -9.188 -15.984 -13.961 1 91.94 271 CYS B N 1
ATOM 5653 C CA . CYS B 1 271 ? -9.438 -16.219 -15.375 1 91.94 271 CYS B CA 1
ATOM 5654 C C . CYS B 1 271 ? -9.109 -14.969 -16.188 1 91.94 271 CYS B C 1
ATOM 5656 O O . CYS B 1 271 ? -8.781 -13.922 -15.633 1 91.94 271 CYS B O 1
ATOM 5658 N N . GLY B 1 272 ? -9.039 -15.172 -17.5 1 90.19 272 GLY B N 1
ATOM 5659 C CA . GLY B 1 272 ? -8.93 -14.055 -18.422 1 90.19 272 GLY B CA 1
ATOM 5660 C C . GLY B 1 272 ? -10.273 -13.539 -18.906 1 90.19 272 GLY B C 1
ATOM 5661 O O . GLY B 1 272 ? -11.289 -14.211 -18.75 1 90.19 272 GLY B O 1
ATOM 5662 N N . PRO B 1 273 ? -10.25 -12.367 -19.5 1 87.5 273 PRO B N 1
ATOM 5663 C CA . PRO B 1 273 ? -11.508 -11.781 -19.969 1 87.5 273 PRO B CA 1
ATOM 5664 C C . PRO B 1 273 ? -12.227 -12.672 -21 1 87.5 273 PRO B C 1
ATOM 5666 O O . PRO B 1 273 ? -13.453 -12.75 -20.984 1 87.5 273 PRO B O 1
ATOM 5669 N N . ALA B 1 274 ? -11.492 -13.344 -21.812 1 81.31 274 ALA B N 1
ATOM 5670 C CA . ALA B 1 274 ? -12.086 -14.18 -22.844 1 81.31 274 ALA B CA 1
ATOM 5671 C C . ALA B 1 274 ? -12.922 -15.297 -22.234 1 81.31 274 ALA B C 1
ATOM 5673 O O . ALA B 1 274 ? -13.977 -15.664 -22.766 1 81.31 274 ALA B O 1
ATOM 5674 N N . PHE B 1 275 ? -12.484 -15.742 -21.203 1 81.88 275 PHE B N 1
ATOM 5675 C CA . PHE B 1 275 ? -13.195 -16.812 -20.516 1 81.88 275 PHE B CA 1
ATOM 5676 C C . PHE B 1 275 ? -14.578 -16.344 -20.078 1 81.88 275 PHE B C 1
ATOM 5678 O O . PHE B 1 275 ? -15.578 -17.031 -20.297 1 81.88 275 PHE B O 1
ATOM 5685 N N . LEU B 1 276 ? -14.648 -15.219 -19.5 1 78.5 276 LEU B N 1
ATOM 5686 C CA . LEU B 1 276 ? -15.906 -14.688 -18.984 1 78.5 276 LEU B CA 1
ATOM 5687 C C . LEU B 1 276 ? -16.781 -14.172 -20.125 1 78.5 276 LEU B C 1
ATOM 5689 O O . LEU B 1 276 ? -18.016 -14.32 -20.078 1 78.5 276 LEU B O 1
ATOM 5693 N N . ASP B 1 277 ? -16.094 -13.555 -21.062 1 77.69 277 ASP B N 1
ATOM 5694 C CA . ASP B 1 277 ? -16.844 -13.062 -22.219 1 77.69 277 ASP B CA 1
ATOM 5695 C C . ASP B 1 277 ? -17.531 -14.211 -22.953 1 77.69 277 ASP B C 1
ATOM 5697 O O . ASP B 1 277 ? -18.703 -14.086 -23.344 1 77.69 277 ASP B O 1
ATOM 5701 N N . ASP B 1 278 ? -16.797 -15.258 -23.141 1 74.62 278 ASP B N 1
ATOM 5702 C CA . ASP B 1 278 ? -17.344 -16.422 -23.812 1 74.62 278 ASP B CA 1
ATOM 5703 C C . ASP B 1 278 ? -18.531 -17 -23.047 1 74.62 278 ASP B C 1
ATOM 5705 O O . ASP B 1 278 ? -19.531 -17.391 -23.641 1 74.62 278 ASP B O 1
ATOM 5709 N N . ARG B 1 279 ? -18.391 -16.969 -21.844 1 71.94 279 ARG B N 1
ATOM 5710 C CA . ARG B 1 279 ? -19.453 -17.516 -21 1 71.94 279 ARG B CA 1
ATOM 5711 C C . ARG B 1 279 ? -20.672 -16.609 -20.984 1 71.94 279 ARG B C 1
ATOM 5713 O O . ARG B 1 279 ? -21.812 -17.078 -21.031 1 71.94 279 ARG B O 1
ATOM 5720 N N . ALA B 1 280 ? -20.375 -15.367 -20.938 1 69.25 280 ALA B N 1
ATOM 5721 C CA . ALA B 1 280 ? -21.469 -14.391 -20.969 1 69.25 280 ALA B CA 1
ATOM 5722 C C . ALA B 1 280 ? -22.219 -14.453 -22.297 1 69.25 280 ALA B C 1
ATOM 5724 O O . ALA B 1 280 ? -23.438 -14.359 -22.328 1 69.25 280 ALA B O 1
ATOM 5725 N N . ASN B 1 281 ? -21.453 -14.586 -23.328 1 69.69 281 ASN B N 1
ATOM 5726 C CA . ASN B 1 281 ? -22.062 -14.688 -24.656 1 69.69 281 ASN B CA 1
ATOM 5727 C C . ASN B 1 281 ? -22.922 -15.953 -24.781 1 69.69 281 ASN B C 1
ATOM 5729 O O . ASN B 1 281 ? -24 -15.914 -25.375 1 69.69 281 ASN B O 1
ATOM 5733 N N . ARG B 1 282 ? -22.453 -16.922 -24.266 1 69.69 282 ARG B N 1
ATOM 5734 C CA . ARG B 1 282 ? -23.219 -18.172 -24.312 1 69.69 282 ARG B CA 1
ATOM 5735 C C . ARG B 1 282 ? -24.531 -18.031 -23.516 1 69.69 282 ARG B C 1
ATOM 5737 O O . ARG B 1 282 ? -25.578 -18.516 -23.953 1 69.69 282 ARG B O 1
ATOM 5744 N N . LEU B 1 283 ? -24.359 -17.406 -22.438 1 66.06 283 LEU B N 1
ATOM 5745 C CA . LEU B 1 283 ? -25.547 -17.172 -21.609 1 66.06 283 LEU B CA 1
ATOM 5746 C C . LEU B 1 283 ? -26.547 -16.281 -22.344 1 66.06 283 LEU B C 1
ATOM 5748 O O . LEU B 1 283 ? -27.75 -16.516 -22.266 1 66.06 283 LEU B O 1
ATOM 5752 N N . ARG B 1 284 ? -26.016 -15.336 -22.922 1 65.56 284 ARG B N 1
ATOM 5753 C CA . ARG B 1 284 ? -26.859 -14.461 -23.734 1 65.56 284 ARG B CA 1
ATOM 5754 C C . ARG B 1 284 ? -27.625 -15.258 -24.781 1 65.56 284 ARG B C 1
ATOM 5756 O O . ARG B 1 284 ? -28.828 -15.094 -24.953 1 65.56 284 ARG B O 1
ATOM 5763 N N . ASP B 1 285 ? -26.938 -16.047 -25.422 1 69.31 285 ASP B N 1
ATOM 5764 C CA . ASP B 1 285 ? -27.531 -16.875 -26.469 1 69.31 285 ASP B CA 1
ATOM 5765 C C . ASP B 1 285 ? -28.609 -17.797 -25.891 1 69.31 285 ASP B C 1
ATOM 5767 O O . ASP B 1 285 ? -29.672 -17.969 -26.5 1 69.31 285 ASP B O 1
ATOM 5771 N N . GLU B 1 286 ? -28.344 -18.234 -24.766 1 65.69 286 GLU B N 1
ATOM 5772 C CA . GLU B 1 286 ? -29.297 -19.141 -24.109 1 65.69 286 GLU B CA 1
ATOM 5773 C C . GLU B 1 286 ? -30.547 -18.391 -23.688 1 65.69 286 GLU B C 1
ATOM 5775 O O . GLU B 1 286 ? -31.656 -18.906 -23.812 1 65.69 286 GLU B O 1
ATOM 5780 N N . ILE B 1 287 ? -30.359 -17.219 -23.188 1 62.88 287 ILE B N 1
ATOM 5781 C CA . ILE B 1 287 ? -31.484 -16.391 -22.766 1 62.88 287 ILE B CA 1
ATOM 5782 C C . ILE B 1 287 ? -32.312 -15.977 -23.969 1 62.88 287 ILE B C 1
ATOM 5784 O O . ILE B 1 287 ? -33.531 -15.992 -23.922 1 62.88 287 ILE B O 1
ATOM 5788 N N . GLU B 1 288 ? -31.656 -15.523 -24.922 1 62.5 288 GLU B N 1
ATOM 5789 C CA . GLU B 1 288 ? -32.344 -15.125 -26.156 1 62.5 288 GLU B CA 1
ATOM 5790 C C . GLU B 1 288 ? -33.156 -16.281 -26.734 1 62.5 288 GLU B C 1
ATOM 5792 O O . GLU B 1 288 ? -34.25 -16.094 -27.234 1 62.5 288 GLU B O 1
ATOM 5797 N N . GLU B 1 289 ? -32.531 -17.359 -26.641 1 60.53 289 GLU B N 1
ATOM 5798 C CA . GLU B 1 289 ? -33.219 -18.547 -27.125 1 60.53 289 GLU B CA 1
ATOM 5799 C C . GLU B 1 289 ? -34.438 -18.875 -26.25 1 60.53 289 GLU B C 1
ATOM 5801 O O . GLU B 1 289 ? -35.469 -19.359 -26.75 1 60.53 289 GLU B O 1
ATOM 5806 N N . SER B 1 290 ? -34.156 -18.562 -25.016 1 55.12 290 SER B N 1
ATOM 5807 C CA . SER B 1 290 ? -35.25 -18.859 -24.094 1 55.12 290 SER B CA 1
ATOM 5808 C C . SER B 1 290 ? -36.312 -17.797 -24.156 1 55.12 290 SER B C 1
ATOM 5810 O O . SER B 1 290 ? -37.5 -18.094 -23.969 1 55.12 290 SER B O 1
ATOM 5812 N N . THR B 1 291 ? -35.812 -16.516 -24.172 1 49.88 291 THR B N 1
ATOM 5813 C CA . THR B 1 291 ? -36.75 -15.406 -24.25 1 49.88 291 THR B CA 1
ATOM 5814 C C . THR B 1 291 ? -37.438 -15.359 -25.625 1 49.88 291 THR B C 1
ATOM 5816 O O . THR B 1 291 ? -38.5 -14.75 -25.781 1 49.88 291 THR B O 1
ATOM 5819 N N . GLU B 1 292 ? -36.688 -15.602 -26.688 1 48.75 292 GLU B N 1
ATOM 5820 C CA . GLU B 1 292 ? -37.5 -15.734 -27.891 1 48.75 292 GLU B CA 1
ATOM 5821 C C . GLU B 1 292 ? -38.781 -16.547 -27.641 1 48.75 292 GLU B C 1
ATOM 5823 O O . GLU B 1 292 ? -39.812 -16.297 -28.25 1 48.75 292 GLU B O 1
ATOM 5828 N N . VAL B 1 293 ? -38.75 -17.453 -26.703 1 37.84 293 VAL B N 1
ATOM 5829 C CA . VAL B 1 293 ? -40.031 -18.031 -26.297 1 37.84 293 VAL B CA 1
ATOM 5830 C C . VAL B 1 293 ? -40.906 -16.969 -25.625 1 37.84 293 VAL B C 1
ATOM 5832 O O . VAL B 1 293 ? -42.125 -16.938 -25.812 1 37.84 293 VAL B O 1
ATOM 5835 N N . LEU B 1 294 ? -40.156 -16.062 -24.844 1 38.31 294 LEU B N 1
ATOM 5836 C CA . LEU B 1 294 ? -41 -15.008 -24.266 1 38.31 294 LEU B CA 1
ATOM 5837 C C . LEU B 1 294 ? -41.25 -13.891 -25.266 1 38.31 294 LEU B C 1
ATOM 5839 O O . LEU B 1 294 ? -42.156 -13.102 -25.109 1 38.31 294 LEU B O 1
ATOM 5843 N N . GLN B 1 295 ? -40.219 -13.531 -26.125 1 40.22 295 GLN B N 1
ATOM 5844 C CA . GLN B 1 295 ? -40.438 -12.43 -27.062 1 40.22 295 GLN B CA 1
ATOM 5845 C C . GLN B 1 295 ? -41.406 -12.828 -28.172 1 40.22 295 GLN B C 1
ATOM 5847 O O . GLN B 1 295 ? -41.656 -12.062 -29.094 1 40.22 295 GLN B O 1
ATOM 5852 N N . ALA B 1 296 ? -41.906 -13.977 -28.344 1 35.28 296 ALA B N 1
ATOM 5853 C CA . ALA B 1 296 ? -42.875 -13.906 -29.422 1 35.28 296 ALA B CA 1
ATOM 5854 C C . ALA B 1 296 ? -43.75 -12.648 -29.312 1 35.28 296 ALA B C 1
ATOM 5856 O O . ALA B 1 296 ? -44.344 -12.219 -30.297 1 35.28 296 ALA B O 1
ATOM 5857 N N . ASP B 1 297 ? -44.188 -12.242 -28.125 1 30.89 297 ASP B N 1
ATOM 5858 C CA . ASP B 1 297 ? -45.062 -11.086 -27.953 1 30.89 297 ASP B CA 1
ATOM 5859 C C . ASP B 1 297 ? -44.281 -9.836 -27.625 1 30.89 297 ASP B C 1
ATOM 5861 O O . ASP B 1 297 ? -43.344 -9.891 -26.812 1 30.89 297 ASP B O 1
ATOM 5865 N N . GLY B 1 298 ? -44.062 -8.477 -28.406 1 34.75 298 GLY B N 1
ATOM 5866 C CA . GLY B 1 298 ? -43.75 -7.145 -28.875 1 34.75 298 GLY B CA 1
ATOM 5867 C C . GLY B 1 298 ? -42.25 -6.863 -28.906 1 34.75 298 GLY B C 1
ATOM 5868 O O . GLY B 1 298 ? -41.438 -7.691 -28.469 1 34.75 298 GLY B O 1
ATOM 5869 N N . GLY B 1 299 ? -41.625 -5.312 -28.906 1 36 299 GLY B N 1
ATOM 5870 C CA . GLY B 1 299 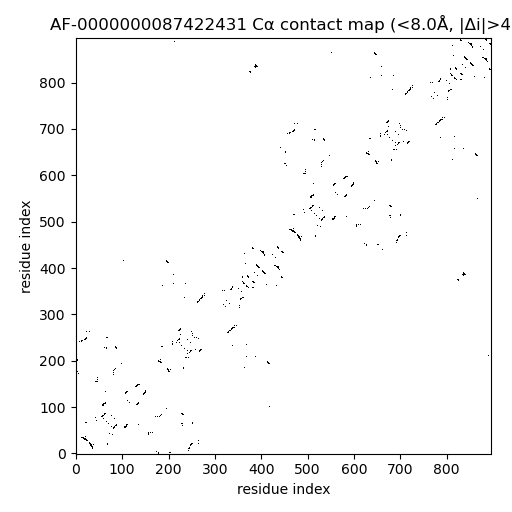? -40.594 -4.387 -29.359 1 36 299 GLY B CA 1
ATOM 5871 C C . GLY B 1 299 ? -39.281 -4.566 -28.656 1 36 299 GLY B C 1
ATOM 5872 O O . GLY B 1 299 ? -38.812 -3.656 -27.953 1 36 299 GLY B O 1
ATOM 5873 N N . ALA B 1 300 ? -38.75 -5.547 -28.109 1 35.84 300 ALA B N 1
ATOM 5874 C CA . ALA B 1 300 ? -37.562 -5.414 -27.297 1 35.84 300 ALA B CA 1
ATOM 5875 C C . ALA B 1 300 ? -36.312 -5.148 -28.172 1 35.84 300 ALA B C 1
ATOM 5877 O O . ALA B 1 300 ? -35.719 -6.082 -28.703 1 35.84 300 ALA B O 1
ATOM 5878 N N . ALA B 1 301 ? -36.219 -4.137 -29 1 37.72 301 ALA B N 1
ATOM 5879 C CA . ALA B 1 301 ? -35.188 -3.666 -29.891 1 37.72 301 ALA B CA 1
ATOM 5880 C C . ALA B 1 301 ? -33.844 -3.531 -29.156 1 37.72 301 ALA B C 1
ATOM 5882 O O . ALA B 1 301 ? -32.812 -3.279 -29.781 1 37.72 301 ALA B O 1
ATOM 5883 N N . GLY B 1 302 ? -33.656 -2.951 -27.969 1 42.94 302 GLY B N 1
ATOM 5884 C CA . GLY B 1 302 ? -32.5 -2.275 -27.438 1 42.94 302 GLY B CA 1
ATOM 5885 C C . GLY B 1 302 ? -31.391 -3.232 -26.984 1 42.94 302 GLY B C 1
ATOM 5886 O O . GLY B 1 302 ? -30.516 -2.855 -26.219 1 42.94 302 GLY B O 1
ATOM 5887 N N . GLY B 1 303 ? -30.984 -4.113 -27.797 1 43.66 303 GLY B N 1
ATOM 5888 C CA . GLY B 1 303 ? -29.906 -5.066 -27.578 1 43.66 303 GLY B CA 1
ATOM 5889 C C . GLY B 1 303 ? -29.828 -5.562 -26.156 1 43.66 303 GLY B C 1
ATOM 5890 O O . GLY B 1 303 ? -30.75 -5.336 -25.359 1 43.66 303 GLY B O 1
ATOM 5891 N N . LEU B 1 304 ? -28.672 -6.406 -25.891 1 45.47 304 LEU B N 1
ATOM 5892 C CA . LEU B 1 304 ? -28.453 -6.996 -24.562 1 45.47 304 LEU B CA 1
ATOM 5893 C C . LEU B 1 304 ? -28.562 -5.938 -23.469 1 45.47 304 LEU B C 1
ATOM 5895 O O . LEU B 1 304 ? -29.141 -6.188 -22.422 1 45.47 304 LEU B O 1
ATOM 5899 N N . THR B 1 305 ? -27.828 -4.855 -23.734 1 48.66 305 THR B N 1
ATOM 5900 C CA . THR B 1 305 ? -27.875 -3.771 -22.766 1 48.66 305 THR B CA 1
ATOM 5901 C C . THR B 1 305 ? -29.312 -3.328 -22.516 1 48.66 305 THR B C 1
ATOM 5903 O O . THR B 1 305 ? -29.703 -3.049 -21.375 1 48.66 305 THR B O 1
ATOM 5906 N N . GLY B 1 306 ? -29.906 -3.221 -23.594 1 51.78 306 GLY B N 1
ATOM 5907 C CA . GLY B 1 306 ? -31.312 -2.838 -23.516 1 51.78 306 GLY B CA 1
ATOM 5908 C C . GLY B 1 306 ? -32.156 -3.828 -22.734 1 51.78 306 GLY B C 1
ATOM 5909 O O . GLY B 1 306 ? -33 -3.432 -21.938 1 51.78 306 GLY B O 1
ATOM 5910 N N . LEU B 1 307 ? -31.969 -5.012 -23.062 1 51.25 307 LEU B N 1
ATOM 5911 C CA . LEU B 1 307 ? -32.719 -6.039 -22.328 1 51.25 307 LEU B CA 1
ATOM 5912 C C . LEU B 1 307 ? -32.281 -6.086 -20.875 1 51.25 307 LEU B C 1
ATOM 5914 O O . LEU B 1 307 ? -33.125 -6.215 -19.984 1 51.25 307 LEU B O 1
ATOM 5918 N N . LEU B 1 308 ? -30.969 -6.008 -20.594 1 53.31 308 LEU B N 1
ATOM 5919 C CA . LEU B 1 308 ? -30.391 -6.133 -19.266 1 53.31 308 LEU B CA 1
ATOM 5920 C C . LEU B 1 308 ? -30.688 -4.895 -18.422 1 53.31 308 LEU B C 1
ATOM 5922 O O . LEU B 1 308 ? -30.797 -4.98 -17.203 1 53.31 308 LEU B O 1
ATOM 5926 N N . GLY B 1 309 ? -30.625 -3.674 -19.094 1 52.28 309 GLY B N 1
ATOM 5927 C CA . GLY B 1 309 ? -30.984 -2.447 -18.406 1 52.28 309 GLY B CA 1
ATOM 5928 C C . GLY B 1 309 ? -32.344 -2.51 -17.75 1 52.28 309 GLY B C 1
ATOM 5929 O O . GLY B 1 309 ? -32.656 -1.728 -16.844 1 52.28 309 GLY B O 1
ATOM 5930 N N . ARG B 1 310 ? -33.125 -3.564 -18.359 1 52.78 310 ARG B N 1
ATOM 5931 C CA . ARG B 1 310 ? -34.5 -3.66 -17.906 1 52.78 310 ARG B CA 1
ATOM 5932 C C . ARG B 1 310 ? -34.688 -4.84 -16.953 1 52.78 310 ARG B C 1
ATOM 5934 O O . ARG B 1 310 ? -35.781 -5.07 -16.453 1 52.78 310 ARG B O 1
ATOM 5941 N N . VAL B 1 311 ? -33.594 -5.672 -16.969 1 53.44 311 VAL B N 1
ATOM 5942 C CA . VAL B 1 311 ? -33.75 -6.879 -16.172 1 53.44 311 VAL B CA 1
ATOM 5943 C C . VAL B 1 311 ? -33.406 -6.574 -14.711 1 53.44 311 VAL B C 1
ATOM 5945 O O . VAL B 1 311 ? -32.406 -5.887 -14.422 1 53.44 311 VAL B O 1
ATOM 5948 N N . SER B 1 312 ? -34.156 -6.863 -13.844 1 60.56 312 SER B N 1
ATOM 5949 C CA . SER B 1 312 ? -34 -6.695 -12.398 1 60.56 312 SER B CA 1
ATOM 5950 C C . SER B 1 312 ? -32.812 -7.461 -11.883 1 60.56 312 SER B C 1
ATOM 5952 O O . SER B 1 312 ? -32.312 -8.383 -12.547 1 60.56 312 SER B O 1
ATOM 5954 N N . LYS B 1 313 ? -32.156 -7.051 -10.891 1 62.25 313 LYS B N 1
ATOM 5955 C CA . LYS B 1 313 ? -31.078 -7.746 -10.188 1 62.25 313 LYS B CA 1
ATOM 5956 C C . LYS B 1 313 ? -31.422 -9.219 -9.977 1 62.25 313 LYS B C 1
ATOM 5958 O O . LYS B 1 313 ? -30.562 -10.086 -10.109 1 62.25 313 LYS B O 1
ATOM 5963 N N . GLU B 1 314 ? -32.688 -9.438 -9.766 1 65.31 314 GLU B N 1
ATOM 5964 C CA . GLU B 1 314 ? -33.125 -10.805 -9.523 1 65.31 314 GLU B CA 1
ATOM 5965 C C . GLU B 1 314 ? -33.062 -11.648 -10.789 1 65.31 314 GLU B C 1
ATOM 5967 O O . GLU B 1 314 ? -32.656 -12.805 -10.75 1 65.31 314 GLU B O 1
ATOM 5972 N N . ALA B 1 315 ? -33.469 -11.062 -11.812 1 62.97 315 ALA B N 1
ATOM 5973 C CA . ALA B 1 315 ? -33.438 -11.789 -13.086 1 62.97 315 ALA B CA 1
ATOM 5974 C C . ALA B 1 315 ? -32 -12.016 -13.555 1 62.97 315 ALA B C 1
ATOM 5976 O O . ALA B 1 315 ? -31.672 -13.094 -14.055 1 62.97 315 ALA B O 1
ATOM 5977 N N . ALA B 1 316 ? -31.172 -10.992 -13.414 1 62.75 316 ALA B N 1
ATOM 5978 C CA . ALA B 1 316 ? -29.766 -11.133 -13.758 1 62.75 316 ALA B CA 1
ATOM 5979 C C . ALA B 1 316 ? -29.109 -12.242 -12.93 1 62.75 316 ALA B C 1
ATOM 5981 O O . ALA B 1 316 ? -28.328 -13.031 -13.461 1 62.75 316 ALA B O 1
ATOM 5982 N N . ARG B 1 317 ? -29.453 -12.234 -11.711 1 67.5 317 ARG B N 1
ATOM 5983 C CA . ARG B 1 317 ? -28.938 -13.281 -10.828 1 67.5 317 ARG B CA 1
ATOM 5984 C C . ARG B 1 317 ? -29.359 -14.664 -11.312 1 67.5 317 ARG B C 1
ATOM 5986 O O . ARG B 1 317 ? -28.531 -15.57 -11.398 1 67.5 317 ARG B O 1
ATOM 5993 N N . ARG B 1 318 ? -30.609 -14.781 -11.555 1 65.56 318 ARG B N 1
ATOM 5994 C CA . ARG B 1 318 ? -31.172 -16.078 -11.922 1 65.56 318 ARG B CA 1
ATOM 5995 C C . ARG B 1 318 ? -30.656 -16.531 -13.281 1 65.56 318 ARG B C 1
ATOM 5997 O O . ARG B 1 318 ? -30.375 -17.719 -13.484 1 65.56 318 ARG B O 1
ATOM 6004 N N . LEU B 1 319 ? -30.531 -15.562 -14.133 1 62.84 319 LEU B N 1
ATOM 6005 C CA . LEU B 1 319 ? -30.266 -15.922 -15.516 1 62.84 319 LEU B CA 1
ATOM 6006 C C . LEU B 1 319 ? -28.766 -16.016 -15.773 1 62.84 319 LEU B C 1
ATOM 6008 O O . LEU B 1 319 ? -28.328 -16.766 -16.641 1 62.84 319 LEU B O 1
ATOM 6012 N N . PHE B 1 320 ? -28.062 -15.227 -15.047 1 64.31 320 PHE B N 1
ATOM 6013 C CA . PHE B 1 320 ? -26.625 -15.172 -15.336 1 64.31 320 PHE B CA 1
ATOM 6014 C C . PHE B 1 320 ? -25.828 -15.758 -14.18 1 64.31 320 PHE B C 1
ATOM 6016 O O . PHE B 1 320 ? -25.016 -16.656 -14.383 1 64.31 320 PHE B O 1
ATOM 6023 N N . PHE B 1 321 ? -26.141 -15.266 -13.117 1 65.06 321 PHE B N 1
ATOM 6024 C CA . PHE B 1 321 ? -25.328 -15.648 -11.969 1 65.06 321 PHE B CA 1
ATOM 6025 C C . PHE B 1 321 ? -25.531 -17.125 -11.625 1 65.06 321 PHE B C 1
ATOM 6027 O O . PHE B 1 321 ? -24.562 -17.859 -11.438 1 65.06 321 PHE B O 1
ATOM 6034 N N . ASP B 1 322 ? -26.781 -17.391 -11.484 1 68.62 322 ASP B N 1
ATOM 6035 C CA . ASP B 1 322 ? -27.062 -18.734 -11.016 1 68.62 322 ASP B CA 1
ATOM 6036 C C . ASP B 1 322 ? -26.453 -19.781 -11.953 1 68.62 322 ASP B C 1
ATOM 6038 O O . ASP B 1 322 ? -25.75 -20.688 -11.508 1 68.62 322 ASP B O 1
ATOM 6042 N N . PRO B 1 323 ? -26.656 -19.562 -13.188 1 66.38 323 PRO B N 1
ATOM 6043 C CA . PRO B 1 323 ? -26.031 -20.547 -14.07 1 66.38 323 PRO B CA 1
ATOM 6044 C C . PRO B 1 323 ? -24.516 -20.5 -14.023 1 66.38 323 PRO B C 1
ATOM 6046 O O . PRO B 1 323 ? -23.859 -21.547 -14.055 1 66.38 323 PRO B O 1
ATOM 6049 N N . LEU B 1 324 ? -23.984 -19.344 -13.977 1 67.56 324 LEU B N 1
ATOM 6050 C CA . LEU B 1 324 ? -22.547 -19.203 -13.867 1 67.56 324 LEU B CA 1
ATOM 6051 C C . LEU B 1 324 ? -22.047 -19.812 -12.555 1 67.56 324 LEU B C 1
ATOM 6053 O O . LEU B 1 324 ? -21.078 -20.578 -12.555 1 67.56 324 LEU B O 1
ATOM 6057 N N . SER B 1 325 ? -22.703 -19.391 -11.586 1 71.75 325 SER B N 1
ATOM 6058 C CA . SER B 1 325 ? -22.328 -19.938 -10.281 1 71.75 325 SER B CA 1
ATOM 6059 C C . SER B 1 325 ? -22.5 -21.453 -10.25 1 71.75 325 SER B C 1
ATOM 6061 O O . SER B 1 325 ? -21.656 -22.172 -9.695 1 71.75 325 SER B O 1
ATOM 6063 N N . ARG B 1 326 ? -23.562 -21.922 -10.844 1 70.5 326 ARG B N 1
ATOM 6064 C CA . ARG B 1 326 ? -23.812 -23.359 -10.875 1 70.5 326 ARG B CA 1
ATOM 6065 C C . ARG B 1 326 ? -22.734 -24.094 -11.664 1 70.5 326 ARG B C 1
ATOM 6067 O O . ARG B 1 326 ? -22.375 -25.234 -11.328 1 70.5 326 ARG B O 1
ATOM 6074 N N . GLN B 1 327 ? -22.281 -23.391 -12.594 1 71.19 327 GLN B N 1
ATOM 6075 C CA . GLN B 1 327 ? -21.203 -24 -13.383 1 71.19 327 GLN B CA 1
ATOM 6076 C C . GLN B 1 327 ? -19.953 -24.188 -12.539 1 71.19 327 GLN B C 1
ATOM 6078 O O . GLN B 1 327 ? -19.125 -25.062 -12.828 1 71.19 327 GLN B O 1
ATOM 6083 N N . PHE B 1 328 ? -19.984 -23.453 -11.508 1 75.06 328 PHE B N 1
ATOM 6084 C CA . PHE B 1 328 ? -18.812 -23.547 -10.641 1 75.06 328 PHE B CA 1
ATOM 6085 C C . PHE B 1 328 ? -19.172 -24.188 -9.305 1 75.06 328 PHE B C 1
ATOM 6087 O O . PHE B 1 328 ? -18.422 -24.094 -8.336 1 75.06 328 PHE B O 1
ATOM 6094 N N . GLY B 1 329 ? -20.328 -24.828 -9.273 1 72.44 329 GLY B N 1
ATOM 6095 C CA . GLY B 1 329 ? -20.75 -25.578 -8.102 1 72.44 329 GLY B CA 1
ATOM 6096 C C . GLY B 1 329 ? -21.484 -24.719 -7.074 1 72.44 329 GLY B C 1
ATOM 6097 O O . GLY B 1 329 ? -21.891 -25.219 -6.02 1 72.44 329 GLY B O 1
ATOM 6098 N N . GLY B 1 330 ? -21.562 -23.422 -7.297 1 80 330 GLY B N 1
ATOM 6099 C CA . GLY B 1 330 ? -22.438 -22.578 -6.504 1 80 330 GLY B CA 1
ATOM 6100 C C . GLY B 1 330 ? -21.734 -21.891 -5.359 1 80 330 GLY B C 1
ATOM 6101 O O . GLY B 1 330 ? -22.344 -21.156 -4.582 1 80 330 GLY B O 1
ATOM 6102 N N . LYS B 1 331 ? -20.422 -22.094 -5.207 1 87.81 331 LYS B N 1
ATOM 6103 C CA . LYS B 1 331 ? -19.719 -21.5 -4.07 1 87.81 331 LYS B CA 1
ATOM 6104 C C . LYS B 1 331 ? -18.859 -20.312 -4.512 1 87.81 331 LYS B C 1
ATOM 6106 O O . LYS B 1 331 ? -18.312 -19.594 -3.678 1 87.81 331 LYS B O 1
ATOM 6111 N N . LEU B 1 332 ? -18.859 -20.094 -5.801 1 89.38 332 LEU B N 1
ATOM 6112 C CA . LEU B 1 332 ? -18.016 -19.031 -6.348 1 89.38 332 LEU B CA 1
ATOM 6113 C C . LEU B 1 332 ? -18.531 -17.656 -5.945 1 89.38 332 LEU B C 1
ATOM 6115 O O . LEU B 1 332 ? -19.719 -17.344 -6.137 1 89.38 332 LEU B O 1
ATOM 6119 N N . ASP B 1 333 ? -17.594 -16.844 -5.41 1 89.31 333 ASP B N 1
ATOM 6120 C CA . ASP B 1 333 ? -18.062 -15.508 -5.055 1 89.31 333 ASP B CA 1
ATOM 6121 C C . ASP B 1 333 ? -17.062 -14.438 -5.5 1 89.31 333 ASP B C 1
ATOM 6123 O O . ASP B 1 333 ? -17.391 -13.25 -5.543 1 89.31 333 ASP B O 1
ATOM 6127 N N . THR B 1 334 ? -15.867 -14.812 -5.855 1 91.75 334 THR B N 1
ATOM 6128 C CA . THR B 1 334 ? -14.852 -13.844 -6.273 1 91.75 334 THR B CA 1
ATOM 6129 C C . THR B 1 334 ? -14.148 -14.32 -7.539 1 91.75 334 THR B C 1
ATOM 6131 O O . THR B 1 334 ? -13.789 -15.492 -7.656 1 91.75 334 THR B O 1
ATOM 6134 N N . VAL B 1 335 ? -13.961 -13.438 -8.477 1 90.75 335 VAL B N 1
ATOM 6135 C CA . VAL B 1 335 ? -13.227 -13.719 -9.711 1 90.75 335 VAL B CA 1
ATOM 6136 C C . VAL B 1 335 ? -12.094 -12.719 -9.875 1 90.75 335 VAL B C 1
ATOM 6138 O O . VAL B 1 335 ? -12.305 -11.508 -9.797 1 90.75 335 VAL B O 1
ATOM 6141 N N . TYR B 1 336 ? -10.906 -13.227 -10.039 1 94.06 336 TYR B N 1
ATOM 6142 C CA . TYR B 1 336 ? -9.75 -12.406 -10.375 1 94.06 336 TYR B CA 1
ATOM 6143 C C . TYR B 1 336 ? -9.539 -12.367 -11.883 1 94.06 336 TYR B C 1
ATOM 6145 O O . TYR B 1 336 ? -9.344 -13.406 -12.516 1 94.06 336 TYR B O 1
ATOM 6153 N N . LEU B 1 337 ? -9.531 -11.195 -12.391 1 93.19 337 LEU B N 1
ATOM 6154 C CA . LEU B 1 337 ? -9.359 -11.016 -13.828 1 93.19 337 LEU B CA 1
ATOM 6155 C C . LEU B 1 337 ? -7.934 -10.594 -14.156 1 93.19 337 LEU B C 1
ATOM 6157 O O . LEU B 1 337 ? -7.453 -9.57 -13.656 1 93.19 337 LEU B O 1
ATOM 6161 N N . ILE B 1 338 ? -7.27 -11.391 -15 1 92.5 338 ILE B N 1
ATOM 6162 C CA . ILE B 1 338 ? -5.902 -11.117 -15.422 1 92.5 338 ILE B CA 1
ATOM 6163 C C . ILE B 1 338 ? -5.883 -10.758 -16.906 1 92.5 338 ILE B C 1
ATOM 6165 O O . ILE B 1 338 ? -6.523 -11.422 -17.719 1 92.5 338 ILE B O 1
ATOM 6169 N N . GLY B 1 339 ? -5.062 -9.797 -17.344 1 79.44 339 GLY B N 1
ATOM 6170 C CA . GLY B 1 339 ? -4.711 -9.57 -18.734 1 79.44 339 GLY B CA 1
ATOM 6171 C C . GLY B 1 339 ? -5.742 -8.742 -19.469 1 79.44 339 GLY B C 1
ATOM 6172 O O . GLY B 1 339 ? -5.922 -8.906 -20.688 1 79.44 339 GLY B O 1
ATOM 6173 N N . GLY B 1 340 ? -6.422 -7.832 -18.859 1 77.88 340 GLY B N 1
ATOM 6174 C CA . GLY B 1 340 ? -7.305 -6.984 -19.641 1 77.88 340 GLY B CA 1
ATOM 6175 C C . GLY B 1 340 ? -8.586 -6.621 -18.906 1 77.88 340 GLY B C 1
ATOM 6176 O O . GLY B 1 340 ? -8.664 -6.738 -17.688 1 77.88 340 GLY B O 1
ATOM 6177 N N . SER B 1 341 ? -9.469 -6.039 -19.797 1 78.69 341 SER B N 1
ATOM 6178 C CA . SER B 1 341 ? -10.766 -5.621 -19.266 1 78.69 341 SER B CA 1
ATOM 6179 C C . SER B 1 341 ? -11.906 -6.348 -19.953 1 78.69 341 SER B C 1
ATOM 6181 O O . SER B 1 341 ? -11.75 -6.84 -21.078 1 78.69 341 SER B O 1
ATOM 6183 N N . LEU B 1 342 ? -12.93 -6.531 -19.234 1 80.44 342 LEU B N 1
ATOM 6184 C CA . LEU B 1 342 ? -14.156 -7.094 -19.797 1 80.44 342 LEU B CA 1
ATOM 6185 C C . LEU B 1 342 ? -14.922 -6.039 -20.594 1 80.44 342 LEU B C 1
ATOM 6187 O O . LEU B 1 342 ? -14.734 -4.836 -20.375 1 80.44 342 LEU B O 1
ATOM 6191 N N . SER B 1 343 ? -15.703 -6.559 -21.516 1 77.19 343 SER B N 1
ATOM 6192 C CA . SER B 1 343 ? -16.625 -5.637 -22.156 1 77.19 343 SER B CA 1
ATOM 6193 C C . SER B 1 343 ? -17.578 -5 -21.156 1 77.19 343 SER B C 1
ATOM 6195 O O . SER B 1 343 ? -17.875 -5.59 -20.109 1 77.19 343 SER B O 1
ATOM 6197 N N . ASP B 1 344 ? -17.984 -3.838 -21.484 1 76.69 344 ASP B N 1
ATOM 6198 C CA . ASP B 1 344 ? -18.922 -3.131 -20.625 1 76.69 344 ASP B CA 1
ATOM 6199 C C . ASP B 1 344 ? -20.172 -3.961 -20.375 1 76.69 344 ASP B C 1
ATOM 6201 O O . ASP B 1 344 ? -20.719 -3.961 -19.266 1 76.69 344 ASP B O 1
ATOM 6205 N N . GLU B 1 345 ? -20.531 -4.633 -21.375 1 73.31 345 GLU B N 1
ATOM 6206 C CA . GLU B 1 345 ? -21.75 -5.434 -21.297 1 73.31 345 GLU B CA 1
ATOM 6207 C C . GLU B 1 345 ? -21.609 -6.547 -20.266 1 73.31 345 GLU B C 1
ATOM 6209 O O . GLU B 1 345 ? -22.484 -6.734 -19.422 1 73.31 345 GLU B O 1
ATOM 6214 N N . VAL B 1 346 ? -20.531 -7.191 -20.359 1 76.44 346 VAL B N 1
ATOM 6215 C CA . VAL B 1 346 ? -20.312 -8.305 -19.438 1 76.44 346 VAL B CA 1
ATOM 6216 C C . VAL B 1 346 ? -20.078 -7.77 -18.016 1 76.44 346 VAL B C 1
ATOM 6218 O O . VAL B 1 346 ? -20.562 -8.344 -17.047 1 76.44 346 VAL B O 1
ATOM 6221 N N . THR B 1 347 ? -19.391 -6.672 -17.969 1 80.75 347 THR B N 1
ATOM 6222 C CA . THR B 1 347 ? -19.125 -6.051 -16.688 1 80.75 347 THR B CA 1
ATOM 6223 C C . THR B 1 347 ? -20.438 -5.648 -16 1 80.75 347 THR B C 1
ATOM 6225 O O . THR B 1 347 ? -20.609 -5.852 -14.805 1 80.75 347 THR B O 1
ATOM 6228 N N . ASP B 1 348 ? -21.328 -5.148 -16.766 1 76.62 348 ASP B N 1
ATOM 6229 C CA . ASP B 1 348 ? -22.625 -4.742 -16.25 1 76.62 348 ASP B CA 1
ATOM 6230 C C . ASP B 1 348 ? -23.391 -5.941 -15.695 1 76.62 348 ASP B C 1
ATOM 6232 O O . ASP B 1 348 ? -24.047 -5.84 -14.656 1 76.62 348 ASP B O 1
ATOM 6236 N N . VAL B 1 349 ? -23.297 -6.969 -16.422 1 72.31 349 VAL B N 1
ATOM 6237 C CA . VAL B 1 349 ? -23.984 -8.18 -16 1 72.31 349 VAL B CA 1
ATOM 6238 C C . VAL B 1 349 ? -23.406 -8.695 -14.688 1 72.31 349 VAL B C 1
ATOM 6240 O O . VAL B 1 349 ? -24.141 -9.031 -13.758 1 72.31 349 VAL B O 1
ATOM 6243 N N . ILE B 1 350 ? -22.172 -8.742 -14.609 1 77.06 350 ILE B N 1
ATOM 6244 C CA . ILE B 1 350 ? -21.5 -9.266 -13.43 1 77.06 350 ILE B CA 1
ATOM 6245 C C . ILE B 1 350 ? -21.766 -8.359 -12.234 1 77.06 350 ILE B C 1
ATOM 6247 O O . ILE B 1 350 ? -22 -8.836 -11.117 1 77.06 350 ILE B O 1
ATOM 6251 N N . ASP B 1 351 ? -21.797 -7.059 -12.5 1 76.94 351 ASP B N 1
ATOM 6252 C CA . ASP B 1 351 ? -22.016 -6.094 -11.43 1 76.94 351 ASP B CA 1
ATOM 6253 C C . ASP B 1 351 ? -23.406 -6.262 -10.828 1 76.94 351 ASP B C 1
ATOM 6255 O O . ASP B 1 351 ? -23.656 -5.801 -9.711 1 76.94 351 ASP B O 1
ATOM 6259 N N . ARG B 1 352 ? -24.266 -6.883 -11.516 1 72.25 352 ARG B N 1
ATOM 6260 C CA . ARG B 1 352 ? -25.625 -7.074 -11.039 1 72.25 352 ARG B CA 1
ATOM 6261 C C . ARG B 1 352 ? -25.766 -8.375 -10.258 1 72.25 352 ARG B C 1
ATOM 6263 O O . ARG B 1 352 ? -26.828 -8.672 -9.703 1 72.25 352 ARG B O 1
ATOM 6270 N N . THR B 1 353 ? -24.688 -9.133 -10.281 1 75.44 353 THR B N 1
ATOM 6271 C CA . THR B 1 353 ? -24.672 -10.375 -9.516 1 75.44 353 THR B CA 1
ATOM 6272 C C . THR B 1 353 ? -23.938 -10.18 -8.195 1 75.44 353 THR B C 1
ATOM 6274 O O . THR B 1 353 ? -23.484 -9.078 -7.875 1 75.44 353 THR B O 1
ATOM 6277 N N . ASP B 1 354 ? -23.891 -11.305 -7.445 1 76.56 354 ASP B N 1
ATOM 6278 C CA . ASP B 1 354 ? -23.172 -11.258 -6.172 1 76.56 354 ASP B CA 1
ATOM 6279 C C . ASP B 1 354 ? -21.703 -11.625 -6.352 1 76.56 354 ASP B C 1
ATOM 6281 O O . ASP B 1 354 ? -20.969 -11.758 -5.371 1 76.56 354 ASP B O 1
ATOM 6285 N N . LEU B 1 355 ? -21.422 -11.781 -7.633 1 82.06 355 LEU B N 1
ATOM 6286 C CA . LEU B 1 355 ? -20.031 -12.086 -7.918 1 82.06 355 LEU B CA 1
ATOM 6287 C C . LEU B 1 355 ? -19.172 -10.828 -7.82 1 82.06 355 LEU B C 1
ATOM 6289 O O . LEU B 1 355 ? -19.578 -9.758 -8.281 1 82.06 355 LEU B O 1
ATOM 6293 N N . THR B 1 356 ? -18.109 -10.984 -7.164 1 87.38 356 THR B N 1
ATOM 6294 C CA . THR B 1 356 ? -17.156 -9.883 -7.062 1 87.38 356 THR B CA 1
ATOM 6295 C C . THR B 1 356 ? -16.047 -10.031 -8.086 1 87.38 356 THR B C 1
ATOM 6297 O O . THR B 1 356 ? -15.305 -11.023 -8.07 1 87.38 356 THR B O 1
ATOM 6300 N N . LEU B 1 357 ? -16.031 -9.133 -8.977 1 89.25 357 LEU B N 1
ATOM 6301 C CA . LEU B 1 357 ? -14.969 -9.117 -9.984 1 89.25 357 LEU B CA 1
ATOM 6302 C C . LEU B 1 357 ? -13.812 -8.227 -9.539 1 89.25 357 LEU B C 1
ATOM 6304 O O . LEU B 1 357 ? -14.008 -7.043 -9.242 1 89.25 357 LEU B O 1
ATOM 6308 N N . LEU B 1 358 ? -12.625 -8.805 -9.531 1 92.38 358 LEU B N 1
ATOM 6309 C CA . LEU B 1 358 ? -11.445 -8.07 -9.086 1 92.38 358 LEU B CA 1
ATOM 6310 C C . LEU B 1 358 ? -10.359 -8.086 -10.156 1 92.38 358 LEU B C 1
ATOM 6312 O O . LEU B 1 358 ? -9.906 -9.156 -10.57 1 92.38 358 LEU B O 1
ATOM 6316 N N . GLY B 1 359 ? -9.961 -6.938 -10.555 1 93 359 GLY B N 1
ATOM 6317 C CA . GLY B 1 359 ? -8.852 -6.832 -11.492 1 93 359 GLY B CA 1
ATOM 6318 C C . GLY B 1 359 ? -7.5 -7.02 -10.836 1 93 359 GLY B C 1
ATOM 6319 O O . GLY B 1 359 ? -7.297 -6.609 -9.695 1 93 359 GLY B O 1
ATOM 6320 N N . VAL B 1 360 ? -6.543 -7.66 -11.594 1 95.19 360 VAL B N 1
ATOM 6321 C CA . VAL B 1 360 ? -5.172 -7.887 -11.148 1 95.19 360 VAL B CA 1
ATOM 6322 C C . VAL B 1 360 ? -4.199 -7.406 -12.227 1 95.19 360 VAL B C 1
ATOM 6324 O O . VAL B 1 360 ? -4.41 -7.648 -13.414 1 95.19 360 VAL B O 1
ATOM 6327 N N . TRP B 1 361 ? -3.197 -6.668 -11.773 1 95.5 361 TRP B N 1
ATOM 6328 C CA . TRP B 1 361 ? -2.215 -6.211 -12.75 1 95.5 361 TRP B CA 1
ATOM 6329 C C . TRP B 1 361 ? -0.805 -6.266 -12.172 1 95.5 361 TRP B C 1
ATOM 6331 O O . TRP B 1 361 ? -0.609 -6.055 -10.977 1 95.5 361 TRP B O 1
ATOM 6341 N N . GLY B 1 362 ? 0.142 -6.488 -13.07 1 95.5 362 GLY B N 1
ATOM 6342 C CA . GLY B 1 362 ? 1.567 -6.488 -12.789 1 95.5 362 GLY B CA 1
ATOM 6343 C C . GLY B 1 362 ? 2.424 -6.727 -14.016 1 95.5 362 GLY B C 1
ATOM 6344 O O . GLY B 1 362 ? 1.906 -6.82 -15.133 1 95.5 362 GLY B O 1
ATOM 6345 N N . THR B 1 363 ? 3.705 -6.672 -13.812 1 95.31 363 THR B N 1
ATOM 6346 C CA . THR B 1 363 ? 4.691 -6.98 -14.844 1 95.31 363 THR B CA 1
ATOM 6347 C C . THR B 1 363 ? 5.688 -8.023 -14.336 1 95.31 363 THR B C 1
ATOM 6349 O O . THR B 1 363 ? 5.793 -8.258 -13.133 1 95.31 363 THR B O 1
ATOM 6352 N N . PRO B 1 364 ? 6.344 -8.703 -15.227 1 95.38 364 PRO B N 1
ATOM 6353 C CA . PRO B 1 364 ? 7.328 -9.695 -14.789 1 95.38 364 PRO B CA 1
ATOM 6354 C C . PRO B 1 364 ? 8.375 -9.109 -13.844 1 95.38 364 PRO B C 1
ATOM 6356 O O . PRO B 1 364 ? 8.891 -9.82 -12.977 1 95.38 364 PRO B O 1
ATOM 6359 N N . GLU B 1 365 ? 8.633 -7.809 -13.953 1 96.5 365 GLU B N 1
ATOM 6360 C CA . GLU B 1 365 ? 9.695 -7.168 -13.188 1 96.5 365 GLU B CA 1
ATOM 6361 C C . GLU B 1 365 ? 9.25 -6.879 -11.758 1 96.5 365 GLU B C 1
ATOM 6363 O O . GLU B 1 365 ? 10.078 -6.637 -10.875 1 96.5 365 GLU B O 1
ATOM 6368 N N . CYS B 1 366 ? 7.922 -6.871 -11.5 1 96.88 366 CYS B N 1
ATOM 6369 C CA . CYS B 1 366 ? 7.477 -6.535 -10.156 1 96.88 366 CYS B CA 1
ATOM 6370 C C . CYS B 1 366 ? 6.465 -7.555 -9.641 1 96.88 366 CYS B C 1
ATOM 6372 O O . CYS B 1 366 ? 6.031 -7.48 -8.492 1 96.88 366 CYS B O 1
ATOM 6374 N N . GLY B 1 367 ? 6.156 -8.562 -10.469 1 96.75 367 GLY B N 1
ATOM 6375 C CA . GLY B 1 367 ? 5.062 -9.438 -10.07 1 96.75 367 GLY B CA 1
ATOM 6376 C C . GLY B 1 367 ? 3.709 -8.75 -10.109 1 96.75 367 GLY B C 1
ATOM 6377 O O . GLY B 1 367 ? 3.404 -8.016 -11.047 1 96.75 367 GLY B O 1
ATOM 6378 N N . ILE B 1 368 ? 2.848 -9.07 -9.156 1 97.06 368 ILE B N 1
ATOM 6379 C CA . ILE B 1 368 ? 1.537 -8.438 -9.055 1 97.06 368 ILE B CA 1
ATOM 6380 C C . ILE B 1 368 ? 1.629 -7.191 -8.172 1 97.06 368 ILE B C 1
ATOM 6382 O O . ILE B 1 368 ? 1.788 -7.297 -6.957 1 97.06 368 ILE B O 1
ATOM 6386 N N . SER B 1 369 ? 1.472 -6.059 -8.781 1 97.06 369 SER B N 1
ATOM 6387 C CA . SER B 1 369 ? 1.618 -4.812 -8.039 1 97.06 369 SER B CA 1
ATOM 6388 C C . SER B 1 369 ? 0.261 -4.246 -7.629 1 97.06 369 SER B C 1
ATOM 6390 O O . SER B 1 369 ? 0.171 -3.441 -6.703 1 97.06 369 SER B O 1
ATOM 6392 N N . HIS B 1 370 ? -0.814 -4.574 -8.391 1 96.31 370 HIS B N 1
ATOM 6393 C CA . HIS B 1 370 ? -2.143 -4.027 -8.133 1 96.31 370 HIS B CA 1
ATOM 6394 C C . HIS B 1 370 ? -3.197 -5.129 -8.109 1 96.31 370 HIS B C 1
ATOM 6396 O O . HIS B 1 370 ? -3.141 -6.062 -8.914 1 96.31 370 HIS B O 1
ATOM 6402 N N . ILE B 1 371 ? -4.098 -4.965 -7.25 1 93.44 371 ILE B N 1
ATOM 6403 C CA . ILE B 1 371 ? -5.27 -5.828 -7.18 1 93.44 371 ILE B CA 1
ATOM 6404 C C . ILE B 1 371 ? -6.473 -5.02 -6.691 1 93.44 371 ILE B C 1
ATOM 6406 O O . ILE B 1 371 ? -6.336 -4.148 -5.832 1 93.44 371 ILE B O 1
ATOM 6410 N N . GLU B 1 372 ? -7.586 -5.211 -7.305 1 90.94 372 GLU B N 1
ATOM 6411 C CA . GLU B 1 372 ? -8.828 -4.648 -6.773 1 90.94 372 GLU B CA 1
ATOM 6412 C C . GLU B 1 372 ? -9.273 -5.391 -5.516 1 90.94 372 GLU B C 1
ATOM 6414 O O . GLU B 1 372 ? -8.945 -6.562 -5.332 1 90.94 372 GLU B O 1
ATOM 6419 N N . ARG B 1 373 ? -9.914 -4.688 -4.621 1 86.25 373 ARG B N 1
ATOM 6420 C CA . ARG B 1 373 ? -10.375 -5.285 -3.369 1 86.25 373 ARG B CA 1
ATOM 6421 C C . ARG B 1 373 ? -11.891 -5.215 -3.252 1 86.25 373 ARG B C 1
ATOM 6423 O O . ARG B 1 373 ? -12.516 -4.281 -3.758 1 86.25 373 ARG B O 1
ATOM 6430 N N . PRO B 1 374 ? -12.367 -6.246 -2.535 1 78.69 374 PRO B N 1
ATOM 6431 C CA . PRO B 1 374 ? -13.812 -6.215 -2.324 1 78.69 374 PRO B CA 1
ATOM 6432 C C . PRO B 1 374 ? -14.281 -4.941 -1.62 1 78.69 374 PRO B C 1
ATOM 6434 O O . PRO B 1 374 ? -13.633 -4.484 -0.671 1 78.69 374 PRO B O 1
ATOM 6437 N N . GLY B 1 375 ? -15.305 -4.359 -2.051 1 73.69 375 GLY B N 1
ATOM 6438 C CA . GLY B 1 375 ? -15.875 -3.164 -1.446 1 73.69 375 GLY B CA 1
ATOM 6439 C C . GLY B 1 375 ? -15.211 -1.883 -1.92 1 73.69 375 GLY B C 1
ATOM 6440 O O . GLY B 1 375 ? -15.688 -0.786 -1.615 1 73.69 375 GLY B O 1
ATOM 6441 N N . ALA B 1 376 ? -14.188 -2.031 -2.6 1 77.75 376 ALA B N 1
ATOM 6442 C CA . ALA B 1 376 ? -13.461 -0.866 -3.098 1 77.75 376 ALA B CA 1
ATOM 6443 C C . ALA B 1 376 ? -13.117 -1.023 -4.574 1 77.75 376 ALA B C 1
ATOM 6445 O O . ALA B 1 376 ? -11.984 -0.752 -4.988 1 77.75 376 ALA B O 1
ATOM 6446 N N . ARG B 1 377 ? -14.039 -1.468 -5.266 1 82.88 377 ARG B N 1
ATOM 6447 C CA . ARG B 1 377 ? -13.828 -1.65 -6.695 1 82.88 377 ARG B CA 1
ATOM 6448 C C . ARG B 1 377 ? -14.289 -0.424 -7.48 1 82.88 377 ARG B C 1
ATOM 6450 O O . ARG B 1 377 ? -15.258 0.234 -7.102 1 82.88 377 ARG B O 1
ATOM 6457 N N . ARG B 1 378 ? -13.508 -0.126 -8.477 1 83.19 378 ARG B N 1
ATOM 6458 C CA . ARG B 1 378 ? -13.906 0.882 -9.453 1 83.19 378 ARG B CA 1
ATOM 6459 C C . ARG B 1 378 ? -13.836 0.329 -10.875 1 83.19 378 ARG B C 1
ATOM 6461 O O . ARG B 1 378 ? -12.82 -0.245 -11.273 1 83.19 378 ARG B O 1
ATOM 6468 N N . ARG B 1 379 ? -14.922 0.558 -11.523 1 83.44 379 ARG B N 1
ATOM 6469 C CA . ARG B 1 379 ? -15 0.016 -12.875 1 83.44 379 ARG B CA 1
ATOM 6470 C C . ARG B 1 379 ? -13.859 0.53 -13.742 1 83.44 379 ARG B C 1
ATOM 6472 O O . ARG B 1 379 ? -13.578 1.73 -13.758 1 83.44 379 ARG B O 1
ATOM 6479 N N . GLY B 1 380 ? -13.25 -0.412 -14.375 1 84.06 380 GLY B N 1
ATOM 6480 C CA . GLY B 1 380 ? -12.195 -0.061 -15.312 1 84.06 380 GLY B CA 1
ATOM 6481 C C . GLY B 1 380 ? -10.828 0.031 -14.656 1 84.06 380 GLY B C 1
ATOM 6482 O O . GLY B 1 380 ? -9.805 0.091 -15.352 1 84.06 380 GLY B O 1
ATOM 6483 N N . SER B 1 381 ? -10.781 0.119 -13.375 1 90.62 381 SER B N 1
ATOM 6484 C CA . SER B 1 381 ? -9.508 0.202 -12.664 1 90.62 381 SER B CA 1
ATOM 6485 C C . SER B 1 381 ? -8.922 -1.184 -12.422 1 90.62 381 SER B C 1
ATOM 6487 O O . SER B 1 381 ? -9.617 -2.191 -12.547 1 90.62 381 SER B O 1
ATOM 6489 N N . VAL B 1 382 ? -7.633 -1.201 -12.172 1 92.81 382 VAL B N 1
ATOM 6490 C CA . VAL B 1 382 ? -7.012 -2.455 -11.758 1 92.81 382 VAL B CA 1
ATOM 6491 C C . VAL B 1 382 ? -6.73 -2.414 -10.258 1 92.81 382 VAL B C 1
ATOM 6493 O O . VAL B 1 382 ? -6 -3.26 -9.734 1 92.81 382 VAL B O 1
ATOM 6496 N N . GLY B 1 383 ? -7.344 -1.41 -9.688 1 92.31 383 GLY B N 1
ATOM 6497 C CA . GLY B 1 383 ? -7.285 -1.364 -8.234 1 92.31 383 GLY B CA 1
ATOM 6498 C C . GLY B 1 383 ? -6.164 -0.488 -7.711 1 92.31 383 GLY B C 1
ATOM 6499 O O . GLY B 1 383 ? -5.762 0.473 -8.367 1 92.31 383 GLY B O 1
ATOM 6500 N N . ARG B 1 384 ? -5.777 -0.718 -6.488 1 92.44 384 ARG B N 1
ATOM 6501 C CA . ARG B 1 384 ? -4.762 0.042 -5.77 1 92.44 384 ARG B CA 1
ATOM 6502 C C . ARG B 1 384 ? -3.52 -0.807 -5.516 1 92.44 384 ARG B C 1
ATOM 6504 O O . ARG B 1 384 ? -3.566 -2.033 -5.637 1 92.44 384 ARG B O 1
ATOM 6511 N N . PRO B 1 385 ? -2.426 -0.176 -5.207 1 94.69 385 PRO B N 1
ATOM 6512 C CA . PRO B 1 385 ? -1.205 -0.951 -4.977 1 94.69 385 PRO B CA 1
ATOM 6513 C C . PRO B 1 385 ? -1.348 -1.953 -3.834 1 94.69 385 PRO B C 1
ATOM 6515 O O . PRO B 1 385 ? -1.979 -1.65 -2.816 1 94.69 385 PRO B O 1
ATOM 6518 N N . VAL B 1 386 ? -0.799 -3.129 -4.09 1 94.75 386 VAL B N 1
ATOM 6519 C CA . VAL B 1 386 ? -0.592 -4.102 -3.021 1 94.75 386 VAL B CA 1
ATOM 6520 C C . VAL B 1 386 ? 0.322 -3.506 -1.953 1 94.75 386 VAL B C 1
ATOM 6522 O O . VAL B 1 386 ? 1.179 -2.672 -2.254 1 94.75 386 VAL B O 1
ATOM 6525 N N . GLN B 1 387 ? 0.054 -3.877 -0.744 1 92.75 387 GLN B N 1
ATOM 6526 C CA . GLN B 1 387 ? 0.927 -3.348 0.299 1 92.75 387 GLN B CA 1
ATOM 6527 C C . GLN B 1 387 ? 2.396 -3.553 -0.057 1 92.75 387 GLN B C 1
ATOM 6529 O O . GLN B 1 387 ? 2.762 -4.57 -0.648 1 92.75 387 GLN B O 1
ATOM 6534 N N . GLY B 1 388 ? 3.227 -2.592 0.298 1 93.88 388 GLY B N 1
ATOM 6535 C CA . GLY B 1 388 ? 4.648 -2.643 -0.002 1 93.88 388 GLY B CA 1
ATOM 6536 C C . GLY B 1 388 ? 4.992 -2.068 -1.363 1 93.88 388 GLY B C 1
ATOM 6537 O O . GLY B 1 388 ? 6.168 -1.911 -1.699 1 93.88 388 GLY B O 1
ATOM 6538 N N . TYR B 1 389 ? 3.957 -1.821 -2.152 1 96.25 389 TYR B N 1
ATOM 6539 C CA . TYR B 1 389 ? 4.164 -1.243 -3.475 1 96.25 389 TYR B CA 1
ATOM 6540 C C . TYR B 1 389 ? 3.727 0.215 -3.508 1 96.25 389 TYR B C 1
ATOM 6542 O O . TYR B 1 389 ? 2.74 0.588 -2.869 1 96.25 389 TYR B O 1
ATOM 6550 N N . ALA B 1 390 ? 4.484 0.986 -4.188 1 94.88 390 ALA B N 1
ATOM 6551 C CA . ALA B 1 390 ? 4.121 2.363 -4.512 1 94.88 390 ALA B CA 1
ATOM 6552 C C . ALA B 1 390 ? 3.979 2.553 -6.02 1 94.88 390 ALA B C 1
ATOM 6554 O O . ALA B 1 390 ? 4.695 1.921 -6.801 1 94.88 390 ALA B O 1
ATOM 6555 N N . CYS B 1 391 ? 3.049 3.365 -6.367 1 95.56 391 CYS B N 1
ATOM 6556 C CA . CYS B 1 391 ? 2.781 3.625 -7.777 1 95.56 391 CYS B CA 1
ATOM 6557 C C . CYS B 1 391 ? 2.635 5.117 -8.039 1 95.56 391 CYS B C 1
ATOM 6559 O O . CYS B 1 391 ? 2.002 5.832 -7.258 1 95.56 391 CYS B O 1
ATOM 6561 N N . LYS B 1 392 ? 3.242 5.609 -9.07 1 91.44 392 LYS B N 1
ATOM 6562 C CA . LYS B 1 392 ? 3.018 6.973 -9.539 1 91.44 392 LYS B CA 1
ATOM 6563 C C . LYS B 1 392 ? 3.061 7.047 -11.062 1 91.44 392 LYS B C 1
ATOM 6565 O O . LYS B 1 392 ? 3.404 6.066 -11.727 1 91.44 392 LYS B O 1
ATOM 6570 N N . ILE B 1 393 ? 2.543 8.133 -11.547 1 92.06 393 ILE B N 1
ATOM 6571 C CA . ILE B 1 393 ? 2.59 8.375 -12.984 1 92.06 393 ILE B CA 1
ATOM 6572 C C . ILE B 1 393 ? 3.721 9.352 -13.305 1 92.06 393 ILE B C 1
ATOM 6574 O O . ILE B 1 393 ? 3.805 10.43 -12.711 1 92.06 393 ILE B O 1
ATOM 6578 N N . ASP B 1 394 ? 4.582 8.938 -14.164 1 88.81 394 ASP B N 1
ATOM 6579 C CA . ASP B 1 394 ? 5.75 9.742 -14.516 1 88.81 394 ASP B CA 1
ATOM 6580 C C . ASP B 1 394 ? 5.332 11.102 -15.07 1 88.81 394 ASP B C 1
ATOM 6582 O O . ASP B 1 394 ? 4.609 11.18 -16.062 1 88.81 394 ASP B O 1
ATOM 6586 N N . GLY B 1 395 ? 5.922 12.125 -14.43 1 74.56 395 GLY B N 1
ATOM 6587 C CA . GLY B 1 395 ? 5.836 13.492 -14.914 1 74.56 395 GLY B CA 1
ATOM 6588 C C . GLY B 1 395 ? 4.406 13.984 -15.055 1 74.56 395 GLY B C 1
ATOM 6589 O O . GLY B 1 395 ? 4.156 15.008 -15.695 1 74.56 395 GLY B O 1
ATOM 6590 N N . ALA B 1 396 ? 3.385 13.32 -14.57 1 70.31 396 ALA B N 1
ATOM 6591 C CA . ALA B 1 396 ? 2.002 13.711 -14.836 1 70.31 396 ALA B CA 1
ATOM 6592 C C . ALA B 1 396 ? 1.408 14.469 -13.648 1 70.31 396 ALA B C 1
ATOM 6594 O O . ALA B 1 396 ? 1.799 14.234 -12.5 1 70.31 396 ALA B O 1
ATOM 6595 N N . LYS B 1 397 ? 0.624 15.398 -14.039 1 68.38 397 LYS B N 1
ATOM 6596 C CA . LYS B 1 397 ? -0.242 16.016 -13.039 1 68.38 397 LYS B CA 1
ATOM 6597 C C . LYS B 1 397 ? -1.311 15.039 -12.555 1 68.38 397 LYS B C 1
ATOM 6599 O O . LYS B 1 397 ? -1.537 14 -13.18 1 68.38 397 LYS B O 1
ATOM 6604 N N . ARG B 1 398 ? -1.894 15.359 -11.422 1 69.5 398 ARG B N 1
ATOM 6605 C CA . ARG B 1 398 ? -2.943 14.508 -10.875 1 69.5 398 ARG B CA 1
ATOM 6606 C C . ARG B 1 398 ? -4.004 14.195 -11.93 1 69.5 398 ARG B C 1
ATOM 6608 O O . ARG B 1 398 ? -4.508 15.102 -12.594 1 69.5 398 ARG B O 1
ATOM 6615 N N . GLY B 1 399 ? -4.242 12.992 -12.172 1 74.12 399 GLY B N 1
ATOM 6616 C CA . GLY B 1 399 ? -5.305 12.562 -13.07 1 74.12 399 GLY B CA 1
ATOM 6617 C C . GLY B 1 399 ? -4.852 12.445 -14.508 1 74.12 399 GLY B C 1
ATOM 6618 O O . GLY B 1 399 ? -5.559 11.867 -15.344 1 74.12 399 GLY B O 1
ATOM 6619 N N . GLU B 1 400 ? -3.693 12.953 -14.836 1 85.5 400 GLU B N 1
ATOM 6620 C CA . GLU B 1 400 ? -3.213 12.898 -16.219 1 85.5 400 GLU B CA 1
ATOM 6621 C C . GLU B 1 400 ? -2.512 11.57 -16.5 1 85.5 400 GLU B C 1
ATOM 6623 O O . GLU B 1 400 ? -1.878 10.992 -15.609 1 85.5 400 GLU B O 1
ATOM 6628 N N . PRO B 1 401 ? -2.65 11.125 -17.75 1 92.31 401 PRO B N 1
ATOM 6629 C CA . PRO B 1 401 ? -2.021 9.859 -18.125 1 92.31 401 PRO B CA 1
ATOM 6630 C C . PRO B 1 401 ? -0.513 9.984 -18.328 1 92.31 401 PRO B C 1
ATOM 6632 O O . PRO B 1 401 ? -0.016 11.07 -18.625 1 92.31 401 PRO B O 1
ATOM 6635 N N . GLY B 1 402 ? 0.189 8.945 -18.156 1 94.31 402 GLY B N 1
ATOM 6636 C CA . GLY B 1 402 ? 1.624 8.805 -18.344 1 94.31 402 GLY B CA 1
ATOM 6637 C C . GLY B 1 402 ? 2.131 7.406 -18.078 1 94.31 402 GLY B C 1
ATOM 6638 O O . GLY B 1 402 ? 1.344 6.461 -17.984 1 94.31 402 GLY B O 1
ATOM 6639 N N . GLU B 1 403 ? 3.457 7.305 -18.047 1 95.81 403 GLU B N 1
ATOM 6640 C CA . GLU B 1 403 ? 4.031 5.992 -17.766 1 95.81 403 GLU B CA 1
ATOM 6641 C C . GLU B 1 403 ? 3.848 5.605 -16.297 1 95.81 403 GLU B C 1
ATOM 6643 O O . GLU B 1 403 ? 4.066 6.426 -15.406 1 95.81 403 GLU B O 1
ATOM 6648 N N . ILE B 1 404 ? 3.438 4.406 -16.141 1 96.06 404 ILE B N 1
ATOM 6649 C CA . ILE B 1 404 ? 3.275 3.867 -14.789 1 96.06 404 ILE B CA 1
ATOM 6650 C C . ILE B 1 404 ? 4.645 3.531 -14.203 1 96.06 404 ILE B C 1
ATOM 6652 O O . ILE B 1 404 ? 5.418 2.783 -14.797 1 96.06 404 ILE B O 1
ATOM 6656 N N . LEU B 1 405 ? 4.938 4.102 -13.047 1 96.38 405 LEU B N 1
ATOM 6657 C CA . LEU B 1 405 ? 6.148 3.781 -12.297 1 96.38 405 LEU B CA 1
ATOM 6658 C C . LEU B 1 405 ? 5.809 3.02 -11.023 1 96.38 405 LEU B C 1
ATOM 6660 O O . LEU B 1 405 ? 4.832 3.342 -10.344 1 96.38 405 LEU B O 1
ATOM 6664 N N . ILE B 1 406 ? 6.562 1.979 -10.812 1 97.44 406 ILE B N 1
ATOM 6665 C CA . ILE B 1 406 ? 6.348 1.147 -9.633 1 97.44 406 ILE B CA 1
ATOM 6666 C C . ILE B 1 406 ? 7.617 1.113 -8.781 1 97.44 406 ILE B C 1
ATOM 6668 O O . ILE B 1 406 ? 8.727 1.004 -9.32 1 97.44 406 ILE B O 1
ATOM 6672 N N . ARG B 1 407 ? 7.43 1.199 -7.496 1 95.94 407 ARG B N 1
ATOM 6673 C CA . ARG B 1 407 ? 8.539 1.025 -6.562 1 95.94 407 ARG B CA 1
ATOM 6674 C C . ARG B 1 407 ? 8.164 0.052 -5.449 1 95.94 407 ARG B C 1
ATOM 6676 O O . ARG B 1 407 ? 7.035 0.067 -4.953 1 95.94 407 ARG B O 1
ATOM 6683 N N . SER B 1 408 ? 9.039 -0.825 -5.148 1 96 408 SER B N 1
ATOM 6684 C CA . SER B 1 408 ? 8.859 -1.827 -4.105 1 96 408 SER B CA 1
ATOM 6685 C C . SER B 1 408 ? 10.188 -2.461 -3.709 1 96 408 SER B C 1
ATOM 6687 O O . SER B 1 408 ? 11.148 -2.426 -4.477 1 96 408 SER B O 1
ATOM 6689 N N . GLU B 1 409 ? 10.195 -3.025 -2.49 1 90.62 409 GLU B N 1
ATOM 6690 C CA . GLU B 1 409 ? 11.375 -3.764 -2.043 1 90.62 409 GLU B CA 1
ATOM 6691 C C . GLU B 1 409 ? 11.453 -5.137 -2.701 1 90.62 409 GLU B C 1
ATOM 6693 O O . GLU B 1 409 ? 12.469 -5.828 -2.598 1 90.62 409 GLU B O 1
ATOM 6698 N N . VAL B 1 410 ? 10.406 -5.492 -3.51 1 92.88 410 VAL B N 1
ATOM 6699 C CA . VAL B 1 410 ? 10.383 -6.848 -4.055 1 92.88 410 VAL B CA 1
ATOM 6700 C C . VAL B 1 410 ? 10.461 -6.793 -5.578 1 92.88 410 VAL B C 1
ATOM 6702 O O . VAL B 1 410 ? 9.961 -7.688 -6.266 1 92.88 410 VAL B O 1
ATOM 6705 N N . LEU B 1 411 ? 11.094 -5.805 -6.109 1 96.06 411 LEU B N 1
ATOM 6706 C CA . LEU B 1 411 ? 11.336 -5.762 -7.547 1 96.06 411 LEU B CA 1
ATOM 6707 C C . LEU B 1 411 ? 12.359 -6.82 -7.953 1 96.06 411 LEU B C 1
ATOM 6709 O O . LEU B 1 411 ? 13.062 -7.375 -7.102 1 96.06 411 LEU B O 1
ATOM 6713 N N . PHE B 1 412 ? 12.398 -7.102 -9.234 1 96.75 412 PHE B N 1
ATOM 6714 C CA . PHE B 1 412 ? 13.375 -8.055 -9.758 1 96.75 412 PHE B CA 1
ATOM 6715 C C . PHE B 1 412 ? 14.797 -7.555 -9.516 1 96.75 412 PHE B C 1
ATOM 6717 O O . PHE B 1 412 ? 15.016 -6.359 -9.32 1 96.75 412 PHE B O 1
ATOM 6724 N N . GLU B 1 413 ? 15.742 -8.5 -9.516 1 94.81 413 GLU B N 1
ATOM 6725 C CA . GLU B 1 413 ? 17.156 -8.164 -9.344 1 94.81 413 GLU B CA 1
ATOM 6726 C C . GLU B 1 413 ? 17.781 -7.738 -10.664 1 94.81 413 GLU B C 1
ATOM 6728 O O . GLU B 1 413 ? 18.844 -7.113 -10.672 1 94.81 413 GLU B O 1
ATOM 6733 N N . GLY B 1 414 ? 17.234 -8.016 -11.688 1 94.06 414 GLY B N 1
ATOM 6734 C CA . GLY B 1 414 ? 17.703 -7.793 -13.047 1 94.06 414 GLY B CA 1
ATOM 6735 C C . GLY B 1 414 ? 17.234 -8.867 -14.023 1 94.06 414 GLY B C 1
ATOM 6736 O O . GLY B 1 414 ? 16.516 -9.789 -13.641 1 94.06 414 GLY B O 1
ATOM 6737 N N . TYR B 1 415 ? 17.625 -8.664 -15.219 1 93.5 415 TYR B N 1
ATOM 6738 C CA . TYR B 1 415 ? 17.344 -9.703 -16.203 1 93.5 415 TYR B CA 1
ATOM 6739 C C . TYR B 1 415 ? 18.422 -10.781 -16.188 1 93.5 415 TYR B C 1
ATOM 6741 O O . TYR B 1 415 ? 19.609 -10.469 -16.047 1 93.5 415 TYR B O 1
ATOM 6749 N N . TRP B 1 416 ? 18 -11.977 -16.25 1 91.31 416 TRP B N 1
ATOM 6750 C CA . TRP B 1 416 ? 18.875 -13.117 -16.031 1 91.31 416 TRP B CA 1
ATOM 6751 C C . TRP B 1 416 ? 20.094 -13.062 -16.953 1 91.31 416 TRP B C 1
ATOM 6753 O O . TRP B 1 416 ? 21.219 -13.344 -16.531 1 91.31 416 TRP B O 1
ATOM 6763 N N . ASP B 1 417 ? 19.938 -12.703 -18.172 1 84.19 417 ASP B N 1
ATOM 6764 C CA . ASP B 1 417 ? 21.016 -12.711 -19.156 1 84.19 417 ASP B CA 1
ATOM 6765 C C . ASP B 1 417 ? 21.891 -11.461 -19.016 1 84.19 417 ASP B C 1
ATOM 6767 O O . ASP B 1 417 ? 22.938 -11.367 -19.641 1 84.19 417 ASP B O 1
ATOM 6771 N N . GLY B 1 418 ? 21.5 -10.516 -18.172 1 80.25 418 GLY B N 1
ATOM 6772 C CA . GLY B 1 418 ? 22.281 -9.32 -17.922 1 80.25 418 GLY B CA 1
ATOM 6773 C C . GLY B 1 418 ? 22.188 -8.297 -19.031 1 80.25 418 GLY B C 1
ATOM 6774 O O . GLY B 1 418 ? 22.703 -7.184 -18.906 1 80.25 418 GLY B O 1
ATOM 6775 N N . ASP B 1 419 ? 21.641 -8.625 -20.062 1 76.94 419 ASP B N 1
ATOM 6776 C CA . ASP B 1 419 ? 21.625 -7.75 -21.234 1 76.94 419 ASP B CA 1
ATOM 6777 C C . ASP B 1 419 ? 20.266 -7.059 -21.375 1 76.94 419 ASP B C 1
ATOM 6779 O O . ASP B 1 419 ? 19.984 -6.457 -22.422 1 76.94 419 ASP B O 1
ATOM 6783 N N . GLY B 1 420 ? 19.562 -7.129 -20.438 1 76.75 420 GLY B N 1
ATOM 6784 C CA . GLY B 1 420 ? 18.281 -6.457 -20.516 1 76.75 420 GLY B CA 1
ATOM 6785 C C . GLY B 1 420 ? 18.375 -4.961 -20.281 1 76.75 420 GLY B C 1
ATOM 6786 O O . GLY B 1 420 ? 19.422 -4.457 -19.844 1 76.75 420 GLY B O 1
ATOM 6787 N N . PRO B 1 421 ? 17.297 -4.207 -20.656 1 80.88 421 PRO B N 1
ATOM 6788 C CA . PRO B 1 421 ? 17.281 -2.758 -20.453 1 80.88 421 PRO B CA 1
ATOM 6789 C C . PRO B 1 421 ? 17.312 -2.371 -18.969 1 80.88 421 PRO B C 1
ATOM 6791 O O . PRO B 1 421 ? 16.891 -3.158 -18.109 1 80.88 421 PRO B O 1
ATOM 6794 N N . ARG B 1 422 ? 17.922 -1.276 -18.734 1 83.19 422 ARG B N 1
ATOM 6795 C CA . ARG B 1 422 ? 17.844 -0.709 -17.391 1 83.19 422 ARG B CA 1
ATOM 6796 C C . ARG B 1 422 ? 16.484 -0.041 -17.156 1 83.19 422 ARG B C 1
ATOM 6798 O O . ARG B 1 422 ? 16.25 1.058 -17.656 1 83.19 422 ARG B O 1
ATOM 6805 N N . THR B 1 423 ? 15.68 -0.71 -16.391 1 92.12 423 THR B N 1
ATOM 6806 C CA . THR B 1 423 ? 14.305 -0.249 -16.25 1 92.12 423 THR B CA 1
ATOM 6807 C C . THR B 1 423 ? 14.07 0.358 -14.875 1 92.12 423 THR B C 1
ATOM 6809 O O . THR B 1 423 ? 13.031 0.984 -14.633 1 92.12 423 THR B O 1
ATOM 6812 N N . VAL B 1 424 ? 14.984 0.201 -13.961 1 94.56 424 VAL B N 1
ATOM 6813 C CA . VAL B 1 424 ? 14.867 0.805 -12.641 1 94.56 424 VAL B CA 1
ATOM 6814 C C . VAL B 1 424 ? 15.805 2.012 -12.539 1 94.56 424 VAL B C 1
ATOM 6816 O O . VAL B 1 424 ? 17 1.897 -12.789 1 94.56 424 VAL B O 1
ATOM 6819 N N . ASP B 1 425 ? 15.336 3.15 -12.203 1 93.19 425 ASP B N 1
ATOM 6820 C CA . ASP B 1 425 ? 16.141 4.363 -12.172 1 93.19 425 ASP B CA 1
ATOM 6821 C C . ASP B 1 425 ? 16.891 4.504 -10.844 1 93.19 425 ASP B C 1
ATOM 6823 O O . ASP B 1 425 ? 16.797 3.625 -9.984 1 93.19 425 ASP B O 1
ATOM 6827 N N . ALA B 1 426 ? 17.594 5.535 -10.664 1 88.56 426 ALA B N 1
ATOM 6828 C CA . ALA B 1 426 ? 18.484 5.738 -9.523 1 88.56 426 ALA B CA 1
ATOM 6829 C C . ALA B 1 426 ? 17.688 5.887 -8.227 1 88.56 426 ALA B C 1
ATOM 6831 O O . ALA B 1 426 ? 18.219 5.652 -7.137 1 88.56 426 ALA B O 1
ATOM 6832 N N . LYS B 1 427 ? 16.375 6.207 -8.359 1 86.56 427 LYS B N 1
ATOM 6833 C CA . LYS B 1 427 ? 15.547 6.41 -7.176 1 86.56 427 LYS B CA 1
ATOM 6834 C C . LYS B 1 427 ? 14.758 5.148 -6.84 1 86.56 427 LYS B C 1
ATOM 6836 O O . LYS B 1 427 ? 13.922 5.156 -5.938 1 86.56 427 LYS B O 1
ATOM 6841 N N . GLY B 1 428 ? 14.953 4.109 -7.641 1 91.88 428 GLY B N 1
ATOM 6842 C CA . GLY B 1 428 ? 14.344 2.828 -7.332 1 91.88 428 GLY B CA 1
ATOM 6843 C C . GLY B 1 428 ? 13 2.633 -8.008 1 91.88 428 GLY B C 1
ATOM 6844 O O . GLY B 1 428 ? 12.266 1.693 -7.691 1 91.88 428 GLY B O 1
ATOM 6845 N N . TRP B 1 429 ? 12.648 3.564 -8.883 1 94.62 429 TRP B N 1
ATOM 6846 C CA . TRP B 1 429 ? 11.383 3.439 -9.602 1 94.62 429 TRP B CA 1
ATOM 6847 C C . TRP B 1 429 ? 11.547 2.588 -10.852 1 94.62 429 TRP B C 1
ATOM 6849 O O . TRP B 1 429 ? 12.43 2.85 -11.68 1 94.62 429 TRP B O 1
ATOM 6859 N N . LEU B 1 430 ? 10.758 1.569 -11.016 1 97.38 430 LEU B N 1
ATOM 6860 C CA . LEU B 1 430 ? 10.672 0.752 -12.219 1 97.38 430 LEU B CA 1
ATOM 6861 C C . LEU B 1 430 ? 9.852 1.46 -13.297 1 97.38 430 LEU B C 1
ATOM 6863 O O . LEU B 1 430 ? 8.695 1.808 -13.078 1 97.38 430 LEU B O 1
ATOM 6867 N N . HIS B 1 431 ? 10.469 1.706 -14.367 1 96.19 431 HIS B N 1
ATOM 6868 C CA . HIS B 1 431 ? 9.75 2.141 -15.555 1 96.19 431 HIS B CA 1
ATOM 6869 C C . HIS B 1 431 ? 9.086 0.962 -16.266 1 96.19 431 HIS B C 1
ATOM 6871 O O . HIS B 1 431 ? 9.758 0.165 -16.922 1 96.19 431 HIS B O 1
ATOM 6877 N N . THR B 1 432 ? 7.797 0.842 -16.203 1 94.38 432 THR B N 1
ATOM 6878 C CA . THR B 1 432 ? 7.102 -0.365 -16.625 1 94.38 432 THR B CA 1
ATOM 6879 C C . THR B 1 432 ? 6.91 -0.365 -18.141 1 94.38 432 THR B C 1
ATOM 6881 O O . THR B 1 432 ? 6.641 -1.408 -18.75 1 94.38 432 THR B O 1
ATOM 6884 N N . GLY B 1 433 ? 6.922 0.805 -18.734 1 92.31 433 GLY B N 1
ATOM 6885 C CA . GLY B 1 433 ? 6.629 0.933 -20.156 1 92.31 433 GLY B CA 1
ATOM 6886 C C . GLY B 1 433 ? 5.141 0.951 -20.469 1 92.31 433 GLY B C 1
ATOM 6887 O O . GLY B 1 433 ? 4.738 1.153 -21.609 1 92.31 433 GLY B O 1
ATOM 6888 N N . THR B 1 434 ? 4.328 0.779 -19.484 1 92.44 434 THR B N 1
ATOM 6889 C CA . THR B 1 434 ? 2.877 0.79 -19.641 1 92.44 434 THR B CA 1
ATOM 6890 C C . THR B 1 434 ? 2.305 2.162 -19.297 1 92.44 434 THR B C 1
ATOM 6892 O O . THR B 1 434 ? 2.76 2.811 -18.344 1 92.44 434 THR B O 1
ATOM 6895 N N . ARG B 1 435 ? 1.345 2.578 -20.031 1 94.5 435 ARG B N 1
ATOM 6896 C CA . ARG B 1 435 ? 0.721 3.877 -19.797 1 94.5 435 ARG B CA 1
ATOM 6897 C C . ARG B 1 435 ? -0.573 3.727 -19 1 94.5 435 ARG B C 1
ATOM 6899 O O . ARG B 1 435 ? -1.33 2.775 -19.219 1 94.5 435 ARG B O 1
ATOM 6906 N N . GLY B 1 436 ? -0.795 4.652 -18.094 1 94.88 436 GLY B N 1
ATOM 6907 C CA . GLY B 1 436 ? -2.008 4.672 -17.297 1 94.88 436 GLY B CA 1
ATOM 6908 C C . GLY B 1 436 ? -2.238 6 -16.594 1 94.88 436 GLY B C 1
ATOM 6909 O O . GLY B 1 436 ? -1.522 6.973 -16.844 1 94.88 436 GLY B O 1
ATOM 6910 N N . ARG B 1 437 ? -3.307 6.062 -15.812 1 93.44 437 ARG B N 1
ATOM 6911 C CA . ARG B 1 437 ? -3.615 7.215 -14.977 1 93.44 437 ARG B CA 1
ATOM 6912 C C . ARG B 1 437 ? -4.09 6.781 -13.594 1 93.44 437 ARG B C 1
ATOM 6914 O O . ARG B 1 437 ? -4.574 5.66 -13.422 1 93.44 437 ARG B O 1
ATOM 6921 N N . ILE B 1 438 ? -3.852 7.652 -12.641 1 91 438 ILE B N 1
ATOM 6922 C CA . ILE B 1 438 ? -4.297 7.391 -11.281 1 91 438 ILE B CA 1
ATOM 6923 C C . ILE B 1 438 ? -5.379 8.391 -10.891 1 91 438 ILE B C 1
ATOM 6925 O O . ILE B 1 438 ? -5.215 9.602 -11.078 1 91 438 ILE B O 1
ATOM 6929 N N . GLU B 1 439 ? -6.496 7.848 -10.461 1 85.88 439 GLU B N 1
ATOM 6930 C CA . GLU B 1 439 ? -7.59 8.656 -9.922 1 85.88 439 GLU B CA 1
ATOM 6931 C C . GLU B 1 439 ? -7.977 8.195 -8.523 1 85.88 439 GLU B C 1
ATOM 6933 O O . GLU B 1 439 ? -8.445 7.07 -8.336 1 85.88 439 GLU B O 1
ATOM 6938 N N . SER B 1 440 ? -7.832 9.023 -7.535 1 81 440 SER B N 1
ATOM 6939 C CA . SER B 1 440 ? -8.18 8.711 -6.152 1 81 440 SER B CA 1
ATOM 6940 C C . SER B 1 440 ? -7.484 7.438 -5.68 1 81 440 SER B C 1
ATOM 6942 O O . SER B 1 440 ? -8.109 6.586 -5.047 1 81 440 SER B O 1
ATOM 6944 N N . GLY B 1 441 ? -6.27 7.258 -6.215 1 85.44 441 GLY B N 1
ATOM 6945 C CA . GLY B 1 441 ? -5.465 6.137 -5.762 1 85.44 441 GLY B CA 1
ATOM 6946 C C . GLY B 1 441 ? -5.676 4.879 -6.586 1 85.44 441 GLY B C 1
ATOM 6947 O O . GLY B 1 441 ? -4.98 3.879 -6.387 1 85.44 441 GLY B O 1
ATOM 6948 N N . TYR B 1 442 ? -6.664 4.918 -7.504 1 90.94 442 TYR B N 1
ATOM 6949 C CA . TYR B 1 442 ? -6.926 3.77 -8.359 1 90.94 442 TYR B CA 1
ATOM 6950 C C . TYR B 1 442 ? -6.176 3.893 -9.68 1 90.94 442 TYR B C 1
ATOM 6952 O O . TYR B 1 442 ? -6.156 4.965 -10.289 1 90.94 442 TYR B O 1
ATOM 6960 N N . LEU B 1 443 ? -5.629 2.805 -10.109 1 94.31 443 LEU B N 1
ATOM 6961 C CA . LEU B 1 443 ? -4.875 2.781 -11.359 1 94.31 443 LEU B CA 1
ATOM 6962 C C . LEU B 1 443 ? -5.762 2.346 -12.523 1 94.31 443 LEU B C 1
ATOM 6964 O O . LEU B 1 443 ? -6.453 1.328 -12.43 1 94.31 443 LEU B O 1
ATOM 6968 N N . TYR B 1 444 ? -5.816 3.154 -13.523 1 92.75 444 TYR B N 1
ATOM 6969 C CA . TYR B 1 444 ? -6.484 2.848 -14.789 1 92.75 444 TYR B CA 1
ATOM 6970 C C . TYR B 1 444 ? -5.469 2.658 -15.906 1 92.75 444 TYR B C 1
ATOM 6972 O O . TYR B 1 444 ? -4.625 3.525 -16.141 1 92.75 444 TYR B O 1
ATOM 6980 N N . LEU B 1 445 ? -5.512 1.512 -16.547 1 93.62 445 LEU B N 1
ATOM 6981 C CA . LEU B 1 445 ? -4.605 1.245 -17.656 1 93.62 445 LEU B CA 1
ATOM 6982 C C . LEU B 1 445 ? -5.137 1.852 -18.953 1 93.62 445 LEU B C 1
ATOM 6984 O O . LEU B 1 445 ? -6.348 1.874 -19.172 1 93.62 445 LEU B O 1
ATOM 6988 N N . LEU B 1 446 ? -4.227 2.42 -19.672 1 88.06 446 LEU B N 1
ATOM 6989 C CA . LEU B 1 446 ? -4.605 2.941 -20.969 1 88.06 446 LEU B CA 1
ATOM 6990 C C . LEU B 1 446 ? -4.129 2.014 -22.094 1 88.06 446 LEU B C 1
ATOM 6992 O O . LEU B 1 446 ? -3.037 1.445 -22 1 88.06 446 LEU B O 1
ATOM 6996 N N . PRO B 1 447 ? -5.074 1.735 -22.906 1 70.19 447 PRO B N 1
ATOM 6997 C CA . PRO B 1 447 ? -4.691 0.892 -24.031 1 70.19 447 PRO B CA 1
ATOM 6998 C C . PRO B 1 447 ? -3.551 1.492 -24.859 1 70.19 447 PRO B C 1
ATOM 7000 O O . PRO B 1 447 ? -3.404 2.715 -24.922 1 70.19 447 PRO B O 1
ATOM 7003 N N . ASP B 1 448 ? -2.455 0.775 -25.219 1 56.16 448 ASP B N 1
ATOM 7004 C CA . ASP B 1 448 ? -1.455 1.219 -26.188 1 56.16 448 ASP B CA 1
ATOM 7005 C C . ASP B 1 448 ? -2.115 1.777 -27.438 1 56.16 448 ASP B C 1
ATOM 7007 O O . ASP B 1 448 ? -3.199 1.336 -27.828 1 56.16 448 ASP B O 1
#

pLDDT: mean 84.46, std 14.0, range [30.89, 98.06]